Protein AF-0000000069179468 (afdb_homodimer)

Nearest PDB structures (foldseek):
  4wp0-assembly1_B  TM=8.927E-01  e=1.007E-39  Homo sapiens
  1u08-assembly1_A  TM=9.465E-01  e=1.864E-36  Escherichia coli
  2o0r-assembly1_B  TM=9.433E-01  e=1.971E-35  Mycobacterium tuberculosis H37Rv
  1dju-assembly1_B  TM=8.988E-01  e=1.253E-28  Pyrococcus horikoshii OT3
  4my5-assembly2_C  TM=8.990E-01  e=2.457E-27  Streptococcus mutans UA159

Foldseek 3Di:
DPPPPDDPLCVVPPDDDQLVVLVVLLVVLVFLEQADAFEPDDFDPLLVVLLVVLVVPPPQDFAALQAHPLLLVLVQVLLCLLQVQHFDSVQFKGKFQWLLVLLLLLLLLFDAAAAEEEEEPLADLSNQSSNVVRNYHYDYFYWAQQDQDALVNQVVQDDPLAGADDPNQATHGDVVVVLVPDDPRHQEYEAEACGPPAQHHDAPVNVVSVLVSCVVPVRYAYEYEDQWQLAFANPAHRSGGDDQCPDPSRVQRYKYKYGLCNQRSNVNLRMMMIGGHSVSVVSSSVSSCVPVNHDRNSSSVSSSVVSVVPSPHCVSVVVNVVQSSLLSLLSNLLSVFPARWTWGRRRTGFKTKIFRQPGDADPVLQADPPPRDGHQQQSSVQVRCCNPLRYGWGQSLSSGPNSNVSSRMIMGGSSYDPVSSVVSSVSRD/DPQPPDDPLCVVPPDDDQLVVLVVLLVVLVFLEQADAFEPDDFDPLLVVLLVVLVVPPPQDFAALQAHPLLLVLVQVLLCLQQVQHFDSVQFKGKFQWLLVLLLLLLLLFDAAAAEEEEEPLADLSNQSSNVVRNYHYDYFYWAQQDFDALVNFVVQDDPLAGADDPNQATHGDVVVVLVPDDPRHQEYEAEACGPPAQHHQAPVNVVSVLVSCVVPVRYAYEYEDQWQLAFANPAHRSGGDDQCPNPSRNQRYKYKYGLCNQRSNVNLRMMMIGGHSVSVVSSSVSSCVPVNHDRNSSSVSSSVVSVVPSPHCVSVVVNVVQSSLQSLLSNLVSPFPARWTWGRRRTGFKTKIFRQPGDADPVLQADPPPGDGHQQQSSVQVRCCNPLRYGWGQSLSSGPNSNVSSRMIMGGSSYDPVSSVVSSVSRD

Structure (mmCIF, N/CA/C/O backbone):
data_AF-0000000069179468-model_v1
#
loop_
_entity.id
_entity.type
_entity.pdbx_description
1 polymer 'Chromosome undetermined scaffold_79, whole genome shotgun sequence'
#
loop_
_atom_site.group_PDB
_atom_site.id
_atom_site.type_symbol
_atom_site.label_atom_id
_atom_site.label_alt_id
_atom_site.label_comp_id
_atom_site.label_asym_id
_atom_site.label_entity_id
_atom_site.label_seq_id
_atom_site.pdbx_PDB_ins_code
_atom_site.Cartn_x
_atom_site.Cartn_y
_atom_site.Cartn_z
_atom_site.occupancy
_atom_site.B_iso_or_equiv
_atom_site.auth_seq_id
_atom_site.auth_comp_id
_atom_site.auth_asym_id
_atom_site.auth_atom_id
_atom_site.pdbx_PDB_model_num
ATOM 1 N N . MET A 1 1 ? -26.359 7.754 -17.516 1 27.83 1 MET A N 1
ATOM 2 C CA . MET A 1 1 ? -25.453 8.859 -17.25 1 27.83 1 MET A CA 1
ATOM 3 C C . MET A 1 1 ? -24.625 8.594 -16 1 27.83 1 MET A C 1
ATOM 5 O O . MET A 1 1 ? -24.109 9.523 -15.383 1 27.83 1 MET A O 1
ATOM 9 N N . GLN A 1 2 ? -24.859 7.492 -15.164 1 42.19 2 GLN A N 1
ATOM 10 C CA . GLN A 1 2 ? -24.547 6.73 -13.961 1 42.19 2 GLN A CA 1
ATOM 11 C C . GLN A 1 2 ? -23.047 6.625 -13.758 1 42.19 2 GLN A C 1
ATOM 13 O O . GLN A 1 2 ? -22.547 6.754 -12.633 1 42.19 2 GLN A O 1
ATOM 18 N N . ASP A 1 3 ? -22.188 5.98 -14.711 1 53.34 3 ASP A N 1
ATOM 19 C CA . ASP A 1 3 ? -21.016 5.129 -14.906 1 53.34 3 ASP A CA 1
ATOM 20 C C . ASP A 1 3 ? -19.734 5.953 -14.922 1 53.34 3 ASP A C 1
ATOM 22 O O . ASP A 1 3 ? -18.641 5.41 -15.102 1 53.34 3 ASP A O 1
ATOM 26 N N . ASN A 1 4 ? -19.938 7.379 -14.781 1 74.44 4 ASN A N 1
ATOM 27 C CA . ASN A 1 4 ? -18.844 8.328 -14.953 1 74.44 4 ASN A CA 1
ATOM 28 C C . ASN A 1 4 ? -18.188 8.68 -13.625 1 74.44 4 ASN A C 1
ATOM 30 O O . ASN A 1 4 ? -17.422 9.641 -13.539 1 74.44 4 ASN A O 1
ATOM 34 N N . ILE A 1 5 ? -18.578 7.965 -12.75 1 91.44 5 ILE A N 1
ATOM 35 C CA . ILE A 1 5 ? -18.094 8.297 -11.414 1 91.44 5 ILE A CA 1
ATOM 36 C C . ILE A 1 5 ? -16.766 7.598 -11.164 1 91.44 5 ILE A C 1
ATOM 38 O O . ILE A 1 5 ? -15.828 8.203 -10.625 1 91.44 5 ILE A O 1
ATOM 42 N N . ILE A 1 6 ? -16.641 6.398 -11.664 1 95.88 6 ILE A N 1
ATOM 43 C CA . ILE A 1 6 ? -15.453 5.586 -11.477 1 95.88 6 ILE A CA 1
ATOM 44 C C . ILE A 1 6 ? -14.469 5.848 -12.617 1 95.88 6 ILE A C 1
ATOM 46 O O . ILE A 1 6 ? -14.875 6.023 -13.766 1 95.88 6 ILE A O 1
ATOM 50 N N . ALA A 1 7 ? -13.242 5.934 -12.273 1 97.62 7 ALA A N 1
ATOM 51 C CA . ALA A 1 7 ? -12.219 6.121 -13.297 1 97.62 7 ALA A CA 1
ATOM 52 C C . ALA A 1 7 ? -12.289 5.023 -14.352 1 97.62 7 ALA A C 1
ATOM 54 O O . ALA A 1 7 ? -12.508 3.854 -14.023 1 97.62 7 ALA A O 1
ATOM 55 N N . ASP A 1 8 ? -12.023 5.332 -15.609 1 96.81 8 ASP A N 1
ATOM 56 C CA . ASP A 1 8 ? -12.125 4.418 -16.734 1 96.81 8 ASP A CA 1
ATOM 57 C C . ASP A 1 8 ? -11.203 3.217 -16.562 1 96.81 8 ASP A C 1
ATOM 59 O O . ASP A 1 8 ? -11.562 2.094 -16.922 1 96.81 8 ASP A O 1
ATOM 63 N N . ARG A 1 9 ? -10.062 3.424 -15.992 1 95.75 9 ARG A N 1
ATOM 64 C CA . ARG A 1 9 ? -9.047 2.383 -15.859 1 95.75 9 ARG A CA 1
ATOM 65 C C . ARG A 1 9 ? -9.523 1.269 -14.938 1 95.75 9 ARG A C 1
ATOM 67 O O . ARG A 1 9 ? -9.023 0.145 -15 1 95.75 9 ARG A O 1
ATOM 74 N N . MET A 1 10 ? -10.523 1.578 -14.062 1 95.88 10 MET A N 1
ATOM 75 C CA . MET A 1 10 ? -10.992 0.613 -13.07 1 95.88 10 MET A CA 1
ATOM 76 C C . MET A 1 10 ? -12.094 -0.268 -13.648 1 95.88 10 MET A C 1
ATOM 78 O O . MET A 1 10 ? -12.367 -1.351 -13.125 1 95.88 10 MET A O 1
ATOM 82 N N . ALA A 1 11 ? -12.766 0.173 -14.68 1 93.81 11 ALA A N 1
ATOM 83 C CA . ALA A 1 11 ? -14 -0.406 -15.203 1 93.81 11 ALA A CA 1
ATOM 84 C C . ALA A 1 11 ? -13.836 -1.903 -15.453 1 93.81 11 ALA A C 1
ATOM 86 O O . ALA A 1 11 ? -14.719 -2.693 -15.086 1 93.81 11 ALA A O 1
ATOM 87 N N . PRO A 1 12 ? -12.703 -2.367 -15.992 1 92.62 12 PRO A N 1
ATOM 88 C CA . PRO A 1 12 ? -12.578 -3.799 -16.281 1 92.62 12 PRO A CA 1
ATOM 89 C C . PRO A 1 12 ? -12.336 -4.629 -15.016 1 92.62 12 PRO A C 1
ATOM 91 O O . PRO A 1 12 ? -12.391 -5.863 -15.062 1 92.62 12 PRO A O 1
ATOM 94 N N . TYR A 1 13 ? -12.125 -3.975 -13.891 1 93.81 13 TYR A N 1
ATOM 95 C CA . TYR A 1 13 ? -11.594 -4.711 -12.75 1 93.81 13 TYR A CA 1
ATOM 96 C C . TYR A 1 13 ? -12.492 -4.539 -11.531 1 93.81 13 TYR A C 1
ATOM 98 O O . TYR A 1 13 ? -12.023 -4.621 -10.391 1 93.81 13 TYR A O 1
ATOM 106 N N . LEU A 1 14 ? -13.758 -4.254 -11.703 1 91.38 14 LEU A N 1
ATOM 107 C CA . LEU A 1 14 ? -14.688 -3.982 -10.609 1 91.38 14 LEU A CA 1
ATOM 108 C C . LEU A 1 14 ? -15.336 -5.27 -10.117 1 91.38 14 LEU A C 1
ATOM 110 O O . LEU A 1 14 ? -15.914 -5.297 -9.023 1 91.38 14 LEU A O 1
ATOM 114 N N . GLN A 1 15 ? -15.203 -6.297 -10.898 1 81.88 15 GLN A N 1
ATOM 115 C CA . GLN A 1 15 ? -15.828 -7.555 -10.508 1 81.88 15 GLN A CA 1
ATOM 116 C C . GLN A 1 15 ? -15.008 -8.273 -9.445 1 81.88 15 GLN A C 1
ATOM 118 O O . GLN A 1 15 ? -13.805 -8.039 -9.312 1 81.88 15 GLN A O 1
ATOM 123 N N . LEU A 1 16 ? -15.773 -9.086 -8.734 1 74.69 16 LEU A N 1
ATOM 124 C CA . LEU A 1 16 ? -15.125 -9.906 -7.715 1 74.69 16 LEU A CA 1
ATOM 125 C C . LEU A 1 16 ? -14.039 -10.781 -8.328 1 74.69 16 LEU A C 1
ATOM 127 O O . LEU A 1 16 ? -14.25 -11.406 -9.367 1 74.69 16 LEU A O 1
ATOM 131 N N . GLN A 1 17 ? -12.953 -10.852 -7.609 1 76.38 17 GLN A N 1
ATOM 132 C CA . GLN A 1 17 ? -11.836 -11.664 -8.094 1 76.38 17 GLN A CA 1
ATOM 133 C C . GLN A 1 17 ? -12.18 -13.148 -8.031 1 76.38 17 GLN A C 1
ATOM 135 O O . GLN A 1 17 ? -12.906 -13.586 -7.137 1 76.38 17 GLN A O 1
ATOM 140 N N . MET A 1 18 ? -11.625 -13.875 -8.953 1 79.69 18 MET A N 1
ATOM 141 C CA . MET A 1 18 ? -11.898 -15.305 -9.086 1 79.69 18 MET A CA 1
ATOM 142 C C . MET A 1 18 ? -11.539 -16.047 -7.809 1 79.69 18 MET A C 1
ATOM 144 O O . MET A 1 18 ? -12.242 -16.969 -7.402 1 79.69 18 MET A O 1
ATOM 148 N N . TYR A 1 19 ? -10.484 -15.648 -7.09 1 84.19 19 TYR A N 1
ATOM 149 C CA . TYR A 1 19 ? -10.062 -16.328 -5.871 1 84.19 19 TYR A CA 1
ATOM 150 C C . TYR A 1 19 ? -11.125 -16.219 -4.785 1 84.19 19 TYR A C 1
ATOM 152 O O . TYR A 1 19 ? -11.422 -17.188 -4.098 1 84.19 19 TYR A O 1
ATOM 160 N N . ALA A 1 20 ? -11.641 -15 -4.676 1 79.88 20 ALA A N 1
ATOM 161 C CA . ALA A 1 20 ? -12.688 -14.766 -3.688 1 79.88 20 ALA A CA 1
ATOM 162 C C . ALA A 1 20 ? -13.953 -15.555 -4.031 1 79.88 20 ALA A C 1
ATOM 164 O O . ALA A 1 20 ? -14.586 -16.141 -3.148 1 79.88 20 ALA A O 1
ATOM 165 N N . LYS A 1 21 ? -14.273 -15.586 -5.293 1 84.25 21 LYS A N 1
ATOM 166 C CA . LYS A 1 21 ? -15.453 -16.312 -5.762 1 84.25 21 LYS A CA 1
ATOM 167 C C . LYS A 1 21 ? -15.359 -17.797 -5.426 1 84.25 21 LYS A C 1
ATOM 169 O O . LYS A 1 21 ? -16.297 -18.359 -4.867 1 84.25 21 LYS A O 1
ATOM 174 N N . PHE A 1 22 ? -14.281 -18.375 -5.637 1 88.88 22 PHE A N 1
ATOM 175 C CA . PHE A 1 22 ? -14.148 -19.812 -5.473 1 88.88 22 PHE A CA 1
ATOM 176 C C . PHE A 1 22 ? -13.875 -20.172 -4.016 1 88.88 22 PHE A C 1
ATOM 178 O O . PHE A 1 22 ? -14.195 -21.281 -3.574 1 88.88 22 PHE A O 1
ATOM 185 N N . THR A 1 23 ? -13.258 -19.25 -3.283 1 86.25 23 THR A N 1
ATOM 186 C CA . THR A 1 23 ? -13.148 -19.453 -1.844 1 86.25 23 THR A CA 1
ATOM 187 C C . THR A 1 23 ? -14.531 -19.484 -1.199 1 86.25 23 THR A C 1
ATOM 189 O O . THR A 1 23 ? -14.805 -20.328 -0.338 1 86.25 23 THR A O 1
ATOM 192 N N . GLN A 1 24 ? -15.359 -18.594 -1.63 1 84.69 24 GLN A N 1
ATOM 193 C CA . GLN A 1 24 ? -16.734 -18.578 -1.127 1 84.69 24 GLN A CA 1
ATOM 194 C C . GLN A 1 24 ? -17.469 -19.859 -1.482 1 84.69 24 GLN A C 1
ATOM 196 O O . GLN A 1 24 ? -18.219 -20.406 -0.669 1 84.69 24 GLN A O 1
ATOM 201 N N . LEU A 1 25 ? -17.25 -20.344 -2.648 1 88.88 25 LEU A N 1
ATOM 202 C CA . LEU A 1 25 ? -17.859 -21.578 -3.104 1 88.88 25 LEU A CA 1
ATOM 203 C C . LEU A 1 25 ? -17.375 -22.766 -2.266 1 88.88 25 LEU A C 1
ATOM 205 O O . LEU A 1 25 ? -18.156 -23.656 -1.931 1 88.88 25 LEU A O 1
ATOM 209 N N . ALA A 1 26 ? -16.094 -22.734 -1.983 1 90.38 26 ALA A N 1
ATOM 210 C CA . ALA A 1 26 ? -15.516 -23.812 -1.175 1 90.38 26 ALA A CA 1
ATOM 211 C C . ALA A 1 26 ? -16.156 -23.859 0.208 1 90.38 26 ALA A C 1
ATOM 213 O O . ALA A 1 26 ? -16.469 -24.938 0.718 1 90.38 26 ALA A O 1
ATOM 214 N N . VAL A 1 27 ? -16.344 -22.75 0.779 1 88.06 27 VAL A N 1
ATOM 215 C CA . VAL A 1 27 ? -16.953 -22.672 2.104 1 88.06 27 VAL A CA 1
ATOM 216 C C . VAL A 1 27 ? -18.406 -23.109 2.031 1 88.06 27 VAL A C 1
ATOM 218 O O . VAL A 1 27 ? -18.859 -23.922 2.836 1 88.06 27 VAL A O 1
ATOM 221 N N . LYS A 1 28 ? -19.125 -22.625 1.095 1 89.81 28 LYS A N 1
ATOM 222 C CA . LYS A 1 28 ? -20.547 -22.906 0.93 1 89.81 28 LYS A CA 1
ATOM 223 C C . LYS A 1 28 ? -20.781 -24.406 0.75 1 89.81 28 LYS A C 1
ATOM 225 O O . LYS A 1 28 ? -21.734 -24.953 1.299 1 89.81 28 LYS A O 1
ATOM 230 N N . ASN A 1 29 ? -19.891 -25.047 0.031 1 93.62 29 ASN A N 1
ATOM 231 C CA . ASN A 1 29 ? -20.109 -26.438 -0.351 1 93.62 29 ASN A CA 1
ATOM 232 C C . ASN A 1 29 ? -19.266 -27.391 0.479 1 93.62 29 ASN A C 1
ATOM 234 O O . ASN A 1 29 ? -19.203 -28.578 0.186 1 93.62 29 ASN A O 1
ATOM 238 N N . SER A 1 30 ? -18.5 -26.844 1.445 1 93.69 30 SER A N 1
ATOM 239 C CA . SER A 1 30 ? -17.625 -27.656 2.285 1 93.69 30 SER A CA 1
ATOM 240 C C . SER A 1 30 ? -16.609 -28.438 1.444 1 93.69 30 SER A C 1
ATOM 242 O O . SER A 1 30 ? -16.438 -29.641 1.634 1 93.69 30 SER A O 1
ATOM 244 N N . CYS A 1 31 ? -16.109 -27.766 0.489 1 96.19 31 CYS A N 1
ATOM 245 C CA . CYS A 1 31 ? -15.094 -28.328 -0.392 1 96.19 31 CYS A CA 1
ATOM 246 C C . CYS A 1 31 ? -13.703 -28.234 0.231 1 96.19 31 CYS A C 1
ATOM 248 O O . CYS A 1 31 ? -13.477 -27.391 1.107 1 96.19 31 CYS A O 1
ATOM 250 N N . VAL A 1 32 ? -12.852 -29.156 -0.196 1 97.31 32 VAL A N 1
ATOM 251 C CA . VAL A 1 32 ? -11.422 -28.922 0.01 1 97.31 32 VAL A CA 1
ATOM 252 C C . VAL A 1 32 ? -10.93 -27.859 -0.964 1 97.31 32 VAL A C 1
ATOM 254 O O . VAL A 1 32 ? -11.133 -27.969 -2.176 1 97.31 32 VAL A O 1
ATOM 257 N N . ASN A 1 33 ? -10.367 -26.797 -0.454 1 96.31 33 ASN A N 1
ATOM 258 C CA . ASN A 1 33 ? -9.93 -25.672 -1.286 1 96.31 33 ASN A CA 1
ATOM 259 C C . ASN A 1 33 ? -8.5 -25.875 -1.777 1 96.31 33 ASN A C 1
ATOM 261 O O . ASN A 1 33 ? -7.547 -25.5 -1.086 1 96.31 33 ASN A O 1
ATOM 265 N N . MET A 1 34 ? -8.32 -26.328 -2.963 1 97.31 34 MET A N 1
ATOM 266 C CA . MET A 1 34 ? -7.008 -26.5 -3.586 1 97.31 34 MET A CA 1
ATOM 267 C C . MET A 1 34 ? -6.73 -25.359 -4.57 1 97.31 34 MET A C 1
ATOM 269 O O . MET A 1 34 ? -5.852 -25.484 -5.426 1 97.31 34 MET A O 1
ATOM 273 N N . GLY A 1 35 ? -7.574 -24.391 -4.512 1 94.88 35 GLY A N 1
ATOM 274 C CA . GLY A 1 35 ? -7.43 -23.266 -5.418 1 94.88 35 GLY A CA 1
ATOM 275 C C . GLY A 1 35 ? -6.668 -22.094 -4.809 1 94.88 35 GLY A C 1
ATOM 276 O O . GLY A 1 35 ? -5.887 -21.438 -5.496 1 94.88 35 GLY A O 1
ATOM 277 N N . GLN A 1 36 ? -6.863 -21.859 -3.598 1 87.69 36 GLN A N 1
ATOM 278 C CA . GLN A 1 36 ? -6.281 -20.703 -2.926 1 87.69 36 GLN A CA 1
ATOM 279 C C . GLN A 1 36 ? -4.766 -20.828 -2.818 1 87.69 36 GLN A C 1
ATOM 281 O O . GLN A 1 36 ? -4.254 -21.859 -2.363 1 87.69 36 GLN A O 1
ATOM 286 N N . GLY A 1 37 ? -4.059 -19.797 -3.145 1 91.5 37 GLY A N 1
ATOM 287 C CA . GLY A 1 37 ? -2.611 -19.859 -3.27 1 91.5 37 GLY A CA 1
ATOM 288 C C . GLY A 1 37 ? -1.887 -19.406 -2.018 1 91.5 37 GLY A C 1
ATOM 289 O O . GLY A 1 37 ? -0.992 -18.562 -2.086 1 91.5 37 GLY A O 1
ATOM 290 N N . PHE A 1 38 ? -2.338 -19.781 -0.846 1 93.25 38 PHE A N 1
ATOM 291 C CA . PHE A 1 38 ? -1.599 -19.547 0.387 1 93.25 38 PHE A CA 1
ATOM 292 C C . PHE A 1 38 ? -1.724 -20.734 1.336 1 93.25 38 PHE A C 1
ATOM 294 O O . PHE A 1 38 ? -2.693 -21.484 1.267 1 93.25 38 PHE A O 1
ATOM 301 N N . PRO A 1 39 ? -0.75 -20.969 2.189 1 96.62 39 PRO A N 1
ATOM 302 C CA . PRO A 1 39 ? -0.72 -22.125 3.088 1 96.62 39 PRO A CA 1
ATOM 303 C C . PRO A 1 39 ? -1.903 -22.156 4.051 1 96.62 39 PRO A C 1
ATOM 305 O O . PRO A 1 39 ? -2.361 -21.094 4.504 1 96.62 39 PRO A O 1
ATOM 308 N N . ASN A 1 40 ? -2.367 -23.344 4.309 1 95.12 40 ASN A N 1
ATOM 309 C CA . ASN A 1 40 ? -3.406 -23.484 5.324 1 95.12 40 ASN A CA 1
ATOM 310 C C . ASN A 1 40 ? -2.834 -23.984 6.645 1 95.12 40 ASN A C 1
ATOM 312 O O . ASN A 1 40 ? -3.545 -24.609 7.441 1 95.12 40 ASN A O 1
ATOM 316 N N . PHE A 1 41 ? -1.553 -23.891 6.828 1 95.12 41 PHE A N 1
ATOM 317 C CA . PHE A 1 41 ? -0.862 -24.172 8.086 1 95.12 41 PHE A CA 1
ATOM 318 C C . PHE A 1 41 ? -0.174 -22.922 8.609 1 95.12 41 PHE A C 1
ATOM 320 O O . PHE A 1 41 ? 0.061 -21.969 7.863 1 95.12 41 PHE A O 1
ATOM 327 N N . PRO A 1 42 ? 0.129 -22.859 9.883 1 93.44 42 PRO A N 1
ATOM 328 C CA . PRO A 1 42 ? 0.705 -21.641 10.461 1 93.44 42 PRO A CA 1
ATOM 329 C C . PRO A 1 42 ? 2.139 -21.391 10 1 93.44 42 PRO A C 1
ATOM 331 O O . PRO A 1 42 ? 2.865 -22.344 9.688 1 93.44 42 PRO A O 1
ATOM 334 N N . PRO A 1 43 ? 2.506 -20.109 9.969 1 96.25 43 PRO A N 1
ATOM 335 C CA . PRO A 1 43 ? 3.922 -19.812 9.734 1 96.25 43 PRO A CA 1
ATOM 336 C C . PRO A 1 43 ? 4.824 -20.312 10.859 1 96.25 43 PRO A C 1
ATOM 338 O O . PRO A 1 43 ? 4.328 -20.781 11.891 1 96.25 43 PRO A O 1
ATOM 341 N N . PRO A 1 44 ? 6.133 -20.281 10.641 1 97 44 PRO A N 1
ATOM 342 C CA . PRO A 1 44 ? 7.035 -20.75 11.695 1 97 44 PRO A CA 1
ATOM 343 C C . PRO A 1 44 ? 6.855 -20 13.016 1 97 44 PRO A C 1
ATOM 345 O O . PRO A 1 44 ? 6.641 -18.797 13.016 1 97 44 PRO A O 1
ATOM 348 N N . GLN A 1 45 ? 7.016 -20.734 14.078 1 97.25 45 GLN A N 1
ATOM 349 C CA . GLN A 1 45 ? 6.809 -20.203 15.422 1 97.25 45 GLN A CA 1
ATOM 350 C C . GLN A 1 45 ? 7.762 -19.047 15.703 1 97.25 45 GLN A C 1
ATOM 352 O O . GLN A 1 45 ? 7.398 -18.078 16.391 1 97.25 45 GLN A O 1
ATOM 357 N N . PHE A 1 46 ? 8.984 -19.125 15.172 1 98.06 46 PHE A N 1
ATOM 358 C CA . PHE A 1 46 ? 9.969 -18.094 15.461 1 98.06 46 PHE A CA 1
ATOM 359 C C . PHE A 1 46 ? 9.539 -16.766 14.852 1 98.06 46 PHE A C 1
ATOM 361 O O . PHE A 1 46 ? 9.867 -15.695 15.383 1 98.06 46 PHE A O 1
ATOM 368 N N . LEU A 1 47 ? 8.828 -16.719 13.734 1 98.56 47 LEU A N 1
ATOM 369 C CA . LEU A 1 47 ? 8.305 -15.484 13.164 1 98.56 47 LEU A CA 1
ATOM 370 C C . LEU A 1 47 ? 7.219 -14.898 14.055 1 98.56 47 LEU A C 1
ATOM 372 O O . LEU A 1 47 ? 7.219 -13.695 14.328 1 98.56 47 LEU A O 1
ATOM 376 N N . ARG A 1 48 ? 6.242 -15.727 14.523 1 98.38 48 ARG A N 1
ATOM 377 C CA . ARG A 1 48 ? 5.172 -15.273 15.406 1 98.38 48 ARG A CA 1
ATOM 378 C C . ARG A 1 48 ? 5.734 -14.672 16.688 1 98.38 48 ARG A C 1
ATOM 380 O O . ARG A 1 48 ? 5.289 -13.609 17.125 1 98.38 48 ARG A O 1
ATOM 387 N N . GLN A 1 49 ? 6.727 -15.367 17.234 1 98.56 49 GLN A N 1
ATOM 388 C CA . GLN A 1 49 ? 7.363 -14.898 18.453 1 98.56 49 GLN A CA 1
ATOM 389 C C . GLN A 1 49 ? 8.094 -13.578 18.219 1 98.56 49 GLN A C 1
ATOM 391 O O . GLN A 1 49 ? 8.078 -12.695 19.078 1 98.56 49 GLN A O 1
ATOM 396 N N . ALA A 1 50 ? 8.773 -13.461 17.078 1 98.81 50 ALA A N 1
ATOM 397 C CA . ALA A 1 50 ? 9.484 -12.227 16.75 1 98.81 50 ALA A CA 1
ATOM 398 C C . ALA A 1 50 ? 8.516 -11.047 16.656 1 98.81 50 ALA A C 1
ATOM 400 O O . ALA A 1 50 ? 8.82 -9.953 17.156 1 98.81 50 ALA A O 1
ATOM 401 N N . ILE A 1 51 ? 7.355 -11.219 16.031 1 98.81 51 ILE A N 1
ATOM 402 C CA . ILE A 1 51 ? 6.367 -10.148 15.938 1 98.81 51 ILE A CA 1
ATOM 403 C C . ILE A 1 51 ? 5.895 -9.75 17.344 1 98.81 51 ILE A C 1
ATOM 405 O O . ILE A 1 51 ? 5.809 -8.562 17.656 1 98.81 51 ILE A O 1
ATOM 409 N N . ALA A 1 52 ? 5.598 -10.797 18.156 1 98.75 52 ALA A N 1
ATOM 410 C CA . ALA A 1 52 ? 5.125 -10.539 19.516 1 98.75 52 ALA A CA 1
ATOM 411 C C . ALA A 1 52 ? 6.156 -9.742 20.312 1 98.75 52 ALA A C 1
ATOM 413 O O . ALA A 1 52 ? 5.805 -8.789 21.016 1 98.75 52 ALA A O 1
ATOM 414 N N . GLU A 1 53 ? 7.434 -10.109 20.203 1 98.62 53 GLU A N 1
ATOM 415 C CA . GLU A 1 53 ? 8.508 -9.453 20.922 1 98.62 53 GLU A CA 1
ATOM 416 C C . GLU A 1 53 ? 8.703 -8.016 20.438 1 98.62 53 GLU A C 1
ATOM 418 O O . GLU A 1 53 ? 8.82 -7.094 21.25 1 98.62 53 GLU A O 1
ATOM 423 N N . GLU A 1 54 ? 8.734 -7.812 19.125 1 98.5 54 GLU A N 1
ATOM 424 C CA . GLU A 1 54 ? 8.969 -6.488 18.562 1 98.5 54 GLU A CA 1
ATOM 425 C C . GLU A 1 54 ? 7.797 -5.551 18.844 1 98.5 54 GLU A C 1
ATOM 427 O O . GLU A 1 54 ? 7.984 -4.34 18.969 1 98.5 54 GLU A O 1
ATOM 432 N N . ALA A 1 55 ? 6.566 -6.125 18.953 1 98.38 55 ALA A N 1
ATOM 433 C CA . ALA A 1 55 ? 5.387 -5.324 19.281 1 98.38 55 ALA A CA 1
ATOM 434 C C . ALA A 1 55 ? 5.562 -4.598 20.609 1 98.38 55 ALA A C 1
ATOM 436 O O . ALA A 1 55 ? 5.047 -3.492 20.797 1 98.38 55 ALA A O 1
ATOM 437 N N . LEU A 1 56 ? 6.363 -5.152 21.484 1 97.44 56 LEU A N 1
ATOM 438 C CA . LEU A 1 56 ? 6.496 -4.621 22.828 1 97.44 56 LEU A CA 1
ATOM 439 C C . LEU A 1 56 ? 7.695 -3.684 22.938 1 97.44 56 LEU A C 1
ATOM 441 O O . LEU A 1 56 ? 7.828 -2.945 23.906 1 97.44 56 LEU A O 1
ATOM 445 N N . THR A 1 57 ? 8.578 -3.586 21.891 1 94.5 57 THR A N 1
ATOM 446 C CA . THR A 1 57 ? 9.812 -2.826 22.031 1 94.5 57 THR A CA 1
ATOM 447 C C . THR A 1 57 ? 9.93 -1.774 20.922 1 94.5 57 THR A C 1
ATOM 449 O O . THR A 1 57 ? 10.539 -0.724 21.125 1 94.5 57 THR A O 1
ATOM 452 N N . GLU A 1 58 ? 9.352 -2.027 19.781 1 91.62 58 GLU A N 1
ATOM 453 C CA . GLU A 1 58 ? 9.43 -1.087 18.672 1 91.62 58 GLU A CA 1
ATOM 454 C C . GLU A 1 58 ? 8.602 0.166 18.938 1 91.62 58 GLU A C 1
ATOM 456 O O . GLU A 1 58 ? 7.641 0.125 19.703 1 91.62 58 GLU A O 1
ATOM 461 N N . SER A 1 59 ? 8.93 1.293 18.391 1 91.25 59 SER A N 1
ATOM 462 C CA . SER A 1 59 ? 8.289 2.58 18.641 1 91.25 59 SER A CA 1
ATOM 463 C C . SER A 1 59 ? 6.867 2.609 18.094 1 91.25 59 SER A C 1
ATOM 465 O O . SER A 1 59 ? 6.008 3.316 18.625 1 91.25 59 SER A O 1
ATOM 467 N N . LEU A 1 60 ? 6.594 1.822 16.984 1 96.12 60 LEU A N 1
ATOM 468 C CA . LEU A 1 60 ? 5.324 1.791 16.266 1 96.12 60 LEU A CA 1
ATOM 469 C C . LEU A 1 60 ? 5.016 3.152 15.648 1 96.12 60 LEU A C 1
ATOM 471 O O . LEU A 1 60 ? 3.848 3.521 15.5 1 96.12 60 LEU A O 1
ATOM 475 N N . GLN A 1 61 ? 6.039 3.973 15.352 1 96.62 61 GLN A N 1
ATOM 476 C CA . GLN A 1 61 ? 5.949 5.227 14.609 1 96.62 61 GLN A CA 1
ATOM 477 C C . GLN A 1 61 ? 6.496 5.074 13.195 1 96.62 61 GLN A C 1
ATOM 479 O O . GLN A 1 61 ? 6.992 4.008 12.828 1 96.62 61 GLN A O 1
ATOM 484 N N . TYR A 1 62 ? 6.395 6.137 12.414 1 94.69 62 TYR A N 1
ATOM 485 C CA . TYR A 1 62 ? 6.918 6.145 11.055 1 94.69 62 TYR A CA 1
ATOM 486 C C . TYR A 1 62 ? 8.383 5.719 11.031 1 94.69 62 TYR A C 1
ATOM 488 O O . TYR A 1 62 ? 9.156 6.074 11.922 1 94.69 62 TYR A O 1
ATOM 496 N N . THR A 1 63 ? 8.734 4.961 10.102 1 93.31 63 THR A N 1
ATOM 497 C CA . THR A 1 63 ? 10.117 4.617 9.789 1 93.31 63 THR A CA 1
ATOM 498 C C . THR A 1 63 ? 10.508 5.137 8.406 1 93.31 63 THR A C 1
ATOM 500 O O . THR A 1 63 ? 9.742 5.875 7.777 1 93.31 63 THR A O 1
ATOM 503 N N . MET A 1 64 ? 11.672 4.828 8 1 93.62 64 MET A N 1
ATOM 504 C CA . MET A 1 64 ? 12.102 5.234 6.668 1 93.62 64 MET A CA 1
ATOM 505 C C . MET A 1 64 ? 11.172 4.656 5.602 1 93.62 64 MET A C 1
ATOM 507 O O . MET A 1 64 ? 10.75 3.504 5.695 1 93.62 64 MET A O 1
ATOM 511 N N . THR A 1 65 ? 10.852 5.477 4.652 1 95.38 65 THR A N 1
ATOM 512 C CA . THR A 1 65 ? 9.852 5.125 3.656 1 95.38 65 THR A CA 1
ATOM 513 C C . THR A 1 65 ? 10.336 3.965 2.789 1 95.38 65 THR A C 1
ATOM 515 O O . THR A 1 65 ? 9.523 3.184 2.283 1 95.38 65 THR A O 1
ATOM 518 N N . ALA A 1 66 ? 11.664 3.805 2.629 1 95.81 66 ALA A N 1
ATOM 519 C CA . ALA A 1 66 ? 12.227 2.754 1.782 1 95.81 66 ALA A CA 1
ATOM 520 C C . ALA A 1 66 ? 12.305 1.429 2.535 1 95.81 66 ALA A C 1
ATOM 522 O O . ALA A 1 66 ? 12.523 0.376 1.931 1 95.81 66 ALA A O 1
ATOM 523 N N . GLY A 1 67 ? 12.133 1.456 3.822 1 97.56 67 GLY A N 1
ATOM 524 C CA . GLY A 1 67 ? 12.258 0.294 4.688 1 97.56 67 GLY A CA 1
ATOM 525 C C . GLY A 1 67 ? 13.062 0.569 5.941 1 97.56 67 GLY A C 1
ATOM 526 O O . GLY A 1 67 ? 13.992 1.385 5.926 1 97.56 67 GLY A O 1
ATOM 527 N N . HIS A 1 68 ? 12.711 -0.076 6.992 1 97.69 68 HIS A N 1
ATOM 528 C CA . HIS A 1 68 ? 13.461 0.001 8.242 1 97.69 68 HIS A CA 1
ATOM 529 C C . HIS A 1 68 ? 14.922 -0.374 8.039 1 97.69 68 HIS A C 1
ATOM 531 O O . HIS A 1 68 ? 15.227 -1.368 7.375 1 97.69 68 HIS A O 1
ATOM 537 N N . PRO A 1 69 ? 15.859 0.409 8.555 1 96.12 69 PRO A N 1
ATOM 538 C CA . PRO A 1 69 ? 17.281 0.154 8.312 1 96.12 69 PRO A CA 1
ATOM 539 C C . PRO A 1 69 ? 17.703 -1.267 8.68 1 96.12 69 PRO A C 1
ATOM 541 O O . PRO A 1 69 ? 18.469 -1.896 7.961 1 96.12 69 PRO A O 1
ATOM 544 N N . ARG A 1 70 ? 17.203 -1.765 9.797 1 97.94 70 ARG A N 1
ATOM 545 C CA . ARG A 1 70 ? 17.547 -3.123 10.203 1 97.94 70 ARG A CA 1
ATOM 546 C C . ARG A 1 70 ? 17.047 -4.145 9.188 1 97.94 70 ARG A C 1
ATOM 548 O O . ARG A 1 70 ? 17.734 -5.117 8.883 1 97.94 70 ARG A O 1
ATOM 555 N N . LEU A 1 71 ? 15.82 -3.965 8.695 1 98.75 71 LEU A N 1
ATOM 556 C CA . LEU A 1 71 ? 15.266 -4.863 7.691 1 98.75 71 LEU A CA 1
ATOM 557 C C . LEU A 1 71 ? 16.109 -4.832 6.414 1 98.75 71 LEU A C 1
ATOM 559 O O . LEU A 1 71 ? 16.438 -5.883 5.863 1 98.75 71 LEU A O 1
ATOM 563 N N . MET A 1 72 ? 16.391 -3.609 5.969 1 98.56 72 MET A N 1
ATOM 564 C CA . MET A 1 72 ? 17.109 -3.447 4.715 1 98.56 72 MET A CA 1
ATOM 565 C C . MET A 1 72 ? 18.5 -4.094 4.797 1 98.56 72 MET A C 1
ATOM 567 O O . MET A 1 72 ? 18.938 -4.75 3.852 1 98.56 72 MET A O 1
ATOM 571 N N . LYS A 1 73 ? 19.141 -3.928 5.914 1 98.38 73 LYS A N 1
ATOM 572 C CA . LYS A 1 73 ? 20.453 -4.531 6.113 1 98.38 73 LYS A CA 1
ATOM 573 C C . LYS A 1 73 ? 20.359 -6.055 6.164 1 98.38 73 LYS A C 1
ATOM 575 O O . LYS A 1 73 ? 21.125 -6.75 5.5 1 98.38 73 LYS A O 1
ATOM 580 N N . ALA A 1 74 ? 19.422 -6.562 6.965 1 98.69 74 ALA A N 1
ATOM 581 C CA . ALA A 1 74 ? 19.234 -8.008 7.082 1 98.69 74 ALA A CA 1
ATOM 582 C C . ALA A 1 74 ? 18.922 -8.633 5.727 1 98.69 74 ALA A C 1
ATOM 584 O O . ALA A 1 74 ? 19.453 -9.695 5.387 1 98.69 74 ALA A O 1
ATOM 585 N N . ALA A 1 75 ? 18.109 -7.984 4.953 1 98.62 75 ALA A N 1
ATOM 586 C CA . ALA A 1 75 ? 17.719 -8.492 3.637 1 98.62 75 ALA A CA 1
ATOM 587 C C . ALA A 1 75 ? 18.906 -8.461 2.672 1 98.62 75 ALA A C 1
ATOM 589 O O . ALA A 1 75 ? 19.141 -9.43 1.943 1 98.62 75 ALA A O 1
ATOM 590 N N . SER A 1 76 ? 19.594 -7.312 2.641 1 98.44 76 SER A N 1
ATOM 591 C CA . SER A 1 76 ? 20.766 -7.203 1.767 1 98.44 76 SER A CA 1
ATOM 592 C C . SER A 1 76 ? 21.781 -8.297 2.062 1 98.44 76 SER A C 1
ATOM 594 O O . SER A 1 76 ? 22.297 -8.945 1.144 1 98.44 76 SER A O 1
ATOM 596 N N . ASP A 1 77 ? 22.062 -8.539 3.375 1 98.5 77 ASP A N 1
ATOM 597 C CA . ASP A 1 77 ? 22.984 -9.594 3.777 1 98.5 77 ASP A CA 1
ATOM 598 C C . ASP A 1 77 ? 22.484 -10.969 3.354 1 98.5 77 ASP A C 1
ATOM 600 O O . ASP A 1 77 ? 23.25 -11.781 2.838 1 98.5 77 ASP A O 1
ATOM 604 N N . PHE A 1 78 ? 21.234 -11.211 3.58 1 98.38 78 PHE A N 1
ATOM 605 C CA . PHE A 1 78 ? 20.641 -12.5 3.264 1 98.38 78 PHE A CA 1
ATOM 606 C C . PHE A 1 78 ? 20.719 -12.781 1.768 1 98.38 78 PHE A C 1
ATOM 608 O O . PHE A 1 78 ? 21.125 -13.875 1.358 1 98.38 78 PHE A O 1
ATOM 615 N N . PHE A 1 79 ? 20.375 -11.828 0.902 1 97.69 79 PHE A N 1
ATOM 616 C CA . PHE A 1 79 ? 20.312 -12.031 -0.541 1 97.69 79 PHE A CA 1
ATOM 617 C C . PHE A 1 79 ? 21.719 -12.102 -1.132 1 97.69 79 PHE A C 1
ATOM 619 O O . PHE A 1 79 ? 21.938 -12.797 -2.119 1 97.69 79 PHE A O 1
ATOM 626 N N . GLU A 1 80 ? 22.641 -11.352 -0.542 1 97.69 80 GLU A N 1
ATOM 627 C CA . GLU A 1 80 ? 24.016 -11.516 -0.966 1 97.69 80 GLU A CA 1
ATOM 628 C C . GLU A 1 80 ? 24.516 -12.938 -0.727 1 97.69 80 GLU A C 1
ATOM 630 O O . GLU A 1 80 ? 25.125 -13.547 -1.61 1 97.69 80 GLU A O 1
ATOM 635 N N . LYS A 1 81 ? 24.234 -13.469 0.39 1 97.12 81 LYS A N 1
ATOM 636 C CA . LYS A 1 81 ? 24.719 -14.797 0.762 1 97.12 81 LYS A CA 1
ATOM 637 C C . LYS A 1 81 ? 24.047 -15.883 -0.077 1 97.12 81 LYS A C 1
ATOM 639 O O . LYS A 1 81 ? 24.703 -16.812 -0.542 1 97.12 81 LYS A O 1
ATOM 644 N N . HIS A 1 82 ? 22.766 -15.797 -0.308 1 96.31 82 HIS A N 1
ATOM 645 C CA . HIS A 1 82 ? 21.984 -16.906 -0.853 1 96.31 82 HIS A CA 1
ATOM 646 C C . HIS A 1 82 ? 21.812 -16.781 -2.363 1 96.31 82 HIS A C 1
ATOM 648 O O . HIS A 1 82 ? 21.672 -17.781 -3.066 1 96.31 82 HIS A O 1
ATOM 654 N N . MET A 1 83 ? 21.875 -15.516 -2.824 1 94.31 83 MET A N 1
ATOM 655 C CA . MET A 1 83 ? 21.609 -15.297 -4.242 1 94.31 83 MET A CA 1
ATOM 656 C C . MET A 1 83 ? 22.844 -14.742 -4.949 1 94.31 83 MET A C 1
ATOM 658 O O . MET A 1 83 ? 22.891 -14.68 -6.18 1 94.31 83 MET A O 1
ATOM 662 N N . GLY A 1 84 ? 23.812 -14.336 -4.16 1 94.12 84 GLY A N 1
ATOM 663 C CA . GLY A 1 84 ? 24.984 -13.688 -4.738 1 94.12 84 GLY A CA 1
ATOM 664 C C . GLY A 1 84 ? 24.703 -12.281 -5.238 1 94.12 84 GLY A C 1
ATOM 665 O O . GLY A 1 84 ? 25.438 -11.758 -6.074 1 94.12 84 GLY A O 1
ATOM 666 N N . VAL A 1 85 ? 23.594 -11.742 -4.824 1 93.12 85 VAL A N 1
ATOM 667 C CA . VAL A 1 85 ? 23.203 -10.398 -5.23 1 93.12 85 VAL A CA 1
ATOM 668 C C . VAL A 1 85 ? 23.75 -9.375 -4.238 1 93.12 85 VAL A C 1
ATOM 670 O O . VAL A 1 85 ? 23.219 -9.242 -3.125 1 93.12 85 VAL A O 1
ATOM 673 N N . LYS A 1 86 ? 24.75 -8.656 -4.57 1 92.94 86 LYS A N 1
ATOM 674 C CA . LYS A 1 86 ? 25.297 -7.59 -3.74 1 92.94 86 LYS A CA 1
ATOM 675 C C . LYS A 1 86 ? 24.656 -6.25 -4.059 1 92.94 86 LYS A C 1
ATOM 677 O O . LYS A 1 86 ? 24.812 -5.719 -5.16 1 92.94 86 LYS A O 1
ATOM 682 N N . VAL A 1 87 ? 23.844 -5.738 -3.15 1 93.56 87 VAL A N 1
ATOM 683 C CA . VAL A 1 87 ? 23.172 -4.469 -3.369 1 93.56 87 VAL A CA 1
ATOM 684 C C . VAL A 1 87 ? 23.438 -3.527 -2.199 1 93.56 87 VAL A C 1
ATOM 686 O O . VAL A 1 87 ? 23.609 -3.973 -1.062 1 93.56 87 VAL A O 1
ATOM 689 N N . ASP A 1 88 ? 23.594 -2.264 -2.531 1 96.5 88 ASP A N 1
ATOM 690 C CA . ASP A 1 88 ? 23.578 -1.227 -1.505 1 96.5 88 ASP A CA 1
ATOM 691 C C . ASP A 1 88 ? 22.188 -1.088 -0.889 1 96.5 88 ASP A C 1
ATOM 693 O O . ASP A 1 88 ? 21.25 -0.648 -1.556 1 96.5 88 ASP A O 1
ATOM 697 N N . SER A 1 89 ? 22.031 -1.412 0.4 1 96.25 89 SER A N 1
ATOM 698 C CA . SER A 1 89 ? 20.734 -1.474 1.065 1 96.25 89 SER A CA 1
ATOM 699 C C . SER A 1 89 ? 20.062 -0.11 1.074 1 96.25 89 SER A C 1
ATOM 701 O O . SER A 1 89 ? 18.828 -0.023 1.167 1 96.25 89 SER A O 1
ATOM 703 N N . ALA A 1 90 ? 20.781 0.992 0.932 1 93.62 90 ALA A N 1
ATOM 704 C CA . ALA A 1 90 ? 20.234 2.342 0.982 1 93.62 90 ALA A CA 1
ATOM 705 C C . ALA A 1 90 ? 19.844 2.832 -0.413 1 93.62 90 ALA A C 1
ATOM 707 O O . ALA A 1 90 ? 18.922 3.631 -0.567 1 93.62 90 ALA A O 1
ATOM 708 N N . LYS A 1 91 ? 20.547 2.318 -1.442 1 95.88 91 LYS A N 1
ATOM 709 C CA . LYS A 1 91 ? 20.406 2.939 -2.758 1 95.88 91 LYS A CA 1
ATOM 710 C C . LYS A 1 91 ? 19.797 1.971 -3.766 1 95.88 91 LYS A C 1
ATOM 712 O O . LYS A 1 91 ? 19.219 2.395 -4.766 1 95.88 91 LYS A O 1
ATOM 717 N N . GLU A 1 92 ? 19.922 0.678 -3.492 1 98.31 92 GLU A N 1
ATOM 718 C CA . GLU A 1 92 ? 19.625 -0.284 -4.547 1 98.31 92 GLU A CA 1
ATOM 719 C C . GLU A 1 92 ? 18.547 -1.271 -4.098 1 98.31 92 GLU A C 1
ATOM 721 O O . GLU A 1 92 ? 18.406 -2.346 -4.684 1 98.31 92 GLU A O 1
ATOM 726 N N . MET A 1 93 ? 17.859 -0.939 -3.008 1 98.44 93 MET A N 1
ATOM 727 C CA . MET A 1 93 ? 16.797 -1.787 -2.484 1 98.44 93 MET A CA 1
ATOM 728 C C . MET A 1 93 ? 15.672 -0.944 -1.892 1 98.44 93 MET A C 1
ATOM 730 O O . MET A 1 93 ? 15.906 0.169 -1.418 1 98.44 93 MET A O 1
ATOM 734 N N . VAL A 1 94 ? 14.477 -1.423 -1.927 1 98.69 94 VAL A N 1
ATOM 735 C CA . VAL A 1 94 ? 13.32 -0.806 -1.287 1 98.69 94 VAL A CA 1
ATOM 736 C C . VAL A 1 94 ? 12.328 -1.886 -0.859 1 98.69 94 VAL A C 1
ATOM 738 O O . VAL A 1 94 ? 12.227 -2.934 -1.502 1 98.69 94 VAL A O 1
ATOM 741 N N . ALA A 1 95 ? 11.711 -1.711 0.302 1 98.81 95 ALA A N 1
ATOM 742 C CA . ALA A 1 95 ? 10.664 -2.605 0.786 1 98.81 95 ALA A CA 1
ATOM 743 C C . ALA A 1 95 ? 9.281 -1.987 0.591 1 98.81 95 ALA A C 1
ATOM 745 O O . ALA A 1 95 ? 9.133 -0.763 0.608 1 98.81 95 ALA A O 1
ATOM 746 N N . SER A 1 96 ? 8.312 -2.764 0.37 1 98.62 96 SER A N 1
ATOM 747 C CA . SER A 1 96 ? 6.918 -2.346 0.275 1 98.62 96 SER A CA 1
ATOM 748 C C . SER A 1 96 ? 5.98 -3.42 0.819 1 98.62 96 SER A C 1
ATOM 750 O O . SER A 1 96 ? 6.434 -4.422 1.377 1 98.62 96 SER A O 1
ATOM 752 N N . SER A 1 97 ? 4.66 -3.174 0.767 1 98.12 97 SER A N 1
ATOM 753 C CA . SER A 1 97 ? 3.625 -3.975 1.411 1 98.12 97 SER A CA 1
ATOM 754 C C . SER A 1 97 ? 3.373 -5.27 0.646 1 98.12 97 SER A C 1
ATOM 756 O O . SER A 1 97 ? 2.264 -5.508 0.165 1 98.12 97 SER A O 1
ATOM 758 N N . GLY A 1 98 ? 4.379 -6.168 0.606 1 98.06 98 GLY A N 1
ATOM 759 C CA . GLY A 1 98 ? 4.32 -7.406 -0.158 1 98.06 98 GLY A CA 1
ATOM 760 C C . GLY A 1 98 ? 4.824 -7.25 -1.581 1 98.06 98 GLY A C 1
ATOM 761 O O . GLY A 1 98 ? 4.996 -6.129 -2.064 1 98.06 98 GLY A O 1
ATOM 762 N N . ALA A 1 99 ? 5.078 -8.383 -2.254 1 98.31 99 ALA A N 1
ATOM 763 C CA . ALA A 1 99 ? 5.621 -8.359 -3.611 1 98.31 99 ALA A CA 1
ATOM 764 C C . ALA A 1 99 ? 4.656 -7.672 -4.574 1 98.31 99 ALA A C 1
ATOM 766 O O . ALA A 1 99 ? 5.086 -7.012 -5.523 1 98.31 99 ALA A O 1
ATOM 767 N N . GLN A 1 100 ? 3.389 -7.848 -4.352 1 97.25 100 GLN A N 1
ATOM 768 C CA . GLN A 1 100 ? 2.406 -7.223 -5.234 1 97.25 100 GLN A CA 1
ATOM 769 C C . GLN A 1 100 ? 2.52 -5.703 -5.195 1 97.25 100 GLN A C 1
ATOM 771 O O . GLN A 1 100 ? 2.473 -5.043 -6.234 1 97.25 100 GLN A O 1
ATOM 776 N N . SER A 1 101 ? 2.613 -5.145 -3.965 1 98.62 101 SER A N 1
ATOM 777 C CA . SER A 1 101 ? 2.789 -3.701 -3.848 1 98.62 101 SER A CA 1
ATOM 778 C C . SER A 1 101 ? 4.109 -3.254 -4.469 1 98.62 101 SER A C 1
ATOM 780 O O . SER A 1 101 ? 4.195 -2.162 -5.031 1 98.62 101 SER A O 1
ATOM 782 N N . VAL A 1 102 ? 5.145 -4.059 -4.34 1 98.88 102 VAL A N 1
ATOM 783 C CA . VAL A 1 102 ? 6.418 -3.768 -4.992 1 98.88 102 VAL A CA 1
ATOM 784 C C . VAL A 1 102 ? 6.215 -3.676 -6.504 1 98.88 102 VAL A C 1
ATOM 786 O O . VAL A 1 102 ? 6.695 -2.74 -7.145 1 98.88 102 VAL A O 1
ATOM 789 N N . LEU A 1 103 ? 5.488 -4.648 -7.07 1 98.88 103 LEU A N 1
ATOM 790 C CA . LEU A 1 103 ? 5.203 -4.637 -8.5 1 98.88 103 LEU A CA 1
ATOM 791 C C . LEU A 1 103 ? 4.438 -3.377 -8.891 1 98.88 103 LEU A C 1
ATOM 793 O O . LEU A 1 103 ? 4.738 -2.758 -9.914 1 98.88 103 LEU A O 1
ATOM 797 N N . ALA A 1 104 ? 3.43 -3.027 -8.07 1 98.75 104 ALA A N 1
ATOM 798 C CA . ALA A 1 104 ? 2.682 -1.8 -8.328 1 98.75 104 ALA A CA 1
ATOM 799 C C . ALA A 1 104 ? 3.611 -0.591 -8.383 1 98.75 104 ALA A C 1
ATOM 801 O O . ALA A 1 104 ? 3.486 0.256 -9.266 1 98.75 104 ALA A O 1
ATOM 802 N N . CYS A 1 105 ? 4.539 -0.494 -7.426 1 98.75 105 CYS A N 1
ATOM 803 C CA . CYS A 1 105 ? 5.496 0.606 -7.371 1 98.75 105 CYS A CA 1
ATOM 804 C C . CYS A 1 105 ? 6.426 0.578 -8.578 1 98.75 105 CYS A C 1
ATOM 806 O O . CYS A 1 105 ? 6.734 1.622 -9.156 1 98.75 105 CYS A O 1
ATOM 808 N N . VAL A 1 106 ? 6.898 -0.607 -8.977 1 98.88 106 VAL A N 1
ATOM 809 C CA . VAL A 1 106 ? 7.789 -0.763 -10.125 1 98.88 106 VAL A CA 1
ATOM 810 C C . VAL A 1 106 ? 7.102 -0.25 -11.391 1 98.88 106 VAL A C 1
ATOM 812 O O . VAL A 1 106 ? 7.684 0.523 -12.148 1 98.88 106 VAL A O 1
ATOM 815 N N . PHE A 1 107 ? 5.859 -0.659 -11.617 1 98.81 107 PHE A N 1
ATOM 816 C CA . PHE A 1 107 ? 5.152 -0.291 -12.836 1 98.81 107 PHE A CA 1
ATOM 817 C C . PHE A 1 107 ? 4.832 1.199 -12.844 1 98.81 107 PHE A C 1
ATOM 819 O O . PHE A 1 107 ? 4.961 1.86 -13.883 1 98.81 107 PHE A O 1
ATOM 826 N N . GLN A 1 108 ? 4.402 1.722 -11.695 1 98.25 108 GLN A N 1
ATOM 827 C CA . GLN A 1 108 ? 4.141 3.154 -11.594 1 98.25 108 GLN A CA 1
ATOM 828 C C . GLN A 1 108 ? 5.402 3.963 -11.883 1 98.25 108 GLN A C 1
ATOM 830 O O . GLN A 1 108 ? 5.34 5.008 -12.531 1 98.25 108 GLN A O 1
ATOM 835 N N . ALA A 1 109 ? 6.516 3.506 -11.414 1 98.5 109 ALA A N 1
ATOM 836 C CA . ALA A 1 109 ? 7.781 4.238 -11.461 1 98.5 109 ALA A CA 1
ATOM 837 C C . ALA A 1 109 ? 8.406 4.172 -12.844 1 98.5 109 ALA A C 1
ATOM 839 O O . ALA A 1 109 ? 9.18 5.055 -13.227 1 98.5 109 ALA A O 1
ATOM 840 N N . LEU A 1 110 ? 8.07 3.121 -13.625 1 98.56 110 LEU A N 1
ATOM 841 C CA . LEU A 1 110 ? 8.938 2.873 -14.773 1 98.56 110 LEU A CA 1
ATOM 842 C C . LEU A 1 110 ? 8.133 2.857 -16.078 1 98.56 110 LEU A C 1
ATOM 844 O O . LEU A 1 110 ? 8.703 2.908 -17.156 1 98.56 110 LEU A O 1
ATOM 848 N N . LEU A 1 111 ? 6.793 2.791 -16.031 1 98.44 111 LEU A N 1
ATOM 849 C CA . LEU A 1 111 ? 5.988 2.697 -17.234 1 98.44 111 LEU A CA 1
ATOM 850 C C . LEU A 1 111 ? 5.312 4.027 -17.547 1 98.44 111 LEU A C 1
ATOM 852 O O . LEU A 1 111 ? 4.855 4.723 -16.641 1 98.44 111 LEU A O 1
ATOM 856 N N . ASN A 1 112 ? 5.27 4.406 -18.75 1 97.88 112 ASN A N 1
ATOM 857 C CA . ASN A 1 112 ? 4.477 5.508 -19.281 1 97.88 112 ASN A CA 1
ATOM 858 C C . ASN A 1 112 ? 3.246 5.008 -20.031 1 97.88 112 ASN A C 1
ATOM 860 O O . ASN A 1 112 ? 3.174 3.832 -20.406 1 97.88 112 ASN A O 1
ATOM 864 N N . PRO A 1 113 ? 2.17 5.902 -20.188 1 97.19 113 PRO A N 1
ATOM 865 C CA . PRO A 1 113 ? 1.062 5.52 -21.062 1 97.19 113 PRO A CA 1
ATOM 866 C C . PRO A 1 113 ? 1.533 5.066 -22.438 1 97.19 113 PRO A C 1
ATOM 868 O O . PRO A 1 113 ? 2.451 5.664 -23.016 1 97.19 113 PRO A O 1
ATOM 871 N N . ASN A 1 114 ? 1.039 3.926 -22.922 1 97.69 114 ASN A N 1
ATOM 872 C CA . ASN A 1 114 ? 1.267 3.359 -24.25 1 97.69 114 ASN A CA 1
ATOM 873 C C . ASN A 1 114 ? 2.535 2.512 -24.281 1 97.69 114 ASN A C 1
ATOM 875 O O . ASN A 1 114 ? 2.832 1.877 -25.297 1 97.69 114 ASN A O 1
ATOM 879 N N . ASP A 1 115 ? 3.342 2.504 -23.188 1 98.44 115 ASP A N 1
ATOM 880 C CA . ASP A 1 115 ? 4.391 1.491 -23.094 1 98.44 115 ASP A CA 1
ATOM 881 C C . ASP A 1 115 ? 3.805 0.084 -23.203 1 98.44 115 ASP A C 1
ATOM 883 O O . ASP A 1 115 ? 2.645 -0.138 -22.844 1 98.44 115 ASP A O 1
ATOM 887 N N . GLU A 1 116 ? 4.582 -0.821 -23.719 1 98.81 116 GLU A N 1
ATOM 888 C CA . GLU A 1 116 ? 4.18 -2.223 -23.781 1 98.81 116 GLU A CA 1
ATOM 889 C C . GLU A 1 116 ? 5 -3.08 -22.828 1 98.81 116 GLU A C 1
ATOM 891 O O . GLU A 1 116 ? 6.215 -2.902 -22.719 1 98.81 116 GLU A O 1
ATOM 896 N N . VAL A 1 117 ? 4.332 -3.906 -22.078 1 98.94 117 VAL A N 1
ATOM 897 C CA . VAL A 1 117 ? 4.973 -4.844 -21.172 1 98.94 117 VAL A CA 1
ATOM 898 C C . VAL A 1 117 ? 4.715 -6.277 -21.625 1 98.94 117 VAL A C 1
ATOM 900 O O . VAL A 1 117 ? 3.566 -6.711 -21.719 1 98.94 117 VAL A O 1
ATOM 903 N N . ILE A 1 118 ? 5.809 -6.988 -21.891 1 98.94 118 ILE A N 1
ATOM 904 C CA . ILE A 1 118 ? 5.715 -8.383 -22.312 1 98.94 118 ILE A CA 1
ATOM 905 C C . ILE A 1 118 ? 5.527 -9.273 -21.078 1 98.94 118 ILE A C 1
ATOM 907 O O . ILE A 1 118 ? 6.297 -9.188 -20.125 1 98.94 118 ILE A O 1
ATOM 911 N N . CYS A 1 119 ? 4.512 -10.047 -21.078 1 98.69 119 CYS A N 1
ATOM 912 C CA . CYS A 1 119 ? 4.258 -11.07 -20.078 1 98.69 119 CYS A CA 1
ATOM 913 C C . CYS A 1 119 ? 4.227 -12.461 -20.703 1 98.69 119 CYS A C 1
ATOM 915 O O . CYS A 1 119 ? 3.67 -12.641 -21.781 1 98.69 119 CYS A O 1
ATOM 917 N N . PHE A 1 120 ? 4.871 -13.383 -20.109 1 98.44 120 PHE A N 1
ATOM 918 C CA . PHE A 1 120 ? 4.84 -14.758 -20.578 1 98.44 120 PHE A CA 1
ATOM 919 C C . PHE A 1 120 ? 3.623 -15.492 -20.031 1 98.44 120 PHE A C 1
ATOM 921 O O . PHE A 1 120 ? 3.541 -15.75 -18.828 1 98.44 120 PHE A O 1
ATOM 928 N N . ASP A 1 121 ? 2.67 -15.898 -20.891 1 97.31 121 ASP A N 1
ATOM 929 C CA . ASP A 1 121 ? 1.429 -16.562 -20.5 1 97.31 121 ASP A CA 1
ATOM 930 C C . ASP A 1 121 ? 1.647 -18.062 -20.297 1 97.31 121 ASP A C 1
ATOM 932 O O . ASP A 1 121 ? 2.35 -18.703 -21.062 1 97.31 121 ASP A O 1
ATOM 936 N N . PRO A 1 122 ? 1.008 -18.719 -19.312 1 96.81 122 PRO A N 1
ATOM 937 C CA . PRO A 1 122 ? 0.129 -18.031 -18.344 1 96.81 122 PRO A CA 1
ATOM 938 C C . PRO A 1 122 ? 0.893 -17.141 -17.375 1 96.81 122 PRO A C 1
ATOM 940 O O . PRO A 1 122 ? 1.951 -17.531 -16.875 1 96.81 122 PRO A O 1
ATOM 943 N N . ALA A 1 123 ? 0.365 -15.914 -17.188 1 97.69 123 ALA A N 1
ATOM 944 C CA . ALA A 1 123 ? 1.012 -14.922 -16.328 1 97.69 123 ALA A CA 1
ATOM 945 C C . ALA A 1 123 ? 0.167 -14.641 -15.086 1 97.69 123 ALA A C 1
ATOM 947 O O . ALA A 1 123 ? -1.064 -14.648 -15.156 1 97.69 123 ALA A O 1
ATOM 948 N N . PHE A 1 124 ? 0.835 -14.43 -14 1 97.25 124 PHE A N 1
ATOM 949 C CA . PHE A 1 124 ? 0.142 -14.008 -12.789 1 97.25 124 PHE A CA 1
ATOM 950 C C . PHE A 1 124 ? -0.896 -12.938 -13.109 1 97.25 124 PHE A C 1
ATOM 952 O O . PHE A 1 124 ? -0.577 -11.914 -13.719 1 97.25 124 PHE A O 1
ATOM 959 N N . ASP A 1 125 ? -2.1 -13.055 -12.695 1 94.88 125 ASP A N 1
ATOM 960 C CA . ASP A 1 125 ? -3.248 -12.312 -13.211 1 94.88 125 ASP A CA 1
ATOM 961 C C . ASP A 1 125 ? -3.271 -10.883 -12.664 1 94.88 125 ASP A C 1
ATOM 963 O O . ASP A 1 125 ? -4.078 -10.062 -13.102 1 94.88 125 ASP A O 1
ATOM 967 N N . PHE A 1 126 ? -2.389 -10.508 -11.773 1 96.19 126 PHE A N 1
ATOM 968 C CA . PHE A 1 126 ? -2.357 -9.141 -11.258 1 96.19 126 PHE A CA 1
ATOM 969 C C . PHE A 1 126 ? -1.444 -8.266 -12.109 1 96.19 126 PHE A C 1
ATOM 971 O O . PHE A 1 126 ? -1.477 -7.039 -12 1 96.19 126 PHE A O 1
ATOM 978 N N . TYR A 1 127 ? -0.62 -8.875 -13 1 98.31 127 TYR A N 1
ATOM 979 C CA . TYR A 1 127 ? 0.24 -8.062 -13.859 1 98.31 127 TYR A CA 1
ATOM 980 C C . TYR A 1 127 ? -0.583 -7.113 -14.711 1 98.31 127 TYR A C 1
ATOM 982 O O . TYR A 1 127 ? -0.336 -5.902 -14.719 1 98.31 127 TYR A O 1
ATOM 990 N N . ARG A 1 128 ? -1.598 -7.664 -15.359 1 97.44 128 ARG A N 1
ATOM 991 C CA . ARG A 1 128 ? -2.33 -6.914 -16.375 1 97.44 128 ARG A CA 1
ATOM 992 C C . ARG A 1 128 ? -3.014 -5.691 -15.766 1 97.44 128 ARG A C 1
ATOM 994 O O . ARG A 1 128 ? -2.836 -4.57 -16.25 1 97.44 128 ARG A O 1
ATOM 1001 N N . PRO A 1 129 ? -3.816 -5.867 -14.695 1 97.25 129 PRO A N 1
ATOM 1002 C CA . PRO A 1 129 ? -4.43 -4.668 -14.117 1 97.25 129 PRO A CA 1
ATOM 1003 C C . PRO A 1 129 ? -3.402 -3.627 -13.68 1 97.25 129 PRO A C 1
ATOM 1005 O O . PRO A 1 129 ? -3.586 -2.432 -13.93 1 97.25 129 PRO A O 1
ATOM 1008 N N . LEU A 1 130 ? -2.303 -4.031 -13.055 1 98.25 130 LEU A N 1
ATOM 1009 C CA . LEU A 1 130 ? -1.286 -3.098 -12.578 1 98.25 130 LEU A CA 1
ATOM 1010 C C . LEU A 1 130 ? -0.635 -2.363 -13.75 1 98.25 130 LEU A C 1
ATOM 1012 O O . LEU A 1 130 ? -0.307 -1.181 -13.633 1 98.25 130 LEU A O 1
ATOM 1016 N N . ILE A 1 131 ? -0.391 -3.072 -14.883 1 98.56 131 ILE A N 1
ATOM 1017 C CA . ILE A 1 131 ? 0.158 -2.48 -16.094 1 98.56 131 ILE A CA 1
ATOM 1018 C C . ILE A 1 131 ? -0.832 -1.469 -16.672 1 98.56 131 ILE A C 1
ATOM 1020 O O . ILE A 1 131 ? -0.466 -0.327 -16.953 1 98.56 131 ILE A O 1
ATOM 1024 N N . GLU A 1 132 ? -2.078 -1.879 -16.75 1 97.88 132 GLU A N 1
ATOM 1025 C CA . GLU A 1 132 ? -3.1 -1.065 -17.406 1 97.88 132 GLU A CA 1
ATOM 1026 C C . GLU A 1 132 ? -3.465 0.147 -16.562 1 97.88 132 GLU A C 1
ATOM 1028 O O . GLU A 1 132 ? -3.857 1.188 -17.078 1 97.88 132 GLU A O 1
ATOM 1033 N N . PHE A 1 133 ? -3.367 0.054 -15.242 1 97.75 133 PHE A N 1
ATOM 1034 C CA . PHE A 1 133 ? -3.592 1.192 -14.359 1 97.75 133 PHE A CA 1
ATOM 1035 C C . PHE A 1 133 ? -2.65 2.34 -14.703 1 97.75 133 PHE A C 1
ATOM 1037 O O . PHE A 1 133 ? -2.943 3.5 -14.414 1 97.75 133 PHE A O 1
ATOM 1044 N N . GLN A 1 134 ? -1.471 2.025 -15.32 1 97.69 134 GLN A N 1
ATOM 1045 C CA . GLN A 1 134 ? -0.502 3.057 -15.68 1 97.69 134 GLN A CA 1
ATOM 1046 C C . GLN A 1 134 ? -0.75 3.574 -17.094 1 97.69 134 GLN A C 1
ATOM 1048 O O . GLN A 1 134 ? 0.012 4.402 -17.609 1 97.69 134 GLN A O 1
ATOM 1053 N N . GLY A 1 135 ? -1.798 3.088 -17.797 1 97.38 135 GLY A N 1
ATOM 1054 C CA . GLY A 1 135 ? -2.047 3.422 -19.188 1 97.38 135 GLY A CA 1
ATOM 1055 C C . GLY A 1 135 ? -1.173 2.641 -20.156 1 97.38 135 GLY A C 1
ATOM 1056 O O . GLY A 1 135 ? -1.152 2.928 -21.359 1 97.38 135 GLY A O 1
ATOM 1057 N N . ALA A 1 136 ? -0.355 1.696 -19.641 1 98.38 136 ALA A N 1
ATOM 1058 C CA . ALA A 1 136 ? 0.49 0.836 -20.453 1 98.38 136 ALA A CA 1
ATOM 1059 C C . ALA A 1 136 ? -0.29 -0.369 -20.984 1 98.38 136 ALA A C 1
ATOM 1061 O O . ALA A 1 136 ? -1.464 -0.546 -20.641 1 98.38 136 ALA A O 1
ATOM 1062 N N . LYS A 1 137 ? 0.338 -1.119 -21.875 1 98.5 137 LYS A N 1
ATOM 1063 C CA . LYS A 1 137 ? -0.354 -2.221 -22.531 1 98.5 137 LYS A CA 1
ATOM 1064 C C . LYS A 1 137 ? 0.272 -3.562 -22.156 1 98.5 137 LYS A C 1
ATOM 1066 O O . LYS A 1 137 ? 1.49 -3.73 -22.25 1 98.5 137 LYS A O 1
ATOM 1071 N N . HIS A 1 138 ? -0.51 -4.445 -21.719 1 98.38 138 HIS A N 1
ATOM 1072 C CA . HIS A 1 138 ? -0.128 -5.84 -21.516 1 98.38 138 HIS A CA 1
ATOM 1073 C C . HIS A 1 138 ? -0.018 -6.582 -22.844 1 98.38 138 HIS A C 1
ATOM 1075 O O . HIS A 1 138 ? -0.951 -6.562 -23.641 1 98.38 138 HIS A O 1
ATOM 1081 N N . VAL A 1 139 ? 1.115 -7.199 -23.141 1 98.69 139 VAL A N 1
ATOM 1082 C CA . VAL A 1 139 ? 1.332 -8 -24.328 1 98.69 139 VAL A CA 1
ATOM 1083 C C . VAL A 1 139 ? 1.715 -9.43 -23.938 1 98.69 139 VAL A C 1
ATOM 1085 O O . VAL A 1 139 ? 2.828 -9.664 -23.469 1 98.69 139 VAL A O 1
ATOM 1088 N N . GLY A 1 140 ? 0.836 -10.367 -24.219 1 98 140 GLY A N 1
ATOM 1089 C CA . GLY A 1 140 ? 1.061 -11.758 -23.859 1 98 140 GLY A CA 1
ATOM 1090 C C . GLY A 1 140 ? 1.864 -12.516 -24.891 1 98 140 GLY A C 1
ATOM 1091 O O . GLY A 1 140 ? 1.599 -12.422 -26.094 1 98 140 GLY A O 1
ATOM 1092 N N . VAL A 1 141 ? 2.893 -13.219 -24.453 1 98.12 141 VAL A N 1
ATOM 1093 C CA . VAL A 1 141 ? 3.65 -14.195 -25.234 1 98.12 141 VAL A CA 1
ATOM 1094 C C . VAL A 1 141 ? 3.516 -15.578 -24.609 1 98.12 141 VAL A C 1
ATOM 1096 O O . VAL A 1 141 ? 4.078 -15.844 -23.547 1 98.12 141 VAL A O 1
ATOM 1099 N N . PRO A 1 142 ? 2.854 -16.469 -25.219 1 95.94 142 PRO A N 1
ATOM 1100 C CA . PRO A 1 142 ? 2.537 -17.766 -24.594 1 95.94 142 PRO A CA 1
ATOM 1101 C C . PRO A 1 142 ? 3.754 -18.672 -24.453 1 95.94 142 PRO A C 1
ATOM 1103 O O . PRO A 1 142 ? 4.59 -18.719 -25.359 1 95.94 142 PRO A O 1
ATOM 1106 N N . LEU A 1 143 ? 3.875 -19.312 -23.281 1 95.75 143 LEU A N 1
ATOM 1107 C CA . LEU A 1 143 ? 4.727 -20.484 -23.125 1 95.75 143 LEU A CA 1
ATOM 1108 C C . LEU A 1 143 ? 4.008 -21.734 -23.594 1 95.75 143 LEU A C 1
ATOM 1110 O O . LEU A 1 143 ? 2.793 -21.859 -23.422 1 95.75 143 LEU A O 1
ATOM 1114 N N . LYS A 1 144 ? 4.742 -22.594 -24.219 1 88 144 LYS A N 1
ATOM 1115 C CA . LYS A 1 144 ? 4.152 -23.844 -24.719 1 88 144 LYS A CA 1
ATOM 1116 C C . LYS A 1 144 ? 4.746 -25.047 -24.016 1 88 144 LYS A C 1
ATOM 1118 O O . LYS A 1 144 ? 5.953 -25.109 -23.797 1 88 144 LYS A O 1
ATOM 1123 N N . PRO A 1 145 ? 3.742 -25.891 -23.656 1 83.81 145 PRO A N 1
ATOM 1124 C CA . PRO A 1 145 ? 4.297 -27.125 -23.094 1 83.81 145 PRO A CA 1
ATOM 1125 C C . PRO A 1 145 ? 5.078 -27.953 -24.125 1 83.81 145 PRO A C 1
ATOM 1127 O O . PRO A 1 145 ? 4.699 -28 -25.297 1 83.81 145 PRO A O 1
ATOM 1130 N N . GLY A 1 146 ? 6.191 -28.453 -23.766 1 76.19 146 GLY A N 1
ATOM 1131 C CA . GLY A 1 146 ? 6.98 -29.281 -24.656 1 76.19 146 GLY A CA 1
ATOM 1132 C C . GLY A 1 146 ? 6.23 -30.484 -25.172 1 76.19 146 GLY A C 1
ATOM 1133 O O . GLY A 1 146 ? 6.312 -30.828 -26.359 1 76.19 146 GLY A O 1
ATOM 1134 N N . GLN A 1 147 ? 5.566 -31.156 -24.297 1 73.5 147 GLN A N 1
ATOM 1135 C CA . GLN A 1 147 ? 4.746 -32.312 -24.672 1 73.5 147 GLN A CA 1
ATOM 1136 C C . GLN A 1 147 ? 3.58 -32.5 -23.703 1 73.5 147 GLN A C 1
ATOM 1138 O O . GLN A 1 147 ? 3.607 -31.984 -22.594 1 73.5 147 GLN A O 1
ATOM 1143 N N . LEU A 1 148 ? 2.588 -33.062 -24.344 1 71.38 148 LEU A N 1
ATOM 1144 C CA . LEU A 1 148 ? 1.536 -33.531 -23.453 1 71.38 148 LEU A CA 1
ATOM 1145 C C . LEU A 1 148 ? 1.914 -34.906 -22.859 1 71.38 148 LEU A C 1
ATOM 1147 O O . LEU A 1 148 ? 2.119 -35.875 -23.594 1 71.38 148 LEU A O 1
ATOM 1151 N N . ASN A 1 149 ? 2.254 -34.812 -21.656 1 70.69 149 ASN A N 1
ATOM 1152 C CA . ASN A 1 149 ? 2.625 -36.094 -21.016 1 70.69 149 ASN A CA 1
ATOM 1153 C C . ASN A 1 149 ? 1.406 -36.969 -20.766 1 70.69 149 ASN A C 1
ATOM 1155 O O . ASN A 1 149 ? 0.342 -36.469 -20.391 1 70.69 149 ASN A O 1
ATOM 1159 N N . SER A 1 150 ? 1.565 -38.219 -21.188 1 69.5 150 SER A N 1
ATOM 1160 C CA . SER A 1 150 ? 0.528 -39.188 -20.812 1 69.5 150 SER A CA 1
ATOM 1161 C C . SER A 1 150 ? 0.565 -39.469 -19.312 1 69.5 150 SER A C 1
ATOM 1163 O O . SER A 1 150 ? 1.598 -39.281 -18.656 1 69.5 150 SER A O 1
ATOM 1165 N N . LYS A 1 151 ? -0.609 -39.844 -18.781 1 82.5 151 LYS A N 1
ATOM 1166 C CA . LYS A 1 151 ? -0.681 -40.25 -17.391 1 82.5 151 LYS A CA 1
ATOM 1167 C C . LYS A 1 151 ? 0.38 -41.312 -17.078 1 82.5 151 LYS A C 1
ATOM 1169 O O . LYS A 1 151 ? 1.105 -41.188 -16.078 1 82.5 151 LYS A O 1
ATOM 1174 N N . ALA A 1 152 ? 0.492 -42.25 -17.953 1 79.19 152 ALA A N 1
ATOM 1175 C CA . ALA A 1 152 ? 1.404 -43.375 -17.734 1 79.19 152 ALA A CA 1
ATOM 1176 C C . ALA A 1 152 ? 2.857 -42.906 -17.734 1 79.19 152 ALA A C 1
ATOM 1178 O O . ALA A 1 152 ? 3.676 -43.406 -16.953 1 79.19 152 ALA A O 1
ATOM 1179 N N . SER A 1 153 ? 3.156 -42 -18.578 1 81.25 153 SER A N 1
ATOM 1180 C CA . SER A 1 153 ? 4.531 -41.531 -18.703 1 81.25 153 SER A CA 1
ATOM 1181 C C . SER A 1 153 ? 5.004 -40.844 -17.422 1 81.25 153 SER A C 1
ATOM 1183 O O . SER A 1 153 ? 6.184 -40.906 -17.078 1 81.25 153 SER A O 1
ATOM 1185 N N . ILE A 1 154 ? 4.113 -40.156 -16.719 1 85.31 154 ILE A N 1
ATOM 1186 C CA . ILE A 1 154 ? 4.488 -39.469 -15.5 1 85.31 154 ILE A CA 1
ATOM 1187 C C . ILE A 1 154 ? 4.48 -40.438 -14.328 1 85.31 154 ILE A C 1
ATOM 1189 O O . ILE A 1 154 ? 5.383 -40.438 -13.484 1 85.31 154 ILE A O 1
ATOM 1193 N N . LEU A 1 155 ? 3.543 -41.344 -14.297 1 86.12 155 LEU A N 1
ATOM 1194 C CA . LEU A 1 155 ? 3.398 -42.25 -13.18 1 86.12 155 LEU A CA 1
ATOM 1195 C C . LEU A 1 155 ? 4.629 -43.156 -13.055 1 86.12 155 LEU A C 1
ATOM 1197 O O . LEU A 1 155 ? 5.008 -43.531 -11.945 1 86.12 155 LEU A O 1
ATOM 1201 N N . ASN A 1 156 ? 5.254 -43.438 -14.148 1 85.5 156 ASN A N 1
ATOM 1202 C CA . ASN A 1 156 ? 6.414 -44.312 -14.156 1 85.5 156 ASN A CA 1
ATOM 1203 C C . ASN A 1 156 ? 7.66 -43.625 -13.641 1 85.5 156 ASN A C 1
ATOM 1205 O O . ASN A 1 156 ? 8.711 -44.25 -13.477 1 85.5 156 ASN A O 1
ATOM 1209 N N . ARG A 1 157 ? 7.551 -42.375 -13.336 1 88.38 157 ARG A N 1
ATOM 1210 C CA . ARG A 1 157 ? 8.711 -41.594 -12.93 1 88.38 157 ARG A CA 1
ATOM 1211 C C . ARG A 1 157 ? 8.766 -41.438 -11.414 1 88.38 157 ARG A C 1
ATOM 1213 O O . ARG A 1 157 ? 9.688 -40.812 -10.883 1 88.38 157 ARG A O 1
ATOM 1220 N N . PHE A 1 158 ? 7.758 -41.938 -10.773 1 88.38 158 PHE A N 1
ATOM 1221 C CA . PHE A 1 158 ? 7.738 -41.875 -9.312 1 88.38 158 PHE A CA 1
ATOM 1222 C C . PHE A 1 158 ? 8.648 -42.938 -8.711 1 88.38 158 PHE A C 1
ATOM 1224 O O . PHE A 1 158 ? 8.5 -44.125 -9 1 88.38 158 PHE A O 1
ATOM 1231 N N . GLU A 1 159 ? 9.641 -42.562 -7.98 1 83.94 159 GLU A N 1
ATOM 1232 C CA . GLU A 1 159 ? 10.57 -43.438 -7.309 1 83.94 159 GLU A CA 1
ATOM 1233 C C . GLU A 1 159 ? 10.867 -42.969 -5.887 1 83.94 159 GLU A C 1
ATOM 1235 O O . GLU A 1 159 ? 11.391 -41.875 -5.691 1 83.94 159 GLU A O 1
ATOM 1240 N N . ASN A 1 160 ? 10.656 -43.719 -4.836 1 82.31 160 ASN A N 1
ATOM 1241 C CA . ASN A 1 160 ? 10.938 -43.438 -3.432 1 82.31 160 ASN A CA 1
ATOM 1242 C C . ASN A 1 160 ? 10.281 -42.156 -2.977 1 82.31 160 ASN A C 1
ATOM 1244 O O . ASN A 1 160 ? 10.93 -41.281 -2.361 1 82.31 160 ASN A O 1
ATOM 1248 N N . GLY A 1 161 ? 9.109 -41.906 -3.441 1 77.94 161 GLY A N 1
ATOM 1249 C CA . GLY A 1 161 ? 8.336 -40.781 -2.992 1 77.94 161 GLY A CA 1
ATOM 1250 C C . GLY A 1 161 ? 8.711 -39.469 -3.699 1 77.94 161 GLY A C 1
ATOM 1251 O O . GLY A 1 161 ? 8.234 -38.406 -3.34 1 77.94 161 GLY A O 1
ATOM 1252 N N . LYS A 1 162 ? 9.609 -39.562 -4.648 1 86.06 162 LYS A N 1
ATOM 1253 C CA . LYS A 1 162 ? 10.023 -38.406 -5.434 1 86.06 162 LYS A CA 1
ATOM 1254 C C . LYS A 1 162 ? 9.758 -38.625 -6.922 1 86.06 162 LYS A C 1
ATOM 1256 O O . LYS A 1 162 ? 9.539 -39.75 -7.355 1 86.06 162 LYS A O 1
ATOM 1261 N N . ILE A 1 163 ? 9.625 -37.594 -7.559 1 89.31 163 ILE A N 1
ATOM 1262 C CA . ILE A 1 163 ? 9.414 -37.656 -9 1 89.31 163 ILE A CA 1
ATOM 1263 C C . ILE A 1 163 ? 10.695 -37.25 -9.727 1 89.31 163 ILE A C 1
ATOM 1265 O O . ILE A 1 163 ? 11.367 -36.281 -9.32 1 89.31 163 ILE A O 1
ATOM 1269 N N . LYS A 1 164 ? 11.062 -38 -10.742 1 87.56 164 LYS A N 1
ATOM 1270 C CA . LYS A 1 164 ? 12.195 -37.625 -11.594 1 87.56 164 LYS A CA 1
ATOM 1271 C C . LYS A 1 164 ? 11.805 -36.594 -12.617 1 87.56 164 LYS A C 1
ATOM 1273 O O . LYS A 1 164 ? 10.859 -36.781 -13.391 1 87.56 164 LYS A O 1
ATOM 1278 N N . PHE A 1 165 ? 12.586 -35.5 -12.594 1 85.88 165 PHE A N 1
ATOM 1279 C CA . PHE A 1 165 ? 12.328 -34.406 -13.523 1 85.88 165 PHE A CA 1
ATOM 1280 C C . PHE A 1 165 ? 12.852 -34.719 -14.914 1 85.88 165 PHE A C 1
ATOM 1282 O O . PHE A 1 165 ? 13.844 -35.438 -15.055 1 85.88 165 PHE A O 1
ATOM 1289 N N . SER A 1 166 ? 12.062 -34.312 -15.93 1 81.19 166 SER A N 1
ATOM 1290 C CA . SER A 1 166 ? 12.43 -34.5 -17.328 1 81.19 166 SER A CA 1
ATOM 1291 C C . SER A 1 166 ? 12.266 -33.25 -18.141 1 81.19 166 SER A C 1
ATOM 1293 O O . SER A 1 166 ? 11.422 -32.406 -17.812 1 81.19 166 SER A O 1
ATOM 1295 N N . LYS A 1 167 ? 13.016 -33.094 -19.172 1 76.88 167 LYS A N 1
ATOM 1296 C CA . LYS A 1 167 ? 12.891 -31.969 -20.094 1 76.88 167 LYS A CA 1
ATOM 1297 C C . LYS A 1 167 ? 11.508 -31.938 -20.734 1 76.88 167 LYS A C 1
ATOM 1299 O O . LYS A 1 167 ? 11.055 -30.875 -21.188 1 76.88 167 LYS A O 1
ATOM 1304 N N . GLU A 1 168 ? 10.875 -33.062 -20.734 1 74.94 168 GLU A N 1
ATOM 1305 C CA . GLU A 1 168 ? 9.555 -33.156 -21.344 1 74.94 168 GLU A CA 1
ATOM 1306 C C . GLU A 1 168 ? 8.508 -32.375 -20.547 1 74.94 168 GLU A C 1
ATOM 1308 O O . GLU A 1 168 ? 7.438 -32.062 -21.078 1 74.94 168 GLU A O 1
ATOM 1313 N N . ASP A 1 169 ? 8.828 -32.062 -19.359 1 76.25 169 ASP A N 1
ATOM 1314 C CA . ASP A 1 169 ? 7.887 -31.359 -18.484 1 76.25 169 ASP A CA 1
ATOM 1315 C C . ASP A 1 169 ? 8.008 -29.844 -18.625 1 76.25 169 ASP A C 1
ATOM 1317 O O . ASP A 1 169 ? 7.191 -29.094 -18.094 1 76.25 169 ASP A O 1
ATOM 1321 N N . GLU A 1 170 ? 8.867 -29.438 -19.422 1 82.56 170 GLU A N 1
ATOM 1322 C CA . GLU A 1 170 ? 9.195 -28.016 -19.422 1 82.56 170 GLU A CA 1
ATOM 1323 C C . GLU A 1 170 ? 8.289 -27.234 -20.359 1 82.56 170 GLU A C 1
ATOM 1325 O O . GLU A 1 170 ? 7.867 -27.75 -21.391 1 82.56 170 GLU A O 1
ATOM 1330 N N . TRP A 1 171 ? 7.879 -26.094 -19.938 1 91.5 171 TRP A N 1
ATOM 1331 C CA . TRP A 1 171 ? 7.219 -25.109 -20.797 1 91.5 171 TRP A CA 1
ATOM 1332 C C . TRP A 1 171 ? 8.242 -24.25 -21.531 1 91.5 171 TRP A C 1
ATOM 1334 O O . TRP A 1 171 ? 9.211 -23.781 -20.922 1 91.5 171 TRP A O 1
ATOM 1344 N N . HIS A 1 172 ? 8.055 -24.047 -22.812 1 92.75 172 HIS A N 1
ATOM 1345 C CA . HIS A 1 172 ? 9.086 -23.406 -23.625 1 92.75 172 HIS A CA 1
ATOM 1346 C C . HIS A 1 172 ? 8.609 -22.062 -24.156 1 92.75 172 HIS A C 1
ATOM 1348 O O . HIS A 1 172 ? 7.438 -21.906 -24.516 1 92.75 172 HIS A O 1
ATOM 1354 N N . LEU A 1 173 ? 9.555 -21.156 -24.203 1 95.88 173 LEU A N 1
ATOM 1355 C CA . LEU A 1 173 ? 9.336 -19.859 -24.828 1 95.88 173 LEU A CA 1
ATOM 1356 C C . LEU A 1 173 ? 9.695 -19.891 -26.312 1 95.88 173 LEU A C 1
ATOM 1358 O O . LEU A 1 173 ? 10.766 -20.391 -26.672 1 95.88 173 LEU A O 1
ATOM 1362 N N . ASP A 1 174 ? 8.805 -19.469 -27.188 1 96.12 174 ASP A N 1
ATOM 1363 C CA . ASP A 1 174 ? 9.133 -19.234 -28.578 1 96.12 174 ASP A CA 1
ATOM 1364 C C . ASP A 1 174 ? 9.867 -17.906 -28.766 1 96.12 174 ASP A C 1
ATOM 1366 O O . ASP A 1 174 ? 9.242 -16.859 -28.938 1 96.12 174 ASP A O 1
ATOM 1370 N N . TYR A 1 175 ? 11.164 -18.031 -28.906 1 97.44 175 TYR A N 1
ATOM 1371 C CA . TYR A 1 175 ? 12 -16.828 -28.938 1 97.44 175 TYR A CA 1
ATOM 1372 C C . TYR A 1 175 ? 11.781 -16.047 -30.234 1 97.44 175 TYR A C 1
ATOM 1374 O O . TYR A 1 175 ? 11.906 -14.82 -30.25 1 97.44 175 TYR A O 1
ATOM 1382 N N . GLU A 1 176 ? 11.516 -16.734 -31.312 1 97.06 176 GLU A N 1
ATOM 1383 C CA . GLU A 1 176 ? 11.211 -16.031 -32.562 1 97.06 176 GLU A CA 1
ATOM 1384 C C . GLU A 1 176 ? 9.938 -15.211 -32.406 1 97.06 176 GLU A C 1
ATOM 1386 O O . GLU A 1 176 ? 9.883 -14.062 -32.844 1 97.06 176 GLU A O 1
ATOM 1391 N N . TYR A 1 177 ? 8.961 -15.812 -31.828 1 97.44 177 TYR A N 1
ATOM 1392 C CA . TYR A 1 177 ? 7.707 -15.094 -31.594 1 97.44 177 TYR A CA 1
ATOM 1393 C C . TYR A 1 177 ? 7.918 -13.914 -30.656 1 97.44 177 TYR A C 1
ATOM 1395 O O . TYR A 1 177 ? 7.371 -12.828 -30.875 1 97.44 177 TYR A O 1
ATOM 1403 N N . LEU A 1 178 ? 8.695 -14.133 -29.609 1 98.44 178 LEU A N 1
ATOM 1404 C CA . LEU A 1 178 ? 9.039 -13.047 -28.703 1 98.44 178 LEU A CA 1
ATOM 1405 C C . LEU A 1 178 ? 9.656 -11.883 -29.469 1 98.44 178 LEU A C 1
ATOM 1407 O O . LEU A 1 178 ? 9.25 -10.727 -29.297 1 98.44 178 LEU A O 1
ATOM 1411 N N . GLU A 1 179 ? 10.602 -12.133 -30.297 1 98.25 179 GLU A N 1
ATOM 1412 C CA . GLU A 1 179 ? 11.281 -11.094 -31.047 1 98.25 179 GLU A CA 1
ATOM 1413 C C . GLU A 1 179 ? 10.297 -10.32 -31.922 1 98.25 179 GLU A C 1
ATOM 1415 O O . GLU A 1 179 ? 10.43 -9.102 -32.094 1 98.25 179 GLU A O 1
ATOM 1420 N N . GLN A 1 180 ? 9.352 -11.047 -32.469 1 98 180 GLN A N 1
ATOM 1421 C CA . GLN A 1 180 ? 8.352 -10.422 -33.344 1 98 180 GLN A CA 1
ATOM 1422 C C . GLN A 1 180 ? 7.473 -9.453 -32.531 1 98 180 GLN A C 1
ATOM 1424 O O . GLN A 1 180 ? 6.938 -8.5 -33.094 1 98 180 GLN A O 1
ATOM 1429 N N . LYS A 1 181 ? 7.32 -9.68 -31.25 1 98.12 181 LYS A N 1
ATOM 1430 C CA . LYS A 1 181 ? 6.441 -8.867 -30.422 1 98.12 181 LYS A CA 1
ATOM 1431 C C . LYS A 1 181 ? 7.176 -7.637 -29.891 1 98.12 181 LYS A C 1
ATOM 1433 O O . LYS A 1 181 ? 6.547 -6.676 -29.438 1 98.12 181 LYS A O 1
ATOM 1438 N N . LEU A 1 182 ? 8.523 -7.672 -29.891 1 98.44 182 LEU A N 1
ATOM 1439 C CA . LEU A 1 182 ? 9.312 -6.551 -29.406 1 98.44 182 LEU A CA 1
ATOM 1440 C C . LEU A 1 182 ? 9.328 -5.41 -30.422 1 98.44 182 LEU A C 1
ATOM 1442 O O . LEU A 1 182 ? 9.414 -5.645 -31.625 1 98.44 182 LEU A O 1
ATOM 1446 N N . ASN A 1 183 ? 9.141 -4.219 -30.016 1 97.94 183 ASN A N 1
ATOM 1447 C CA . ASN A 1 183 ? 9.156 -3.012 -30.828 1 97.94 183 ASN A CA 1
ATOM 1448 C C . ASN A 1 183 ? 9.57 -1.791 -30.016 1 97.94 183 ASN A C 1
ATOM 1450 O O . ASN A 1 183 ? 10.055 -1.925 -28.891 1 97.94 183 ASN A O 1
ATOM 1454 N N . ALA A 1 184 ? 9.438 -0.624 -30.578 1 97 184 ALA A N 1
ATOM 1455 C CA . ALA A 1 184 ? 9.922 0.602 -29.953 1 97 184 ALA A CA 1
ATOM 1456 C C . ALA A 1 184 ? 9.109 0.951 -28.703 1 97 184 ALA A C 1
ATOM 1458 O O . ALA A 1 184 ? 9.578 1.686 -27.828 1 97 184 ALA A O 1
ATOM 1459 N N . LYS A 1 185 ? 7.863 0.421 -28.609 1 97.81 185 LYS A N 1
ATOM 1460 C CA . LYS A 1 185 ? 6.988 0.704 -27.469 1 97.81 185 LYS A CA 1
ATOM 1461 C C . LYS A 1 185 ? 7.238 -0.271 -26.328 1 97.81 185 LYS A C 1
ATOM 1463 O O . LYS A 1 185 ? 6.797 -0.04 -25.203 1 97.81 185 LYS A O 1
ATOM 1468 N N . THR A 1 186 ? 7.969 -1.363 -26.609 1 98.62 186 THR A N 1
ATOM 1469 C CA . THR A 1 186 ? 8.242 -2.332 -25.547 1 98.62 186 THR A CA 1
ATOM 1470 C C . THR A 1 186 ? 9.188 -1.742 -24.5 1 98.62 186 THR A C 1
ATOM 1472 O O . THR A 1 186 ? 10.312 -1.35 -24.828 1 98.62 186 THR A O 1
ATOM 1475 N N . LYS A 1 187 ? 8.719 -1.697 -23.297 1 98.62 187 LYS A N 1
ATOM 1476 C CA . LYS A 1 187 ? 9.484 -1.056 -22.234 1 98.62 187 LYS A CA 1
ATOM 1477 C C . LYS A 1 187 ? 9.969 -2.08 -21.219 1 98.62 187 LYS A C 1
ATOM 1479 O O . LYS A 1 187 ? 11 -1.875 -20.562 1 98.62 187 LYS A O 1
ATOM 1484 N N . MET A 1 188 ? 9.297 -3.162 -21.078 1 98.81 188 MET A N 1
ATOM 1485 C CA . MET A 1 188 ? 9.578 -4.09 -19.984 1 98.81 188 MET A CA 1
ATOM 1486 C C . MET A 1 188 ? 9.188 -5.516 -20.375 1 98.81 188 MET A C 1
ATOM 1488 O O . MET A 1 188 ? 8.242 -5.719 -21.125 1 98.81 188 MET A O 1
ATOM 1492 N N . ILE A 1 189 ? 9.953 -6.438 -19.906 1 98.88 189 ILE A N 1
ATOM 1493 C CA . ILE A 1 189 ? 9.617 -7.855 -19.922 1 98.88 189 ILE A CA 1
ATOM 1494 C C . ILE A 1 189 ? 9.562 -8.375 -18.484 1 98.88 189 ILE A C 1
ATOM 1496 O O . ILE A 1 189 ? 10.477 -8.141 -17.688 1 98.88 189 ILE A O 1
ATOM 1500 N N . ILE A 1 190 ? 8.453 -9.055 -18.109 1 98.88 190 ILE A N 1
ATOM 1501 C CA . ILE A 1 190 ? 8.359 -9.68 -16.797 1 98.88 190 ILE A CA 1
ATOM 1502 C C . ILE A 1 190 ? 8.797 -11.141 -16.875 1 98.88 190 ILE A C 1
ATOM 1504 O O . ILE A 1 190 ? 8.227 -11.922 -17.641 1 98.88 190 ILE A O 1
ATOM 1508 N N . LEU A 1 191 ? 9.82 -11.461 -16.219 1 98.69 191 LEU A N 1
ATOM 1509 C CA . LEU A 1 191 ? 10.258 -12.844 -16.062 1 98.69 191 LEU A CA 1
ATOM 1510 C C . LEU A 1 191 ? 9.906 -13.383 -14.68 1 98.69 191 LEU A C 1
ATOM 1512 O O . LEU A 1 191 ? 10.484 -12.953 -13.68 1 98.69 191 LEU A O 1
ATOM 1516 N N . ASN A 1 192 ? 8.953 -14.211 -14.625 1 98.62 192 ASN A N 1
ATOM 1517 C CA . ASN A 1 192 ? 8.508 -14.859 -13.391 1 98.62 192 ASN A CA 1
ATOM 1518 C C . ASN A 1 192 ? 9.047 -16.281 -13.273 1 98.62 192 ASN A C 1
ATOM 1520 O O . ASN A 1 192 ? 8.688 -17.156 -14.07 1 98.62 192 ASN A O 1
ATOM 1524 N N . SER A 1 193 ? 9.953 -16.516 -12.352 1 97.5 193 SER A N 1
ATOM 1525 C CA . SER A 1 193 ? 10.648 -17.781 -12.156 1 97.5 193 SER A CA 1
ATOM 1526 C C . SER A 1 193 ? 10.922 -18.047 -10.68 1 97.5 193 SER A C 1
ATOM 1528 O O . SER A 1 193 ? 11.688 -17.312 -10.047 1 97.5 193 SER A O 1
ATOM 1530 N N . PRO A 1 194 ? 10.367 -19.125 -10.07 1 97.12 194 PRO A N 1
ATOM 1531 C CA . PRO A 1 194 ? 9.391 -20.062 -10.633 1 97.12 194 PRO A CA 1
ATOM 1532 C C . PRO A 1 194 ? 8.102 -19.375 -11.07 1 97.12 194 PRO A C 1
ATOM 1534 O O . PRO A 1 194 ? 7.641 -18.422 -10.414 1 97.12 194 PRO A O 1
ATOM 1537 N N . GLN A 1 195 ? 7.574 -19.859 -12.117 1 96.88 195 GLN A N 1
ATOM 1538 C CA . GLN A 1 195 ? 6.48 -19.156 -12.781 1 96.88 195 GLN A CA 1
ATOM 1539 C C . GLN A 1 195 ? 5.133 -19.531 -12.172 1 96.88 195 GLN A C 1
ATOM 1541 O O . GLN A 1 195 ? 4.867 -20.703 -11.914 1 96.88 195 GLN A O 1
ATOM 1546 N N . ASN A 1 196 ? 4.367 -18.641 -11.742 1 96.69 196 ASN A N 1
ATOM 1547 C CA . ASN A 1 196 ? 2.953 -18.781 -11.406 1 96.69 196 ASN A CA 1
ATOM 1548 C C . ASN A 1 196 ? 2.07 -18.688 -12.648 1 96.69 196 ASN A C 1
ATOM 1550 O O . ASN A 1 196 ? 2.008 -17.625 -13.281 1 96.69 196 ASN A O 1
ATOM 1554 N N . PRO A 1 197 ? 1.505 -19.672 -13.102 1 95.69 197 PRO A N 1
ATOM 1555 C CA . PRO A 1 197 ? 1.088 -20.781 -12.25 1 95.69 197 PRO A CA 1
ATOM 1556 C C . PRO A 1 197 ? 1.775 -22.094 -12.617 1 95.69 197 PRO A C 1
ATOM 1558 O O . PRO A 1 197 ? 1.565 -23.109 -11.945 1 95.69 197 PRO A O 1
ATOM 1561 N N . ILE A 1 198 ? 2.658 -22.156 -13.586 1 94.69 198 ILE A N 1
ATOM 1562 C CA . ILE A 1 198 ? 2.998 -23.438 -14.172 1 94.69 198 ILE A CA 1
ATOM 1563 C C . ILE A 1 198 ? 4.23 -24.016 -13.484 1 94.69 198 ILE A C 1
ATOM 1565 O O . ILE A 1 198 ? 4.609 -25.172 -13.727 1 94.69 198 ILE A O 1
ATOM 1569 N N . GLY A 1 199 ? 4.918 -23.234 -12.648 1 95.19 199 GLY A N 1
ATOM 1570 C CA . GLY A 1 199 ? 6.031 -23.734 -11.859 1 95.19 199 GLY A CA 1
ATOM 1571 C C . GLY A 1 199 ? 7.324 -23.828 -12.641 1 95.19 199 GLY A C 1
ATOM 1572 O O . GLY A 1 199 ? 8.281 -24.469 -12.188 1 95.19 199 GLY A O 1
ATOM 1573 N N . LYS A 1 200 ? 7.391 -23.25 -13.781 1 94.81 200 LYS A N 1
ATOM 1574 C CA . LYS A 1 200 ? 8.594 -23.297 -14.617 1 94.81 200 LYS A CA 1
ATOM 1575 C C . LYS A 1 200 ? 9.727 -22.5 -13.977 1 94.81 200 LYS A C 1
ATOM 1577 O O . LYS A 1 200 ? 9.508 -21.391 -13.469 1 94.81 200 LYS A O 1
ATOM 1582 N N . VAL A 1 201 ? 10.922 -23.031 -14.047 1 95.88 201 VAL A N 1
ATOM 1583 C CA . VAL A 1 201 ? 12.156 -22.312 -13.742 1 95.88 201 VAL A CA 1
ATOM 1584 C C . VAL A 1 201 ? 12.984 -22.141 -15.016 1 95.88 201 VAL A C 1
ATOM 1586 O O . VAL A 1 201 ? 13.312 -23.125 -15.688 1 95.88 201 VAL A O 1
ATOM 1589 N N . PHE A 1 202 ? 13.242 -20.938 -15.406 1 96.44 202 PHE A N 1
ATOM 1590 C CA . PHE A 1 202 ? 14.023 -20.672 -16.609 1 96.44 202 PHE A CA 1
ATOM 1591 C C . PHE A 1 202 ? 15.469 -21.125 -16.422 1 96.44 202 PHE A C 1
ATOM 1593 O O . PHE A 1 202 ? 16.078 -20.844 -15.398 1 96.44 202 PHE A O 1
ATOM 1600 N N . SER A 1 203 ? 16.031 -21.812 -17.391 1 94.88 203 SER A N 1
ATOM 1601 C CA . SER A 1 203 ? 17.406 -22.281 -17.344 1 94.88 203 SER A CA 1
ATOM 1602 C C . SER A 1 203 ? 18.391 -21.188 -17.719 1 94.88 203 SER A C 1
ATOM 1604 O O . SER A 1 203 ? 17.984 -20.109 -18.188 1 94.88 203 SER A O 1
ATOM 1606 N N . ILE A 1 204 ? 19.641 -21.438 -17.469 1 96.69 204 ILE A N 1
ATOM 1607 C CA . ILE A 1 204 ? 20.688 -20.484 -17.828 1 96.69 204 ILE A CA 1
ATOM 1608 C C . ILE A 1 204 ? 20.719 -20.281 -19.328 1 96.69 204 ILE A C 1
ATOM 1610 O O . ILE A 1 204 ? 20.953 -19.172 -19.812 1 96.69 204 ILE A O 1
ATOM 1614 N N . GLU A 1 205 ? 20.5 -21.391 -20.109 1 96.5 205 GLU A N 1
ATOM 1615 C CA . GLU A 1 205 ? 20.484 -21.312 -21.578 1 96.5 205 GLU A CA 1
ATOM 1616 C C . GLU A 1 205 ? 19.344 -20.422 -22.062 1 96.5 205 GLU A C 1
ATOM 1618 O O . GLU A 1 205 ? 19.516 -19.641 -23 1 96.5 205 GLU A O 1
ATOM 1623 N N . GLU A 1 206 ? 18.219 -20.578 -21.438 1 96.62 206 GLU A N 1
ATOM 1624 C CA . GLU A 1 206 ? 17.062 -19.734 -21.797 1 96.62 206 GLU A CA 1
ATOM 1625 C C . GLU A 1 206 ? 17.344 -18.266 -21.484 1 96.62 206 GLU A C 1
ATOM 1627 O O . GLU A 1 206 ? 17 -17.391 -22.281 1 96.62 206 GLU A O 1
ATOM 1632 N N . LEU A 1 207 ? 17.969 -17.953 -20.344 1 98.31 207 LEU A N 1
ATOM 1633 C CA . LEU A 1 207 ? 18.297 -16.578 -19.969 1 98.31 207 LEU A CA 1
ATOM 1634 C C . LEU A 1 207 ? 19.359 -16.016 -20.906 1 98.31 207 LEU A C 1
ATOM 1636 O O . LEU A 1 207 ? 19.328 -14.82 -21.219 1 98.31 207 LEU A O 1
ATOM 1640 N N . ASP A 1 208 ? 20.312 -16.891 -21.312 1 98.5 208 ASP A N 1
ATOM 1641 C CA . ASP A 1 208 ? 21.312 -16.469 -22.281 1 98.5 208 ASP A CA 1
ATOM 1642 C C . ASP A 1 208 ? 20.656 -16.016 -23.594 1 98.5 208 ASP A C 1
ATOM 1644 O O . ASP A 1 208 ? 21.031 -15 -24.172 1 98.5 208 ASP A O 1
ATOM 1648 N N . ARG A 1 209 ? 19.766 -16.828 -24 1 98.25 209 ARG A N 1
ATOM 1649 C CA . ARG A 1 209 ? 19.047 -16.516 -25.234 1 98.25 209 ARG A CA 1
ATOM 1650 C C . ARG A 1 209 ? 18.266 -15.211 -25.094 1 98.25 209 ARG A C 1
ATOM 1652 O O . ARG A 1 209 ? 18.25 -14.391 -26.016 1 98.25 209 ARG A O 1
ATOM 1659 N N . LEU A 1 210 ? 17.578 -15.031 -23.969 1 98.5 210 LEU A N 1
ATOM 1660 C CA . LEU A 1 210 ? 16.859 -13.781 -23.703 1 98.5 210 LEU A CA 1
ATOM 1661 C C . LEU A 1 210 ? 17.812 -12.594 -23.719 1 98.5 210 LEU A C 1
ATOM 1663 O O . LEU A 1 210 ? 17.5 -11.555 -24.297 1 98.5 210 LEU A O 1
ATOM 1667 N N . ALA A 1 211 ? 18.938 -12.727 -23.094 1 98.62 211 ALA A N 1
ATOM 1668 C CA . ALA A 1 211 ? 19.953 -11.672 -23.031 1 98.62 211 ALA A CA 1
ATOM 1669 C C . ALA A 1 211 ? 20.406 -11.273 -24.438 1 98.62 211 ALA A C 1
ATOM 1671 O O . ALA A 1 211 ? 20.578 -10.094 -24.734 1 98.62 211 ALA A O 1
ATOM 1672 N N . GLU A 1 212 ? 20.594 -12.273 -25.281 1 98.38 212 GLU A N 1
ATOM 1673 C CA . GLU A 1 212 ? 21 -12.023 -26.656 1 98.38 212 GLU A CA 1
ATOM 1674 C C . GLU A 1 212 ? 19.953 -11.18 -27.391 1 98.38 212 GLU A C 1
ATOM 1676 O O . GLU A 1 212 ? 20.297 -10.234 -28.109 1 98.38 212 GLU A O 1
ATOM 1681 N N . ILE A 1 213 ? 18.75 -11.562 -27.234 1 98.44 213 ILE A N 1
ATOM 1682 C CA . ILE A 1 213 ? 17.656 -10.852 -27.891 1 98.44 213 ILE A CA 1
ATOM 1683 C C . ILE A 1 213 ? 17.594 -9.422 -27.375 1 98.44 213 ILE A C 1
ATOM 1685 O O . ILE A 1 213 ? 17.469 -8.477 -28.156 1 98.44 213 ILE A O 1
ATOM 1689 N N . LEU A 1 214 ? 17.766 -9.188 -26.047 1 98.06 214 LEU A N 1
ATOM 1690 C CA . LEU A 1 214 ? 17.547 -7.887 -25.422 1 98.06 214 LEU A CA 1
ATOM 1691 C C . LEU A 1 214 ? 18.75 -6.965 -25.656 1 98.06 214 LEU A C 1
ATOM 1693 O O . LEU A 1 214 ? 18.641 -5.754 -25.453 1 98.06 214 LEU A O 1
ATOM 1697 N N . GLU A 1 215 ? 19.859 -7.504 -26.109 1 97.06 215 GLU A N 1
ATOM 1698 C CA . GLU A 1 215 ? 21 -6.676 -26.5 1 97.06 215 GLU A CA 1
ATOM 1699 C C . GLU A 1 215 ? 20.625 -5.699 -27.609 1 97.06 215 GLU A C 1
ATOM 1701 O O . GLU A 1 215 ? 21.156 -4.59 -27.672 1 97.06 215 GLU A O 1
ATOM 1706 N N . LYS A 1 216 ? 19.703 -6.141 -28.438 1 96.75 216 LYS A N 1
ATOM 1707 C CA . LYS A 1 216 ? 19.234 -5.328 -29.547 1 96.75 216 LYS A CA 1
ATOM 1708 C C . LYS A 1 216 ? 18.219 -4.293 -29.094 1 96.75 216 LYS A C 1
ATOM 1710 O O . LYS A 1 216 ? 17.844 -3.396 -29.859 1 96.75 216 LYS A O 1
ATOM 1715 N N . HIS A 1 217 ? 17.766 -4.359 -27.891 1 96.94 217 HIS A N 1
ATOM 1716 C CA . HIS A 1 217 ? 16.734 -3.492 -27.328 1 96.94 217 HIS A CA 1
ATOM 1717 C C . HIS A 1 217 ? 17.156 -2.898 -26 1 96.94 217 HIS A C 1
ATOM 1719 O O . HIS A 1 217 ? 16.594 -3.225 -24.953 1 96.94 217 HIS A O 1
ATOM 1725 N N . PRO A 1 218 ? 18.031 -1.943 -26.031 1 94.88 218 PRO A N 1
ATOM 1726 C CA . PRO A 1 218 ? 18.609 -1.428 -24.797 1 94.88 218 PRO A CA 1
ATOM 1727 C C . PRO A 1 218 ? 17.594 -0.72 -23.906 1 94.88 218 PRO A C 1
ATOM 1729 O O . PRO A 1 218 ? 17.812 -0.569 -22.703 1 94.88 218 PRO A O 1
ATOM 1732 N N . GLN A 1 219 ? 16.469 -0.349 -24.406 1 94.94 219 GLN A N 1
ATOM 1733 C CA . GLN A 1 219 ? 15.453 0.385 -23.656 1 94.94 219 GLN A CA 1
ATOM 1734 C C . GLN A 1 219 ? 14.625 -0.557 -22.797 1 94.94 219 GLN A C 1
ATOM 1736 O O . GLN A 1 219 ? 13.906 -0.112 -21.891 1 94.94 219 GLN A O 1
ATOM 1741 N N . ILE A 1 220 ? 14.688 -1.859 -23.062 1 98.12 220 ILE A N 1
ATOM 1742 C CA . ILE A 1 220 ? 13.812 -2.811 -22.406 1 98.12 220 ILE A CA 1
ATOM 1743 C C . ILE A 1 220 ? 14.391 -3.182 -21.047 1 98.12 220 ILE A C 1
ATOM 1745 O O . ILE A 1 220 ? 15.555 -3.566 -20.938 1 98.12 220 ILE A O 1
ATOM 1749 N N . ILE A 1 221 ? 13.594 -3.047 -19.969 1 98.31 221 ILE A N 1
ATOM 1750 C CA . ILE A 1 221 ? 13.906 -3.418 -18.594 1 98.31 221 ILE A CA 1
ATOM 1751 C C . ILE A 1 221 ? 13.344 -4.805 -18.297 1 98.31 221 ILE A C 1
ATOM 1753 O O . ILE A 1 221 ? 12.297 -5.188 -18.828 1 98.31 221 ILE A O 1
ATOM 1757 N N . VAL A 1 222 ? 14.07 -5.586 -17.531 1 98.81 222 VAL A N 1
ATOM 1758 C CA . VAL A 1 222 ? 13.562 -6.879 -17.078 1 98.81 222 VAL A CA 1
ATOM 1759 C C . VAL A 1 222 ? 13.062 -6.766 -15.641 1 98.81 222 VAL A C 1
ATOM 1761 O O . VAL A 1 222 ? 13.797 -6.332 -14.75 1 98.81 222 VAL A O 1
ATOM 1764 N N . CYS A 1 223 ? 11.828 -6.992 -15.438 1 98.94 223 CYS A N 1
ATOM 1765 C CA . CYS A 1 223 ? 11.281 -7.184 -14.094 1 98.94 223 CYS A CA 1
ATOM 1766 C C . CYS A 1 223 ? 11.25 -8.664 -13.727 1 98.94 223 CYS A C 1
ATOM 1768 O O . CYS A 1 223 ? 10.422 -9.414 -14.25 1 98.94 223 CYS A O 1
ATOM 1770 N N . GLU A 1 224 ? 12.148 -9.086 -12.898 1 98.88 224 GLU A N 1
ATOM 1771 C CA . GLU A 1 224 ? 12.188 -10.469 -12.414 1 98.88 224 GLU A CA 1
ATOM 1772 C C . GLU A 1 224 ? 11.297 -10.648 -11.188 1 98.88 224 GLU A C 1
ATOM 1774 O O . GLU A 1 224 ? 11.609 -10.141 -10.109 1 98.88 224 GLU A O 1
ATOM 1779 N N . ASP A 1 225 ? 10.18 -11.281 -11.367 1 98.81 225 ASP A N 1
ATOM 1780 C CA . ASP A 1 225 ? 9.305 -11.641 -10.258 1 98.81 225 ASP A CA 1
ATOM 1781 C C . ASP A 1 225 ? 9.719 -12.977 -9.648 1 98.81 225 ASP A C 1
ATOM 1783 O O . ASP A 1 225 ? 9.398 -14.031 -10.188 1 98.81 225 ASP A O 1
ATOM 1787 N N . ALA A 1 226 ? 10.336 -12.883 -8.492 1 98.5 226 ALA A N 1
ATOM 1788 C CA . ALA A 1 226 ? 10.898 -14.055 -7.816 1 98.5 226 ALA A CA 1
ATOM 1789 C C . ALA A 1 226 ? 10.18 -14.328 -6.5 1 98.5 226 ALA A C 1
ATOM 1791 O O . ALA A 1 226 ? 10.812 -14.641 -5.492 1 98.5 226 ALA A O 1
ATOM 1792 N N . ALA A 1 227 ? 8.852 -14.227 -6.535 1 97.94 227 ALA A N 1
ATOM 1793 C CA . ALA A 1 227 ? 8.039 -14.398 -5.332 1 97.94 227 ALA A CA 1
ATOM 1794 C C . ALA A 1 227 ? 8.266 -15.773 -4.715 1 97.94 227 ALA A C 1
ATOM 1796 O O . ALA A 1 227 ? 8.148 -15.945 -3.5 1 97.94 227 ALA A O 1
ATOM 1797 N N . TYR A 1 228 ? 8.672 -16.781 -5.527 1 98.12 228 TYR A N 1
ATOM 1798 C CA . TYR A 1 228 ? 8.766 -18.156 -5.051 1 98.12 228 TYR A CA 1
ATOM 1799 C C . TYR A 1 228 ? 10.203 -18.656 -5.109 1 98.12 228 TYR A C 1
ATOM 1801 O O . TYR A 1 228 ? 10.445 -19.859 -5.246 1 98.12 228 TYR A O 1
ATOM 1809 N N . HIS A 1 229 ? 11.156 -17.797 -5.023 1 98.06 229 HIS A N 1
ATOM 1810 C CA . HIS A 1 229 ? 12.555 -18.125 -5.281 1 98.06 229 HIS A CA 1
ATOM 1811 C C . HIS A 1 229 ? 13.094 -19.094 -4.234 1 98.06 229 HIS A C 1
ATOM 1813 O O . HIS A 1 229 ? 14.148 -19.703 -4.43 1 98.06 229 HIS A O 1
ATOM 1819 N N . HIS A 1 230 ? 12.398 -19.297 -3.143 1 97.81 230 HIS A N 1
ATOM 1820 C CA . HIS A 1 230 ? 12.828 -20.234 -2.115 1 97.81 230 HIS A CA 1
ATOM 1821 C C . HIS A 1 230 ? 12.266 -21.625 -2.373 1 97.81 230 HIS A C 1
ATOM 1823 O O . HIS A 1 230 ? 12.656 -22.594 -1.719 1 97.81 230 HIS A O 1
ATOM 1829 N N . VAL A 1 231 ? 11.32 -21.734 -3.297 1 98.06 231 VAL A N 1
ATOM 1830 C CA . VAL A 1 231 ? 10.656 -23 -3.576 1 98.06 231 VAL A CA 1
ATOM 1831 C C . VAL A 1 231 ? 10.992 -23.453 -4.992 1 98.06 231 VAL A C 1
ATOM 1833 O O . VAL A 1 231 ? 10.203 -23.266 -5.922 1 98.06 231 VAL A O 1
ATOM 1836 N N . VAL A 1 232 ? 12.078 -24.109 -5.152 1 97.12 232 VAL A N 1
ATOM 1837 C CA . VAL A 1 232 ? 12.516 -24.688 -6.418 1 97.12 232 VAL A CA 1
ATOM 1838 C C . VAL A 1 232 ? 12.859 -26.172 -6.219 1 97.12 232 VAL A C 1
ATOM 1840 O O . VAL A 1 232 ? 13.367 -26.562 -5.164 1 97.12 232 VAL A O 1
ATOM 1843 N N . PHE A 1 233 ? 12.547 -26.906 -7.266 1 93.38 233 PHE A N 1
ATOM 1844 C CA . PHE A 1 233 ? 12.734 -28.344 -7.207 1 93.38 233 PHE A CA 1
ATOM 1845 C C . PHE A 1 233 ? 13.773 -28.797 -8.219 1 93.38 233 PHE A C 1
ATOM 1847 O O . PHE A 1 233 ? 14.43 -27.969 -8.859 1 93.38 233 PHE A O 1
ATOM 1854 N N . GLY A 1 234 ? 13.875 -30.125 -8.531 1 81.81 234 GLY A N 1
ATOM 1855 C CA . GLY A 1 234 ? 14.602 -30.734 -9.633 1 81.81 234 GLY A CA 1
ATOM 1856 C C . GLY A 1 234 ? 16.078 -30.359 -9.648 1 81.81 234 GLY A C 1
ATOM 1857 O O . GLY A 1 234 ? 16.609 -29.969 -10.688 1 81.81 234 GLY A O 1
ATOM 1858 N N . GLY A 1 235 ? 16.812 -30.25 -8.711 1 83.12 235 GLY A N 1
ATOM 1859 C CA . GLY A 1 235 ? 18.234 -30.016 -8.656 1 83.12 235 GLY A CA 1
ATOM 1860 C C . GLY A 1 235 ? 18.609 -28.609 -8.211 1 83.12 235 GLY A C 1
ATOM 1861 O O . GLY A 1 235 ? 19.781 -28.312 -7.984 1 83.12 235 GLY A O 1
ATOM 1862 N N . TYR A 1 236 ? 17.656 -27.781 -8.258 1 89.75 236 TYR A N 1
ATOM 1863 C CA . TYR A 1 236 ? 17.922 -26.422 -7.793 1 89.75 236 TYR A CA 1
ATOM 1864 C C . TYR A 1 236 ? 17.844 -26.344 -6.273 1 89.75 236 TYR A C 1
ATOM 1866 O O . TYR A 1 236 ? 17.234 -27.203 -5.633 1 89.75 236 TYR A O 1
ATOM 1874 N N . GLN A 1 237 ? 18.594 -25.406 -5.742 1 93.88 237 GLN A N 1
ATOM 1875 C CA . GLN A 1 237 ? 18.516 -25.094 -4.32 1 93.88 237 GLN A CA 1
ATOM 1876 C C . GLN A 1 237 ? 17.766 -23.797 -4.074 1 93.88 237 GLN A C 1
ATOM 1878 O O . GLN A 1 237 ? 17.734 -22.922 -4.941 1 93.88 237 GLN A O 1
ATOM 1883 N N . PRO A 1 238 ? 17.188 -23.734 -2.898 1 97.06 238 PRO A N 1
ATOM 1884 C CA . PRO A 1 238 ? 16.5 -22.469 -2.607 1 97.06 238 PRO A CA 1
ATOM 1885 C C . PRO A 1 238 ? 17.359 -21.25 -2.912 1 97.06 238 PRO A C 1
ATOM 1887 O O . PRO A 1 238 ? 18.531 -21.203 -2.52 1 97.06 238 PRO A O 1
ATOM 1890 N N . PHE A 1 239 ? 16.812 -20.297 -3.615 1 97.12 239 PHE A N 1
ATOM 1891 C CA . PHE A 1 239 ? 17.406 -19.016 -3.943 1 97.12 239 PHE A CA 1
ATOM 1892 C C . PHE A 1 239 ? 18.531 -19.188 -4.957 1 97.12 239 PHE A C 1
ATOM 1894 O O . PHE A 1 239 ? 19.016 -18.203 -5.516 1 97.12 239 PHE A O 1
ATOM 1901 N N . SER A 1 240 ? 18.953 -20.422 -5.227 1 95.06 240 SER A N 1
ATOM 1902 C CA . SER A 1 240 ? 20.094 -20.688 -6.094 1 95.06 240 SER A CA 1
ATOM 1903 C C . SER A 1 240 ? 19.656 -21.375 -7.383 1 95.06 240 SER A C 1
ATOM 1905 O O . SER A 1 240 ? 19.734 -22.594 -7.492 1 95.06 240 SER A O 1
ATOM 1907 N N . TYR A 1 241 ? 19.281 -20.75 -8.336 1 96.38 241 TYR A N 1
ATOM 1908 C CA . TYR A 1 241 ? 18.875 -21.094 -9.688 1 96.38 241 TYR A CA 1
ATOM 1909 C C . TYR A 1 241 ? 19.125 -19.953 -10.656 1 96.38 241 TYR A C 1
ATOM 1911 O O . TYR A 1 241 ? 19.547 -18.859 -10.242 1 96.38 241 TYR A O 1
ATOM 1919 N N . PRO A 1 242 ? 19.141 -20.188 -11.969 1 96.62 242 PRO A N 1
ATOM 1920 C CA . PRO A 1 242 ? 19.438 -19.094 -12.891 1 96.62 242 PRO A CA 1
ATOM 1921 C C . PRO A 1 242 ? 18.5 -17.906 -12.734 1 96.62 242 PRO A C 1
ATOM 1923 O O . PRO A 1 242 ? 17.281 -18.078 -12.727 1 96.62 242 PRO A O 1
ATOM 1926 N N . ARG A 1 243 ? 19.078 -16.75 -12.594 1 97 243 ARG A N 1
ATOM 1927 C CA . ARG A 1 243 ? 18.328 -15.523 -12.352 1 97 243 ARG A CA 1
ATOM 1928 C C . ARG A 1 243 ? 18.797 -14.406 -13.266 1 97 243 ARG A C 1
ATOM 1930 O O . ARG A 1 243 ? 19.984 -14.305 -13.578 1 97 243 ARG A O 1
ATOM 1937 N N . CYS A 1 244 ? 17.859 -13.484 -13.586 1 98.44 244 CYS A N 1
ATOM 1938 C CA . CYS A 1 244 ? 18.219 -12.305 -14.383 1 98.44 244 CYS A CA 1
ATOM 1939 C C . CYS A 1 244 ? 19.078 -11.344 -13.57 1 98.44 244 CYS A C 1
ATOM 1941 O O . CYS A 1 244 ? 20.016 -10.734 -14.102 1 98.44 244 CYS A O 1
ATOM 1943 N N . ILE A 1 245 ? 18.812 -11.172 -12.273 1 98.31 245 ILE A N 1
ATOM 1944 C CA . ILE A 1 245 ? 19.438 -10.172 -11.414 1 98.31 245 ILE A CA 1
ATOM 1945 C C . ILE A 1 245 ? 20.906 -10.523 -11.18 1 98.31 245 ILE A C 1
ATOM 1947 O O . ILE A 1 245 ? 21.703 -9.68 -10.773 1 98.31 245 ILE A O 1
ATOM 1951 N N . THR A 1 246 ? 21.312 -11.758 -11.484 1 97 246 THR A N 1
ATOM 1952 C CA . THR A 1 246 ? 22.703 -12.148 -11.336 1 97 246 THR A CA 1
ATOM 1953 C C . THR A 1 246 ? 23.328 -12.484 -12.688 1 97 246 THR A C 1
ATOM 1955 O O . THR A 1 246 ? 24.5 -12.836 -12.766 1 97 246 THR A O 1
ATOM 1958 N N . HIS A 1 247 ? 22.594 -12.477 -13.75 1 97.94 247 HIS A N 1
ATOM 1959 C CA . HIS A 1 247 ? 23.094 -12.773 -15.086 1 97.94 247 HIS A CA 1
ATOM 1960 C C . HIS A 1 247 ? 24 -11.664 -15.594 1 97.94 247 HIS A C 1
ATOM 1962 O O . HIS A 1 247 ? 23.609 -10.492 -15.602 1 97.94 247 HIS A O 1
ATOM 1968 N N . PRO A 1 248 ? 25.125 -11.945 -16.047 1 96.81 248 PRO A N 1
ATOM 1969 C CA . PRO A 1 248 ? 26.109 -10.914 -16.391 1 96.81 248 PRO A CA 1
ATOM 1970 C C . PRO A 1 248 ? 25.594 -9.93 -17.438 1 96.81 248 PRO A C 1
ATOM 1972 O O . PRO A 1 248 ? 25.953 -8.75 -17.406 1 96.81 248 PRO A O 1
ATOM 1975 N N . LYS A 1 249 ? 24.75 -10.359 -18.344 1 97.69 249 LYS A N 1
ATOM 1976 C CA . LYS A 1 249 ? 24.312 -9.508 -19.453 1 97.69 249 LYS A CA 1
ATOM 1977 C C . LYS A 1 249 ? 22.953 -8.875 -19.141 1 97.69 249 LYS A C 1
ATOM 1979 O O . LYS A 1 249 ? 22.5 -7.992 -19.875 1 97.69 249 LYS A O 1
ATOM 1984 N N . LEU A 1 250 ? 22.266 -9.312 -18.062 1 98.38 250 LEU A N 1
ATOM 1985 C CA . LEU A 1 250 ? 20.906 -8.828 -17.797 1 98.38 250 LEU A CA 1
ATOM 1986 C C . LEU A 1 250 ? 20.875 -8.008 -16.5 1 98.38 250 LEU A C 1
ATOM 1988 O O . LEU A 1 250 ? 19.953 -7.211 -16.297 1 98.38 250 LEU A O 1
ATOM 1992 N N . LYS A 1 251 ? 21.859 -8.156 -15.656 1 97.44 251 LYS A N 1
ATOM 1993 C CA . LYS A 1 251 ? 21.859 -7.633 -14.289 1 97.44 251 LYS A CA 1
ATOM 1994 C C . LYS A 1 251 ? 21.609 -6.129 -14.281 1 97.44 251 LYS A C 1
ATOM 1996 O O . LYS A 1 251 ? 20.797 -5.629 -13.5 1 97.44 251 LYS A O 1
ATOM 2001 N N . SER A 1 252 ? 22.188 -5.363 -15.164 1 96.31 252 SER A N 1
ATOM 2002 C CA . SER A 1 252 ? 22.172 -3.904 -15.133 1 96.31 252 SER A CA 1
ATOM 2003 C C . SER A 1 252 ? 20.797 -3.359 -15.508 1 96.31 252 SER A C 1
ATOM 2005 O O . SER A 1 252 ? 20.5 -2.193 -15.25 1 96.31 252 SER A O 1
ATOM 2007 N N . LYS A 1 253 ? 19.953 -4.211 -16.156 1 97.56 253 LYS A N 1
ATOM 2008 C CA . LYS A 1 253 ? 18.625 -3.734 -16.547 1 97.56 253 LYS A CA 1
ATOM 2009 C C . LYS A 1 253 ? 17.531 -4.516 -15.836 1 97.56 253 LYS A C 1
ATOM 2011 O O . LYS A 1 253 ? 16.375 -4.488 -16.25 1 97.56 253 LYS A O 1
ATOM 2016 N N . THR A 1 254 ? 17.922 -5.246 -14.758 1 98.62 254 THR A N 1
ATOM 2017 C CA . THR A 1 254 ? 16.953 -6.086 -14.055 1 98.62 254 THR A CA 1
ATOM 2018 C C . THR A 1 254 ? 16.547 -5.453 -12.727 1 98.62 254 THR A C 1
ATOM 2020 O O . THR A 1 254 ? 17.406 -4.988 -11.969 1 98.62 254 THR A O 1
ATOM 2023 N N . VAL A 1 255 ? 15.266 -5.309 -12.484 1 98.81 255 VAL A N 1
ATOM 2024 C CA . VAL A 1 255 ? 14.695 -5.105 -11.156 1 98.81 255 VAL A CA 1
ATOM 2025 C C . VAL A 1 255 ? 14.094 -6.414 -10.648 1 98.81 255 VAL A C 1
ATOM 2027 O O . VAL A 1 255 ? 13.203 -6.984 -11.281 1 98.81 255 VAL A O 1
ATOM 2030 N N . CYS A 1 256 ? 14.609 -6.918 -9.531 1 98.88 256 CYS A N 1
ATOM 2031 C CA . CYS A 1 256 ? 14.148 -8.18 -8.953 1 98.88 256 CYS A CA 1
ATOM 2032 C C . CYS A 1 256 ? 13.172 -7.938 -7.812 1 98.88 256 CYS A C 1
ATOM 2034 O O . CYS A 1 256 ? 13.438 -7.121 -6.926 1 98.88 256 CYS A O 1
ATOM 2036 N N . VAL A 1 257 ? 12.055 -8.594 -7.844 1 98.88 257 VAL A N 1
ATOM 2037 C CA . VAL A 1 257 ? 11.008 -8.484 -6.836 1 98.88 257 VAL A CA 1
ATOM 2038 C C . VAL A 1 257 ? 10.898 -9.789 -6.062 1 98.88 257 VAL A C 1
ATOM 2040 O O . VAL A 1 257 ? 10.82 -10.867 -6.656 1 98.88 257 VAL A O 1
ATOM 2043 N N . THR A 1 258 ? 10.938 -9.727 -4.742 1 98.5 258 THR A N 1
ATOM 2044 C CA . THR A 1 258 ? 10.812 -10.906 -3.9 1 98.5 258 THR A CA 1
ATOM 2045 C C . THR A 1 258 ? 9.742 -10.703 -2.826 1 98.5 258 THR A C 1
ATOM 2047 O O . THR A 1 258 ? 9.25 -9.586 -2.646 1 98.5 258 THR A O 1
ATOM 2050 N N . SER A 1 259 ? 9.367 -11.75 -2.117 1 98.25 259 SER A N 1
ATOM 2051 C CA . SER A 1 259 ? 8.305 -11.719 -1.112 1 98.25 259 SER A CA 1
ATOM 2052 C C . SER A 1 259 ? 8.742 -12.422 0.169 1 98.25 259 SER A C 1
ATOM 2054 O O . SER A 1 259 ? 8.875 -13.648 0.197 1 98.25 259 SER A O 1
ATOM 2056 N N . ALA A 1 260 ? 8.898 -11.641 1.22 1 98.69 260 ALA A N 1
ATOM 2057 C CA . ALA A 1 260 ? 9.172 -12.258 2.518 1 98.69 260 ALA A CA 1
ATOM 2058 C C . ALA A 1 260 ? 7.973 -13.07 3.002 1 98.69 260 ALA A C 1
ATOM 2060 O O . ALA A 1 260 ? 8.141 -14.07 3.705 1 98.69 260 ALA A O 1
ATOM 2061 N N . GLY A 1 261 ? 6.758 -12.633 2.639 1 98.19 261 GLY A N 1
ATOM 2062 C CA . GLY A 1 261 ? 5.566 -13.383 2.992 1 98.19 261 GLY A CA 1
ATOM 2063 C C . GLY A 1 261 ? 5.598 -14.82 2.504 1 98.19 261 GLY A C 1
ATOM 2064 O O . GLY A 1 261 ? 5.246 -15.742 3.246 1 98.19 261 GLY A O 1
ATOM 2065 N N . LYS A 1 262 ? 6.039 -15.016 1.257 1 98.19 262 LYS A N 1
ATOM 2066 C CA . LYS A 1 262 ? 6.156 -16.359 0.703 1 98.19 262 LYS A CA 1
ATOM 2067 C C . LYS A 1 262 ? 7.324 -17.125 1.333 1 98.19 262 LYS A C 1
ATOM 2069 O O . LYS A 1 262 ? 7.211 -18.312 1.636 1 98.19 262 LYS A O 1
ATOM 2074 N N . MET A 1 263 ? 8.445 -16.406 1.569 1 98.19 263 MET A N 1
ATOM 2075 C CA . MET A 1 263 ? 9.633 -17.031 2.129 1 98.19 263 MET A CA 1
ATOM 2076 C C . MET A 1 263 ? 9.32 -17.703 3.463 1 98.19 263 MET A C 1
ATOM 2078 O O . MET A 1 263 ? 9.812 -18.797 3.742 1 98.19 263 MET A O 1
ATOM 2082 N N . PHE A 1 264 ? 8.469 -17.109 4.227 1 98.44 264 PHE A N 1
ATOM 2083 C CA . PHE A 1 264 ? 8.219 -17.609 5.574 1 98.44 264 PHE A CA 1
ATOM 2084 C C . PHE A 1 264 ? 6.824 -18.203 5.676 1 98.44 264 PHE A C 1
ATOM 2086 O O . PHE A 1 264 ? 6.289 -18.359 6.777 1 98.44 264 PHE A O 1
ATOM 2093 N N . SER A 1 265 ? 6.211 -18.5 4.551 1 97.62 265 SER A N 1
ATOM 2094 C CA . SER A 1 265 ? 4.883 -19.094 4.516 1 97.62 265 SER A CA 1
ATOM 2095 C C . SER A 1 265 ? 3.898 -18.312 5.375 1 97.62 265 SER A C 1
ATOM 2097 O O . SER A 1 265 ? 3.133 -18.906 6.145 1 97.62 265 SER A O 1
ATOM 2099 N N . ALA A 1 266 ? 4.039 -17.047 5.352 1 98.19 266 ALA A N 1
ATOM 2100 C CA . ALA A 1 266 ? 3.207 -16.078 6.047 1 98.19 266 ALA A CA 1
ATOM 2101 C C . ALA A 1 266 ? 2.719 -14.992 5.09 1 98.19 266 ALA A C 1
ATOM 2103 O O . ALA A 1 266 ? 3.154 -13.844 5.172 1 98.19 266 ALA A O 1
ATOM 2104 N N . THR A 1 267 ? 1.743 -15.391 4.25 1 97.19 267 THR A N 1
ATOM 2105 C CA . THR A 1 267 ? 1.349 -14.523 3.145 1 97.19 267 THR A CA 1
ATOM 2106 C C . THR A 1 267 ? 0.737 -13.227 3.666 1 97.19 267 THR A C 1
ATOM 2108 O O . THR A 1 267 ? 0.734 -12.211 2.967 1 97.19 267 THR A O 1
ATOM 2111 N N . GLY A 1 268 ? 0.236 -13.164 4.875 1 97.56 268 GLY A N 1
ATOM 2112 C CA . GLY A 1 268 ? -0.301 -11.969 5.5 1 97.56 268 GLY A CA 1
ATOM 2113 C C . GLY A 1 268 ? 0.773 -11.055 6.059 1 97.56 268 GLY A C 1
ATOM 2114 O O . GLY A 1 268 ? 0.477 -9.953 6.523 1 97.56 268 GLY A O 1
ATOM 2115 N N . LEU A 1 269 ? 2.049 -11.445 6.035 1 98.5 269 LEU A N 1
ATOM 2116 C CA . LEU A 1 269 ? 3.154 -10.648 6.559 1 98.5 269 LEU A CA 1
ATOM 2117 C C . LEU A 1 269 ? 3.271 -9.32 5.816 1 98.5 269 LEU A C 1
ATOM 2119 O O . LEU A 1 269 ? 3.615 -8.297 6.414 1 98.5 269 LEU A O 1
ATOM 2123 N N . ARG A 1 270 ? 3.08 -9.344 4.516 1 98.19 270 ARG A N 1
ATOM 2124 C CA . ARG A 1 270 ? 3.014 -8.188 3.629 1 98.19 270 ARG A CA 1
ATOM 2125 C C . ARG A 1 270 ? 4.332 -7.426 3.629 1 98.19 270 ARG A C 1
ATOM 2127 O O . ARG A 1 270 ? 4.348 -6.199 3.773 1 98.19 270 ARG A O 1
ATOM 2134 N N . ILE A 1 271 ? 5.43 -8.086 3.436 1 98.75 271 ILE A N 1
ATOM 2135 C CA . ILE A 1 271 ? 6.746 -7.492 3.221 1 98.75 271 ILE A CA 1
ATOM 2136 C C . ILE A 1 271 ? 7.363 -8.055 1.942 1 98.75 271 ILE A C 1
ATOM 2138 O O . ILE A 1 271 ? 7.461 -9.273 1.775 1 98.75 271 ILE A O 1
ATOM 2142 N N . GLY A 1 272 ? 7.664 -7.25 1.028 1 98.75 272 GLY A N 1
ATOM 2143 C CA . GLY A 1 272 ? 8.367 -7.578 -0.203 1 98.75 272 GLY A CA 1
ATOM 2144 C C . GLY A 1 272 ? 9.5 -6.617 -0.515 1 98.75 272 GLY A C 1
ATOM 2145 O O . GLY A 1 272 ? 9.641 -5.578 0.133 1 98.75 272 GLY A O 1
ATOM 2146 N N . PHE A 1 273 ? 10.367 -7 -1.461 1 98.88 273 PHE A N 1
ATOM 2147 C CA . PHE A 1 273 ? 11.539 -6.188 -1.776 1 98.88 273 PHE A CA 1
ATOM 2148 C C . PHE A 1 273 ? 11.688 -6.008 -3.283 1 98.88 273 PHE A C 1
ATOM 2150 O O . PHE A 1 273 ? 11.336 -6.902 -4.055 1 98.88 273 PHE A O 1
ATOM 2157 N N . ALA A 1 274 ? 12.125 -4.863 -3.666 1 98.88 274 ALA A N 1
ATOM 2158 C CA . ALA A 1 274 ? 12.719 -4.664 -4.984 1 98.88 274 ALA A CA 1
ATOM 2159 C C . ALA A 1 274 ? 14.219 -4.418 -4.875 1 98.88 274 ALA A C 1
ATOM 2161 O O . ALA A 1 274 ? 14.68 -3.723 -3.963 1 98.88 274 ALA A O 1
ATOM 2162 N N . MET A 1 275 ? 14.969 -5 -5.707 1 98.62 275 MET A N 1
ATOM 2163 C CA . MET A 1 275 ? 16.422 -4.812 -5.805 1 98.62 275 MET A CA 1
ATOM 2164 C C . MET A 1 275 ? 16.828 -4.539 -7.246 1 98.62 275 MET A C 1
ATOM 2166 O O . MET A 1 275 ? 16.281 -5.133 -8.18 1 98.62 275 MET A O 1
ATOM 2170 N N . GLY A 1 276 ? 17.797 -3.77 -7.465 1 98.38 276 GLY A N 1
ATOM 2171 C CA . GLY A 1 276 ? 18.328 -3.422 -8.773 1 98.38 276 GLY A CA 1
ATOM 2172 C C . GLY A 1 276 ? 19.188 -2.168 -8.758 1 98.38 276 GLY A C 1
ATOM 2173 O O . GLY A 1 276 ? 19.516 -1.659 -7.688 1 98.38 276 GLY A O 1
ATOM 2174 N N . ASP A 1 277 ? 19.547 -1.676 -9.938 1 97.62 277 ASP A N 1
ATOM 2175 C CA . ASP A 1 277 ? 20.375 -0.479 -10.078 1 97.62 277 ASP A CA 1
ATOM 2176 C C . ASP A 1 277 ? 19.672 0.74 -9.484 1 97.62 277 ASP A C 1
ATOM 2178 O O . ASP A 1 277 ? 18.453 0.887 -9.609 1 97.62 277 ASP A O 1
ATOM 2182 N N . GLU A 1 278 ? 20.453 1.608 -8.867 1 97.25 278 GLU A N 1
ATOM 2183 C CA . GLU A 1 278 ? 19.938 2.826 -8.242 1 97.25 278 GLU A CA 1
ATOM 2184 C C . GLU A 1 278 ? 19.109 3.641 -9.227 1 97.25 278 GLU A C 1
ATOM 2186 O O . GLU A 1 278 ? 18.125 4.277 -8.844 1 97.25 278 GLU A O 1
ATOM 2191 N N . LYS A 1 279 ? 19.438 3.582 -10.5 1 96.5 279 LYS A N 1
ATOM 2192 C CA . LYS A 1 279 ? 18.75 4.375 -11.516 1 96.5 279 LYS A CA 1
ATOM 2193 C C . LYS A 1 279 ? 17.281 3.977 -11.609 1 96.5 279 LYS A C 1
ATOM 2195 O O . LYS A 1 279 ? 16.438 4.777 -12.039 1 96.5 279 LYS A O 1
ATOM 2200 N N . TYR A 1 280 ? 16.906 2.711 -11.258 1 97.94 280 TYR A N 1
ATOM 2201 C CA . TYR A 1 280 ? 15.523 2.264 -11.219 1 97.94 280 TYR A CA 1
ATOM 2202 C C . TYR A 1 280 ? 14.93 2.461 -9.828 1 97.94 280 TYR A C 1
ATOM 2204 O O . TYR A 1 280 ? 13.805 2.949 -9.688 1 97.94 280 TYR A O 1
ATOM 2212 N N . ILE A 1 281 ? 15.742 2.08 -8.773 1 98.25 281 ILE A N 1
ATOM 2213 C CA . ILE A 1 281 ? 15.25 1.95 -7.406 1 98.25 281 ILE A CA 1
ATOM 2214 C C . ILE A 1 281 ? 14.867 3.326 -6.863 1 98.25 281 ILE A C 1
ATOM 2216 O O . ILE A 1 281 ? 13.914 3.453 -6.094 1 98.25 281 ILE A O 1
ATOM 2220 N N . LYS A 1 282 ? 15.562 4.387 -7.305 1 96.81 282 LYS A N 1
ATOM 2221 C CA . LYS A 1 282 ? 15.266 5.734 -6.828 1 96.81 282 LYS A CA 1
ATOM 2222 C C . LYS A 1 282 ? 13.812 6.105 -7.113 1 96.81 282 LYS A C 1
ATOM 2224 O O . LYS A 1 282 ? 13.125 6.668 -6.254 1 96.81 282 LYS A O 1
ATOM 2229 N N . ALA A 1 283 ? 13.336 5.773 -8.312 1 98 283 ALA A N 1
ATOM 2230 C CA . ALA A 1 283 ? 11.953 6.078 -8.68 1 98 283 ALA A CA 1
ATOM 2231 C C . ALA A 1 283 ? 10.977 5.133 -7.98 1 98 283 ALA A C 1
ATOM 2233 O O . ALA A 1 283 ? 9.875 5.539 -7.613 1 98 283 ALA A O 1
ATOM 2234 N N . ILE A 1 284 ? 11.383 3.883 -7.82 1 98.62 284 ILE A N 1
ATOM 2235 C CA . ILE A 1 284 ? 10.531 2.906 -7.148 1 98.62 284 ILE A CA 1
ATOM 2236 C C . ILE A 1 284 ? 10.352 3.301 -5.684 1 98.62 284 ILE A C 1
ATOM 2238 O O . ILE A 1 284 ? 9.258 3.174 -5.129 1 98.62 284 ILE A O 1
ATOM 2242 N N . LYS A 1 285 ? 11.422 3.814 -5.066 1 97.81 285 LYS A N 1
ATOM 2243 C CA . LYS A 1 285 ? 11.352 4.34 -3.707 1 97.81 285 LYS A CA 1
ATOM 2244 C C . LYS A 1 285 ? 10.344 5.488 -3.613 1 97.81 285 LYS A C 1
ATOM 2246 O O . LYS A 1 285 ? 9.578 5.57 -2.652 1 97.81 285 LYS A O 1
ATOM 2251 N N . SER A 1 286 ? 10.414 6.332 -4.602 1 97.19 286 SER A N 1
ATOM 2252 C CA . SER A 1 286 ? 9.477 7.453 -4.637 1 97.19 286 SER A CA 1
ATOM 2253 C C . SER A 1 286 ? 8.039 6.969 -4.738 1 97.19 286 SER A C 1
ATOM 2255 O O . SER A 1 286 ? 7.16 7.453 -4.02 1 97.19 286 SER A O 1
ATOM 2257 N N . ALA A 1 287 ? 7.762 6.012 -5.602 1 98.06 287 ALA A N 1
ATOM 2258 C CA . ALA A 1 287 ? 6.426 5.441 -5.723 1 98.06 287 ALA A CA 1
ATOM 2259 C C . ALA A 1 287 ? 5.957 4.852 -4.395 1 98.06 287 ALA A C 1
ATOM 2261 O O . ALA A 1 287 ? 4.824 5.09 -3.967 1 98.06 287 ALA A O 1
ATOM 2262 N N . GLN A 1 288 ? 6.82 4.09 -3.758 1 98.19 288 GLN A N 1
ATOM 2263 C CA . GLN A 1 288 ? 6.531 3.502 -2.457 1 98.19 288 GLN A CA 1
ATOM 2264 C C . GLN A 1 288 ? 6.242 4.578 -1.416 1 98.19 288 GLN A C 1
ATOM 2266 O O . GLN A 1 288 ? 5.316 4.445 -0.613 1 98.19 288 GLN A O 1
ATOM 2271 N N . THR A 1 289 ? 6.961 5.641 -1.431 1 96.94 289 THR A N 1
ATOM 2272 C CA . THR A 1 289 ? 6.789 6.738 -0.485 1 96.94 289 THR A CA 1
ATOM 2273 C C . THR A 1 289 ? 5.387 7.332 -0.596 1 96.94 289 THR A C 1
ATOM 2275 O O . THR A 1 289 ? 4.715 7.547 0.417 1 96.94 289 THR A O 1
ATOM 2278 N N . TYR A 1 290 ? 4.949 7.488 -1.775 1 96.44 290 TYR A N 1
ATOM 2279 C CA . TYR A 1 290 ? 3.68 8.18 -1.962 1 96.44 290 TYR A CA 1
ATOM 2280 C C . TYR A 1 290 ? 2.508 7.215 -1.848 1 96.44 290 TYR A C 1
ATOM 2282 O O . TYR A 1 290 ? 1.399 7.613 -1.485 1 96.44 290 TYR A O 1
ATOM 2290 N N . HIS A 1 291 ? 2.719 5.949 -2.031 1 95.06 291 HIS A N 1
ATOM 2291 C CA . HIS A 1 291 ? 1.622 4.988 -1.968 1 95.06 291 HIS A CA 1
ATOM 2292 C C . HIS A 1 291 ? 1.404 4.496 -0.542 1 95.06 291 HIS A C 1
ATOM 2294 O O . HIS A 1 291 ? 0.287 4.555 -0.024 1 95.06 291 HIS A O 1
ATOM 2300 N N . ASN A 1 292 ? 2.496 4.012 0.01 1 96.44 292 ASN A N 1
ATOM 2301 C CA . ASN A 1 292 ? 2.375 3.391 1.324 1 96.44 292 ASN A CA 1
ATOM 2302 C C . ASN A 1 292 ? 3.051 4.23 2.406 1 96.44 292 ASN A C 1
ATOM 2304 O O . ASN A 1 292 ? 2.811 4.023 3.596 1 96.44 292 ASN A O 1
ATOM 2308 N N . PHE A 1 293 ? 3.855 5.199 2.039 1 95.5 293 PHE A N 1
ATOM 2309 C CA . PHE A 1 293 ? 4.719 5.984 2.912 1 95.5 293 PHE A CA 1
ATOM 2310 C C . PHE A 1 293 ? 5.77 5.098 3.572 1 95.5 293 PHE A C 1
ATOM 2312 O O . PHE A 1 293 ? 6.801 4.793 2.969 1 95.5 293 PHE A O 1
ATOM 2319 N N . CYS A 1 294 ? 5.523 4.434 4.621 1 96.62 294 CYS A N 1
ATOM 2320 C CA . CYS A 1 294 ? 6.426 3.447 5.203 1 96.62 294 CYS A CA 1
ATOM 2321 C C . CYS A 1 294 ? 5.664 2.193 5.621 1 96.62 294 CYS A C 1
ATOM 2323 O O . CYS A 1 294 ? 4.434 2.16 5.559 1 96.62 294 CYS A O 1
ATOM 2325 N N . LEU A 1 295 ? 6.402 1.142 5.918 1 98.19 295 LEU A N 1
ATOM 2326 C CA . LEU A 1 295 ? 5.812 -0.103 6.402 1 98.19 295 LEU A CA 1
ATOM 2327 C C . LEU A 1 295 ? 5.781 -0.134 7.926 1 98.19 295 LEU A C 1
ATOM 2329 O O . LEU A 1 295 ? 6.438 0.679 8.578 1 98.19 295 LEU A O 1
ATOM 2333 N N . ASN A 1 296 ? 4.945 -1.004 8.477 1 98.56 296 ASN A N 1
ATOM 2334 C CA . ASN A 1 296 ? 4.879 -1.171 9.922 1 98.56 296 ASN A CA 1
ATOM 2335 C C . ASN A 1 296 ? 6.23 -1.572 10.5 1 98.56 296 ASN A C 1
ATOM 2337 O O . ASN A 1 296 ? 6.824 -2.566 10.078 1 98.56 296 ASN A O 1
ATOM 2341 N N . PRO A 1 297 ? 6.754 -0.826 11.477 1 98.25 297 PRO A N 1
ATOM 2342 C CA . PRO A 1 297 ? 8.102 -1.1 11.984 1 98.25 297 PRO A CA 1
ATOM 2343 C C . PRO A 1 297 ? 8.203 -2.447 12.695 1 98.25 297 PRO A C 1
ATOM 2345 O O . PRO A 1 297 ? 9.242 -3.1 12.648 1 98.25 297 PRO A O 1
ATOM 2348 N N . VAL A 1 298 ? 7.137 -2.934 13.359 1 98.69 29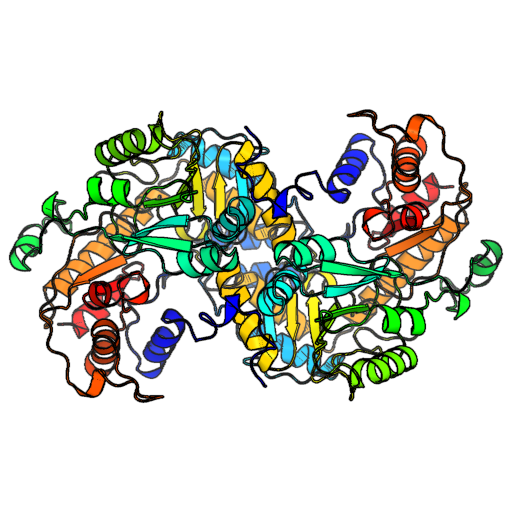8 VAL A N 1
ATOM 2349 C CA . VAL A 1 298 ? 7.129 -4.199 14.086 1 98.69 298 VAL A CA 1
ATOM 2350 C C . VAL A 1 298 ? 7.32 -5.355 13.102 1 98.69 298 VAL A C 1
ATOM 2352 O O . VAL A 1 298 ? 8.148 -6.238 13.328 1 98.69 298 VAL A O 1
ATOM 2355 N N . LEU A 1 299 ? 6.574 -5.352 12.031 1 98.81 299 LEU A N 1
ATOM 2356 C CA . LEU A 1 299 ? 6.676 -6.414 11.039 1 98.81 299 LEU A CA 1
ATOM 2357 C C . LEU A 1 299 ? 8.039 -6.391 10.352 1 98.81 299 LEU A C 1
ATOM 2359 O O . LEU A 1 299 ? 8.594 -7.441 10.023 1 98.81 299 LEU A O 1
ATOM 2363 N N . GLN A 1 300 ? 8.555 -5.188 10.109 1 98.81 300 GLN A N 1
ATOM 2364 C CA . GLN A 1 300 ? 9.859 -5.043 9.461 1 98.81 300 GLN A CA 1
ATOM 2365 C C . GLN A 1 300 ? 10.977 -5.609 10.328 1 98.81 300 GLN A C 1
ATOM 2367 O O . GLN A 1 300 ? 11.781 -6.418 9.867 1 98.81 300 GLN A O 1
ATOM 2372 N N . THR A 1 301 ? 11.023 -5.215 11.609 1 98.81 301 THR A N 1
ATOM 2373 C CA . THR A 1 301 ? 12.094 -5.672 12.484 1 98.81 301 THR A CA 1
ATOM 2374 C C . THR A 1 301 ? 11.93 -7.156 12.805 1 98.81 301 THR A C 1
ATOM 2376 O O . THR A 1 301 ? 12.922 -7.871 12.977 1 98.81 301 THR A O 1
ATOM 2379 N N . ALA A 1 302 ? 10.68 -7.641 12.938 1 98.88 302 ALA A N 1
ATOM 2380 C CA . ALA A 1 302 ? 10.445 -9.07 13.102 1 98.88 302 ALA A CA 1
ATOM 2381 C C . ALA A 1 302 ? 10.984 -9.859 11.906 1 98.88 302 ALA A C 1
ATOM 2383 O O . ALA A 1 302 ? 11.625 -10.891 12.07 1 98.88 302 ALA A O 1
ATOM 2384 N N . THR A 1 303 ? 10.711 -9.391 10.703 1 98.88 303 THR A N 1
ATOM 2385 C CA . THR A 1 303 ? 11.211 -10.031 9.492 1 98.88 303 THR A CA 1
ATOM 2386 C C . THR A 1 303 ? 12.742 -10.023 9.461 1 98.88 303 THR A C 1
ATOM 2388 O O . THR A 1 303 ? 13.367 -11.016 9.078 1 98.88 303 THR A O 1
ATOM 2391 N N . ALA A 1 304 ? 13.32 -8.875 9.859 1 98.88 304 ALA A N 1
ATOM 2392 C CA . ALA A 1 304 ? 14.773 -8.789 9.945 1 98.88 304 ALA A CA 1
ATOM 2393 C C . ALA A 1 304 ? 15.336 -9.891 10.844 1 98.88 304 ALA A C 1
ATOM 2395 O O . ALA A 1 304 ? 16.297 -10.57 10.469 1 98.88 304 ALA A O 1
ATOM 2396 N N . LYS A 1 305 ? 14.727 -10.062 12.016 1 98.69 305 LYS A N 1
ATOM 2397 C CA . LYS A 1 305 ? 15.156 -11.094 12.953 1 98.69 305 LYS A CA 1
ATOM 2398 C C . LYS A 1 305 ? 15.07 -12.484 12.328 1 98.69 305 LYS A C 1
ATOM 2400 O O . LYS A 1 305 ? 15.953 -13.32 12.523 1 98.69 305 LYS A O 1
ATOM 2405 N N . CYS A 1 306 ? 14.016 -12.742 11.617 1 98.75 306 CYS A N 1
ATOM 2406 C CA . CYS A 1 306 ? 13.82 -14.039 10.977 1 98.75 306 CYS A CA 1
ATOM 2407 C C . CYS A 1 306 ? 14.875 -14.289 9.906 1 98.75 306 CYS A C 1
ATOM 2409 O O . CYS A 1 306 ? 15.398 -15.398 9.789 1 98.75 306 CYS A O 1
ATOM 2411 N N . LEU A 1 307 ? 15.156 -13.266 9.086 1 98.75 307 LEU A N 1
ATOM 2412 C CA . LEU A 1 307 ? 16.203 -13.391 8.07 1 98.75 307 LEU A CA 1
ATOM 2413 C C . LEU A 1 307 ? 17.547 -13.672 8.711 1 98.75 307 LEU A C 1
ATOM 2415 O O . LEU A 1 307 ? 18.312 -14.516 8.227 1 98.75 307 LEU A O 1
ATOM 2419 N N . GLU A 1 308 ? 17.844 -12.953 9.781 1 98.44 308 GLU A N 1
ATOM 2420 C CA . GLU A 1 308 ? 19.094 -13.133 10.516 1 98.44 308 GLU A CA 1
ATOM 2421 C C . GLU A 1 308 ? 19.188 -14.539 11.102 1 98.44 308 GLU A C 1
ATOM 2423 O O . GLU A 1 308 ? 20.25 -15.164 11.062 1 98.44 308 GLU A O 1
ATOM 2428 N N . GLN A 1 309 ? 18.078 -15.055 11.586 1 97.62 309 GLN A N 1
ATOM 2429 C CA . GLN A 1 309 ? 18.047 -16.359 12.242 1 97.62 309 GLN A CA 1
ATOM 2430 C C . GLN A 1 309 ? 18.141 -17.484 11.227 1 97.62 309 GLN A C 1
ATOM 2432 O O . GLN A 1 309 ? 18.656 -18.562 11.531 1 97.62 309 GLN A O 1
ATOM 2437 N N . THR A 1 310 ? 17.688 -17.266 10.039 1 98.19 310 THR A N 1
ATOM 2438 C CA . THR A 1 310 ? 17.578 -18.359 9.078 1 98.19 310 THR A CA 1
ATOM 2439 C C . THR A 1 310 ? 18.703 -18.297 8.047 1 98.19 310 THR A C 1
ATOM 2441 O O . THR A 1 310 ? 18.844 -19.203 7.227 1 98.19 310 THR A O 1
ATOM 2444 N N . ILE A 1 311 ? 19.531 -17.266 8.102 1 97.5 311 ILE A N 1
ATOM 2445 C CA . ILE A 1 311 ? 20.531 -17.016 7.066 1 97.5 311 ILE A CA 1
ATOM 2446 C C . ILE A 1 311 ? 21.484 -18.219 6.984 1 97.5 311 ILE A C 1
ATOM 2448 O O . ILE A 1 311 ? 21.938 -18.594 5.895 1 97.5 311 ILE A O 1
ATOM 2452 N N . ASP A 1 312 ? 21.812 -18.938 8.07 1 95.94 312 ASP A N 1
ATOM 2453 C CA . ASP A 1 312 ? 22.703 -20.094 8.086 1 95.94 312 ASP A CA 1
ATOM 2454 C C . ASP A 1 312 ? 21.938 -21.359 8.461 1 95.94 312 ASP A C 1
ATOM 2456 O O . ASP A 1 312 ? 22.547 -22.406 8.727 1 95.94 312 ASP A O 1
ATOM 2460 N N . GLY A 1 313 ? 20.641 -21.297 8.477 1 93.44 313 GLY A N 1
ATOM 2461 C CA . GLY A 1 313 ? 19.859 -22.422 8.984 1 93.44 313 GLY A CA 1
ATOM 2462 C C . GLY A 1 313 ? 19.297 -23.297 7.887 1 93.44 313 GLY A C 1
ATOM 2463 O O . GLY A 1 313 ? 19.641 -23.141 6.715 1 93.44 313 GLY A O 1
ATOM 2464 N N . GLN A 1 314 ? 18.5 -24.234 8.336 1 96.44 314 GLN A N 1
ATOM 2465 C CA . GLN A 1 314 ? 17.969 -25.25 7.434 1 96.44 314 GLN A CA 1
ATOM 2466 C C . GLN A 1 314 ? 16.516 -24.969 7.07 1 96.44 314 GLN A C 1
ATOM 2468 O O . GLN A 1 314 ? 15.906 -25.719 6.312 1 96.44 314 GLN A O 1
ATOM 2473 N N . TYR A 1 315 ? 16.047 -23.875 7.543 1 97.75 315 TYR A N 1
ATOM 2474 C CA . TYR A 1 315 ? 14.617 -23.578 7.395 1 97.75 315 TYR A CA 1
ATOM 2475 C C . TYR A 1 315 ? 14.195 -23.656 5.934 1 97.75 315 TYR A C 1
ATOM 2477 O O . TYR A 1 315 ? 13.203 -24.297 5.602 1 97.75 315 TYR A O 1
ATOM 2485 N N . PHE A 1 316 ? 14.938 -23.016 5.074 1 98.19 316 PHE A N 1
ATOM 2486 C CA . PHE A 1 316 ? 14.516 -22.906 3.682 1 98.19 316 PHE A CA 1
ATOM 2487 C C . PHE A 1 316 ? 14.68 -24.25 2.963 1 98.19 316 PHE A C 1
ATOM 2489 O O . PHE A 1 316 ? 13.914 -24.562 2.053 1 98.19 316 PHE A O 1
ATOM 2496 N N . THR A 1 317 ? 15.633 -25.047 3.381 1 96.94 317 THR A N 1
ATOM 2497 C CA . THR A 1 317 ? 15.742 -26.406 2.852 1 96.94 317 THR A CA 1
ATOM 2498 C C . THR A 1 317 ? 14.562 -27.25 3.299 1 96.94 317 THR A C 1
ATOM 2500 O O . THR A 1 317 ? 13.984 -28 2.498 1 96.94 317 THR A O 1
ATOM 2503 N N . GLU A 1 318 ? 14.203 -27.109 4.527 1 97.25 318 GLU A N 1
ATOM 2504 C CA . GLU A 1 318 ? 13.117 -27.891 5.102 1 97.25 318 GLU A CA 1
ATOM 2505 C C . GLU A 1 318 ? 11.773 -27.531 4.469 1 97.25 318 GLU A C 1
ATOM 2507 O O . GLU A 1 318 ? 10.969 -28.406 4.152 1 97.25 318 GLU A O 1
ATOM 2512 N N . ILE A 1 319 ? 11.539 -26.281 4.301 1 97.06 319 ILE A N 1
ATOM 2513 C CA . ILE A 1 319 ? 10.258 -25.859 3.744 1 97.06 319 ILE A CA 1
ATOM 2514 C C . ILE A 1 319 ? 10.195 -26.234 2.268 1 97.06 319 ILE A C 1
ATOM 2516 O O . ILE A 1 319 ? 9.125 -26.594 1.761 1 97.06 319 ILE A O 1
ATOM 2520 N N . ARG A 1 320 ? 11.305 -26.094 1.554 1 97.12 320 ARG A N 1
ATOM 2521 C CA . ARG A 1 320 ? 11.367 -26.531 0.167 1 97.12 320 ARG A CA 1
ATOM 2522 C C . ARG A 1 320 ? 11.055 -28.031 0.06 1 97.12 320 ARG A C 1
ATOM 2524 O O . ARG A 1 320 ? 10.266 -28.438 -0.795 1 97.12 320 ARG A O 1
ATOM 2531 N N . ASP A 1 321 ? 11.641 -28.828 0.929 1 96.12 321 ASP A N 1
ATOM 2532 C CA . ASP A 1 321 ? 11.406 -30.266 0.929 1 96.12 321 ASP A CA 1
ATOM 2533 C C . ASP A 1 321 ? 9.938 -30.578 1.195 1 96.12 321 ASP A C 1
ATOM 2535 O O . ASP A 1 321 ? 9.359 -31.469 0.564 1 96.12 321 ASP A O 1
ATOM 2539 N N . LEU A 1 322 ? 9.375 -29.859 2.105 1 96.62 322 LEU A N 1
ATOM 2540 C CA . LEU A 1 322 ? 7.953 -30.031 2.402 1 96.62 322 LEU A CA 1
ATOM 2541 C C . LEU A 1 322 ? 7.102 -29.766 1.164 1 96.62 322 LEU A C 1
ATOM 2543 O O . LEU A 1 322 ? 6.227 -30.562 0.823 1 96.62 322 LEU A O 1
ATOM 2547 N N . TYR A 1 323 ? 7.355 -28.656 0.483 1 97.19 323 TYR A N 1
ATOM 2548 C CA . TYR A 1 323 ? 6.555 -28.297 -0.679 1 97.19 323 TYR A CA 1
ATOM 2549 C C . TYR A 1 323 ? 6.781 -29.266 -1.83 1 97.19 323 TYR A C 1
ATOM 2551 O O . TYR A 1 323 ? 5.863 -29.547 -2.605 1 97.19 323 TYR A O 1
ATOM 2559 N N . GLU A 1 324 ? 8 -29.766 -1.95 1 96.31 324 GLU A N 1
ATOM 2560 C CA . GLU A 1 324 ? 8.258 -30.781 -2.973 1 96.31 324 GLU A CA 1
ATOM 2561 C C . GLU A 1 324 ? 7.453 -32.062 -2.709 1 96.31 324 GLU A C 1
ATOM 2563 O O . GLU A 1 324 ? 6.898 -32.656 -3.637 1 96.31 324 GLU A O 1
ATOM 2568 N N . GLU A 1 325 ? 7.422 -32.469 -1.459 1 96.25 325 GLU A N 1
ATOM 2569 C CA . GLU A 1 325 ? 6.625 -33.625 -1.07 1 96.25 325 GLU A CA 1
ATOM 2570 C C . GLU A 1 325 ? 5.141 -33.406 -1.354 1 96.25 325 GLU A C 1
ATOM 2572 O O . GLU A 1 325 ? 4.457 -34.281 -1.861 1 96.25 325 GLU A O 1
ATOM 2577 N N . GLN A 1 326 ? 4.605 -32.281 -0.98 1 97.25 326 GLN A N 1
ATOM 2578 C CA . GLN A 1 326 ? 3.207 -31.922 -1.203 1 97.25 326 GLN A CA 1
ATOM 2579 C C . GLN A 1 326 ? 2.881 -31.875 -2.693 1 97.25 326 GLN A C 1
ATOM 2581 O O . GLN A 1 326 ? 1.831 -32.375 -3.117 1 97.25 326 GLN A O 1
ATOM 2586 N N . SER A 1 327 ? 3.814 -31.266 -3.473 1 96.69 327 SER A N 1
ATOM 2587 C CA . SER A 1 327 ? 3.654 -31.219 -4.922 1 96.69 327 SER A CA 1
ATOM 2588 C C . SER A 1 327 ? 3.564 -32.625 -5.516 1 96.69 327 SER A C 1
ATOM 2590 O O . SER A 1 327 ? 2.695 -32.906 -6.344 1 96.69 327 SER A O 1
ATOM 2592 N N . THR A 1 328 ? 4.438 -33.5 -5.059 1 95.81 328 THR A N 1
ATOM 2593 C CA . THR A 1 328 ? 4.484 -34.875 -5.543 1 95.81 328 THR A CA 1
ATOM 2594 C C . THR A 1 328 ? 3.205 -35.594 -5.172 1 95.81 328 THR A C 1
ATOM 2596 O O . THR A 1 328 ? 2.645 -36.344 -5.996 1 95.81 328 THR A O 1
ATOM 2599 N N . MET A 1 329 ? 2.752 -35.375 -3.982 1 96.25 329 MET A N 1
ATOM 2600 C CA . MET A 1 329 ? 1.533 -36.031 -3.506 1 96.25 329 MET A CA 1
ATOM 2601 C C . MET A 1 329 ? 0.325 -35.594 -4.324 1 96.25 329 MET A C 1
ATOM 2603 O O . MET A 1 329 ? -0.478 -36.406 -4.754 1 96.25 329 MET A O 1
ATOM 2607 N N . LEU A 1 330 ? 0.195 -34.344 -4.535 1 97.06 330 LEU A N 1
ATOM 2608 C CA . LEU A 1 330 ? -0.93 -33.812 -5.312 1 97.06 330 LEU A CA 1
ATOM 2609 C C . LEU A 1 330 ? -0.861 -34.312 -6.754 1 97.06 330 LEU A C 1
ATOM 2611 O O . LEU A 1 330 ? -1.881 -34.688 -7.336 1 97.06 330 LEU A O 1
ATOM 2615 N N . LEU A 1 331 ? 0.346 -34.219 -7.32 1 95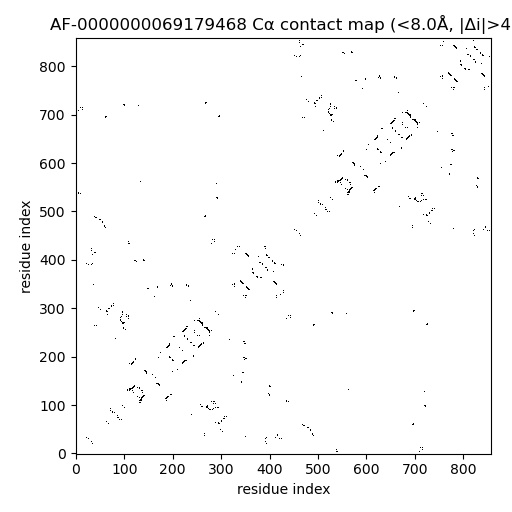.69 331 LEU A N 1
ATOM 2616 C CA . LEU A 1 331 ? 0.542 -34.688 -8.688 1 95.69 331 LEU A CA 1
ATOM 2617 C C . LEU A 1 331 ? 0.084 -36.125 -8.844 1 95.69 331 LEU A C 1
ATOM 2619 O O . LEU A 1 331 ? -0.652 -36.469 -9.773 1 95.69 331 LEU A O 1
ATOM 2623 N N . LYS A 1 332 ? 0.5 -36.969 -7.992 1 94.56 332 LYS A N 1
ATOM 2624 C CA . LYS A 1 332 ? 0.109 -38.375 -8.031 1 94.56 332 LYS A CA 1
ATOM 2625 C C . LYS A 1 332 ? -1.405 -38.531 -7.914 1 94.56 332 LYS A C 1
ATOM 2627 O O . LYS A 1 332 ? -2.016 -39.312 -8.656 1 94.56 332 LYS A O 1
ATOM 2632 N N . GLY A 1 333 ? -1.983 -37.75 -6.996 1 95.25 333 GLY A N 1
ATOM 2633 C CA . GLY A 1 333 ? -3.426 -37.812 -6.816 1 95.25 333 GLY A CA 1
ATOM 2634 C C . GLY A 1 333 ? -4.191 -37.375 -8.055 1 95.25 333 GLY A C 1
ATOM 2635 O O . GLY A 1 333 ? -5.234 -37.938 -8.383 1 95.25 333 GLY A O 1
ATOM 2636 N N . LEU A 1 334 ? -3.756 -36.344 -8.688 1 96.19 334 LEU A N 1
ATOM 2637 C CA . LEU A 1 334 ? -4.398 -35.844 -9.898 1 96.19 334 LEU A CA 1
ATOM 2638 C C . LEU A 1 334 ? -4.289 -36.875 -11.031 1 96.19 334 LEU A C 1
ATOM 2640 O O . LEU A 1 334 ? -5.242 -37.094 -11.781 1 96.19 334 LEU A O 1
ATOM 2644 N N . LEU A 1 335 ? -3.15 -37.531 -11.133 1 93.06 335 LEU A N 1
ATOM 2645 C CA . LEU A 1 335 ? -2.928 -38.531 -12.164 1 93.06 335 LEU A CA 1
ATOM 2646 C C . LEU A 1 335 ? -3.809 -39.75 -11.938 1 93.06 335 LEU A C 1
ATOM 2648 O O . LEU A 1 335 ? -4.289 -40.375 -12.891 1 93.06 335 LEU A O 1
ATOM 2652 N N . GLU A 1 336 ? -4.031 -40.031 -10.719 1 93.06 336 GLU A N 1
ATOM 2653 C CA . GLU A 1 336 ? -4.805 -41.219 -10.375 1 93.06 336 GLU A CA 1
ATOM 2654 C C . GLU A 1 336 ? -6.297 -40.906 -10.297 1 93.06 336 GLU A C 1
ATOM 2656 O O . GLU A 1 336 ? -7.113 -41.781 -10.07 1 93.06 336 GLU A O 1
ATOM 2661 N N . SER A 1 337 ? -6.664 -39.688 -10.43 1 94.62 337 SER A N 1
ATOM 2662 C CA . SER A 1 337 ? -8.055 -39.25 -10.312 1 94.62 337 SER A CA 1
ATOM 2663 C C . SER A 1 337 ? -8.922 -39.875 -11.398 1 94.62 337 SER A C 1
ATOM 2665 O O . SER A 1 337 ? -8.398 -40.438 -12.367 1 94.62 337 SER A O 1
ATOM 2667 N N . ARG A 1 338 ? -10.25 -39.781 -11.234 1 94.75 338 ARG A N 1
ATOM 2668 C CA . ARG A 1 338 ? -11.211 -40.281 -12.203 1 94.75 338 ARG A CA 1
ATOM 2669 C C . ARG A 1 338 ? -11.281 -39.375 -13.43 1 94.75 338 ARG A C 1
ATOM 2671 O O . ARG A 1 338 ? -11.922 -39.719 -14.422 1 94.75 338 ARG A O 1
ATOM 2678 N N . LEU A 1 339 ? -10.672 -38.281 -13.336 1 94.31 339 LEU A N 1
ATOM 2679 C CA . LEU A 1 339 ? -10.695 -37.281 -14.414 1 94.31 339 LEU A CA 1
ATOM 2680 C C . LEU A 1 339 ? -9.547 -37.531 -15.391 1 94.31 339 LEU A C 1
ATOM 2682 O O . LEU A 1 339 ? -8.445 -37.906 -14.984 1 94.31 339 LEU A O 1
ATOM 2686 N N . ASN A 1 340 ? -9.789 -37.406 -16.656 1 92.25 340 ASN A N 1
ATOM 2687 C CA . ASN A 1 340 ? -8.758 -37.531 -17.672 1 92.25 340 ASN A CA 1
ATOM 2688 C C . ASN A 1 340 ? -7.922 -36.25 -17.797 1 92.25 340 ASN A C 1
ATOM 2690 O O . ASN A 1 340 ? -8.031 -35.531 -18.781 1 92.25 340 ASN A O 1
ATOM 2694 N N . LEU A 1 341 ? -7 -36.094 -16.859 1 93.31 341 LEU A N 1
ATOM 2695 C CA . LEU A 1 341 ? -6.176 -34.875 -16.766 1 93.31 341 LEU A CA 1
ATOM 2696 C C . LEU A 1 341 ? -4.793 -35.125 -17.359 1 93.31 341 LEU A C 1
ATOM 2698 O O . LEU A 1 341 ? -4.246 -36.219 -17.234 1 93.31 341 LEU A O 1
ATOM 2702 N N . HIS A 1 342 ? -4.289 -34.125 -18.016 1 89.62 342 HIS A N 1
ATOM 2703 C CA . HIS A 1 342 ? -2.871 -34.062 -18.359 1 89.62 342 HIS A CA 1
ATOM 2704 C C . HIS A 1 342 ? -2.119 -33.125 -17.422 1 89.62 342 HIS A C 1
ATOM 2706 O O . HIS A 1 342 ? -2.6 -32.031 -17.109 1 89.62 342 HIS A O 1
ATOM 2712 N N . CYS A 1 343 ? -1.02 -33.562 -16.906 1 89.38 343 CYS A N 1
ATOM 2713 C CA . CYS A 1 343 ? -0.28 -32.781 -15.906 1 89.38 343 CYS A CA 1
ATOM 2714 C C . CYS A 1 343 ? 1.174 -32.625 -16.328 1 89.38 343 CYS A C 1
ATOM 2716 O O . CYS A 1 343 ? 1.666 -33.312 -17.203 1 89.38 343 CYS A O 1
ATOM 2718 N N . TRP A 1 344 ? 1.809 -31.625 -15.844 1 85.88 344 TRP A N 1
ATOM 2719 C CA . TRP A 1 344 ? 3.252 -31.422 -15.906 1 85.88 344 TRP A CA 1
ATOM 2720 C C . TRP A 1 344 ? 3.844 -31.312 -14.508 1 85.88 344 TRP A C 1
ATOM 2722 O O . TRP A 1 344 ? 3.162 -30.891 -13.57 1 85.88 344 TRP A O 1
ATOM 2732 N N . VAL A 1 345 ? 5.059 -31.766 -14.422 1 90.62 345 VAL A N 1
ATOM 2733 C CA . VAL A 1 345 ? 5.75 -31.688 -13.141 1 90.62 345 VAL A CA 1
ATOM 2734 C C . VAL A 1 345 ? 6.273 -30.266 -12.93 1 90.62 345 VAL A C 1
ATOM 2736 O O . VAL A 1 345 ? 7.09 -29.766 -13.711 1 90.62 345 VAL A O 1
ATOM 2739 N N . PRO A 1 346 ? 5.797 -29.578 -11.938 1 93.25 346 PRO A N 1
ATOM 2740 C CA . PRO A 1 346 ? 6.324 -28.234 -11.688 1 93.25 346 PRO A CA 1
ATOM 2741 C C . PRO A 1 346 ? 7.766 -28.25 -11.172 1 93.25 346 PRO A C 1
ATOM 2743 O O . PRO A 1 346 ? 8.141 -29.141 -10.406 1 93.25 346 PRO A O 1
ATOM 2746 N N . GLN A 1 347 ? 8.523 -27.234 -11.516 1 94.06 347 GLN A N 1
ATOM 2747 C CA . GLN A 1 347 ? 9.906 -27.125 -11.07 1 94.06 347 GLN A CA 1
ATOM 2748 C C . GLN A 1 347 ? 10.016 -26.234 -9.836 1 94.06 347 GLN A C 1
ATOM 2750 O O . GLN A 1 347 ? 11.102 -26.078 -9.273 1 94.06 347 GLN A O 1
ATOM 2755 N N . GLY A 1 348 ? 8.922 -25.672 -9.398 1 95.88 348 GLY A N 1
ATOM 2756 C CA . GLY A 1 348 ? 8.883 -24.828 -8.219 1 95.88 348 GLY A CA 1
ATOM 2757 C C . GLY A 1 348 ? 7.551 -24.125 -8.023 1 95.88 348 GLY A C 1
ATOM 2758 O O . GLY A 1 348 ? 6.574 -24.453 -8.695 1 95.88 348 GLY A O 1
ATOM 2759 N N . GLY A 1 349 ? 7.5 -23.219 -7.031 1 97 349 GLY A N 1
ATOM 2760 C CA . GLY A 1 349 ? 6.297 -22.453 -6.742 1 97 349 GLY A CA 1
ATOM 2761 C C . GLY A 1 349 ? 5.348 -23.172 -5.801 1 97 349 GLY A C 1
ATOM 2762 O O . GLY A 1 349 ? 5.777 -23.938 -4.941 1 97 349 GLY A O 1
ATOM 2763 N N . TYR A 1 350 ? 4.074 -22.781 -5.895 1 97.81 350 TYR A N 1
ATOM 2764 C CA . TYR A 1 350 ? 3.039 -23.312 -5.016 1 97.81 350 TYR A CA 1
ATOM 2765 C C . TYR A 1 350 ? 2.004 -24.094 -5.809 1 97.81 350 TYR A C 1
ATOM 2767 O O . TYR A 1 350 ? 1.036 -24.609 -5.242 1 97.81 350 TYR A O 1
ATOM 2775 N N . PHE A 1 351 ? 2.221 -24.234 -7.188 1 97.69 351 PHE A N 1
ATOM 2776 C CA . PHE A 1 351 ? 1.058 -24.609 -7.984 1 97.69 351 PHE A CA 1
ATOM 2777 C C . PHE A 1 351 ? 1.414 -25.703 -8.984 1 97.69 351 PHE A C 1
ATOM 2779 O O . PHE A 1 351 ? 2.588 -25.906 -9.305 1 97.69 351 PHE A O 1
ATOM 2786 N N . LEU A 1 352 ? 0.341 -26.391 -9.32 1 94.81 352 LEU A N 1
ATOM 2787 C CA . LEU A 1 352 ? 0.306 -27.344 -10.43 1 94.81 352 LEU A CA 1
ATOM 2788 C C . LEU A 1 352 ? -0.801 -26.969 -11.414 1 94.81 352 LEU A C 1
ATOM 2790 O O . LEU A 1 352 ? -1.878 -26.531 -11.008 1 94.81 352 LEU A O 1
ATOM 2794 N N . VAL A 1 353 ? -0.434 -27.094 -12.672 1 94.88 353 VAL A N 1
ATOM 2795 C CA . VAL A 1 353 ? -1.443 -26.844 -13.695 1 94.88 353 VAL A CA 1
ATOM 2796 C C . VAL A 1 353 ? -1.785 -28.141 -14.422 1 94.88 353 VAL A C 1
ATOM 2798 O O . VAL A 1 353 ? -0.902 -28.953 -14.695 1 94.88 353 VAL A O 1
ATOM 2801 N N . THR A 1 354 ? -3.062 -28.344 -14.695 1 94.88 354 THR A N 1
ATOM 2802 C CA . THR A 1 354 ? -3.516 -29.5 -15.461 1 94.88 354 THR A CA 1
ATOM 2803 C C . THR A 1 354 ? -4.242 -29.047 -16.719 1 94.88 354 THR A C 1
ATOM 2805 O O . THR A 1 354 ? -4.844 -27.969 -16.766 1 94.88 354 THR A O 1
ATOM 2808 N N . ASP A 1 355 ? -4.059 -29.75 -17.75 1 94.19 355 ASP A N 1
ATOM 2809 C CA . ASP A 1 355 ? -4.859 -29.625 -18.969 1 94.19 355 ASP A CA 1
ATOM 2810 C C . ASP A 1 355 ? -6.145 -30.453 -18.859 1 94.19 355 ASP A C 1
ATOM 2812 O O . ASP A 1 355 ? -6.098 -31.656 -18.594 1 94.19 355 ASP A O 1
ATOM 2816 N N . ILE A 1 356 ? -7.273 -29.844 -19.094 1 96 356 ILE A N 1
ATOM 2817 C CA . ILE A 1 356 ? -8.562 -30.5 -18.891 1 96 356 ILE A CA 1
ATOM 2818 C C . ILE A 1 356 ? -9.258 -30.688 -20.25 1 96 356 ILE A C 1
ATOM 2820 O O . ILE A 1 356 ? -10.469 -30.922 -20.297 1 96 356 ILE A O 1
ATOM 2824 N N . SER A 1 357 ? -8.539 -30.547 -21.344 1 93.75 357 SER A N 1
ATOM 2825 C CA . SER A 1 357 ? -9.117 -30.609 -22.688 1 93.75 357 SER A CA 1
ATOM 2826 C C . SER A 1 357 ? -9.922 -31.891 -22.875 1 93.75 357 SER A C 1
ATOM 2828 O O . SER A 1 357 ? -10.953 -31.891 -23.547 1 93.75 357 SER A O 1
ATOM 2830 N N . ASP A 1 358 ? -9.523 -32.938 -22.25 1 93.69 358 ASP A N 1
ATOM 2831 C CA . ASP A 1 358 ? -10.125 -34.25 -22.5 1 93.69 358 ASP A CA 1
ATOM 2832 C C . ASP A 1 358 ? -11.133 -34.594 -21.406 1 93.69 358 ASP A C 1
ATOM 2834 O O . ASP A 1 358 ? -11.625 -35.75 -21.344 1 93.69 358 ASP A O 1
ATOM 2838 N N . VAL A 1 359 ? -11.43 -33.75 -20.578 1 95.81 359 VAL A N 1
ATOM 2839 C CA . VAL A 1 359 ? -12.398 -34 -19.516 1 95.81 359 VAL A CA 1
ATOM 2840 C C . VAL A 1 359 ? -13.805 -33.625 -20 1 95.81 359 VAL A C 1
ATOM 2842 O O . VAL A 1 359 ? -14.016 -32.531 -20.531 1 95.81 359 VAL A O 1
ATOM 2845 N N . GLU A 1 360 ? -14.734 -34.531 -19.844 1 95.88 360 GLU A N 1
ATOM 2846 C CA . GLU A 1 360 ? -16.141 -34.219 -20.125 1 95.88 360 GLU A CA 1
ATOM 2847 C C . GLU A 1 360 ? -16.797 -33.562 -18.922 1 95.88 360 GLU A C 1
ATOM 2849 O O . GLU A 1 360 ? -16.719 -34.031 -17.797 1 95.88 360 GLU A O 1
ATOM 2854 N N . ILE A 1 361 ? -17.375 -32.438 -19.188 1 96.75 361 ILE A N 1
ATOM 2855 C CA . ILE A 1 361 ? -18.062 -31.656 -18.156 1 96.75 361 ILE A CA 1
ATOM 2856 C C . ILE A 1 361 ? -19.547 -31.578 -18.469 1 96.75 361 ILE A C 1
ATOM 2858 O O . ILE A 1 361 ? -19.938 -31.281 -19.609 1 96.75 361 ILE A O 1
ATOM 2862 N N . PRO A 1 362 ? -20.438 -31.844 -17.531 1 96.62 362 PRO A N 1
ATOM 2863 C CA . PRO A 1 362 ? -21.875 -31.688 -17.781 1 96.62 362 PRO A CA 1
ATOM 2864 C C . PRO A 1 362 ? -22.234 -30.297 -18.281 1 96.62 362 PRO A C 1
ATOM 2866 O O . PRO A 1 362 ? -21.703 -29.297 -17.781 1 96.62 362 PRO A O 1
ATOM 2869 N N . GLU A 1 363 ? -23.172 -30.172 -19.125 1 95.69 363 GLU A N 1
ATOM 2870 C CA . GLU A 1 363 ? -23.547 -28.953 -19.812 1 95.69 363 GLU A CA 1
ATOM 2871 C C . GLU A 1 363 ? -24.031 -27.875 -18.828 1 95.69 363 GLU A C 1
ATOM 2873 O O . GLU A 1 363 ? -23.812 -26.688 -19.047 1 95.69 363 GLU A O 1
ATOM 2878 N N . LYS A 1 364 ? -24.562 -28.25 -17.75 1 94.94 364 LYS A N 1
ATOM 2879 C CA . LYS A 1 364 ? -25.172 -27.328 -16.781 1 94.94 364 LYS A CA 1
ATOM 2880 C C . LYS A 1 364 ? -24.109 -26.406 -16.172 1 94.94 364 LYS A C 1
ATOM 2882 O O . LYS A 1 364 ? -24.438 -25.312 -15.703 1 94.94 364 LYS A O 1
ATOM 2887 N N . TYR A 1 365 ? -22.844 -26.844 -16.234 1 96.38 365 TYR A N 1
ATOM 2888 C CA . TYR A 1 365 ? -21.781 -26.078 -15.578 1 96.38 365 TYR A CA 1
ATOM 2889 C C . TYR A 1 365 ? -21.203 -25.016 -16.516 1 96.38 365 TYR A C 1
ATOM 2891 O O . TYR A 1 365 ? -20.422 -24.172 -16.094 1 96.38 365 TYR A O 1
ATOM 2899 N N . PHE A 1 366 ? -21.625 -24.984 -17.75 1 96.06 366 PHE A N 1
ATOM 2900 C CA . PHE A 1 366 ? -21.109 -24.016 -18.703 1 96.06 366 PHE A CA 1
ATOM 2901 C C . PHE A 1 366 ? -21.922 -22.719 -18.656 1 96.06 366 PHE A C 1
ATOM 2903 O O . PHE A 1 366 ? -21.578 -21.75 -19.328 1 96.06 366 PHE A O 1
ATOM 2910 N N . LYS A 1 367 ? -22.953 -22.609 -17.812 1 90.25 367 LYS A N 1
ATOM 2911 C CA . LYS A 1 367 ? -23.766 -21.422 -17.641 1 90.25 367 LYS A CA 1
ATOM 2912 C C . LYS A 1 367 ? -23.625 -20.844 -16.234 1 90.25 367 LYS A C 1
ATOM 2914 O O . LYS A 1 367 ? -23.703 -21.594 -15.25 1 90.25 367 LYS A O 1
ATOM 2919 N N . ASP A 1 368 ? -23.234 -19.609 -16.203 1 84.56 368 ASP A N 1
ATOM 2920 C CA . ASP A 1 368 ? -23.125 -18.953 -14.906 1 84.56 368 ASP A CA 1
ATOM 2921 C C . ASP A 1 368 ? -24.469 -18.953 -14.18 1 84.56 368 ASP A C 1
ATOM 2923 O O . ASP A 1 368 ? -25.516 -18.688 -14.781 1 84.56 368 ASP A O 1
ATOM 2927 N N . ASP A 1 369 ? -24.453 -19.125 -12.945 1 75.19 369 ASP A N 1
ATOM 2928 C CA . ASP A 1 369 ? -25.688 -19.25 -12.18 1 75.19 369 ASP A CA 1
ATOM 2929 C C . ASP A 1 369 ? -26.328 -17.891 -11.914 1 75.19 369 ASP A C 1
ATOM 2931 O O . ASP A 1 369 ? -27.531 -17.797 -11.641 1 75.19 369 ASP A O 1
ATOM 2935 N N . GLN A 1 370 ? -25.453 -16.938 -11.883 1 65.69 370 GLN A N 1
ATOM 2936 C CA . GLN A 1 370 ? -25.969 -15.625 -11.508 1 65.69 370 GLN A CA 1
ATOM 2937 C C . GLN A 1 370 ? -26.562 -14.898 -12.711 1 65.69 370 GLN A C 1
ATOM 2939 O O . GLN A 1 370 ? -27.672 -14.352 -12.633 1 65.69 370 GLN A O 1
ATOM 2944 N N . ASP A 1 371 ? -25.859 -14.906 -13.867 1 70.88 371 ASP A N 1
ATOM 2945 C CA . ASP A 1 371 ? -26.312 -14.062 -14.969 1 70.88 371 ASP A CA 1
ATOM 2946 C C . ASP A 1 371 ? -26.5 -14.883 -16.234 1 70.88 371 ASP A C 1
ATOM 2948 O O . ASP A 1 371 ? -26.922 -14.352 -17.281 1 70.88 371 ASP A O 1
ATOM 2952 N N . GLY A 1 372 ? -26.203 -16.078 -16.141 1 74.44 372 GLY A N 1
ATOM 2953 C CA . GLY A 1 372 ? -26.516 -17.016 -17.219 1 74.44 372 GLY A CA 1
ATOM 2954 C C . GLY A 1 372 ? -25.531 -16.938 -18.375 1 74.44 372 GLY A C 1
ATOM 2955 O O . GLY A 1 372 ? -25.688 -17.656 -19.375 1 74.44 372 GLY A O 1
ATOM 2956 N N . HIS A 1 373 ? -24.516 -16.156 -18.203 1 85.31 373 HIS A N 1
ATOM 2957 C CA . HIS A 1 373 ? -23.578 -16.047 -19.328 1 85.31 373 HIS A CA 1
ATOM 2958 C C . HIS A 1 373 ? -22.75 -17.312 -19.484 1 85.31 373 HIS A C 1
ATOM 2960 O O . HIS A 1 373 ? -22.609 -18.078 -18.531 1 85.31 373 HIS A O 1
ATOM 2966 N N . GLN A 1 374 ? -22.391 -17.609 -20.688 1 90.69 374 GLN A N 1
ATOM 2967 C CA . GLN A 1 374 ? -21.594 -18.797 -21 1 90.69 374 GLN A CA 1
ATOM 2968 C C . GLN A 1 374 ? -20.203 -18.703 -20.359 1 90.69 374 GLN A C 1
ATOM 2970 O O . GLN A 1 374 ? -19.547 -17.672 -20.438 1 90.69 374 GLN A O 1
ATOM 2975 N N . LEU A 1 375 ? -19.859 -19.812 -19.719 1 93.94 375 LEU A N 1
ATOM 2976 C CA . LEU A 1 375 ? -18.562 -19.891 -19.062 1 93.94 375 LEU A CA 1
ATOM 2977 C C . LEU A 1 375 ? -17.547 -20.641 -19.938 1 93.94 375 LEU A C 1
ATOM 2979 O O . LEU A 1 375 ? -17.938 -21.5 -20.734 1 93.94 375 LEU A O 1
ATOM 2983 N N . THR A 1 376 ? -16.344 -20.266 -19.797 1 95.44 376 THR A N 1
ATOM 2984 C CA . THR A 1 376 ? -15.258 -21.016 -20.438 1 95.44 376 THR A CA 1
ATOM 2985 C C . THR A 1 376 ? -15.102 -22.391 -19.781 1 95.44 376 THR A C 1
ATOM 2987 O O . THR A 1 376 ? -15.602 -22.609 -18.672 1 95.44 376 THR A O 1
ATOM 2990 N N . LYS A 1 377 ? -14.469 -23.344 -20.453 1 97.19 377 LYS A N 1
ATOM 2991 C CA . LYS A 1 377 ? -14.344 -24.703 -19.984 1 97.19 377 LYS A CA 1
ATOM 2992 C C . LYS A 1 377 ? -13.672 -24.75 -18.609 1 97.19 377 LYS A C 1
ATOM 2994 O O . LYS A 1 377 ? -14.055 -25.547 -17.75 1 97.19 377 LYS A O 1
ATOM 2999 N N . ASP A 1 378 ? -12.641 -23.891 -18.422 1 97.25 378 ASP A N 1
ATOM 3000 C CA . ASP A 1 378 ? -11.922 -23.906 -17.156 1 97.25 378 ASP A CA 1
ATOM 3001 C C . ASP A 1 378 ? -12.828 -23.484 -16 1 97.25 378 ASP A C 1
ATOM 3003 O O . ASP A 1 378 ? -12.773 -24.062 -14.922 1 97.25 378 ASP A O 1
ATOM 3007 N N . PHE A 1 379 ? -13.68 -22.469 -16.188 1 96.69 379 PHE A N 1
ATOM 3008 C CA . PHE A 1 379 ? -14.641 -22.078 -15.156 1 96.69 379 PHE A CA 1
ATOM 3009 C C . PHE A 1 379 ? -15.672 -23.172 -14.922 1 96.69 379 PHE A C 1
ATOM 3011 O O . PHE A 1 379 ? -15.984 -23.5 -13.781 1 96.69 379 PHE A O 1
ATOM 3018 N N . ALA A 1 380 ? -16.219 -23.719 -15.992 1 97 380 ALA A N 1
ATOM 3019 C CA . ALA A 1 380 ? -17.172 -24.828 -15.883 1 97 380 ALA A CA 1
ATOM 3020 C C . ALA A 1 380 ? -16.578 -25.984 -15.102 1 97 380 ALA A C 1
ATOM 3022 O O . ALA A 1 380 ? -17.25 -26.594 -14.266 1 97 380 ALA A O 1
ATOM 3023 N N . PHE A 1 381 ? -15.398 -26.328 -15.438 1 97.56 381 PHE A N 1
ATOM 3024 C CA . PHE A 1 381 ? -14.703 -27.422 -14.758 1 97.56 381 PHE A CA 1
ATOM 3025 C C . PHE A 1 381 ? -14.57 -27.125 -13.266 1 97.56 381 PHE A C 1
ATOM 3027 O O . PHE A 1 381 ? -14.82 -28 -12.43 1 97.56 381 PHE A O 1
ATOM 3034 N N . ALA A 1 382 ? -14.094 -25.906 -12.891 1 96.75 382 ALA A N 1
ATOM 3035 C CA . ALA A 1 382 ? -13.914 -25.531 -11.492 1 96.75 382 ALA A CA 1
ATOM 3036 C C . ALA A 1 382 ? -15.227 -25.625 -10.719 1 96.75 382 ALA A C 1
ATOM 3038 O O . ALA A 1 382 ? -15.242 -26.094 -9.578 1 96.75 382 ALA A O 1
ATOM 3039 N N . TYR A 1 383 ? -16.312 -25.203 -11.359 1 95.62 383 TYR A N 1
ATOM 3040 C CA . TYR A 1 383 ? -17.625 -25.344 -10.734 1 95.62 383 TYR A CA 1
ATOM 3041 C C . TYR A 1 383 ? -18.016 -26.812 -10.609 1 95.62 383 TYR A C 1
ATOM 3043 O O . TYR A 1 383 ? -18.547 -27.234 -9.586 1 95.62 383 TYR A O 1
ATOM 3051 N N . TYR A 1 384 ? -17.812 -27.578 -11.656 1 96.62 384 TYR A N 1
ATOM 3052 C CA . TYR A 1 384 ? -18.125 -29 -11.68 1 96.62 384 TYR A CA 1
ATOM 3053 C C . TYR A 1 384 ? -17.438 -29.734 -10.539 1 96.62 384 TYR A C 1
ATOM 3055 O O . TYR A 1 384 ? -18.078 -30.438 -9.766 1 96.62 384 TYR A O 1
ATOM 3063 N N . THR A 1 385 ? -16.109 -29.562 -10.391 1 97.44 385 THR A N 1
ATOM 3064 C CA . THR A 1 385 ? -15.359 -30.25 -9.359 1 97.44 385 THR A CA 1
ATOM 3065 C C . THR A 1 385 ? -15.773 -29.781 -7.969 1 97.44 385 THR A C 1
ATOM 3067 O O . THR A 1 385 ? -15.82 -30.578 -7.027 1 97.44 385 THR A O 1
ATOM 3070 N N . ALA A 1 386 ? -16.078 -28.5 -7.809 1 96.19 386 ALA A N 1
ATOM 3071 C CA . ALA A 1 386 ? -16.531 -27.984 -6.523 1 96.19 386 ALA A CA 1
ATOM 3072 C C . ALA A 1 386 ? -17.875 -28.594 -6.117 1 96.19 386 ALA A C 1
ATOM 3074 O O . ALA A 1 386 ? -18.031 -29.031 -4.977 1 96.19 386 ALA A O 1
ATOM 3075 N N . CYS A 1 387 ? -18.766 -28.703 -7.039 1 95.06 387 CYS A N 1
ATOM 3076 C CA . CYS A 1 387 ? -20.141 -29.062 -6.727 1 95.06 387 CYS A CA 1
ATOM 3077 C C . CYS A 1 387 ? -20.297 -30.578 -6.656 1 95.06 387 CYS A C 1
ATOM 3079 O O . CYS A 1 387 ? -21.047 -31.094 -5.816 1 95.06 387 CYS A O 1
ATOM 3081 N N . GLU A 1 388 ? -19.609 -31.312 -7.531 1 96 388 GLU A N 1
ATOM 3082 C CA . GLU A 1 388 ? -19.859 -32.75 -7.664 1 96 388 GLU A CA 1
ATOM 3083 C C . GLU A 1 388 ? -18.781 -33.562 -6.957 1 96 388 GLU A C 1
ATOM 3085 O O . GLU A 1 388 ? -19.047 -34.688 -6.492 1 96 388 GLU A O 1
ATOM 3090 N N . ILE A 1 389 ? -17.625 -33.031 -6.887 1 96.69 389 ILE A N 1
ATOM 3091 C CA . ILE A 1 389 ? -16.5 -33.812 -6.363 1 96.69 389 ILE A CA 1
ATOM 3092 C C . ILE A 1 389 ? -16.109 -33.281 -4.984 1 96.69 389 ILE A C 1
ATOM 3094 O O . ILE A 1 389 ? -15.633 -34.031 -4.133 1 96.69 389 ILE A O 1
ATOM 3098 N N . GLY A 1 390 ? -16.297 -31.969 -4.781 1 97.75 390 GLY A N 1
ATOM 3099 C CA . GLY A 1 390 ? -15.984 -31.359 -3.5 1 97.75 390 GLY A CA 1
ATOM 3100 C C . GLY A 1 390 ? -14.555 -30.844 -3.41 1 97.75 390 GLY A C 1
ATOM 3101 O O . GLY A 1 390 ? -13.969 -30.828 -2.33 1 97.75 390 GLY A O 1
ATOM 3102 N N . VAL A 1 391 ? -13.953 -30.578 -4.484 1 98.19 391 VAL A N 1
ATOM 3103 C CA . VAL A 1 391 ? -12.617 -30 -4.543 1 98.19 391 VAL A CA 1
ATOM 3104 C C . VAL A 1 391 ? -12.633 -28.734 -5.418 1 98.19 391 VAL A C 1
ATOM 3106 O O . VAL A 1 391 ? -13.133 -28.766 -6.543 1 98.19 391 VAL A O 1
ATOM 3109 N N . VAL A 1 392 ? -12.055 -27.672 -4.906 1 96.62 392 VAL A N 1
ATOM 3110 C CA . VAL A 1 392 ? -12.031 -26.406 -5.625 1 96.62 392 VAL A CA 1
ATOM 3111 C C . VAL A 1 392 ? -10.648 -26.203 -6.25 1 96.62 392 VAL A C 1
ATOM 3113 O O . VAL A 1 392 ? -9.625 -26.375 -5.586 1 96.62 392 VAL A O 1
ATOM 3116 N N . CYS A 1 393 ? -10.609 -25.922 -7.516 1 97.25 393 CYS A N 1
ATOM 3117 C CA . CYS A 1 393 ? -9.438 -25.453 -8.242 1 97.25 393 CYS A CA 1
ATOM 3118 C C . CYS A 1 393 ? -9.688 -24.094 -8.859 1 97.25 393 CYS A C 1
ATOM 3120 O O . CYS A 1 393 ? -10.734 -23.484 -8.633 1 97.25 393 CYS A O 1
ATOM 3122 N N . ILE A 1 394 ? -8.695 -23.516 -9.57 1 97.25 394 ILE A N 1
ATOM 3123 C CA . ILE A 1 394 ? -8.82 -22.172 -10.109 1 97.25 394 ILE A CA 1
ATOM 3124 C C . ILE A 1 394 ? -8.734 -22.203 -11.633 1 97.25 394 ILE A C 1
ATOM 3126 O O . ILE A 1 394 ? -7.836 -22.844 -12.195 1 97.25 394 ILE A O 1
ATOM 3130 N N . PRO A 1 395 ? -9.734 -21.578 -12.336 1 97 395 PRO A N 1
ATOM 3131 C CA . PRO A 1 395 ? -9.633 -21.469 -13.797 1 97 395 PRO A CA 1
ATOM 3132 C C . PRO A 1 395 ? -8.398 -20.703 -14.25 1 97 395 PRO A C 1
ATOM 3134 O O . PRO A 1 395 ? -8 -19.734 -13.602 1 97 395 PRO A O 1
ATOM 3137 N N . CYS A 1 396 ? -7.832 -20.984 -15.383 1 96.56 396 CYS A N 1
ATOM 3138 C CA . CYS A 1 396 ? -6.57 -20.391 -15.805 1 96.56 396 CYS A CA 1
ATOM 3139 C C . CYS A 1 396 ? -6.793 -19.391 -16.922 1 96.56 396 CYS A C 1
ATOM 3141 O O . CYS A 1 396 ? -5.883 -18.625 -17.281 1 96.56 396 CYS A O 1
ATOM 3143 N N . SER A 1 397 ? -8 -19.281 -17.516 1 96.06 397 SER A N 1
ATOM 3144 C CA . SER A 1 397 ? -8.242 -18.344 -18.609 1 96.06 397 SER A CA 1
ATOM 3145 C C . SER A 1 397 ? -7.836 -16.922 -18.219 1 96.06 397 SER A C 1
ATOM 3147 O O . SER A 1 397 ? -7.316 -16.172 -19.047 1 96.06 397 SER A O 1
ATOM 3149 N N . PRO A 1 398 ? -7.973 -16.531 -16.938 1 94.5 398 PRO A N 1
ATOM 3150 C CA . PRO A 1 398 ? -7.566 -15.18 -16.547 1 94.5 398 PRO A CA 1
ATOM 3151 C C . PRO A 1 398 ? -6.055 -14.984 -16.578 1 94.5 398 PRO A C 1
ATOM 3153 O O . PRO A 1 398 ? -5.574 -13.852 -16.562 1 94.5 398 PRO A O 1
ATOM 3156 N N . TYR A 1 399 ? -5.25 -16.031 -16.609 1 96.5 399 TYR A N 1
ATOM 3157 C CA . TYR A 1 399 ? -3.793 -15.953 -16.641 1 96.5 399 TYR A CA 1
ATOM 3158 C C . TYR A 1 399 ? -3.285 -15.773 -18.062 1 96.5 399 TYR A C 1
ATOM 3160 O O . TYR A 1 399 ? -2.088 -15.57 -18.281 1 96.5 399 TYR A O 1
ATOM 3168 N N . PHE A 1 400 ? -4.191 -15.852 -19.062 1 96.12 400 PHE A N 1
ATOM 3169 C CA . PHE A 1 400 ? -3.812 -15.797 -20.469 1 96.12 400 PHE A CA 1
ATOM 3170 C C . PHE A 1 400 ? -4.414 -14.562 -21.141 1 96.12 400 PHE A C 1
ATOM 3172 O O . PHE A 1 400 ? -5.547 -14.188 -20.844 1 96.12 400 PHE A O 1
ATOM 3179 N N . GLU A 1 401 ? -3.59 -13.938 -22.016 1 95.44 401 GLU A N 1
ATOM 3180 C CA . GLU A 1 401 ? -4.207 -12.961 -22.906 1 95.44 401 GLU A CA 1
ATOM 3181 C C . GLU A 1 401 ? -5.215 -13.625 -23.844 1 95.44 401 GLU A C 1
ATOM 3183 O O . GLU A 1 401 ? -6.316 -13.109 -24.031 1 95.44 401 GLU A O 1
ATOM 3188 N N . ASN A 1 402 ? -4.797 -14.742 -24.453 1 95 402 ASN A N 1
ATOM 3189 C CA . ASN A 1 402 ? -5.715 -15.57 -25.234 1 95 402 ASN A CA 1
ATOM 3190 C C . ASN A 1 402 ? -6.57 -16.453 -24.328 1 95 402 ASN A C 1
ATOM 3192 O O . ASN A 1 402 ? -6.176 -17.578 -24 1 95 402 ASN A O 1
ATOM 3196 N N . LYS A 1 403 ? -7.742 -16.078 -24.078 1 93.88 403 LYS A N 1
ATOM 3197 C CA . LYS A 1 403 ? -8.602 -16.75 -23.094 1 93.88 403 LYS A CA 1
ATOM 3198 C C . LYS A 1 403 ? -8.969 -18.156 -23.547 1 93.88 403 LYS A C 1
ATOM 3200 O O . LYS A 1 403 ? -9.141 -19.047 -22.719 1 93.88 403 LYS A O 1
ATOM 3205 N N . GLU A 1 404 ? -9.086 -18.328 -24.828 1 94.38 404 GLU A N 1
ATOM 3206 C CA . GLU A 1 404 ? -9.414 -19.656 -25.359 1 94.38 404 GLU A CA 1
ATOM 3207 C C . GLU A 1 404 ? -8.312 -20.656 -25.047 1 94.38 404 GLU A C 1
ATOM 3209 O O . GLU A 1 404 ? -8.594 -21.781 -24.625 1 94.38 404 GLU A O 1
ATOM 3214 N N . LEU A 1 405 ? -7.129 -20.203 -25.25 1 93.75 405 LEU A N 1
ATOM 3215 C CA . LEU A 1 405 ? -6 -21.062 -24.906 1 93.75 405 LEU A CA 1
ATOM 3216 C C . LEU A 1 405 ? -5.973 -21.359 -23.406 1 93.75 405 LEU A C 1
ATOM 3218 O O . LEU A 1 405 ? -5.727 -22.484 -23 1 93.75 405 LEU A O 1
ATOM 3222 N N . GLY A 1 406 ? -6.223 -20.406 -22.625 1 95.56 406 GLY A N 1
ATOM 3223 C CA . GLY A 1 406 ? -6.18 -20.531 -21.172 1 95.56 406 GLY A CA 1
ATOM 3224 C C . GLY A 1 406 ? -7.285 -21.422 -20.625 1 95.56 406 GLY A C 1
ATOM 3225 O O . GLY A 1 406 ? -7.117 -22.047 -19.578 1 95.56 406 GLY A O 1
ATOM 3226 N N . SER A 1 407 ? -8.406 -21.5 -21.359 1 96.81 407 SER A N 1
ATOM 3227 C CA . SER A 1 407 ? -9.578 -22.219 -20.875 1 96.81 407 SER A CA 1
ATOM 3228 C C . SER A 1 407 ? -9.336 -23.719 -20.828 1 96.81 407 SER A C 1
ATOM 3230 O O . SER A 1 407 ? -10.117 -24.469 -20.234 1 96.81 407 SER A O 1
ATOM 3232 N N . ARG A 1 408 ? -8.188 -24.141 -21.297 1 94.25 408 ARG A N 1
ATOM 3233 C CA . ARG A 1 408 ? -7.844 -25.547 -21.328 1 94.25 408 ARG A CA 1
ATOM 3234 C C . ARG A 1 408 ? -7.195 -25.984 -20.016 1 94.25 408 ARG A C 1
ATOM 3236 O O . ARG A 1 408 ? -7.016 -27.172 -19.766 1 94.25 408 ARG A O 1
ATOM 3243 N N . PHE A 1 409 ? -6.906 -25 -19.188 1 95.44 409 PHE A N 1
ATOM 3244 C CA . PHE A 1 409 ? -6.074 -25.312 -18.031 1 95.44 409 PHE A CA 1
ATOM 3245 C C . PHE A 1 409 ? -6.777 -24.922 -16.75 1 95.44 409 PHE A C 1
ATOM 3247 O O . PHE A 1 409 ? -7.621 -24.016 -16.734 1 95.44 409 PHE A O 1
ATOM 3254 N N . VAL A 1 410 ? -6.473 -25.609 -15.633 1 97.31 410 VAL A N 1
ATOM 3255 C CA . VAL A 1 410 ? -6.832 -25.203 -14.273 1 97.31 410 VAL A CA 1
ATOM 3256 C C . VAL A 1 410 ? -5.613 -25.328 -13.359 1 97.31 410 VAL A C 1
ATOM 3258 O O . VAL A 1 410 ? -4.688 -26.078 -13.648 1 97.31 410 VAL A O 1
ATOM 3261 N N . ARG A 1 411 ? -5.59 -24.562 -12.32 1 97.75 411 ARG A N 1
ATOM 3262 C CA . ARG A 1 411 ? -4.48 -24.484 -11.375 1 97.75 411 ARG A CA 1
ATOM 3263 C C . ARG A 1 411 ? -4.867 -25.094 -10.031 1 97.75 411 ARG A C 1
ATOM 3265 O O . ARG A 1 411 ? -5.977 -24.875 -9.539 1 97.75 411 ARG A O 1
ATOM 3272 N N . TRP A 1 412 ? -3.967 -25.859 -9.461 1 97.94 412 TRP A N 1
ATOM 3273 C CA . TRP A 1 412 ? -4.086 -26.453 -8.141 1 97.94 412 TRP A CA 1
ATOM 3274 C C . TRP A 1 412 ? -2.965 -25.984 -7.223 1 97.94 412 TRP A C 1
ATOM 3276 O O . TRP A 1 412 ? -1.802 -25.938 -7.629 1 97.94 412 TRP A O 1
ATOM 3286 N N . ALA A 1 413 ? -3.293 -25.656 -6.016 1 97.94 413 ALA A N 1
ATOM 3287 C CA . ALA A 1 413 ? -2.283 -25.219 -5.055 1 97.94 413 ALA A CA 1
ATOM 3288 C C . ALA A 1 413 ? -1.876 -26.359 -4.125 1 97.94 413 ALA A C 1
ATOM 3290 O O . ALA A 1 413 ? -2.727 -26.969 -3.477 1 97.94 413 ALA A O 1
ATOM 3291 N N . PHE A 1 414 ? -0.588 -26.641 -3.99 1 98 414 PHE A N 1
ATOM 3292 C CA . PHE A 1 414 ? -0.148 -27.734 -3.139 1 98 414 PHE A CA 1
ATOM 3293 C C . PHE A 1 414 ? 0.469 -27.203 -1.849 1 98 414 PHE A C 1
ATOM 3295 O O . PHE A 1 414 ? 0.978 -27.984 -1.034 1 98 414 PHE A O 1
ATOM 3302 N N . CYS A 1 415 ? 0.475 -25.891 -1.614 1 97.75 415 CYS A N 1
ATOM 3303 C CA . CYS A 1 415 ? 0.933 -25.297 -0.363 1 97.75 415 CYS A CA 1
ATOM 3304 C C . CYS A 1 415 ? -0.079 -25.531 0.753 1 97.75 415 CYS A C 1
ATOM 3306 O O . CYS A 1 415 ? -0.533 -24.578 1.394 1 97.75 415 CYS A O 1
ATOM 3308 N N . LYS A 1 416 ? -0.471 -26.766 0.949 1 98 416 LYS A N 1
ATOM 3309 C CA . LYS A 1 416 ? -1.457 -27.219 1.927 1 98 416 LYS A CA 1
ATOM 3310 C C . LYS A 1 416 ? -0.879 -28.297 2.83 1 98 416 LYS A C 1
ATOM 3312 O O . LYS A 1 416 ? 0.192 -28.844 2.549 1 98 416 LYS A O 1
ATOM 3317 N N . THR A 1 417 ? -1.56 -28.594 3.945 1 97.69 417 THR A N 1
ATOM 3318 C CA . THR A 1 417 ? -1.156 -29.703 4.805 1 97.69 417 THR A CA 1
ATOM 3319 C C . THR A 1 417 ? -1.307 -31.031 4.078 1 97.69 417 THR A C 1
ATOM 3321 O O . THR A 1 417 ? -2.072 -31.141 3.117 1 97.69 417 THR A O 1
ATOM 3324 N N . THR A 1 418 ? -0.54 -31.984 4.574 1 97.94 418 THR A N 1
ATOM 3325 C CA . THR A 1 418 ? -0.63 -33.344 4.043 1 97.94 418 THR A CA 1
ATOM 3326 C C . THR A 1 418 ? -2.068 -33.844 4.102 1 97.94 418 THR A C 1
ATOM 3328 O O . THR A 1 418 ? -2.564 -34.438 3.139 1 97.94 418 THR A O 1
ATOM 3331 N N . GLU A 1 419 ? -2.738 -33.594 5.148 1 98.31 419 GLU A N 1
ATOM 3332 C CA . GLU A 1 419 ? -4.113 -34.031 5.348 1 98.31 419 GLU A CA 1
ATOM 3333 C C . GLU A 1 419 ? -5.051 -33.406 4.312 1 98.31 419 GLU A C 1
ATOM 3335 O O . GLU A 1 419 ? -5.922 -34.094 3.773 1 98.31 419 GLU A O 1
ATOM 3340 N N . THR A 1 420 ? -4.879 -32.156 4.074 1 97.94 420 THR A N 1
ATOM 3341 C CA . THR A 1 420 ? -5.711 -31.438 3.105 1 97.94 420 THR A CA 1
ATOM 3342 C C . THR A 1 420 ? -5.516 -32.031 1.707 1 97.94 420 THR A C 1
ATOM 3344 O O . THR A 1 420 ? -6.488 -32.25 0.986 1 97.94 420 THR A O 1
ATOM 3347 N N . ILE A 1 421 ? -4.301 -32.281 1.298 1 98.31 421 ILE A N 1
ATOM 3348 C CA . ILE A 1 421 ? -3.998 -32.812 -0.028 1 98.31 421 ILE A CA 1
ATOM 3349 C C . ILE A 1 421 ? -4.535 -34.25 -0.155 1 98.31 421 ILE A C 1
ATOM 3351 O O . ILE A 1 421 ? -5.121 -34.594 -1.18 1 98.31 421 ILE A O 1
ATOM 3355 N N . GLN A 1 422 ? -4.379 -35 0.884 1 98.31 422 GLN A N 1
ATOM 3356 C CA . GLN A 1 422 ? -4.891 -36.344 0.869 1 98.31 422 GLN A CA 1
ATOM 3357 C C . GLN A 1 422 ? -6.41 -36.375 0.726 1 98.31 422 GLN A C 1
ATOM 3359 O O . GLN A 1 422 ? -6.961 -37.188 -0.011 1 98.31 422 GLN A O 1
ATOM 3364 N N . ASP A 1 423 ? -7.062 -35.469 1.422 1 98.5 423 ASP A N 1
ATOM 3365 C CA . ASP A 1 423 ? -8.516 -35.375 1.312 1 98.5 423 ASP A CA 1
ATOM 3366 C C . ASP A 1 423 ? -8.93 -35.031 -0.115 1 98.5 423 ASP A C 1
ATOM 3368 O O . ASP A 1 423 ? -9.859 -35.625 -0.66 1 98.5 423 ASP A O 1
ATOM 3372 N N . ALA A 1 424 ? -8.273 -34.125 -0.694 1 98.38 424 ALA A N 1
ATOM 3373 C CA . ALA A 1 424 ? -8.555 -33.719 -2.076 1 98.38 424 ALA A CA 1
ATOM 3374 C C . ALA A 1 424 ? -8.352 -34.906 -3.02 1 98.38 424 ALA A C 1
ATOM 3376 O O . ALA A 1 424 ? -9.195 -35.188 -3.881 1 98.38 424 ALA A O 1
ATOM 3377 N N . CYS A 1 425 ? -7.23 -35.594 -2.869 1 97.88 425 CYS A N 1
ATOM 3378 C CA . CYS A 1 425 ? -6.902 -36.75 -3.719 1 97.88 425 CYS A CA 1
ATOM 3379 C C . CYS A 1 425 ? -7.949 -37.844 -3.588 1 97.88 425 CYS A C 1
ATOM 3381 O O . CYS A 1 425 ? -8.352 -38.438 -4.582 1 97.88 425 CYS A O 1
ATOM 3383 N N . ASN A 1 426 ? -8.367 -38.062 -2.393 1 98.06 426 ASN A N 1
ATOM 3384 C CA . ASN A 1 426 ? -9.383 -39.094 -2.15 1 98.06 426 ASN A CA 1
ATOM 3385 C C . ASN A 1 426 ? -10.703 -38.719 -2.828 1 98.06 426 ASN A C 1
ATOM 3387 O O . ASN A 1 426 ? -11.359 -39.594 -3.404 1 98.06 426 ASN A O 1
ATOM 3391 N N . ARG A 1 427 ? -11.07 -37.531 -2.797 1 97.88 427 ARG A N 1
ATOM 3392 C CA . ARG A 1 427 ? -12.312 -37.062 -3.418 1 97.88 427 ARG A CA 1
ATOM 3393 C C . ARG A 1 427 ? -12.227 -37.156 -4.938 1 97.88 427 ARG A C 1
ATOM 3395 O O . ARG A 1 427 ? -13.211 -37.438 -5.609 1 97.88 427 ARG A O 1
ATOM 3402 N N . LEU A 1 428 ? -11.117 -36.875 -5.441 1 97.12 428 LEU A N 1
ATOM 3403 C CA . LEU A 1 428 ? -10.914 -36.875 -6.887 1 97.12 428 LEU A CA 1
ATOM 3404 C C . LEU A 1 428 ? -10.898 -38.281 -7.445 1 97.12 428 LEU A C 1
ATOM 3406 O O . LEU A 1 428 ? -11.164 -38.5 -8.633 1 97.12 428 LEU A O 1
ATOM 3410 N N . LYS A 1 429 ? -10.5 -39.188 -6.605 1 95.25 429 LYS A N 1
ATOM 3411 C CA . LYS A 1 429 ? -10.438 -40.594 -7.031 1 95.25 429 LYS A CA 1
ATOM 3412 C C . LYS A 1 429 ? -11.836 -41.156 -7.25 1 95.25 429 LYS A C 1
ATOM 3414 O O . LYS A 1 429 ? -12.062 -41.938 -8.195 1 95.25 429 LYS A O 1
ATOM 3419 N N . MET B 1 1 ? 20.5 10.789 -23.156 1 28.2 1 MET B N 1
ATOM 3420 C CA . MET B 1 1 ? 19.547 9.773 -23.594 1 28.2 1 MET B CA 1
ATOM 3421 C C . MET B 1 1 ? 19.094 8.914 -22.422 1 28.2 1 MET B C 1
ATOM 3423 O O . MET B 1 1 ? 18.609 7.789 -22.625 1 28.2 1 MET B O 1
ATOM 3427 N N . GLN B 1 2 ? 19.719 8.969 -21.203 1 42.25 2 GLN B N 1
ATOM 3428 C CA . GLN B 1 2 ? 19.797 8.523 -19.812 1 42.25 2 GLN B CA 1
ATOM 3429 C C . GLN B 1 2 ? 18.422 8.445 -19.188 1 42.25 2 GLN B C 1
ATOM 3431 O O . GLN B 1 2 ? 18.125 7.512 -18.422 1 42.25 2 GLN B O 1
ATOM 3436 N N . ASP B 1 3 ? 17.531 9.539 -19.172 1 53.69 3 ASP B N 1
ATOM 3437 C CA . ASP B 1 3 ? 16.469 10.18 -18.406 1 53.69 3 ASP B CA 1
ATOM 3438 C C . ASP B 1 3 ? 15.117 9.531 -18.703 1 53.69 3 ASP B C 1
ATOM 3440 O O . ASP B 1 3 ? 14.109 9.875 -18.078 1 53.69 3 ASP B O 1
ATOM 3444 N N . ASN B 1 4 ? 15.156 8.477 -19.734 1 74.38 4 ASN B N 1
ATOM 3445 C CA . ASN B 1 4 ? 13.93 7.895 -20.266 1 74.38 4 ASN B CA 1
ATOM 3446 C C . ASN B 1 4 ? 13.586 6.578 -19.578 1 74.38 4 ASN B C 1
ATOM 3448 O O . ASN B 1 4 ? 12.75 5.816 -20.078 1 74.38 4 ASN B O 1
ATOM 3452 N N . ILE B 1 5 ? 14.258 6.41 -18.594 1 91.5 5 ILE B N 1
ATOM 3453 C CA . ILE B 1 5 ? 14.078 5.117 -17.938 1 91.5 5 ILE B CA 1
ATOM 3454 C C . ILE B 1 5 ? 12.938 5.207 -16.922 1 91.5 5 ILE B C 1
ATOM 3456 O O . ILE B 1 5 ? 12.102 4.305 -16.844 1 91.5 5 ILE B O 1
ATOM 3460 N N . ILE B 1 6 ? 12.836 6.332 -16.266 1 95.94 6 ILE B N 1
ATOM 3461 C CA . ILE B 1 6 ? 11.828 6.562 -15.242 1 95.94 6 ILE B CA 1
ATOM 3462 C C . ILE B 1 6 ? 10.57 7.145 -15.883 1 95.94 6 ILE B C 1
ATOM 3464 O O . ILE B 1 6 ? 10.656 7.953 -16.812 1 95.94 6 ILE B O 1
ATOM 3468 N N . ALA B 1 7 ? 9.477 6.68 -15.438 1 97.62 7 ALA B N 1
ATOM 3469 C CA . ALA B 1 7 ? 8.211 7.219 -15.938 1 97.62 7 ALA B CA 1
ATOM 3470 C C . ALA B 1 7 ? 8.156 8.734 -15.75 1 97.62 7 ALA B C 1
ATOM 3472 O O . ALA B 1 7 ? 8.586 9.258 -14.719 1 97.62 7 ALA B O 1
ATOM 3473 N N . ASP B 1 8 ? 7.555 9.461 -16.656 1 96.81 8 ASP B N 1
ATOM 3474 C CA . ASP B 1 8 ? 7.484 10.914 -16.672 1 96.81 8 ASP B CA 1
ATOM 3475 C C . ASP B 1 8 ? 6.785 11.445 -15.422 1 96.81 8 ASP B C 1
ATOM 3477 O O . ASP B 1 8 ? 7.172 12.477 -14.875 1 96.81 8 ASP B O 1
ATOM 3481 N N . ARG B 1 9 ? 5.789 10.75 -14.953 1 95.81 9 ARG B N 1
ATOM 3482 C CA . ARG B 1 9 ? 4.973 11.195 -13.828 1 95.81 9 ARG B CA 1
ATOM 3483 C C . ARG B 1 9 ? 5.793 11.266 -12.547 1 95.81 9 ARG B C 1
ATOM 3485 O O . ARG B 1 9 ? 5.426 11.969 -11.609 1 95.81 9 ARG B O 1
ATOM 3492 N N . MET B 1 10 ? 6.934 10.516 -12.508 1 95.88 10 MET B N 1
ATOM 3493 C CA . MET B 1 10 ? 7.738 10.43 -11.297 1 95.88 10 MET B CA 1
ATOM 3494 C C . MET B 1 10 ? 8.766 11.562 -11.25 1 95.88 10 MET B C 1
ATOM 3496 O O . MET B 1 10 ? 9.281 11.891 -10.18 1 95.88 10 MET B O 1
ATOM 3500 N N . ALA B 1 11 ? 9.102 12.141 -12.375 1 93.88 11 ALA B N 1
ATOM 3501 C CA . ALA B 1 11 ? 10.234 13.047 -12.555 1 93.88 11 ALA B CA 1
ATOM 3502 C C . ALA B 1 11 ? 10.195 14.172 -11.523 1 93.88 11 ALA B C 1
ATOM 3504 O O . ALA B 1 11 ? 11.219 14.508 -10.922 1 93.88 11 ALA B O 1
ATOM 3505 N N . PRO B 1 12 ? 9.016 14.75 -11.219 1 92.75 12 PRO B N 1
ATOM 3506 C CA . PRO B 1 12 ? 8.992 15.867 -10.266 1 92.75 12 PRO B CA 1
ATOM 3507 C C . PRO B 1 12 ? 9.18 15.414 -8.82 1 92.75 12 PRO B C 1
ATOM 3509 O O . PRO B 1 12 ? 9.375 16.25 -7.934 1 92.75 12 PRO B O 1
ATOM 3512 N N . TYR B 1 13 ? 9.172 14.117 -8.602 1 93.81 13 TYR B N 1
ATOM 3513 C CA . TYR B 1 13 ? 9.039 13.664 -7.219 1 93.81 13 TYR B CA 1
ATOM 3514 C C . TYR B 1 13 ? 10.18 12.727 -6.84 1 93.81 13 TYR B C 1
ATOM 3516 O O . TYR B 1 13 ? 10.023 11.867 -5.969 1 93.81 13 TYR B O 1
ATOM 3524 N N . LEU B 1 14 ? 11.312 12.82 -7.477 1 91.44 14 LEU B N 1
ATOM 3525 C CA . LEU B 1 14 ? 12.445 11.922 -7.258 1 91.44 14 LEU B CA 1
ATOM 3526 C C . LEU B 1 14 ? 13.344 12.445 -6.145 1 91.44 14 LEU B C 1
ATOM 3528 O O . LEU B 1 14 ? 14.164 11.695 -5.605 1 91.44 14 LEU B O 1
ATOM 3532 N N . GLN B 1 15 ? 13.156 13.672 -5.816 1 82 15 GLN B N 1
ATOM 3533 C CA . GLN B 1 15 ? 14 14.258 -4.785 1 82 15 GLN B CA 1
ATOM 3534 C C . GLN B 1 15 ? 13.57 13.812 -3.395 1 82 15 GLN B C 1
ATOM 3536 O O . GLN B 1 15 ? 12.406 13.445 -3.189 1 82 15 GLN B O 1
ATOM 3541 N N . LEU B 1 16 ? 14.57 13.875 -2.551 1 74.81 16 LEU B N 1
ATOM 3542 C CA . LEU B 1 16 ? 14.297 13.555 -1.154 1 74.81 16 LEU B CA 1
ATOM 3543 C C . LEU B 1 16 ? 13.219 14.461 -0.582 1 74.81 16 LEU B C 1
ATOM 3545 O O . LEU B 1 16 ? 13.25 15.68 -0.784 1 74.81 16 LEU B O 1
ATOM 3549 N N . GLN B 1 17 ? 12.352 13.836 0.161 1 76.94 17 GLN B N 1
ATOM 3550 C CA . GLN B 1 17 ? 11.266 14.602 0.771 1 76.94 17 GLN B CA 1
ATOM 3551 C C . GLN B 1 17 ? 11.797 15.539 1.855 1 76.94 17 GLN B C 1
ATOM 3553 O O . GLN B 1 17 ? 12.773 15.219 2.533 1 76.94 17 GLN B O 1
ATOM 3558 N N . MET B 1 18 ? 11.125 16.641 1.99 1 80.31 18 MET B N 1
ATOM 3559 C CA . MET B 1 18 ? 11.547 17.688 2.928 1 80.31 18 MET B CA 1
ATOM 3560 C C . MET B 1 18 ? 11.594 17.141 4.352 1 80.31 18 MET B C 1
ATOM 3562 O O . MET B 1 18 ? 12.484 17.5 5.125 1 80.31 18 MET B O 1
ATOM 3566 N N . TYR B 1 19 ? 10.711 16.203 4.723 1 85.12 19 TYR B N 1
ATOM 3567 C CA . TYR B 1 19 ? 10.688 15.648 6.074 1 85.12 19 TYR B CA 1
ATOM 3568 C C . TYR B 1 19 ? 11.961 14.875 6.371 1 85.12 19 TYR B C 1
ATOM 3570 O O . TYR B 1 19 ? 12.539 15.008 7.457 1 85.12 19 TYR B O 1
ATOM 3578 N N . ALA B 1 20 ? 12.328 14.094 5.395 1 80.31 20 ALA B N 1
ATOM 3579 C CA . ALA B 1 20 ? 13.555 13.312 5.543 1 80.31 20 ALA B C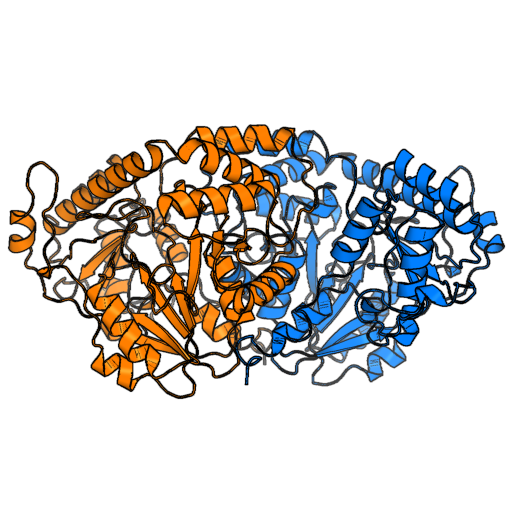A 1
ATOM 3580 C C . ALA B 1 20 ? 14.781 14.219 5.625 1 80.31 20 ALA B C 1
ATOM 3582 O O . ALA B 1 20 ? 15.68 13.984 6.438 1 80.31 20 ALA B O 1
ATOM 3583 N N . LYS B 1 21 ? 14.781 15.227 4.809 1 84.62 21 LYS B N 1
ATOM 3584 C CA . LYS B 1 21 ? 15.891 16.172 4.785 1 84.62 21 LYS B CA 1
ATOM 3585 C C . LYS B 1 21 ? 16.062 16.859 6.141 1 84.62 21 LYS B C 1
ATOM 3587 O O . LYS B 1 21 ? 17.172 16.906 6.68 1 84.62 21 LYS B O 1
ATOM 3592 N N . PHE B 1 22 ? 15.047 17.266 6.707 1 89.06 22 PHE B N 1
ATOM 3593 C CA . PHE B 1 22 ? 15.141 18.047 7.934 1 89.06 22 PHE B CA 1
ATOM 3594 C C . PHE B 1 22 ? 15.273 17.141 9.148 1 89.06 22 PHE B C 1
ATOM 3596 O O . PHE B 1 22 ? 15.82 17.531 10.18 1 89.06 22 PHE B O 1
ATOM 3603 N N . THR B 1 23 ? 14.742 15.914 9.031 1 86.56 23 THR B N 1
ATOM 3604 C CA . THR B 1 23 ? 15.016 14.938 10.078 1 86.56 23 THR B CA 1
ATOM 3605 C C . THR B 1 23 ? 16.516 14.617 10.141 1 86.56 23 THR B C 1
ATOM 3607 O O . THR B 1 23 ? 17.078 14.523 11.227 1 86.56 23 THR B O 1
ATOM 3610 N N . GLN B 1 24 ? 17.094 14.484 9.008 1 84.81 24 GLN B N 1
ATOM 3611 C CA . GLN B 1 24 ? 18.531 14.242 8.953 1 84.81 24 GLN B CA 1
ATOM 3612 C C . GLN B 1 24 ? 19.312 15.414 9.539 1 84.81 24 GLN B C 1
ATOM 3614 O O . GLN B 1 24 ? 20.297 15.219 10.25 1 84.81 24 GLN B O 1
ATOM 3619 N N . LEU B 1 25 ? 18.875 16.562 9.242 1 88.75 25 LEU B N 1
ATOM 3620 C CA . LEU B 1 25 ? 19.5 17.781 9.766 1 88.75 25 LEU B CA 1
ATOM 3621 C C . LEU B 1 25 ? 19.375 17.844 11.289 1 88.75 25 LEU B C 1
ATOM 3623 O O . LEU B 1 25 ? 20.328 18.234 11.969 1 88.75 25 LEU B O 1
ATOM 3627 N N . ALA B 1 26 ? 18.219 17.453 11.742 1 90.62 26 ALA B N 1
ATOM 3628 C CA . ALA B 1 26 ? 18 17.469 13.188 1 90.62 26 ALA B CA 1
ATOM 3629 C C . ALA B 1 26 ? 18.953 16.516 13.891 1 90.62 26 ALA B C 1
ATOM 3631 O O . ALA B 1 26 ? 19.5 16.844 14.945 1 90.62 26 ALA B O 1
ATOM 3632 N N . VAL B 1 27 ? 19.125 15.406 13.344 1 88.25 27 VAL B N 1
ATOM 3633 C CA . VAL B 1 27 ? 20.031 14.414 13.922 1 88.25 27 VAL B CA 1
ATOM 3634 C C . VAL B 1 27 ? 21.469 14.914 13.844 1 88.25 27 VAL B C 1
ATOM 3636 O O . VAL B 1 27 ? 22.203 14.867 14.836 1 88.25 27 VAL B O 1
ATOM 3639 N N . LYS B 1 28 ? 21.875 15.391 12.734 1 90 28 LYS B N 1
ATOM 3640 C CA . LYS B 1 28 ? 23.234 15.859 12.5 1 90 28 LYS B CA 1
ATOM 3641 C C . LYS B 1 28 ? 23.609 16.969 13.469 1 90 28 LYS B C 1
ATOM 3643 O O . LYS B 1 28 ? 24.734 17.016 13.977 1 90 28 LYS B O 1
ATOM 3648 N N . ASN B 1 29 ? 22.656 17.828 13.75 1 93.75 29 ASN B N 1
ATOM 3649 C CA . ASN B 1 29 ? 22.953 19.031 14.523 1 93.75 29 ASN B CA 1
ATOM 3650 C C . ASN B 1 29 ? 22.453 18.906 15.961 1 93.75 29 ASN B C 1
ATOM 3652 O O . ASN B 1 29 ? 22.469 19.875 16.703 1 93.75 29 ASN B O 1
ATOM 3656 N N . SER B 1 30 ? 21.891 17.734 16.312 1 93.75 30 SER B N 1
ATOM 3657 C CA . SER B 1 30 ? 21.359 17.516 17.656 1 93.75 30 SER B CA 1
ATOM 3658 C C . SER B 1 30 ? 20.281 18.547 18 1 93.75 30 SER B C 1
ATOM 3660 O O . SER B 1 30 ? 20.297 19.141 19.062 1 93.75 30 SER B O 1
ATOM 3662 N N . CYS B 1 31 ? 19.453 18.766 17.047 1 96.19 31 CYS B N 1
ATOM 3663 C CA . CYS B 1 31 ? 18.344 19.703 17.203 1 96.19 31 CYS B CA 1
ATOM 3664 C C . CYS B 1 31 ? 17.141 19 17.844 1 96.19 31 CYS B C 1
ATOM 3666 O O . CYS B 1 31 ? 17.047 17.781 17.812 1 96.19 31 CYS B O 1
ATOM 3668 N N . VAL B 1 32 ? 16.328 19.828 18.5 1 97.38 32 VAL B N 1
ATOM 3669 C CA . VAL B 1 32 ? 14.984 19.375 18.812 1 97.38 32 VAL B CA 1
ATOM 3670 C C . VAL B 1 32 ? 14.141 19.375 17.531 1 97.38 32 VAL B C 1
ATOM 3672 O O . VAL B 1 32 ? 14.047 20.391 16.844 1 97.38 32 VAL B O 1
ATOM 3675 N N . ASN B 1 33 ? 13.578 18.266 17.188 1 96.38 33 ASN B N 1
ATOM 3676 C CA . ASN B 1 33 ? 12.812 18.125 15.953 1 96.38 33 ASN B CA 1
ATOM 3677 C C . ASN B 1 33 ? 11.344 18.469 16.156 1 96.38 33 ASN B C 1
ATOM 3679 O O . ASN B 1 33 ? 10.547 17.609 16.547 1 96.38 33 ASN B O 1
ATOM 3683 N N . MET B 1 34 ? 10.945 19.641 15.828 1 97.31 34 MET B N 1
ATOM 3684 C CA . MET B 1 34 ? 9.555 20.062 15.898 1 97.31 34 MET B CA 1
ATOM 3685 C C . MET B 1 34 ? 8.914 20.062 14.516 1 97.31 34 MET B C 1
ATOM 3687 O O . MET B 1 34 ? 7.879 20.703 14.305 1 97.31 34 MET B O 1
ATOM 3691 N N . GLY B 1 35 ? 9.617 19.484 13.617 1 94.88 35 GLY B N 1
ATOM 3692 C CA . GLY B 1 35 ? 9.117 19.438 12.25 1 94.88 35 GLY B CA 1
ATOM 3693 C C . GLY B 1 35 ? 8.383 18.156 11.922 1 94.88 35 GLY B C 1
ATOM 3694 O O . GLY B 1 35 ? 7.375 18.172 11.219 1 94.88 35 GLY B O 1
ATOM 3695 N N . GLN B 1 36 ? 8.844 17.094 12.406 1 88.12 36 GLN B N 1
ATOM 3696 C CA . GLN B 1 36 ? 8.297 15.781 12.062 1 88.12 36 GLN B CA 1
ATOM 3697 C C . GLN B 1 36 ? 6.891 15.609 12.633 1 88.12 36 GLN B C 1
ATOM 3699 O O . GLN B 1 36 ? 6.656 15.867 13.812 1 88.12 36 GLN B O 1
ATOM 3704 N N . GLY B 1 37 ? 6 15.102 11.828 1 91.56 37 GLY B N 1
ATOM 3705 C CA . GLY B 1 37 ? 4.586 15.07 12.172 1 91.56 37 GLY B CA 1
ATOM 3706 C C . GLY B 1 37 ? 4.145 13.742 12.758 1 91.56 37 GLY B C 1
ATOM 3707 O O . GLY B 1 37 ? 3.166 13.148 12.305 1 91.56 37 GLY B O 1
ATOM 3708 N N . PHE B 1 38 ? 4.91 13.156 13.648 1 93.12 38 PHE B N 1
ATOM 3709 C CA . PHE B 1 38 ? 4.477 11.977 14.391 1 93.12 38 PHE B CA 1
ATOM 3710 C C . PHE B 1 38 ? 4.977 12.031 15.828 1 93.12 38 PHE B C 1
ATOM 3712 O O . PHE B 1 38 ? 5.984 12.68 16.125 1 93.12 38 PHE B O 1
ATOM 3719 N N . PRO B 1 39 ? 4.281 11.422 16.75 1 96.56 39 PRO B N 1
ATOM 3720 C CA . PRO B 1 39 ? 4.617 11.469 18.172 1 96.56 39 PRO B CA 1
ATOM 3721 C C . PRO B 1 39 ? 5.996 10.891 18.484 1 96.56 39 PRO B C 1
ATOM 3723 O O . PRO B 1 39 ? 6.422 9.93 17.828 1 96.56 39 PRO B O 1
ATOM 3726 N N . ASN B 1 40 ? 6.633 11.5 19.438 1 95.12 40 ASN B N 1
ATOM 3727 C CA . ASN B 1 40 ? 7.898 10.938 19.891 1 95.12 40 ASN B CA 1
ATOM 3728 C C . ASN B 1 40 ? 7.734 10.188 21.203 1 95.12 40 ASN B C 1
ATOM 3730 O O . ASN B 1 40 ? 8.688 10.062 21.984 1 95.12 40 ASN B O 1
ATOM 3734 N N . PHE B 1 41 ? 6.551 9.852 21.578 1 95.12 41 PHE B N 1
ATOM 3735 C CA . PHE B 1 41 ? 6.234 9 22.719 1 95.12 41 PHE B CA 1
ATOM 3736 C C . PHE B 1 41 ? 5.555 7.711 22.25 1 95.12 41 PHE B C 1
ATOM 3738 O O . PHE B 1 41 ? 5.031 7.641 21.141 1 95.12 41 PHE B O 1
ATOM 3745 N N . PRO B 1 42 ? 5.551 6.672 23.062 1 93.44 42 PRO B N 1
ATOM 3746 C CA . PRO B 1 42 ? 5 5.383 22.625 1 93.44 42 PRO B CA 1
ATOM 3747 C C . PRO B 1 42 ? 3.477 5.406 22.516 1 93.44 42 PRO B C 1
ATOM 3749 O O . PRO B 1 42 ? 2.809 6.164 23.219 1 93.44 42 PRO B O 1
ATOM 3752 N N . PRO B 1 43 ? 2.969 4.555 21.609 1 96.19 43 PRO B N 1
ATOM 3753 C CA . PRO B 1 43 ? 1.515 4.375 21.594 1 96.19 43 PRO B CA 1
ATOM 3754 C C . PRO B 1 43 ? 0.985 3.742 22.875 1 96.19 43 PRO B C 1
ATOM 3756 O O . PRO B 1 43 ? 1.77 3.303 23.719 1 96.19 43 PRO B O 1
ATOM 3759 N N . PRO B 1 44 ? -0.329 3.721 23.031 1 97 44 PRO B N 1
ATOM 3760 C CA . PRO B 1 44 ? -0.882 3.119 24.25 1 97 44 PRO B CA 1
ATOM 3761 C C . PRO B 1 44 ? -0.468 1.661 24.438 1 97 44 PRO B C 1
ATOM 3763 O O . PRO B 1 44 ? -0.4 0.911 23.453 1 97 44 PRO B O 1
ATOM 3766 N N . GLN B 1 45 ? -0.282 1.29 25.656 1 97.19 45 GLN B N 1
ATOM 3767 C CA . GLN B 1 45 ? 0.183 -0.049 26.016 1 97.19 45 GLN B CA 1
ATOM 3768 C C . GLN B 1 45 ? -0.803 -1.113 25.531 1 97.19 45 GLN B C 1
ATOM 3770 O O . GLN B 1 45 ? -0.399 -2.205 25.125 1 97.19 45 GLN B O 1
ATOM 3775 N N . PHE B 1 46 ? -2.1 -0.797 25.594 1 98.06 46 PHE B N 1
ATOM 3776 C CA . PHE B 1 46 ? -3.094 -1.796 25.219 1 98.06 46 PHE B CA 1
ATOM 3777 C C . PHE B 1 46 ? -2.99 -2.135 23.734 1 98.06 46 PHE B C 1
ATOM 3779 O O . PHE B 1 46 ? -3.301 -3.256 23.328 1 98.06 46 PHE B O 1
ATOM 3786 N N . LEU B 1 47 ? -2.588 -1.228 22.875 1 98.56 47 LEU B N 1
ATOM 3787 C CA . LEU B 1 47 ? -2.375 -1.522 21.469 1 98.56 47 LEU B CA 1
ATOM 3788 C C . LEU B 1 47 ? -1.18 -2.449 21.281 1 98.56 47 LEU B C 1
ATOM 3790 O O . LEU B 1 47 ? -1.257 -3.426 20.531 1 98.56 47 LEU B O 1
ATOM 3794 N N . ARG B 1 48 ? -0.024 -2.162 21.938 1 98.31 48 ARG B N 1
ATOM 3795 C CA . ARG B 1 48 ? 1.171 -2.996 21.859 1 98.31 48 ARG B CA 1
ATOM 3796 C C . ARG B 1 48 ? 0.875 -4.426 22.312 1 98.31 48 ARG B C 1
ATOM 3798 O O . ARG B 1 48 ? 1.287 -5.383 21.656 1 98.31 48 ARG B O 1
ATOM 3805 N N . GLN B 1 49 ? 0.14 -4.516 23.406 1 98.56 49 GLN B N 1
ATOM 3806 C CA . GLN B 1 49 ? -0.224 -5.82 23.938 1 98.56 49 GLN B CA 1
ATOM 3807 C C . GLN B 1 49 ? -1.143 -6.574 22.984 1 98.56 49 GLN B C 1
ATOM 3809 O O . GLN B 1 49 ? -1.008 -7.785 22.812 1 98.56 49 GLN B O 1
ATOM 3814 N N . ALA B 1 50 ? -2.1 -5.855 22.375 1 98.81 50 ALA B N 1
ATOM 3815 C CA . ALA B 1 50 ? -3.008 -6.477 21.422 1 98.81 50 ALA B CA 1
ATOM 3816 C C . ALA B 1 50 ? -2.24 -7.055 20.234 1 98.81 50 ALA B C 1
ATOM 3818 O O . ALA B 1 50 ? -2.535 -8.164 19.781 1 98.81 50 ALA B O 1
ATOM 3819 N N . ILE B 1 51 ? -1.258 -6.332 19.703 1 98.81 51 ILE B N 1
ATOM 3820 C CA . ILE B 1 51 ? -0.459 -6.824 18.594 1 98.81 51 ILE B CA 1
ATOM 3821 C C . ILE B 1 51 ? 0.295 -8.086 19 1 98.81 51 ILE B C 1
ATOM 3823 O O . ILE B 1 51 ? 0.315 -9.078 18.281 1 98.81 51 ILE B O 1
ATOM 3827 N N . ALA B 1 52 ? 0.919 -8 20.219 1 98.75 52 ALA B N 1
ATOM 3828 C CA . ALA B 1 52 ? 1.681 -9.141 20.719 1 98.75 52 ALA B CA 1
ATOM 3829 C C . ALA B 1 52 ? 0.793 -10.383 20.844 1 98.75 52 ALA B C 1
ATOM 3831 O O . ALA B 1 52 ? 1.191 -11.477 20.453 1 98.75 52 ALA B O 1
ATOM 3832 N N . GLU B 1 53 ? -0.426 -10.211 21.375 1 98.62 53 GLU B N 1
ATOM 3833 C CA . GLU B 1 53 ? -1.358 -11.312 21.578 1 98.62 53 GLU B CA 1
ATOM 3834 C C . GLU B 1 53 ? -1.836 -11.883 20.25 1 98.62 53 GLU B C 1
ATOM 3836 O O . GLU B 1 53 ? -1.855 -13.102 20.047 1 98.62 53 GLU B O 1
ATOM 3841 N N . GLU B 1 54 ? -2.221 -11.023 19.312 1 98.5 54 GLU B N 1
ATOM 3842 C CA . GLU B 1 54 ? -2.742 -11.461 18.016 1 98.5 54 GLU B CA 1
ATOM 3843 C C . GLU B 1 54 ? -1.659 -12.148 17.188 1 98.5 54 GLU B C 1
ATOM 3845 O O . GLU B 1 54 ? -1.952 -13.039 16.391 1 98.5 54 GLU B O 1
ATOM 3850 N N . ALA B 1 55 ? -0.378 -11.711 17.391 1 98.38 55 ALA B N 1
ATOM 3851 C CA . ALA B 1 55 ? 0.74 -12.328 16.688 1 98.38 55 ALA B CA 1
ATOM 3852 C C . ALA B 1 55 ? 0.812 -13.82 16.969 1 98.38 55 ALA B C 1
ATOM 3854 O O . ALA B 1 55 ? 1.219 -14.609 16.109 1 98.38 55 ALA B O 1
ATOM 3855 N N . LEU B 1 56 ? 0.338 -14.227 18.125 1 97.5 56 LEU B N 1
ATOM 3856 C CA . LEU B 1 56 ? 0.482 -15.609 18.562 1 97.5 56 LEU B CA 1
ATOM 3857 C C . LEU B 1 56 ? -0.759 -16.422 18.203 1 97.5 56 LEU B C 1
ATOM 3859 O O . LEU B 1 56 ? -0.734 -17.656 18.266 1 97.5 56 LEU B O 1
ATOM 3863 N N . THR B 1 57 ? -1.891 -15.797 17.719 1 94.56 57 THR B N 1
ATOM 3864 C CA . THR B 1 57 ? -3.139 -16.531 17.531 1 94.56 57 THR B CA 1
ATOM 3865 C C . THR B 1 57 ? -3.648 -16.375 16.109 1 94.56 57 THR B C 1
ATOM 3867 O O . THR B 1 57 ? -4.312 -17.266 15.578 1 94.56 57 THR B O 1
ATOM 3870 N N . GLU B 1 58 ? -3.357 -15.273 15.477 1 92.06 58 GLU B N 1
ATOM 3871 C CA . GLU B 1 58 ? -3.82 -15.031 14.109 1 92.06 58 GLU B CA 1
ATOM 3872 C C . GLU B 1 58 ? -3.105 -15.945 13.117 1 92.06 58 GLU B C 1
ATOM 3874 O O . GLU B 1 58 ? -1.987 -16.391 13.375 1 92.06 58 GLU B O 1
ATOM 3879 N N . SER B 1 59 ? -3.678 -16.281 12.016 1 91.69 59 SER B N 1
ATOM 3880 C CA . SER B 1 59 ? -3.152 -17.219 11.031 1 91.69 59 SER B CA 1
ATOM 3881 C C . SER B 1 59 ? -1.922 -16.656 10.328 1 91.69 59 SER B C 1
ATOM 3883 O O . SER B 1 59 ? -1.047 -17.406 9.898 1 91.69 59 SER B O 1
ATOM 3885 N N . LEU B 1 60 ? -1.84 -15.266 10.18 1 96.19 60 LEU B N 1
ATOM 3886 C CA . LEU B 1 60 ? -0.793 -14.555 9.461 1 96.19 60 LEU B CA 1
ATOM 3887 C C . LEU B 1 60 ? -0.809 -14.914 7.977 1 96.19 60 LEU B C 1
ATOM 3889 O O . LEU B 1 60 ? 0.233 -14.891 7.316 1 96.19 60 LEU B O 1
ATOM 3893 N N . GLN B 1 61 ? -1.957 -15.352 7.438 1 96.62 61 GLN B N 1
ATOM 3894 C CA . GLN B 1 61 ? -2.201 -15.578 6.016 1 96.62 61 GLN B CA 1
ATOM 3895 C C . GLN B 1 61 ? -3.062 -14.469 5.422 1 96.62 61 GLN B C 1
ATOM 3897 O O . GLN B 1 61 ? -3.51 -13.57 6.141 1 96.62 61 GLN B O 1
ATOM 3902 N N . TYR B 1 62 ? -3.281 -14.523 4.117 1 94.81 62 TYR B N 1
ATOM 3903 C CA . TYR B 1 62 ? -4.121 -13.555 3.426 1 94.81 62 TYR B CA 1
ATOM 3904 C C . TYR B 1 62 ? -5.488 -13.445 4.094 1 94.81 62 TYR B C 1
ATOM 3906 O O . TYR B 1 62 ? -6.047 -14.445 4.539 1 94.81 62 TYR B O 1
ATOM 3914 N N . THR B 1 63 ? -5.98 -12.297 4.203 1 93.44 63 THR B N 1
ATOM 3915 C CA . THR B 1 63 ? -7.352 -12.008 4.617 1 93.44 63 THR B CA 1
ATOM 3916 C C . THR B 1 63 ? -8.133 -11.336 3.492 1 93.44 63 THR B C 1
ATOM 3918 O O . THR B 1 63 ? -7.637 -11.227 2.367 1 93.44 63 THR B O 1
ATOM 3921 N N . MET B 1 64 ? -9.312 -10.977 3.771 1 93.75 64 MET B N 1
ATOM 3922 C CA . MET B 1 64 ? -10.102 -10.266 2.77 1 93.75 64 MET B CA 1
ATOM 3923 C C . MET B 1 64 ? -9.406 -8.977 2.34 1 93.75 64 MET B C 1
ATOM 3925 O O . MET B 1 64 ? -8.844 -8.266 3.17 1 93.75 64 MET B O 1
ATOM 3929 N N . THR B 1 65 ? -9.438 -8.734 1.061 1 95.44 65 THR B N 1
ATOM 3930 C CA . THR B 1 65 ? -8.672 -7.637 0.482 1 95.44 65 THR B CA 1
ATOM 3931 C C . THR B 1 65 ? -9.211 -6.293 0.962 1 95.44 65 THR B C 1
ATOM 3933 O O . THR B 1 65 ? -8.469 -5.312 1.048 1 95.44 65 THR B O 1
ATOM 3936 N N . ALA B 1 66 ? -10.516 -6.215 1.32 1 95.88 66 ALA B N 1
ATOM 3937 C CA . ALA B 1 66 ? -11.133 -4.965 1.751 1 95.88 66 ALA B CA 1
ATOM 3938 C C . ALA B 1 66 ? -10.875 -4.703 3.23 1 95.88 66 ALA B C 1
ATOM 3940 O O . ALA B 1 66 ? -11.109 -3.598 3.723 1 95.88 66 ALA B O 1
ATOM 3941 N N . GLY B 1 67 ? -10.391 -5.68 3.938 1 97.56 67 GLY B N 1
ATOM 3942 C CA . GLY B 1 67 ? -10.156 -5.613 5.371 1 97.56 67 GLY B CA 1
ATOM 3943 C C . GLY B 1 67 ? -10.656 -6.836 6.113 1 97.56 67 GLY B C 1
ATOM 3944 O O . GLY B 1 67 ? -11.648 -7.453 5.715 1 97.56 67 GLY B O 1
ATOM 3945 N N . HIS B 1 68 ? -9.977 -7.203 7.152 1 97.69 68 HIS B N 1
ATOM 3946 C CA . HIS B 1 68 ? -10.391 -8.289 8.031 1 97.69 68 HIS B CA 1
ATOM 3947 C C . HIS B 1 68 ? -11.805 -8.062 8.555 1 97.69 68 HIS B C 1
ATOM 3949 O O . HIS B 1 68 ? -12.141 -6.957 8.984 1 97.69 68 HIS B O 1
ATOM 3955 N N . PRO B 1 69 ? -12.672 -9.07 8.516 1 96.19 69 PRO B N 1
ATOM 3956 C CA . PRO B 1 69 ? -14.07 -8.883 8.914 1 96.19 69 PRO B CA 1
ATOM 3957 C C . PRO B 1 69 ? -14.211 -8.305 10.32 1 96.19 69 PRO B C 1
ATOM 3959 O O . PRO B 1 69 ? -15.062 -7.449 10.555 1 96.19 69 PRO B O 1
ATOM 3962 N N . ARG B 1 70 ? -13.406 -8.773 11.242 1 97.94 70 ARG B N 1
ATOM 3963 C CA . ARG B 1 70 ? -13.469 -8.258 12.602 1 97.94 70 ARG B CA 1
ATOM 3964 C C . ARG B 1 70 ? -13.117 -6.773 12.641 1 97.94 70 ARG B C 1
ATOM 3966 O O . ARG B 1 70 ? -13.734 -6 13.375 1 97.94 70 ARG B O 1
ATOM 3973 N N . LEU B 1 71 ? -12.086 -6.367 11.906 1 98.75 71 LEU B N 1
ATOM 3974 C CA . LEU B 1 71 ? -11.695 -4.961 11.844 1 98.75 71 LEU B CA 1
ATOM 3975 C C . LEU B 1 71 ? -12.82 -4.109 11.258 1 98.75 71 LEU B C 1
ATOM 3977 O O . LEU B 1 71 ? -13.156 -3.061 11.812 1 98.75 71 LEU B O 1
ATOM 3981 N N . MET B 1 72 ? -13.352 -4.578 10.141 1 98.56 72 MET B N 1
ATOM 3982 C CA . MET B 1 72 ? -14.383 -3.814 9.438 1 98.56 72 MET B CA 1
ATOM 3983 C C . MET B 1 72 ? -15.609 -3.627 10.32 1 98.56 72 MET B C 1
ATOM 3985 O O . MET B 1 72 ? -16.188 -2.541 10.359 1 98.56 72 MET B O 1
ATOM 3989 N N . LYS B 1 73 ? -15.969 -4.652 11.031 1 98.38 73 LYS B N 1
ATOM 3990 C CA . LYS B 1 73 ? -17.109 -4.57 11.93 1 98.38 73 LYS B CA 1
ATOM 3991 C C . LYS B 1 73 ? -16.828 -3.625 13.094 1 98.38 73 LYS B C 1
ATOM 3993 O O . LYS B 1 73 ? -17.656 -2.766 13.422 1 98.38 73 LYS B O 1
ATOM 3998 N N . ALA B 1 74 ? -15.672 -3.797 13.734 1 98.69 74 ALA B N 1
ATOM 3999 C CA . ALA B 1 74 ? -15.297 -2.939 14.852 1 98.69 74 ALA B CA 1
ATOM 4000 C C . ALA B 1 74 ? -15.25 -1.474 14.438 1 98.69 74 ALA B C 1
ATOM 4002 O O . ALA B 1 74 ? -15.719 -0.598 15.164 1 98.69 74 ALA B O 1
ATOM 4003 N N . ALA B 1 75 ? -14.734 -1.204 13.273 1 98.62 75 ALA B N 1
ATOM 4004 C CA . ALA B 1 75 ? -14.633 0.162 12.766 1 98.62 75 ALA B CA 1
ATOM 4005 C C . ALA B 1 75 ? -16 0.742 12.461 1 98.62 75 ALA B C 1
ATOM 4007 O O . ALA B 1 75 ? -16.297 1.888 12.812 1 98.62 75 ALA B O 1
ATOM 4008 N N . SER B 1 76 ? -16.828 -0.047 1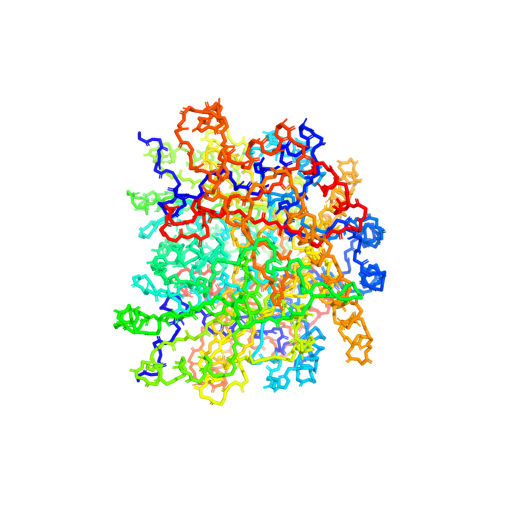1.75 1 98.44 76 SER B N 1
ATOM 4009 C CA . SER B 1 76 ? -18.172 0.413 11.43 1 98.44 76 SER B CA 1
ATOM 4010 C C . SER B 1 76 ? -18.953 0.77 12.695 1 98.44 76 SER B C 1
ATOM 4012 O O . SER B 1 76 ? -19.594 1.82 12.758 1 98.44 76 SER B O 1
ATOM 4014 N N . ASP B 1 77 ? -18.859 -0.105 13.727 1 98.44 77 ASP B N 1
ATOM 4015 C CA . ASP B 1 77 ? -19.531 0.151 15 1 98.44 77 ASP B CA 1
ATOM 4016 C C . ASP B 1 77 ? -18.984 1.414 15.664 1 98.44 77 ASP B C 1
ATOM 4018 O O . ASP B 1 77 ? -19.75 2.238 16.156 1 98.44 77 ASP B O 1
ATOM 4022 N N . PHE B 1 78 ? -17.719 1.548 15.664 1 98.38 78 PHE B N 1
ATOM 4023 C CA . PHE B 1 78 ? -17.062 2.684 16.297 1 98.38 78 PHE B CA 1
ATOM 4024 C C . PHE B 1 78 ? -17.469 3.99 15.633 1 98.38 78 PHE B C 1
ATOM 4026 O O . PHE B 1 78 ? -17.828 4.953 16.312 1 98.38 78 PHE B O 1
ATOM 4033 N N . PHE B 1 79 ? -17.453 4.078 14.305 1 97.62 79 PHE B N 1
ATOM 4034 C CA . PHE B 1 79 ? -17.734 5.309 13.578 1 97.62 79 PHE B CA 1
ATOM 4035 C C . PHE B 1 79 ? -19.219 5.645 13.625 1 97.62 79 PHE B C 1
ATOM 4037 O O . PHE B 1 79 ? -19.609 6.816 13.625 1 97.62 79 PHE B O 1
ATOM 4044 N N . GLU B 1 80 ? -20.047 4.617 13.656 1 97.69 80 GLU B N 1
ATOM 4045 C CA . GLU B 1 80 ? -21.469 4.879 13.867 1 97.69 80 GLU B CA 1
ATOM 4046 C C . GLU B 1 80 ? -21.703 5.555 15.219 1 97.69 80 GLU B C 1
ATOM 4048 O O . GLU B 1 80 ? -22.438 6.547 15.297 1 97.69 80 GLU B O 1
ATOM 4053 N N . LYS B 1 81 ? -21.109 5.078 16.219 1 97.12 81 LYS B N 1
ATOM 4054 C CA . LYS B 1 81 ? -21.312 5.59 17.578 1 97.12 81 LYS B CA 1
ATOM 4055 C C . LYS B 1 81 ? -20.75 7 17.719 1 97.12 81 LYS B C 1
ATOM 4057 O O . LYS B 1 81 ? -21.375 7.871 18.312 1 97.12 81 LYS B O 1
ATOM 4062 N N . HIS B 1 82 ? -19.578 7.27 17.203 1 96.31 82 HIS B N 1
ATOM 4063 C CA . HIS B 1 82 ? -18.844 8.484 17.531 1 96.31 82 HIS B CA 1
ATOM 4064 C C . HIS B 1 82 ? -19.062 9.562 16.469 1 96.31 82 HIS B C 1
ATOM 4066 O O . HIS B 1 82 ? -18.969 10.758 16.766 1 96.31 82 HIS B O 1
ATOM 4072 N N . MET B 1 83 ? -19.391 9.102 15.25 1 94.31 83 MET B N 1
ATOM 4073 C CA . MET B 1 83 ? -19.5 10.07 14.164 1 94.31 83 MET B CA 1
ATOM 4074 C C . MET B 1 83 ? -20.922 10.109 13.625 1 94.31 83 MET B C 1
ATOM 4076 O O . MET B 1 83 ? -21.281 11 12.844 1 94.31 83 MET B O 1
ATOM 4080 N N . GLY B 1 84 ? -21.719 9.141 14.031 1 94.12 84 GLY B N 1
ATOM 4081 C CA . GLY B 1 84 ? -23.062 9.039 13.477 1 94.12 84 GLY B CA 1
ATOM 4082 C C . GLY B 1 84 ? -23.078 8.547 12.039 1 94.12 84 GLY B C 1
ATOM 4083 O O . GLY B 1 84 ? -24.047 8.766 11.32 1 94.12 84 GLY B O 1
ATOM 4084 N N . VAL B 1 85 ? -21.969 8.008 11.609 1 93.12 85 VAL B N 1
ATOM 4085 C CA . VAL B 1 85 ? -21.859 7.504 10.242 1 93.12 85 VAL B CA 1
ATOM 4086 C C . VAL B 1 85 ? -22.25 6.031 10.195 1 93.12 85 VAL B C 1
ATOM 4088 O O . VAL B 1 85 ? -21.5 5.16 10.633 1 93.12 85 VAL B O 1
ATOM 4091 N N . LYS B 1 86 ? -23.391 5.711 9.703 1 93 86 LYS B N 1
ATOM 4092 C CA . LYS B 1 86 ? -23.844 4.336 9.531 1 93 86 LYS B CA 1
ATOM 4093 C C . LYS B 1 86 ? -23.469 3.795 8.156 1 93 86 LYS B C 1
ATOM 4095 O O . LYS B 1 86 ? -23.953 4.277 7.129 1 93 86 LYS B O 1
ATOM 4100 N N . VAL B 1 87 ? -22.547 2.863 8.117 1 93.62 87 VAL B N 1
ATOM 4101 C CA . VAL B 1 87 ? -22.094 2.297 6.848 1 93.62 87 VAL B CA 1
ATOM 4102 C C . VAL B 1 87 ? -22.188 0.773 6.906 1 93.62 87 VAL B C 1
ATOM 4104 O O . VAL B 1 87 ? -22.031 0.174 7.969 1 93.62 87 VAL B O 1
ATOM 4107 N N . ASP B 1 88 ? -22.562 0.198 5.777 1 96.5 88 ASP B N 1
ATOM 4108 C CA . ASP B 1 88 ? -22.422 -1.243 5.605 1 96.5 88 ASP B CA 1
ATOM 4109 C C . ASP B 1 88 ? -20.938 -1.636 5.52 1 96.5 88 ASP B C 1
ATOM 4111 O O . ASP B 1 88 ? -20.266 -1.297 4.551 1 96.5 88 ASP B O 1
ATOM 4115 N N . SER B 1 89 ? -20.438 -2.387 6.52 1 96.19 89 SER B N 1
ATOM 4116 C CA . SER B 1 89 ? -19.016 -2.699 6.637 1 96.19 89 SER B CA 1
ATOM 4117 C C . SER B 1 89 ? -18.531 -3.498 5.438 1 96.19 89 SER B C 1
ATOM 4119 O O . SER B 1 89 ? -17.328 -3.477 5.117 1 96.19 89 SER B O 1
ATOM 4121 N N . ALA B 1 90 ? -19.391 -4.176 4.688 1 93.75 90 ALA B N 1
ATOM 4122 C CA . ALA B 1 90 ? -19 -5.012 3.555 1 93.75 90 ALA B CA 1
ATOM 4123 C C . ALA B 1 90 ? -19.047 -4.223 2.25 1 93.75 90 ALA B C 1
ATOM 4125 O O . ALA B 1 90 ? -18.297 -4.508 1.319 1 93.75 90 ALA B O 1
ATOM 4126 N N . LYS B 1 91 ? -19.906 -3.184 2.205 1 95.94 91 LYS B N 1
ATOM 4127 C CA . LYS B 1 91 ? -20.188 -2.568 0.91 1 95.94 91 LYS B CA 1
ATOM 4128 C C . LYS B 1 91 ? -19.719 -1.111 0.885 1 95.94 91 LYS B C 1
ATOM 4130 O O . LYS B 1 91 ? -19.469 -0.555 -0.183 1 95.94 91 LYS B O 1
ATOM 4135 N N . GLU B 1 92 ? -19.609 -0.509 2.068 1 98.38 92 GLU B N 1
ATOM 4136 C CA . GLU B 1 92 ? -19.469 0.943 2.088 1 98.38 92 GLU B CA 1
ATOM 4137 C C . GLU B 1 92 ? -18.203 1.359 2.838 1 98.38 92 GLU B C 1
ATOM 4139 O O . GLU B 1 92 ? -18.078 2.51 3.262 1 98.38 92 GLU B O 1
ATOM 4144 N N . MET B 1 93 ? -17.312 0.391 3.066 1 98.44 93 MET B N 1
ATOM 4145 C CA . MET B 1 93 ? -16.062 0.661 3.756 1 98.44 93 MET B CA 1
ATOM 4146 C C . MET B 1 93 ? -14.93 -0.194 3.188 1 98.44 93 MET B C 1
ATOM 4148 O O . MET B 1 93 ? -15.172 -1.291 2.68 1 98.44 93 MET B O 1
ATOM 4152 N N . VAL B 1 94 ? -13.734 0.273 3.244 1 98.69 94 VAL B N 1
ATOM 4153 C CA . VAL B 1 94 ? -12.531 -0.469 2.871 1 98.69 94 VAL B CA 1
ATOM 4154 C C . VAL B 1 94 ? -11.344 0.011 3.705 1 98.69 94 VAL B C 1
ATOM 4156 O O . VAL B 1 94 ? -11.281 1.18 4.094 1 98.69 94 VAL B O 1
ATOM 4159 N N . ALA B 1 95 ? -10.484 -0.912 4.113 1 98.81 95 ALA B N 1
ATOM 4160 C CA . ALA B 1 95 ? -9.25 -0.584 4.824 1 98.81 95 ALA B CA 1
ATOM 4161 C C . ALA B 1 95 ? -8.047 -0.672 3.896 1 98.81 95 ALA B C 1
ATOM 4163 O O . ALA B 1 95 ? -8.039 -1.452 2.941 1 98.81 95 ALA B O 1
ATOM 4164 N N . SER B 1 96 ? -7.07 0.109 4.117 1 98.62 96 SER B N 1
ATOM 4165 C CA . SER B 1 96 ? -5.801 0.073 3.4 1 98.62 96 SER B CA 1
ATOM 4166 C C . SER B 1 96 ? -4.641 0.458 4.312 1 98.62 96 SER B C 1
ATOM 4168 O O . SER B 1 96 ? -4.82 0.626 5.52 1 98.62 96 SER B O 1
ATOM 4170 N N . SER B 1 97 ? -3.412 0.507 3.762 1 98.12 97 SER B N 1
ATOM 4171 C CA . SER B 1 97 ? -2.164 0.654 4.504 1 98.12 97 SER B CA 1
ATOM 4172 C C . SER B 1 97 ? -1.962 2.094 4.965 1 98.12 97 SER B C 1
ATOM 4174 O O . SER B 1 97 ? -0.988 2.744 4.582 1 98.12 97 SER B O 1
ATOM 4176 N N . GLY B 1 98 ? -2.832 2.578 5.859 1 98.12 98 GLY B N 1
ATOM 4177 C CA . GLY B 1 98 ? -2.826 3.955 6.328 1 98.12 98 GLY B CA 1
ATOM 4178 C C . GLY B 1 98 ? -3.684 4.875 5.48 1 98.12 98 GLY B C 1
ATOM 4179 O O . GLY B 1 98 ? -4.102 4.508 4.383 1 98.12 98 GLY B O 1
ATOM 4180 N N . ALA B 1 99 ? -3.965 6.082 6.008 1 98.38 99 ALA B N 1
ATOM 4181 C CA . ALA B 1 99 ? -4.824 7.035 5.312 1 98.38 99 ALA B CA 1
ATOM 4182 C C . ALA B 1 99 ? -4.219 7.445 3.973 1 98.38 99 ALA B C 1
ATOM 4184 O O . ALA B 1 99 ? -4.941 7.691 3.004 1 98.38 99 ALA B O 1
ATOM 4185 N N . GLN B 1 100 ? -2.916 7.543 3.928 1 97.31 100 GLN B N 1
ATOM 4186 C CA . GLN B 1 100 ? -2.264 7.93 2.682 1 97.31 100 GLN B CA 1
ATOM 4187 C C . GLN B 1 100 ? -2.543 6.914 1.576 1 97.31 100 GLN B C 1
ATOM 4189 O O . GLN B 1 100 ? -2.834 7.289 0.439 1 97.31 100 GLN B O 1
ATOM 4194 N N . SER B 1 101 ? -2.402 5.613 1.92 1 98.62 101 SER B N 1
ATOM 4195 C CA . SER B 1 101 ? -2.711 4.582 0.935 1 98.62 101 SER B CA 1
ATOM 4196 C C . SER B 1 101 ? -4.188 4.613 0.549 1 98.62 101 SER B C 1
ATOM 4198 O O . SER B 1 101 ? -4.539 4.336 -0.6 1 98.62 101 SER B O 1
ATOM 4200 N N . VAL B 1 102 ? -5.059 4.91 1.493 1 98.88 102 VAL B N 1
ATOM 4201 C CA . VAL B 1 102 ? -6.48 5.074 1.195 1 98.88 102 VAL B CA 1
ATOM 4202 C C . VAL B 1 102 ? -6.668 6.188 0.166 1 98.88 102 VAL B C 1
ATOM 4204 O O . VAL B 1 102 ? -7.398 6.016 -0.813 1 98.88 102 VAL B O 1
ATOM 4207 N N . LEU B 1 103 ? -5.992 7.316 0.386 1 98.88 103 LEU B N 1
ATOM 4208 C CA . LEU B 1 103 ? -6.074 8.43 -0.553 1 98.88 103 LEU B CA 1
ATOM 4209 C C . LEU B 1 103 ? -5.582 8.008 -1.935 1 98.88 103 LEU B C 1
ATOM 4211 O O . LEU B 1 103 ? -6.195 8.359 -2.947 1 98.88 103 LEU B O 1
ATOM 4215 N N . ALA B 1 104 ? -4.453 7.285 -1.956 1 98.75 104 ALA B N 1
ATOM 4216 C CA . ALA B 1 104 ? -3.941 6.785 -3.23 1 98.75 104 ALA B CA 1
ATOM 4217 C C . ALA B 1 104 ? -4.992 5.945 -3.951 1 98.75 104 ALA B C 1
ATOM 4219 O O . ALA B 1 104 ? -5.191 6.094 -5.16 1 98.75 104 ALA B O 1
ATOM 4220 N N . CYS B 1 105 ? -5.656 5.043 -3.221 1 98.75 105 CYS B N 1
ATOM 4221 C CA . CYS B 1 105 ? -6.691 4.191 -3.789 1 98.75 105 CYS B CA 1
ATOM 4222 C C . CYS B 1 105 ? -7.879 5.016 -4.262 1 98.75 105 CYS B C 1
ATOM 4224 O O . CYS B 1 105 ? -8.445 4.75 -5.324 1 98.75 105 CYS B O 1
ATOM 4226 N N . VAL B 1 106 ? -8.297 6.023 -3.486 1 98.88 106 VAL B N 1
ATOM 4227 C CA . VAL B 1 106 ? -9.414 6.887 -3.836 1 98.88 106 VAL B CA 1
ATOM 4228 C C . VAL B 1 106 ? -9.125 7.602 -5.156 1 98.88 106 VAL B C 1
ATOM 4230 O O . VAL B 1 106 ? -9.969 7.613 -6.059 1 98.88 106 VAL B O 1
ATOM 4233 N N . PHE B 1 107 ? -7.949 8.18 -5.285 1 98.81 107 PHE B N 1
ATOM 4234 C CA . PHE B 1 107 ? -7.613 8.961 -6.473 1 98.81 107 PHE B CA 1
ATOM 4235 C C . PHE B 1 107 ? -7.484 8.055 -7.691 1 98.81 107 PHE B C 1
ATOM 4237 O O . PHE B 1 107 ? -7.945 8.398 -8.781 1 98.81 107 PHE B O 1
ATOM 4244 N N . GLN B 1 108 ? -6.848 6.891 -7.504 1 98.25 108 GLN B N 1
ATOM 4245 C CA . GLN B 1 108 ? -6.742 5.934 -8.602 1 98.25 108 GLN B CA 1
ATOM 4246 C C . GLN B 1 108 ? -8.125 5.488 -9.07 1 98.25 108 GLN B C 1
ATOM 4248 O O . GLN B 1 108 ? -8.344 5.324 -10.273 1 98.25 108 GLN B O 1
ATOM 4253 N N . ALA B 1 109 ? -9.023 5.285 -8.172 1 98.5 109 ALA B N 1
ATOM 4254 C CA . ALA B 1 109 ? -10.336 4.699 -8.438 1 98.5 109 ALA B CA 1
ATOM 4255 C C . ALA B 1 109 ? -11.273 5.723 -9.07 1 98.5 109 ALA B C 1
ATOM 4257 O O . ALA B 1 109 ? -12.219 5.359 -9.773 1 98.5 109 ALA B O 1
ATOM 4258 N N . LEU B 1 110 ? -11.023 7.039 -8.82 1 98.62 110 LEU B N 1
ATOM 4259 C CA . LEU B 1 110 ? -12.109 7.969 -9.102 1 98.62 110 LEU B CA 1
ATOM 4260 C C . LEU B 1 110 ? -11.656 9.055 -10.07 1 98.62 110 LEU B C 1
ATOM 4262 O O . LEU B 1 110 ? -12.484 9.789 -10.617 1 98.62 110 LEU B O 1
ATOM 4266 N N . LEU B 1 111 ? -10.344 9.211 -10.336 1 98.44 111 LEU B N 1
ATOM 4267 C CA . LEU B 1 111 ? -9.859 10.281 -11.195 1 98.44 111 LEU B CA 1
ATOM 4268 C C . LEU B 1 111 ? -9.445 9.75 -12.562 1 98.44 111 LEU B C 1
ATOM 4270 O O . LEU B 1 111 ? -8.859 8.664 -12.656 1 98.44 111 LEU B O 1
ATOM 4274 N N . ASN B 1 112 ? -9.75 10.438 -13.578 1 97.94 112 ASN B N 1
ATOM 4275 C CA . ASN B 1 112 ? -9.25 10.227 -14.93 1 97.94 112 ASN B CA 1
ATOM 4276 C C . ASN B 1 112 ? -8.188 11.266 -15.305 1 97.94 112 ASN B C 1
ATOM 4278 O O . ASN B 1 112 ? -8.07 12.297 -14.648 1 97.94 112 ASN B O 1
ATOM 4282 N N . PRO B 1 113 ? -7.301 10.93 -16.344 1 97.12 113 PRO B N 1
ATOM 4283 C CA . PRO B 1 113 ? -6.406 11.969 -16.844 1 97.12 113 PRO B CA 1
ATOM 4284 C C . PRO B 1 113 ? -7.145 13.258 -17.219 1 97.12 113 PRO B C 1
ATOM 4286 O O . PRO B 1 113 ? -8.242 13.203 -17.781 1 97.12 113 PRO B O 1
ATOM 4289 N N . ASN B 1 114 ? -6.648 14.398 -16.75 1 97.69 114 ASN B N 1
ATOM 4290 C CA . ASN B 1 114 ? -7.125 15.742 -17.062 1 97.69 114 ASN B CA 1
ATOM 4291 C C . ASN B 1 114 ? -8.258 16.172 -16.125 1 97.69 114 ASN B C 1
ATOM 4293 O O . ASN B 1 114 ? -8.719 17.312 -16.172 1 97.69 114 ASN B O 1
ATOM 4297 N N . ASP B 1 115 ? -8.758 15.242 -15.25 1 98.44 115 ASP B N 1
ATOM 4298 C CA . ASP B 1 115 ? -9.625 15.703 -14.172 1 98.44 115 ASP B CA 1
ATOM 4299 C C . ASP B 1 115 ? -8.922 16.75 -13.305 1 98.44 115 ASP B C 1
ATOM 4301 O O . ASP B 1 115 ? -7.695 16.766 -13.219 1 98.44 115 ASP B O 1
ATOM 4305 N N . GLU B 1 116 ? -9.695 17.641 -12.734 1 98.81 116 GLU B N 1
ATOM 4306 C CA . GLU B 1 116 ? -9.156 18.641 -11.812 1 98.81 116 GLU B CA 1
ATOM 4307 C C . GLU B 1 116 ? -9.602 18.359 -10.375 1 98.81 116 GLU B C 1
ATOM 4309 O O . GLU B 1 116 ? -10.766 18.031 -10.141 1 98.81 116 GLU B O 1
ATOM 4314 N N . VAL B 1 117 ? -8.672 18.406 -9.469 1 98.94 117 VAL B N 1
ATOM 4315 C CA . VAL B 1 117 ? -8.953 18.234 -8.047 1 98.94 117 VAL B CA 1
ATOM 4316 C C . VAL B 1 117 ? -8.648 19.531 -7.301 1 98.94 117 VAL B C 1
ATOM 4318 O O . VAL B 1 117 ? -7.508 20 -7.309 1 98.94 117 VAL B O 1
ATOM 4321 N N . ILE B 1 118 ? -9.672 20.062 -6.648 1 98.94 118 ILE B N 1
ATOM 4322 C CA . ILE B 1 118 ? -9.523 21.266 -5.855 1 98.94 118 ILE B CA 1
ATOM 4323 C C . ILE B 1 118 ? -8.93 20.922 -4.492 1 98.94 118 ILE B C 1
ATOM 4325 O O . ILE B 1 118 ? -9.438 20.047 -3.789 1 98.94 118 ILE B O 1
ATOM 4329 N N . CYS B 1 119 ? -7.855 21.547 -4.172 1 98.69 119 CYS B N 1
ATOM 4330 C CA . CYS B 1 119 ? -7.238 21.453 -2.854 1 98.69 119 CYS B CA 1
ATOM 4331 C C . CYS B 1 119 ? -7.195 22.828 -2.182 1 98.69 119 CYS B C 1
ATOM 4333 O O . CYS B 1 119 ? -6.91 23.828 -2.832 1 98.69 119 CYS B O 1
ATOM 4335 N N . PHE B 1 120 ? -7.531 22.891 -0.959 1 98.44 120 PHE B N 1
ATOM 4336 C CA . PHE B 1 120 ? -7.453 24.141 -0.209 1 98.44 120 PHE B CA 1
ATOM 4337 C C . PHE B 1 120 ? -6.062 24.328 0.376 1 98.44 120 PHE B C 1
ATOM 4339 O O . PHE B 1 120 ? -5.652 23.594 1.277 1 98.44 120 PHE B O 1
ATOM 4346 N N . ASP B 1 121 ? -5.309 25.344 -0.073 1 97.38 121 ASP B N 1
ATOM 4347 C CA . ASP B 1 121 ? -3.941 25.625 0.354 1 97.38 121 ASP B CA 1
ATOM 4348 C C . ASP B 1 121 ? -3.922 26.391 1.672 1 97.38 121 ASP B C 1
ATOM 4350 O O . ASP B 1 121 ? -4.711 27.312 1.868 1 97.38 121 ASP B O 1
ATOM 4354 N N . PRO B 1 122 ? -2.986 26.141 2.598 1 96.88 122 PRO B N 1
ATOM 4355 C CA . PRO B 1 122 ? -1.983 25.078 2.443 1 96.88 122 PRO B CA 1
ATOM 4356 C C . PRO B 1 122 ? -2.586 23.688 2.535 1 96.88 122 PRO B C 1
ATOM 4358 O O . PRO B 1 122 ? -3.428 23.422 3.398 1 96.88 122 PRO B O 1
ATOM 4361 N N . ALA B 1 123 ? -2.18 22.812 1.581 1 97.75 123 ALA B N 1
ATOM 4362 C CA . ALA B 1 123 ? -2.707 21.453 1.51 1 97.75 123 ALA B CA 1
ATOM 4363 C C . ALA B 1 123 ? -1.624 20.438 1.827 1 97.75 123 ALA B C 1
ATOM 4365 O O . ALA B 1 123 ? -0.455 20.625 1.486 1 97.75 123 ALA B O 1
ATOM 4366 N N . PHE B 1 124 ? -2.037 19.391 2.49 1 97.25 124 PHE B N 1
ATOM 4367 C CA . PHE B 1 124 ? -1.126 18.281 2.719 1 97.25 124 PHE B CA 1
ATOM 4368 C C . PHE B 1 124 ? -0.334 17.953 1.456 1 97.25 124 PHE B C 1
ATOM 4370 O O . PHE B 1 124 ? -0.917 17.734 0.391 1 97.25 124 PHE B O 1
ATOM 4377 N N . ASP B 1 125 ? 0.94 17.859 1.495 1 94.94 125 ASP B N 1
ATOM 4378 C CA . ASP B 1 125 ? 1.829 17.906 0.338 1 94.94 125 ASP B CA 1
ATOM 4379 C C . ASP B 1 125 ? 1.808 16.578 -0.427 1 94.94 125 ASP B C 1
ATOM 4381 O O . ASP B 1 125 ? 2.363 16.484 -1.522 1 94.94 125 ASP B O 1
ATOM 4385 N N . PHE B 1 126 ? 1.131 15.562 0.036 1 96.19 126 PHE B N 1
ATOM 4386 C CA . PHE B 1 126 ? 1.063 14.297 -0.685 1 96.19 126 PHE B CA 1
ATOM 4387 C C . PHE B 1 126 ? -0.131 14.273 -1.631 1 96.19 126 PHE B C 1
ATOM 4389 O O . PHE B 1 126 ? -0.221 13.414 -2.506 1 96.19 126 PHE B O 1
ATOM 4396 N N . TYR B 1 127 ? -1.072 15.25 -1.483 1 98.31 127 TYR B N 1
ATOM 4397 C CA . TYR B 1 127 ? -2.209 15.289 -2.396 1 98.31 127 TYR B CA 1
ATOM 4398 C C . TYR B 1 127 ? -1.744 15.422 -3.842 1 98.31 127 TYR B C 1
ATOM 4400 O O . TYR B 1 127 ? -2.131 14.625 -4.703 1 98.31 127 TYR B O 1
ATOM 4408 N N . ARG B 1 128 ? -0.858 16.375 -4.059 1 97.5 128 ARG B N 1
ATOM 4409 C CA . ARG B 1 128 ? -0.497 16.75 -5.422 1 97.5 128 ARG B CA 1
ATOM 4410 C C . ARG B 1 128 ? 0.163 15.594 -6.156 1 97.5 128 ARG B C 1
ATOM 4412 O O . ARG B 1 128 ? -0.259 15.227 -7.254 1 97.5 128 ARG B O 1
ATOM 4419 N N . PRO B 1 129 ? 1.216 14.984 -5.586 1 97.25 129 PRO B N 1
ATOM 4420 C CA . PRO B 1 129 ? 1.805 13.852 -6.305 1 97.25 129 PRO B CA 1
ATOM 4421 C C . PRO B 1 129 ? 0.798 12.734 -6.574 1 97.25 129 PRO B C 1
ATOM 4423 O O . PRO B 1 129 ? 0.77 12.18 -7.676 1 97.25 129 PRO B O 1
ATOM 4426 N N . LEU B 1 130 ? -0.054 12.391 -5.621 1 98.25 130 LEU B N 1
ATOM 4427 C CA . LEU B 1 130 ? -1.025 11.312 -5.789 1 98.25 130 LEU B CA 1
ATOM 4428 C C . LEU B 1 130 ? -2.029 11.656 -6.887 1 98.25 130 LEU B C 1
ATOM 4430 O O . LEU B 1 130 ? -2.459 10.773 -7.637 1 98.25 130 LEU B O 1
ATOM 4434 N N . ILE B 1 131 ? -2.457 12.938 -6.965 1 98.56 131 ILE B N 1
ATOM 4435 C CA . ILE B 1 131 ? -3.355 13.422 -8.008 1 98.56 131 ILE B CA 1
ATOM 4436 C C . ILE B 1 131 ? -2.666 13.328 -9.367 1 98.56 131 ILE B C 1
ATOM 4438 O O . ILE B 1 131 ? -3.227 12.773 -10.312 1 98.56 131 ILE B O 1
ATOM 4442 N N . GLU B 1 132 ? -1.439 13.797 -9.414 1 97.88 132 GLU B N 1
ATOM 4443 C CA . GLU B 1 132 ? -0.714 13.891 -10.68 1 97.88 132 GLU B CA 1
ATOM 4444 C C . GLU B 1 132 ? -0.299 12.516 -11.18 1 97.88 132 GLU B C 1
ATOM 4446 O O . GLU B 1 132 ? -0.182 12.297 -12.383 1 97.88 132 GLU B O 1
ATOM 4451 N N . PHE B 1 133 ? -0.055 11.562 -10.297 1 97.75 133 PHE B N 1
ATOM 4452 C CA . PHE B 1 133 ? 0.246 10.195 -10.688 1 97.75 133 PHE B CA 1
ATOM 4453 C C . PHE B 1 133 ? -0.882 9.609 -11.531 1 97.75 133 PHE B C 1
ATOM 4455 O O . PHE B 1 133 ? -0.665 8.68 -12.312 1 97.75 133 PHE B O 1
ATOM 4462 N N . GLN B 1 134 ? -2.137 10.141 -11.367 1 97.69 134 GLN B N 1
ATOM 4463 C CA . GLN B 1 134 ? -3.279 9.648 -12.117 1 97.69 134 GLN B CA 1
ATOM 4464 C C . GLN B 1 134 ? -3.455 10.414 -13.43 1 97.69 134 GLN B C 1
ATOM 4466 O O . GLN B 1 134 ? -4.414 10.188 -14.164 1 97.69 134 GLN B O 1
ATOM 4471 N N . GLY B 1 135 ? -2.564 11.375 -13.734 1 97.44 135 GLY B N 1
ATOM 4472 C CA . GLY B 1 135 ? -2.711 12.25 -14.883 1 97.44 135 GLY B CA 1
ATOM 4473 C C . GLY B 1 135 ? -3.695 13.383 -14.656 1 97.44 135 GLY B C 1
ATOM 4474 O O . GLY B 1 135 ? -4.043 14.109 -15.586 1 97.44 135 GLY B O 1
ATOM 4475 N N . ALA B 1 136 ? -4.238 13.492 -13.422 1 98.38 136 ALA B N 1
ATOM 4476 C CA . ALA B 1 136 ? -5.152 14.57 -13.055 1 98.38 136 ALA B CA 1
ATOM 4477 C C . ALA B 1 136 ? -4.387 15.828 -12.641 1 98.38 136 ALA B C 1
ATOM 4479 O O . ALA B 1 136 ? -3.154 15.82 -12.594 1 98.38 136 ALA B O 1
ATOM 4480 N N . LYS B 1 137 ? -5.125 16.922 -12.445 1 98.5 137 LYS B N 1
ATOM 4481 C CA . LYS B 1 137 ? -4.492 18.203 -12.18 1 98.5 137 LYS B CA 1
ATOM 4482 C C . LYS B 1 137 ? -4.84 18.719 -10.781 1 98.5 137 LYS B C 1
ATOM 4484 O O . LYS B 1 137 ? -6.012 18.75 -10.406 1 98.5 137 LYS B O 1
ATOM 4489 N N . HIS B 1 138 ? -3.873 19.016 -10.039 1 98.38 138 HIS B N 1
ATOM 4490 C CA . HIS B 1 138 ? -4.02 19.719 -8.766 1 98.38 138 HIS B CA 1
ATOM 4491 C C . HIS B 1 138 ? -4.363 21.188 -8.977 1 98.38 138 HIS B C 1
ATOM 4493 O O . HIS B 1 138 ? -3.67 21.891 -9.703 1 98.38 138 HIS B O 1
ATOM 4499 N N . VAL B 1 139 ? -5.441 21.672 -8.398 1 98.69 139 VAL B N 1
ATOM 4500 C CA . VAL B 1 139 ? -5.848 23.078 -8.453 1 98.69 139 VAL B CA 1
ATOM 4501 C C . VAL B 1 139 ? -5.945 23.641 -7.039 1 98.69 139 VAL B C 1
ATOM 4503 O O . VAL B 1 139 ? -6.871 23.312 -6.293 1 98.69 139 VAL B O 1
ATOM 4506 N N . GLY B 1 140 ? -5.059 24.547 -6.727 1 98.06 140 GLY B N 1
ATOM 4507 C CA . GLY B 1 140 ? -5.016 25.141 -5.395 1 98.06 140 GLY B CA 1
ATOM 4508 C C . GLY B 1 140 ? -5.949 26.328 -5.238 1 98.06 140 GLY B C 1
ATOM 4509 O O . GLY B 1 140 ? -6.004 27.203 -6.102 1 98.06 140 GLY B O 1
ATOM 4510 N N . VAL B 1 141 ? -6.73 26.328 -4.18 1 98.19 141 VAL B N 1
ATOM 4511 C CA . VAL B 1 141 ? -7.535 27.453 -3.723 1 98.19 141 VAL B CA 1
ATOM 4512 C C . VAL B 1 141 ? -7.078 27.875 -2.328 1 98.19 141 VAL B C 1
ATOM 4514 O O . VAL B 1 141 ? -7.32 27.172 -1.347 1 98.19 141 VAL B O 1
ATOM 4517 N N . PRO B 1 142 ? -6.488 28.984 -2.193 1 96.06 142 PRO B N 1
ATOM 4518 C CA . PRO B 1 142 ? -5.875 29.359 -0.919 1 96.06 142 PRO B CA 1
ATOM 4519 C C . PRO B 1 142 ? -6.902 29.703 0.154 1 96.06 142 PRO B C 1
ATOM 4521 O O . PRO B 1 142 ? -7.93 30.328 -0.144 1 96.06 142 PRO B O 1
ATOM 4524 N N . LEU B 1 143 ? -6.641 29.219 1.357 1 95.88 143 LEU B N 1
ATOM 4525 C CA . LEU B 1 143 ? -7.285 29.75 2.555 1 95.88 143 LEU B CA 1
ATOM 4526 C C . LEU B 1 143 ? -6.559 31 3.051 1 95.88 143 LEU B C 1
ATOM 4528 O O . LEU B 1 143 ? -5.332 31.094 2.945 1 95.88 143 LEU B O 1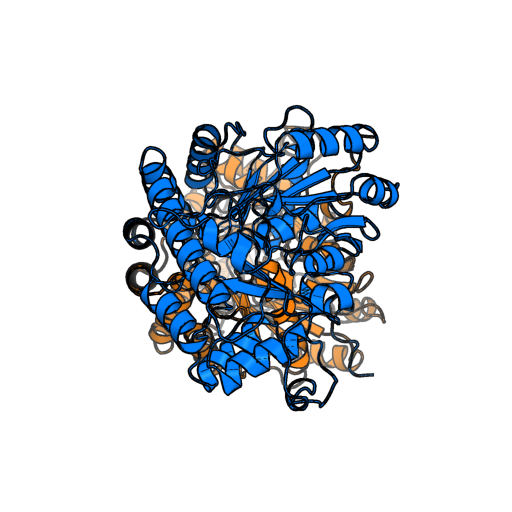
ATOM 4532 N N . LYS B 1 144 ? -7.32 31.938 3.494 1 88.31 144 LYS B N 1
ATOM 4533 C CA . LYS B 1 144 ? -6.738 33.188 3.98 1 88.31 144 LYS B CA 1
ATOM 4534 C C . LYS B 1 144 ? -6.973 33.344 5.477 1 88.31 144 LYS B C 1
ATOM 4536 O O . LYS B 1 144 ? -8.07 33.094 5.973 1 88.31 144 LYS B O 1
ATOM 4541 N N . PRO B 1 145 ? -5.812 33.719 6.074 1 84.5 145 PRO B N 1
ATOM 4542 C CA . PRO B 1 145 ? -6.043 34 7.492 1 84.5 145 PRO B CA 1
ATOM 4543 C C . PRO B 1 145 ? -6.945 35.219 7.715 1 84.5 145 PRO B C 1
ATOM 4545 O O . PRO B 1 145 ? -6.867 36.188 6.965 1 84.5 145 PRO B O 1
ATOM 4548 N N . GLY B 1 146 ? -7.832 35.125 8.617 1 77.12 146 GLY B N 1
ATOM 4549 C CA . GLY B 1 146 ? -8.711 36.25 8.93 1 77.12 146 GLY B CA 1
ATOM 4550 C C . GLY B 1 146 ? -7.969 37.5 9.352 1 77.12 146 GLY B C 1
ATOM 4551 O O . GLY B 1 146 ? -8.336 38.625 8.969 1 77.12 146 GLY B O 1
ATOM 4552 N N . GLN B 1 147 ? -7.012 37.344 10.148 1 74.31 147 GLN B N 1
ATOM 4553 C CA . GLN B 1 147 ? -6.176 38.469 10.57 1 74.31 147 GLN B CA 1
ATOM 4554 C C . GLN B 1 147 ? -4.785 38 10.977 1 74.31 147 GLN B C 1
ATOM 4556 O O . GLN B 1 147 ? -4.578 36.812 11.234 1 74.31 147 GLN B O 1
ATOM 4561 N N . LEU B 1 148 ? -3.949 38.969 10.828 1 71.62 148 LEU B N 1
ATOM 4562 C CA . LEU B 1 148 ? -2.652 38.75 11.453 1 71.62 148 LEU B CA 1
ATOM 4563 C C . LEU B 1 148 ? -2.701 39.062 12.945 1 71.62 148 LEU B C 1
ATOM 4565 O O . LEU B 1 148 ? -2.949 40.219 13.312 1 71.62 148 LEU B O 1
ATOM 4569 N N . ASN B 1 149 ? -2.746 38.062 13.672 1 71.81 149 ASN B N 1
ATOM 4570 C CA . ASN B 1 149 ? -2.791 38.312 15.109 1 71.81 149 ASN B CA 1
ATOM 4571 C C . ASN B 1 149 ? -1.454 38.844 15.625 1 71.81 149 ASN B C 1
ATOM 4573 O O . ASN B 1 149 ? -0.395 38.375 15.203 1 71.81 149 ASN B O 1
ATOM 4577 N N . SER B 1 150 ? -1.595 39.938 16.375 1 69.69 150 SER B N 1
ATOM 4578 C CA . SER B 1 150 ? -0.388 40.375 17.078 1 69.69 150 SER B CA 1
ATOM 4579 C C . SER B 1 150 ? -0.018 39.406 18.188 1 69.69 150 SER B C 1
ATOM 4581 O O . SER B 1 150 ? -0.875 38.688 18.703 1 69.69 150 SER B O 1
ATOM 4583 N N . LYS B 1 151 ? 1.292 39.375 18.484 1 82.81 151 LYS B N 1
ATOM 4584 C CA . LYS B 1 151 ? 1.757 38.594 19.625 1 82.81 151 LYS B CA 1
ATOM 4585 C C . LYS B 1 151 ? 0.95 38.906 20.875 1 82.81 151 LYS B C 1
ATOM 4587 O O . LYS B 1 151 ? 0.481 38 21.562 1 82.81 151 LYS B O 1
ATOM 4592 N N . ALA B 1 152 ? 0.744 40.156 21.094 1 79.56 152 ALA B N 1
ATOM 4593 C CA . ALA B 1 152 ? 0.066 40.625 22.312 1 79.56 152 ALA B CA 1
ATOM 4594 C C . ALA B 1 152 ? -1.389 40.156 22.328 1 79.56 152 ALA B C 1
ATOM 4596 O O . ALA B 1 152 ? -1.912 39.781 23.391 1 79.56 152 ALA B O 1
ATOM 4597 N N . SER B 1 153 ? -1.999 40.156 21.219 1 81.81 153 SER B N 1
ATOM 4598 C CA . SER B 1 153 ? -3.412 39.812 21.156 1 81.81 153 SER B CA 1
ATOM 4599 C C . SER B 1 153 ? -3.633 38.344 21.516 1 81.81 153 SER B C 1
ATOM 4601 O O . SER B 1 153 ? -4.664 38 22.078 1 81.81 153 SER B O 1
ATOM 4603 N N . ILE B 1 154 ? -2.684 37.5 21.188 1 86.25 154 ILE B N 1
ATOM 4604 C CA . ILE B 1 154 ? -2.82 36.094 21.484 1 86.25 154 ILE B CA 1
ATOM 4605 C C . ILE B 1 154 ? -2.402 35.812 22.938 1 86.25 154 ILE B C 1
ATOM 4607 O O . ILE B 1 154 ? -3.064 35.062 23.656 1 86.25 154 ILE B O 1
ATOM 4611 N N . LEU B 1 155 ? -1.39 36.469 23.375 1 86.81 155 LEU B N 1
ATOM 4612 C CA . LEU B 1 155 ? -0.861 36.219 24.703 1 86.81 155 LEU B CA 1
ATOM 4613 C C . LEU B 1 155 ? -1.901 36.562 25.766 1 86.81 155 LEU B C 1
ATOM 4615 O O . LEU B 1 155 ? -1.95 35.906 26.828 1 86.81 155 LEU B O 1
ATOM 4619 N N . ASN B 1 156 ? -2.721 37.5 25.484 1 86.06 156 ASN B N 1
ATOM 4620 C CA . ASN B 1 156 ? -3.725 37.969 26.453 1 86.06 156 ASN B CA 1
ATOM 4621 C C . ASN B 1 156 ? -4.891 36.969 26.531 1 86.06 156 ASN B C 1
ATOM 4623 O O . ASN B 1 156 ? -5.773 37.125 27.391 1 86.06 156 ASN B O 1
ATOM 4627 N N . ARG B 1 157 ? -4.871 35.969 25.75 1 88.69 157 ARG B N 1
ATOM 4628 C CA . ARG B 1 157 ? -5.98 35.031 25.688 1 88.69 157 ARG B CA 1
ATOM 4629 C C . ARG B 1 157 ? -5.676 33.781 26.5 1 88.69 157 ARG B C 1
ATOM 4631 O O . ARG B 1 157 ? -6.504 32.875 26.594 1 88.69 157 ARG B O 1
ATOM 4638 N N . PHE B 1 158 ? -4.492 33.719 27.016 1 89 158 PHE B N 1
ATOM 4639 C CA . PHE B 1 158 ? -4.117 32.594 27.828 1 89 158 PHE B CA 1
ATOM 4640 C C . PHE B 1 158 ? -4.703 32.719 29.234 1 89 158 PHE B C 1
ATOM 4642 O O . PHE B 1 158 ? -4.496 33.719 29.906 1 89 158 PHE B O 1
ATOM 4649 N N . GLU B 1 159 ? -5.516 31.781 29.625 1 84.31 159 GLU B N 1
ATOM 4650 C CA . GLU B 1 159 ? -6.129 31.75 30.953 1 84.31 159 GLU B CA 1
ATOM 4651 C C . GLU B 1 159 ? -6.121 30.328 31.531 1 84.31 159 GLU B C 1
ATOM 4653 O O . GLU B 1 159 ? -6.711 29.422 30.938 1 84.31 159 GLU B O 1
ATOM 4658 N N . ASN B 1 160 ? -5.555 30.031 32.656 1 82.56 160 ASN B N 1
ATOM 4659 C CA . ASN B 1 160 ? -5.516 28.75 33.375 1 82.56 160 ASN B CA 1
ATOM 4660 C C . ASN B 1 160 ? -4.945 27.641 32.5 1 82.56 160 ASN B C 1
ATOM 4662 O O . ASN B 1 160 ? -5.531 26.562 32.406 1 82.56 160 ASN B O 1
ATOM 4666 N N . GLY B 1 161 ? -3.98 27.969 31.734 1 78.25 161 GLY B N 1
ATOM 4667 C CA . GLY B 1 161 ? -3.277 26.984 30.938 1 78.25 161 GLY B CA 1
ATOM 4668 C C . GLY B 1 161 ? -3.984 26.656 29.625 1 78.25 161 GLY B C 1
ATOM 4669 O O . GLY B 1 161 ? -3.57 25.75 28.906 1 78.25 161 GLY B O 1
ATOM 4670 N N . LYS B 1 162 ? -5.074 27.312 29.359 1 86.38 162 LYS B N 1
ATOM 4671 C CA . LYS B 1 162 ? -5.82 27.141 28.125 1 86.38 162 LYS B CA 1
ATOM 4672 C C . LYS B 1 162 ? -5.895 28.438 27.328 1 86.38 162 LYS B C 1
ATOM 4674 O O . LYS B 1 162 ? -5.629 29.516 27.875 1 86.38 162 LYS B O 1
ATOM 4679 N N . ILE B 1 163 ? -6.094 28.266 26.125 1 89.5 163 ILE B N 1
ATOM 4680 C CA . ILE B 1 163 ? -6.234 29.438 25.281 1 89.5 163 ILE B CA 1
ATOM 4681 C C . ILE B 1 163 ? -7.688 29.594 24.828 1 89.5 163 ILE B C 1
ATOM 4683 O O . ILE B 1 163 ? -8.352 28.594 24.516 1 89.5 163 ILE B O 1
ATOM 4687 N N . LYS B 1 164 ? -8.172 30.797 24.875 1 88 164 LYS B N 1
ATOM 4688 C CA . LYS B 1 164 ? -9.516 31.094 24.375 1 88 164 LYS B CA 1
ATOM 4689 C C . LYS B 1 164 ? -9.508 31.234 22.844 1 88 164 LYS B C 1
ATOM 4691 O O . LYS B 1 164 ? -8.758 32.031 22.297 1 88 164 LYS B O 1
ATOM 4696 N N . PHE B 1 165 ? -10.398 30.422 22.234 1 86.31 165 PHE B N 1
ATOM 4697 C CA . PHE B 1 165 ? -10.508 30.453 20.781 1 86.31 165 PHE B CA 1
ATOM 4698 C C . PHE B 1 165 ? -11.312 31.656 20.312 1 86.31 165 PHE B C 1
ATOM 4700 O O . PHE B 1 165 ? -12.211 32.125 21.031 1 86.31 165 PHE B O 1
ATOM 4707 N N . SER B 1 166 ? -10.852 32.219 19.188 1 81.81 166 SER B N 1
ATOM 4708 C CA . SER B 1 166 ? -11.516 33.375 18.609 1 81.81 166 SER B CA 1
ATOM 4709 C C . SER B 1 166 ? -11.719 33.219 17.109 1 81.81 166 SER B C 1
ATOM 4711 O O . SER B 1 166 ? -10.93 32.531 16.453 1 81.81 166 SER B O 1
ATOM 4713 N N . LYS B 1 167 ? -12.719 33.812 16.547 1 77.19 167 LYS B N 1
ATOM 4714 C CA . LYS B 1 167 ? -12.969 33.812 15.117 1 77.19 167 LYS B CA 1
ATOM 4715 C C . LYS B 1 167 ? -11.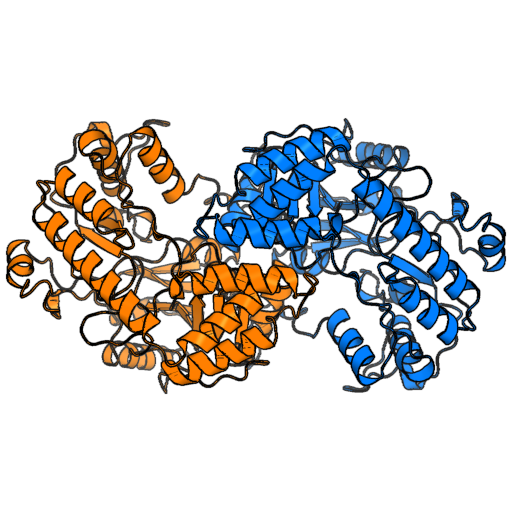805 34.438 14.352 1 77.19 167 LYS B C 1
ATOM 4717 O O . LYS B 1 167 ? -11.602 34.156 13.172 1 77.19 167 LYS B O 1
ATOM 4722 N N . GLU B 1 168 ? -11.055 35.25 15.062 1 75.56 168 GLU B N 1
ATOM 4723 C CA . GLU B 1 168 ? -9.922 35.938 14.461 1 75.56 168 GLU B CA 1
ATOM 4724 C C . GLU B 1 168 ? -8.812 34.938 14.078 1 75.56 168 GLU B C 1
ATOM 4726 O O . GLU B 1 168 ? -7.945 35.281 13.273 1 75.56 168 GLU B O 1
ATOM 4731 N N . ASP B 1 169 ? -8.867 33.781 14.609 1 77.25 169 ASP B N 1
ATOM 4732 C CA . ASP B 1 169 ? -7.828 32.781 14.375 1 77.25 169 ASP B CA 1
ATOM 4733 C C . ASP B 1 169 ? -8.164 31.922 13.172 1 77.25 169 ASP B C 1
ATOM 4735 O O . ASP B 1 169 ? -7.332 31.125 12.727 1 77.25 169 ASP B O 1
ATOM 4739 N N . GLU B 1 170 ? -9.227 32.156 12.594 1 83.06 170 GLU B N 1
ATOM 4740 C CA . GLU B 1 170 ? -9.719 31.219 11.594 1 83.06 170 GLU B CA 1
ATOM 4741 C C . GLU B 1 170 ? -9.18 31.547 10.211 1 83.06 170 GLU B C 1
ATOM 4743 O O . GLU B 1 170 ? -8.969 32.719 9.883 1 83.06 170 GLU B O 1
ATOM 4748 N N . TRP B 1 171 ? -8.836 30.531 9.492 1 91.88 171 TRP B N 1
ATOM 4749 C CA . TRP B 1 171 ? -8.531 30.625 8.07 1 91.88 171 TRP B CA 1
ATOM 4750 C C . TRP B 1 171 ? -9.805 30.516 7.23 1 91.88 171 TRP B C 1
ATOM 4752 O O . TRP B 1 171 ? -10.633 29.625 7.469 1 91.88 171 TRP B O 1
ATOM 4762 N N . HIS B 1 172 ? -9.977 31.406 6.277 1 93.06 172 HIS B N 1
ATOM 4763 C CA . HIS B 1 172 ? -11.25 31.469 5.566 1 93.06 172 HIS B CA 1
ATOM 4764 C C . HIS B 1 172 ? -11.086 31.078 4.105 1 93.06 172 HIS B C 1
ATOM 4766 O O . HIS B 1 172 ? -10.07 31.391 3.48 1 93.06 172 HIS B O 1
ATOM 4772 N N . LEU B 1 173 ? -12.125 30.422 3.629 1 96.12 173 LEU B N 1
ATOM 4773 C CA . LEU B 1 173 ? -12.227 30.094 2.213 1 96.12 173 LEU B CA 1
ATOM 4774 C C . LEU B 1 173 ? -12.938 31.203 1.446 1 96.12 173 LEU B C 1
ATOM 4776 O O . LEU B 1 173 ? -13.992 31.688 1.867 1 96.12 173 LEU B O 1
ATOM 4780 N N . ASP B 1 174 ? -12.352 31.688 0.363 1 96.38 174 ASP B N 1
ATOM 4781 C CA . ASP B 1 174 ? -13.039 32.594 -0.569 1 96.38 174 ASP B CA 1
ATOM 4782 C C . ASP B 1 174 ? -13.953 31.797 -1.5 1 96.38 174 ASP B C 1
ATOM 4784 O O . ASP B 1 174 ? -13.523 31.328 -2.555 1 96.38 174 ASP B O 1
ATOM 4788 N N . TYR B 1 175 ? -15.219 31.812 -1.174 1 97.56 175 TYR B N 1
ATOM 4789 C CA . TYR B 1 175 ? -16.172 30.984 -1.891 1 97.56 175 TYR B CA 1
ATOM 4790 C C . TYR B 1 175 ? -16.375 31.484 -3.314 1 97.56 175 TYR B C 1
ATOM 4792 O O . TYR B 1 175 ? -16.656 30.703 -4.227 1 97.56 175 TYR B O 1
ATOM 4800 N N . GLU B 1 176 ? -16.312 32.781 -3.498 1 97.19 176 GLU B N 1
ATOM 4801 C CA . GLU B 1 176 ? -16.406 33.312 -4.855 1 97.19 176 GLU B CA 1
ATOM 4802 C C . GLU B 1 176 ? -15.25 32.812 -5.723 1 97.19 176 GLU B C 1
ATOM 4804 O O . GLU B 1 176 ? -15.453 32.438 -6.871 1 97.19 176 GLU B O 1
ATOM 4809 N N . TYR B 1 177 ? -14.094 32.875 -5.152 1 97.56 177 TYR B N 1
ATOM 4810 C CA . TYR B 1 177 ? -12.922 32.406 -5.871 1 97.56 177 TYR B CA 1
ATOM 4811 C C . TYR B 1 177 ? -13.031 30.906 -6.156 1 97.56 177 TYR B C 1
ATOM 4813 O O . TYR B 1 177 ? -12.695 30.438 -7.246 1 97.56 177 TYR B O 1
ATOM 4821 N N . LEU B 1 178 ? -13.492 30.156 -5.156 1 98.5 178 LEU B N 1
ATOM 4822 C CA . LEU B 1 178 ? -13.727 28.734 -5.355 1 98.5 178 LEU B CA 1
ATOM 4823 C C . LEU B 1 178 ? -14.656 28.5 -6.543 1 98.5 178 LEU B C 1
ATOM 4825 O O . LEU B 1 178 ? -14.359 27.672 -7.414 1 98.5 178 LEU B O 1
ATOM 4829 N N . GLU B 1 179 ? -15.734 29.172 -6.602 1 98.25 179 GLU B N 1
ATOM 4830 C CA . GLU B 1 179 ? -16.703 29 -7.68 1 98.25 179 GLU B CA 1
ATOM 4831 C C . GLU B 1 179 ? -16.062 29.281 -9.039 1 98.25 179 GLU B C 1
ATOM 4833 O O . GLU B 1 179 ? -16.375 28.609 -10.031 1 98.25 179 GLU B O 1
ATOM 4838 N N . GLN B 1 180 ? -15.203 30.266 -9.047 1 98 180 GLN B N 1
ATOM 4839 C CA . GLN B 1 180 ? -14.531 30.641 -10.289 1 98 180 GLN B CA 1
ATOM 4840 C C . GLN B 1 180 ? -13.609 29.531 -10.773 1 98 180 GLN B C 1
ATOM 4842 O O . GLN B 1 180 ? -13.352 29.406 -11.969 1 98 180 GLN B O 1
ATOM 4847 N N . LYS B 1 181 ? -13.117 28.719 -9.867 1 98.12 181 LYS B N 1
ATOM 4848 C CA . LYS B 1 181 ? -12.172 27.656 -10.203 1 98.12 181 LYS B CA 1
ATOM 4849 C C . LYS B 1 181 ? -12.891 26.391 -10.641 1 98.12 181 LYS B C 1
ATOM 4851 O O . LYS B 1 181 ? -12.297 25.5 -11.258 1 98.12 181 LYS B O 1
ATOM 4856 N N . LEU B 1 182 ? -14.18 26.266 -10.297 1 98.44 182 LEU B N 1
ATOM 4857 C CA . LEU B 1 182 ? -14.953 25.078 -10.648 1 98.44 182 LEU B CA 1
ATOM 4858 C C . LEU B 1 182 ? -15.359 25.109 -12.117 1 98.44 182 LEU B C 1
ATOM 4860 O O . LEU B 1 182 ? -15.711 26.172 -12.648 1 98.44 182 LEU B O 1
ATOM 4864 N N . ASN B 1 183 ? -15.242 24.062 -12.828 1 97.94 183 ASN B N 1
ATOM 4865 C CA . ASN B 1 183 ? -15.609 23.906 -14.227 1 97.94 183 ASN B CA 1
ATOM 4866 C C . ASN B 1 183 ? -15.953 22.453 -14.562 1 97.94 183 ASN B C 1
ATOM 4868 O O . ASN B 1 183 ? -16.125 21.625 -13.656 1 97.94 183 ASN B O 1
ATOM 4872 N N . ALA B 1 184 ? -16.094 22.141 -15.812 1 96.94 184 ALA B N 1
ATOM 4873 C CA . ALA B 1 184 ? -16.562 20.828 -16.234 1 96.94 184 ALA B CA 1
ATOM 4874 C C . ALA B 1 184 ? -15.516 19.75 -15.961 1 96.94 184 ALA B C 1
ATOM 4876 O O . ALA B 1 184 ? -15.836 18.562 -15.867 1 96.94 184 ALA B O 1
ATOM 4877 N N . LYS B 1 185 ? -14.227 20.172 -15.797 1 97.81 185 LYS B N 1
ATOM 4878 C CA . LYS B 1 185 ? -13.141 19.234 -15.555 1 97.81 185 LYS B CA 1
ATOM 4879 C C . LYS B 1 185 ? -12.977 18.953 -14.062 1 97.81 185 LYS B C 1
ATOM 4881 O O . LYS B 1 185 ? -12.297 18.016 -13.672 1 97.81 185 LYS B O 1
ATOM 4886 N N . THR B 1 186 ? -13.609 19.781 -13.219 1 98.62 186 THR B N 1
ATOM 4887 C CA . THR B 1 186 ? -13.5 19.578 -11.773 1 98.62 186 THR B CA 1
ATOM 4888 C C . THR B 1 186 ? -14.219 18.297 -11.359 1 98.62 186 THR B C 1
ATOM 4890 O O . THR B 1 186 ? -15.422 18.156 -11.57 1 98.62 186 THR B O 1
ATOM 4893 N N . LYS B 1 187 ? -13.469 17.406 -10.789 1 98.62 187 LYS B N 1
ATOM 4894 C CA . LYS B 1 187 ? -14.023 16.094 -10.445 1 98.62 187 LYS B CA 1
ATOM 4895 C C . LYS B 1 187 ? -14.109 15.914 -8.93 1 98.62 187 LYS B C 1
ATOM 4897 O O . LYS B 1 187 ? -14.961 15.164 -8.438 1 98.62 187 LYS B O 1
ATOM 4902 N N . MET B 1 188 ? -13.305 16.578 -8.195 1 98.81 188 MET B N 1
ATOM 4903 C CA . MET B 1 188 ? -13.188 16.312 -6.77 1 98.81 188 MET B CA 1
ATOM 4904 C C . MET B 1 188 ? -12.734 17.562 -6.016 1 98.81 188 MET B C 1
ATOM 4906 O O . MET B 1 188 ? -11.992 18.375 -6.551 1 98.81 188 MET B O 1
ATOM 4910 N N . ILE B 1 189 ? -13.234 17.703 -4.848 1 98.88 189 ILE B N 1
ATOM 4911 C CA . ILE B 1 189 ? -12.75 18.656 -3.855 1 98.88 189 ILE B CA 1
ATOM 4912 C C . ILE B 1 189 ? -12.273 17.922 -2.611 1 98.88 189 ILE B C 1
ATOM 4914 O O . ILE B 1 189 ? -12.984 17.062 -2.084 1 98.88 189 ILE B O 1
ATOM 4918 N N . ILE B 1 190 ? -11.031 18.188 -2.154 1 98.88 190 ILE B N 1
ATOM 4919 C CA . ILE B 1 190 ? -10.547 17.594 -0.916 1 98.88 190 ILE B CA 1
ATOM 4920 C C . ILE B 1 190 ? -10.805 18.547 0.252 1 98.88 190 ILE B C 1
ATOM 4922 O O . ILE B 1 190 ? -10.352 19.688 0.241 1 98.88 190 ILE B O 1
ATOM 4926 N N . LEU B 1 191 ? -11.578 18.125 1.153 1 98.69 191 LEU B N 1
ATOM 4927 C CA . LEU B 1 191 ? -11.805 18.844 2.404 1 98.69 191 LEU B CA 1
ATOM 4928 C C . LEU B 1 191 ? -11.062 18.172 3.555 1 98.69 191 LEU B C 1
ATOM 4930 O O . LEU B 1 191 ? -11.406 17.062 3.965 1 98.69 191 LEU B O 1
ATOM 4934 N N . ASN B 1 192 ? -10.039 18.781 3.988 1 98.62 192 ASN B N 1
ATOM 4935 C CA . ASN B 1 192 ? -9.227 18.297 5.105 1 98.62 192 ASN B CA 1
ATOM 4936 C C . ASN B 1 192 ? -9.547 19.062 6.391 1 98.62 192 ASN B C 1
ATOM 4938 O O . ASN B 1 192 ? -9.289 20.266 6.48 1 98.62 192 ASN B O 1
ATOM 4942 N N . SER B 1 193 ? -10.148 18.422 7.336 1 97.5 193 SER B N 1
ATOM 4943 C CA . SER B 1 193 ? -10.609 19 8.586 1 97.5 193 SER B CA 1
ATOM 4944 C C . SER B 1 193 ? -10.477 18.016 9.742 1 97.5 193 SER B C 1
ATOM 4946 O O . SER B 1 193 ? -11.141 16.969 9.758 1 97.5 193 SER B O 1
ATOM 4948 N N . PRO B 1 194 ? -9.664 18.297 10.797 1 97.12 194 PRO B N 1
ATOM 4949 C CA . PRO B 1 194 ? -8.75 19.438 10.922 1 97.12 194 PRO B CA 1
ATOM 4950 C C . PRO B 1 194 ? -7.703 19.469 9.805 1 97.12 194 PRO B C 1
ATOM 4952 O O . PRO B 1 194 ? -7.215 18.422 9.375 1 97.12 194 PRO B O 1
ATOM 4955 N N . GLN B 1 195 ? -7.379 20.641 9.422 1 96.88 195 GLN B N 1
ATOM 4956 C CA . GLN B 1 195 ? -6.582 20.828 8.219 1 96.88 195 GLN B CA 1
ATOM 4957 C C . GLN B 1 195 ? -5.09 20.75 8.523 1 96.88 195 GLN B C 1
ATOM 4959 O O . GLN B 1 195 ? -4.625 21.344 9.5 1 96.88 195 GLN B O 1
ATOM 4964 N N . ASN B 1 196 ? -4.363 19.938 7.922 1 96.69 196 ASN B N 1
ATOM 4965 C CA . ASN B 1 196 ? -2.906 19.953 7.875 1 96.69 196 ASN B CA 1
ATOM 4966 C C . ASN B 1 196 ? -2.381 20.922 6.828 1 96.69 196 ASN B C 1
ATOM 4968 O O . ASN B 1 196 ? -2.609 20.75 5.633 1 96.69 196 ASN B O 1
ATOM 4972 N N . PRO B 1 197 ? -1.83 21.969 7.152 1 95.75 197 PRO B N 1
ATOM 4973 C CA . PRO B 1 197 ? -1.079 22.078 8.406 1 95.75 197 PRO B CA 1
ATOM 4974 C C . PRO B 1 197 ? -1.667 23.125 9.352 1 95.75 197 PRO B C 1
ATOM 4976 O O . PRO B 1 197 ? -1.173 23.281 10.469 1 95.75 197 PRO B O 1
ATOM 4979 N N . ILE B 1 198 ? -2.746 23.797 9.039 1 94.75 198 ILE B N 1
ATOM 4980 C CA . ILE B 1 198 ? -3.059 25.031 9.75 1 94.75 198 ILE B CA 1
ATOM 4981 C C . ILE B 1 198 ? -4.004 24.719 10.914 1 94.75 198 ILE B C 1
ATOM 4983 O O . ILE B 1 198 ? -4.281 25.594 11.742 1 94.75 198 ILE B O 1
ATOM 4987 N N . GLY B 1 199 ? -4.547 23.516 10.984 1 95.31 199 GLY B N 1
ATOM 4988 C CA . GLY B 1 199 ? -5.359 23.094 12.117 1 95.31 199 GLY B CA 1
ATOM 4989 C C . GLY B 1 199 ? -6.781 23.625 12.055 1 95.3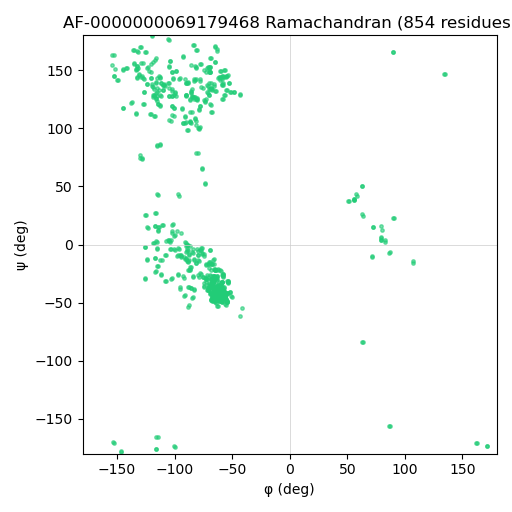1 199 GLY B C 1
ATOM 4990 O O . GLY B 1 199 ? -7.508 23.578 13.047 1 95.31 199 GLY B O 1
ATOM 4991 N N . LYS B 1 200 ? -7.207 24.094 10.938 1 94.94 200 LYS B N 1
ATOM 4992 C CA . LYS B 1 200 ? -8.562 24.609 10.773 1 94.94 200 LYS B CA 1
ATOM 4993 C C . LYS B 1 200 ? -9.594 23.484 10.828 1 94.94 200 LYS B C 1
ATOM 4995 O O . LYS B 1 200 ? -9.391 22.422 10.25 1 94.94 200 LYS B O 1
ATOM 5000 N N . VAL B 1 201 ? -10.688 23.75 11.492 1 95.94 201 VAL B N 1
ATOM 5001 C CA . VAL B 1 201 ? -11.883 22.922 11.453 1 95.94 201 VAL B CA 1
ATOM 5002 C C . VAL B 1 201 ? -13.016 23.688 10.766 1 95.94 201 VAL B C 1
ATOM 5004 O O . VAL B 1 201 ? -13.375 24.781 11.188 1 95.94 201 VAL B O 1
ATOM 5007 N N . PHE B 1 202 ? -13.523 23.172 9.695 1 96.5 202 PHE B N 1
ATOM 5008 C CA . PHE B 1 202 ? -14.602 23.828 8.961 1 96.5 202 PHE B CA 1
ATOM 5009 C C . PHE B 1 202 ? -15.891 23.812 9.766 1 96.5 202 PHE B C 1
ATOM 5011 O O . PHE B 1 202 ? -16.266 22.781 10.336 1 96.5 202 PHE B O 1
ATOM 5018 N N . SER B 1 203 ? -16.594 24.906 9.844 1 95 203 SER B N 1
ATOM 5019 C CA . SER B 1 203 ? -17.859 25.031 10.57 1 95 203 SER B CA 1
ATOM 5020 C C . SER B 1 203 ? -19.031 24.5 9.75 1 95 203 SER B C 1
ATOM 5022 O O . SER B 1 203 ? -18.875 24.219 8.555 1 95 203 SER B O 1
ATOM 5024 N N . ILE B 1 204 ? -20.141 24.328 10.406 1 96.75 204 ILE B N 1
ATOM 5025 C CA . ILE B 1 204 ? -21.344 23.859 9.719 1 96.75 204 ILE B CA 1
ATOM 5026 C C . ILE B 1 204 ? -21.781 24.875 8.68 1 96.75 204 ILE B C 1
ATOM 5028 O O . ILE B 1 204 ? -22.25 24.516 7.602 1 96.75 204 ILE B O 1
ATOM 5032 N N . GLU B 1 205 ? -21.641 26.203 8.992 1 96.56 205 GLU B N 1
ATOM 5033 C CA . GLU B 1 205 ? -21.984 27.25 8.055 1 96.56 205 GLU B CA 1
ATOM 5034 C C . GLU B 1 205 ? -21.109 27.188 6.801 1 96.56 205 GLU B C 1
ATOM 5036 O O . GLU B 1 205 ? -21.609 27.375 5.688 1 96.56 205 GLU B O 1
ATOM 5041 N N . GLU B 1 206 ? -19.844 26.953 7.012 1 96.75 206 GLU B N 1
ATOM 5042 C CA . GLU B 1 206 ? -18.938 26.812 5.883 1 96.75 206 GLU B CA 1
ATOM 5043 C C . GLU B 1 206 ? -19.297 25.609 5.02 1 96.75 206 GLU B C 1
ATOM 5045 O O . GLU B 1 206 ? -19.266 25.688 3.791 1 96.75 206 GLU B O 1
ATOM 5050 N N . LEU B 1 207 ? -19.656 24.469 5.621 1 98.38 207 LEU B N 1
ATOM 5051 C CA . LEU B 1 207 ? -20.047 23.281 4.879 1 98.38 207 LEU B CA 1
ATOM 5052 C C . LEU B 1 207 ? -21.375 23.5 4.148 1 98.38 207 LEU B C 1
ATOM 5054 O O . LEU B 1 207 ? -21.562 22.984 3.047 1 98.38 207 LEU B O 1
ATOM 5058 N N . ASP B 1 208 ? -22.281 24.266 4.812 1 98.5 208 ASP B N 1
ATOM 5059 C CA . ASP B 1 208 ? -23.531 24.625 4.148 1 98.5 208 ASP B CA 1
ATOM 5060 C C . ASP B 1 208 ? -23.281 25.406 2.869 1 98.5 208 ASP B C 1
ATOM 5062 O O . ASP B 1 208 ? -23.891 25.141 1.836 1 98.5 208 ASP B O 1
ATOM 5066 N N . ARG B 1 209 ? -22.422 26.344 3.012 1 98.25 209 ARG B N 1
ATOM 5067 C CA . ARG B 1 209 ? -22.078 27.156 1.85 1 98.25 209 ARG B CA 1
ATOM 5068 C C . ARG B 1 209 ? -21.453 26.312 0.754 1 98.25 209 ARG B C 1
ATOM 5070 O O . ARG B 1 209 ? -21.75 26.484 -0.428 1 98.25 209 ARG B O 1
ATOM 5077 N N . LEU B 1 210 ? -20.547 25.391 1.119 1 98.5 210 LEU B N 1
ATOM 5078 C CA . LEU B 1 210 ? -19.938 24.469 0.161 1 98.5 210 LEU B CA 1
ATOM 5079 C C . LEU B 1 210 ? -21 23.625 -0.519 1 98.5 210 LEU B C 1
ATOM 5081 O O . LEU B 1 210 ? -20.969 23.438 -1.737 1 98.5 210 LEU B O 1
ATOM 5085 N N . ALA B 1 211 ? -21.906 23.109 0.234 1 98.62 211 ALA B N 1
ATOM 5086 C CA . ALA B 1 211 ? -23 22.281 -0.282 1 98.62 211 ALA B CA 1
ATOM 5087 C C . ALA B 1 211 ? -23.828 23.047 -1.314 1 98.62 211 ALA B C 1
ATOM 5089 O O . ALA B 1 211 ? -24.203 22.484 -2.348 1 98.62 211 ALA B O 1
ATOM 5090 N N . GLU B 1 212 ? -24.094 24.281 -1.013 1 98.38 212 GLU B N 1
ATOM 5091 C CA . GLU B 1 212 ? -24.844 25.125 -1.934 1 98.38 212 GLU B CA 1
ATOM 5092 C C . GLU B 1 212 ? -24.125 25.266 -3.271 1 98.38 212 GLU B C 1
ATOM 5094 O O . GLU B 1 212 ? -24.75 25.156 -4.332 1 98.38 212 GLU B O 1
ATOM 5099 N N . ILE B 1 213 ? -22.891 25.531 -3.188 1 98.5 213 ILE B N 1
ATOM 5100 C CA . ILE B 1 213 ? -22.094 25.688 -4.395 1 98.5 213 ILE B CA 1
ATOM 5101 C C . ILE B 1 213 ? -22.078 24.391 -5.184 1 98.5 213 ILE B C 1
ATOM 5103 O O . ILE B 1 213 ? -22.25 24.391 -6.406 1 98.5 213 ILE B O 1
ATOM 5107 N N . LEU B 1 214 ? -21.938 23.219 -4.516 1 98.06 214 LEU B N 1
ATOM 5108 C CA . LEU B 1 214 ? -21.734 21.938 -5.172 1 98.06 214 LEU B CA 1
ATOM 5109 C C . LEU B 1 214 ? -23.047 21.391 -5.719 1 98.06 214 LEU B C 1
ATOM 5111 O O . LEU B 1 214 ? -23.047 20.469 -6.535 1 98.06 214 LEU B O 1
ATOM 5115 N N . GLU B 1 215 ? -24.172 21.953 -5.297 1 97.06 215 GLU B N 1
ATOM 5116 C CA . GLU B 1 215 ? -25.453 21.594 -5.883 1 97.06 215 GLU B CA 1
ATOM 5117 C C . GLU B 1 215 ? -25.469 21.859 -7.383 1 97.06 215 GLU B C 1
ATOM 5119 O O . GLU B 1 215 ? -26.141 21.156 -8.141 1 97.06 215 GLU B O 1
ATOM 5124 N N . LYS B 1 216 ? -24.75 22.875 -7.758 1 96.75 216 LYS B N 1
ATOM 5125 C CA . LYS B 1 216 ? -24.672 23.266 -9.164 1 96.75 216 LYS B CA 1
ATOM 5126 C C . LYS B 1 216 ? -23.703 22.375 -9.938 1 96.75 216 LYS B C 1
ATOM 5128 O O . LYS B 1 216 ? -23.656 22.438 -11.164 1 96.75 216 LYS B O 1
ATOM 5133 N N . HIS B 1 217 ? -22.969 21.562 -9.273 1 96.94 217 HIS B N 1
ATOM 5134 C CA . HIS B 1 217 ? -21.953 20.703 -9.859 1 96.94 217 HIS B CA 1
ATOM 5135 C C . HIS B 1 217 ? -22.109 19.266 -9.398 1 96.94 217 HIS B C 1
ATOM 5137 O O . HIS B 1 217 ? -21.25 18.734 -8.664 1 96.94 217 HIS B O 1
ATOM 5143 N N . PRO B 1 218 ? -23.047 18.562 -9.938 1 94.88 218 PRO B N 1
ATOM 5144 C CA . PRO B 1 218 ? -23.375 17.219 -9.438 1 94.88 218 PRO B CA 1
ATOM 5145 C C . PRO B 1 218 ? -22.266 16.219 -9.695 1 94.88 218 PRO B C 1
ATOM 5147 O O . PRO B 1 218 ? -22.188 15.172 -9.031 1 94.88 218 PRO B O 1
ATOM 5150 N N . GLN B 1 219 ? -21.344 16.484 -10.547 1 94.88 219 GLN B N 1
ATOM 5151 C CA . GLN B 1 219 ? -20.281 15.555 -10.906 1 94.88 219 GLN B CA 1
ATOM 5152 C C . GLN B 1 219 ? -19.156 15.594 -9.875 1 94.88 219 GLN B C 1
ATOM 5154 O O . GLN B 1 219 ? -18.297 14.711 -9.852 1 94.88 219 GLN B O 1
ATOM 5159 N N . ILE B 1 220 ? -19.125 16.641 -9.039 1 98.12 220 ILE B N 1
ATOM 5160 C CA . ILE B 1 220 ? -17.984 16.844 -8.133 1 98.12 220 ILE B CA 1
ATOM 5161 C C . ILE B 1 220 ? -18.172 15.977 -6.891 1 98.12 220 ILE B C 1
ATOM 5163 O O . ILE B 1 220 ? -19.219 16.016 -6.246 1 98.12 220 ILE B O 1
ATOM 5167 N N . ILE B 1 221 ? -17.156 15.156 -6.555 1 98.31 221 ILE B N 1
ATOM 5168 C CA . ILE B 1 221 ? -17.078 14.312 -5.367 1 98.31 221 ILE B CA 1
ATOM 5169 C C . ILE B 1 221 ? -16.297 15.039 -4.273 1 98.31 221 ILE B C 1
ATOM 5171 O O . ILE B 1 221 ? -15.375 15.805 -4.562 1 98.31 221 ILE B O 1
ATOM 5175 N N . VAL B 1 222 ? -16.703 14.875 -3.037 1 98.81 222 VAL B N 1
ATOM 5176 C CA . VAL B 1 222 ? -15.953 15.422 -1.91 1 98.81 222 VAL B CA 1
ATOM 5177 C C . VAL B 1 222 ? -15.125 14.312 -1.258 1 98.81 222 VAL B C 1
ATOM 5179 O O . VAL B 1 222 ? -15.664 13.273 -0.868 1 98.81 222 VAL B O 1
ATOM 5182 N N . CYS B 1 223 ? -13.867 14.445 -1.271 1 98.94 223 CYS B N 1
ATOM 5183 C CA . CYS B 1 223 ? -12.984 13.609 -0.457 1 98.94 223 CYS B CA 1
ATOM 5184 C C . CYS B 1 223 ? -12.688 14.273 0.881 1 98.94 223 CYS B C 1
ATOM 5186 O O . CYS B 1 223 ? -11.938 15.25 0.94 1 98.94 223 CYS B O 1
ATOM 5188 N N . GLU B 1 224 ? -13.289 13.812 1.908 1 98.88 224 GLU B N 1
ATOM 5189 C CA . GLU B 1 224 ? -13.055 14.32 3.254 1 98.88 224 GLU B CA 1
ATOM 5190 C C . GLU B 1 224 ? -11.875 13.617 3.91 1 98.88 224 GLU B C 1
ATOM 5192 O O . GLU B 1 224 ? -11.961 12.43 4.254 1 98.88 224 GLU B O 1
ATOM 5197 N N . ASP B 1 225 ? -10.773 14.281 4.004 1 98.81 225 ASP B N 1
ATOM 5198 C CA . ASP B 1 225 ? -9.609 13.766 4.723 1 98.81 225 ASP B CA 1
ATOM 5199 C C . ASP B 1 225 ? -9.695 14.102 6.211 1 98.81 225 ASP B C 1
ATOM 5201 O O . ASP B 1 225 ? -9.383 15.227 6.609 1 98.81 225 ASP B O 1
ATOM 5205 N N . ALA B 1 226 ? -10.016 13.094 6.984 1 98.5 226 ALA B N 1
ATOM 5206 C CA . ALA B 1 226 ? -10.234 13.266 8.422 1 98.5 226 ALA B CA 1
ATOM 5207 C C . ALA B 1 226 ? -9.18 12.531 9.234 1 98.5 226 ALA B C 1
ATOM 5209 O O . ALA B 1 226 ? -9.5 11.883 10.234 1 98.5 226 ALA B O 1
ATOM 5210 N N . ALA B 1 227 ? -7.941 12.641 8.797 1 97.94 227 ALA B N 1
ATOM 5211 C CA . ALA B 1 227 ? -6.84 11.93 9.445 1 97.94 227 ALA B CA 1
ATOM 5212 C C . ALA B 1 227 ? -6.734 12.312 10.922 1 97.94 227 ALA B C 1
ATOM 5214 O O . ALA B 1 227 ? -6.297 11.508 11.75 1 97.94 227 ALA B O 1
ATOM 5215 N N . TYR B 1 228 ? -7.195 13.531 11.305 1 98.12 228 TYR B N 1
ATOM 5216 C CA . TYR B 1 228 ? -7.004 14.039 12.656 1 98.12 228 TYR B CA 1
ATOM 5217 C C . TYR B 1 228 ? -8.344 14.234 13.359 1 98.12 228 TYR B C 1
ATOM 5219 O O . TYR B 1 228 ? -8.469 15.078 14.242 1 98.12 228 TYR B O 1
ATOM 5227 N N . HIS B 1 229 ? -9.336 13.484 12.984 1 98.12 229 HIS B N 1
ATOM 5228 C CA . HIS B 1 229 ? -10.703 13.719 13.43 1 98.12 229 HIS B CA 1
ATOM 5229 C C . HIS B 1 229 ? -10.844 13.484 14.93 1 98.12 229 HIS B C 1
ATOM 5231 O O . HIS B 1 229 ? -11.836 13.898 15.539 1 98.12 229 HIS B O 1
ATOM 5237 N N . HIS B 1 230 ? -9.875 12.883 15.578 1 97.75 230 HIS B N 1
ATOM 5238 C CA . HIS B 1 230 ? -9.922 12.648 17.016 1 97.75 230 HIS B CA 1
ATOM 5239 C C . HIS B 1 230 ? -9.273 13.805 17.781 1 97.75 230 HIS B C 1
ATOM 5241 O O . HIS B 1 230 ? -9.375 13.875 19 1 97.75 230 HIS B O 1
ATOM 5247 N N . VAL B 1 231 ? -8.594 14.68 17.062 1 98.06 231 VAL B N 1
ATOM 5248 C CA . VAL B 1 231 ? -7.871 15.781 17.688 1 98.06 231 VAL B CA 1
ATOM 5249 C C . VAL B 1 231 ? -8.492 17.109 17.266 1 98.06 231 VAL B C 1
ATOM 5251 O O . VAL B 1 231 ? -7.988 17.781 16.375 1 98.06 231 VAL B O 1
ATOM 5254 N N . VAL B 1 232 ? -9.492 17.531 17.953 1 97.19 232 VAL B N 1
ATOM 5255 C CA . VAL B 1 232 ? -10.156 18.812 17.734 1 97.19 232 VAL B CA 1
ATOM 5256 C C . VAL B 1 232 ? -10.258 19.562 19.062 1 97.19 232 VAL B C 1
ATOM 5258 O O . VAL B 1 232 ? -10.438 18.938 20.125 1 97.19 232 VAL B O 1
ATOM 5261 N N . PHE B 1 233 ? -10.109 20.859 18.922 1 93.5 233 PHE B N 1
ATOM 5262 C CA . PHE B 1 233 ? -10.094 21.719 20.094 1 93.5 233 PHE B CA 1
ATOM 5263 C C . PHE B 1 233 ? -11.297 22.656 20.094 1 93.5 233 PHE B C 1
ATOM 5265 O O . PHE B 1 233 ? -12.188 22.531 19.25 1 93.5 233 PHE B O 1
ATOM 5272 N N . GLY B 1 234 ? -11.312 23.719 20.938 1 82.06 234 GLY B N 1
ATOM 5273 C CA . GLY B 1 234 ? -12.211 24.859 20.938 1 82.06 234 GLY B CA 1
ATOM 5274 C C . GLY B 1 234 ? -13.672 24.469 21.016 1 82.06 234 GLY B C 1
ATOM 5275 O O . GLY B 1 234 ? -14.5 24.938 20.234 1 82.06 234 GLY B O 1
ATOM 5276 N N . GLY B 1 235 ? -14.148 23.578 21.688 1 83.19 235 GLY B N 1
ATOM 5277 C CA . GLY B 1 235 ? -15.539 23.219 21.922 1 83.19 235 GLY B CA 1
ATOM 5278 C C . GLY B 1 235 ? -15.961 21.953 21.203 1 83.19 235 GLY B C 1
ATOM 5279 O O . GLY B 1 235 ? -17.062 21.438 21.422 1 83.19 235 GLY B O 1
ATOM 5280 N N . TYR B 1 236 ? -15.164 21.562 20.297 1 89.69 236 TYR B N 1
ATOM 5281 C CA . TYR B 1 236 ? -15.484 20.312 19.609 1 89.69 236 TYR B CA 1
ATOM 5282 C C . TYR B 1 236 ? -15.039 19.109 20.438 1 89.69 236 TYR B C 1
ATOM 5284 O O . TYR B 1 236 ? -14.188 19.25 21.328 1 89.69 236 TYR B O 1
ATOM 5292 N N . GLN B 1 237 ? -15.75 18.031 20.219 1 93.81 237 GLN B N 1
ATOM 5293 C CA . GLN B 1 237 ? -15.367 16.766 20.812 1 93.81 237 GLN B CA 1
ATOM 5294 C C . GLN B 1 237 ? -14.734 15.836 19.781 1 93.81 237 GLN B C 1
ATOM 5296 O O . GLN B 1 237 ? -15.023 15.945 18.594 1 93.81 237 GLN B O 1
ATOM 5301 N N . PRO B 1 238 ? -13.883 14.969 20.297 1 97.06 238 PRO B N 1
ATOM 5302 C CA . PRO B 1 238 ? -13.305 14.023 19.328 1 97.06 238 PRO B CA 1
ATOM 5303 C C . PRO B 1 238 ? -14.359 13.375 18.438 1 97.06 238 PRO B C 1
ATOM 5305 O O . PRO B 1 238 ? -15.391 12.906 18.938 1 97.06 238 PRO B O 1
ATOM 5308 N N . PHE B 1 239 ? -14.117 13.375 17.156 1 97.19 239 PHE B N 1
ATOM 5309 C CA . PHE B 1 239 ? -14.938 12.734 16.125 1 97.19 239 PHE B CA 1
ATOM 5310 C C . PHE B 1 239 ? -16.25 13.484 15.93 1 97.19 239 PHE B C 1
ATOM 5312 O O . PHE B 1 239 ? -16.984 13.227 14.977 1 97.19 239 PHE B O 1
ATOM 5319 N N . SER B 1 240 ? -16.562 14.43 16.812 1 95.12 240 SER B N 1
ATOM 5320 C CA . SER B 1 240 ? -17.844 15.133 16.781 1 95.12 240 SER B CA 1
ATOM 5321 C C . SER B 1 240 ? -17.656 16.594 16.422 1 95.12 240 SER B C 1
ATOM 5323 O O . SER B 1 240 ? -17.594 17.453 17.297 1 95.12 240 SER B O 1
ATOM 5325 N N . TYR B 1 241 ? -17.625 16.969 15.273 1 96.44 241 TYR B N 1
ATOM 5326 C CA . TYR B 1 241 ? -17.516 18.266 14.633 1 96.44 241 TYR B CA 1
ATOM 5327 C C . TYR B 1 241 ? -18.141 18.25 13.242 1 96.44 241 TYR B C 1
ATOM 5329 O O . TYR B 1 241 ? -18.562 17.188 12.758 1 96.44 241 TYR B O 1
ATOM 5337 N N . PRO B 1 242 ? -18.438 19.391 12.641 1 96.62 242 PRO B N 1
ATOM 5338 C CA . PRO B 1 242 ? -19.094 19.359 11.328 1 96.62 242 PRO B CA 1
ATOM 5339 C C . PRO B 1 242 ? -18.297 18.578 10.281 1 96.62 242 PRO B C 1
ATOM 5341 O O . PRO B 1 242 ? -17.094 18.812 10.117 1 96.62 242 PRO B O 1
ATOM 5344 N N . ARG B 1 243 ? -18.969 17.672 9.633 1 97.06 243 ARG B N 1
ATOM 5345 C CA . ARG B 1 243 ? -18.328 16.781 8.664 1 97.06 243 ARG B CA 1
ATOM 5346 C C . ARG B 1 243 ? -19.141 16.703 7.371 1 97.06 243 ARG B C 1
ATOM 5348 O O . ARG B 1 243 ? -20.375 16.734 7.402 1 97.06 243 ARG B O 1
ATOM 5355 N N . CYS B 1 244 ? -18.438 16.469 6.25 1 98.44 244 CYS B N 1
ATOM 5356 C CA . CYS B 1 244 ? -19.109 16.281 4.969 1 98.44 244 CYS B CA 1
ATOM 5357 C C . CYS B 1 244 ? -19.844 14.953 4.934 1 98.44 244 CYS B C 1
ATOM 5359 O O . CYS B 1 244 ? -20.953 14.867 4.387 1 98.44 244 CYS B O 1
ATOM 5361 N N . ILE B 1 245 ? -19.297 13.891 5.527 1 98.31 245 ILE B N 1
ATOM 5362 C CA . ILE B 1 245 ? -19.812 12.523 5.434 1 98.31 245 ILE B CA 1
ATOM 5363 C C . ILE B 1 245 ? -21.125 12.406 6.203 1 98.31 245 ILE B C 1
ATOM 5365 O O . ILE B 1 245 ? -21.891 11.461 6.004 1 98.31 245 ILE B O 1
ATOM 5369 N N . THR B 1 246 ? -21.438 13.375 7.059 1 97.06 246 THR B N 1
ATOM 5370 C CA . THR B 1 246 ? -22.703 13.344 7.789 1 97.06 246 THR B CA 1
ATOM 5371 C C . THR B 1 246 ? -23.578 14.516 7.387 1 97.06 246 THR B C 1
ATOM 5373 O O . THR B 1 246 ? -24.688 14.672 7.902 1 97.06 246 THR B O 1
ATOM 5376 N N . HIS B 1 247 ? -23.141 15.406 6.555 1 97.94 247 HIS B N 1
ATOM 5377 C CA . HIS B 1 247 ? -23.906 16.562 6.102 1 97.94 247 HIS B CA 1
ATOM 5378 C C . HIS B 1 247 ? -25.047 16.141 5.176 1 97.94 247 HIS B C 1
ATOM 5380 O O . HIS B 1 247 ? -24.812 15.445 4.184 1 97.94 247 HIS B O 1
ATOM 5386 N N . PRO B 1 248 ? -26.188 16.531 5.406 1 96.81 248 PRO B N 1
ATOM 5387 C CA . PRO B 1 248 ? -27.344 16.016 4.664 1 96.81 248 PRO B CA 1
ATOM 5388 C C . PRO B 1 248 ? -27.234 16.25 3.16 1 96.81 248 PRO B C 1
ATOM 5390 O O . PRO B 1 248 ? -27.719 15.438 2.365 1 96.81 248 PRO B O 1
ATOM 5393 N N . LYS B 1 249 ? -26.609 17.312 2.736 1 97.69 249 LYS B N 1
ATOM 5394 C CA . LYS B 1 249 ? -26.547 17.656 1.319 1 97.69 249 LYS B CA 1
ATOM 5395 C C . LYS B 1 249 ? -25.25 17.188 0.684 1 97.69 249 LYS B C 1
ATOM 5397 O O . LYS B 1 249 ? -25.094 17.219 -0.538 1 97.69 249 LYS B O 1
ATOM 5402 N N . LEU B 1 250 ? -24.266 16.703 1.507 1 98.38 250 LEU B N 1
ATOM 5403 C CA . LEU B 1 250 ? -22.953 16.344 0.958 1 98.38 250 LEU B CA 1
ATOM 5404 C C . LEU B 1 250 ? -22.703 14.852 1.098 1 98.38 250 LEU B C 1
ATOM 5406 O O . LEU B 1 250 ? -21.859 14.289 0.385 1 98.38 250 LEU B O 1
ATOM 5410 N N . LYS B 1 251 ? -23.422 14.18 1.954 1 97.44 251 LYS B N 1
ATOM 5411 C CA . LYS B 1 251 ? -23.156 12.812 2.373 1 97.44 251 LYS B CA 1
ATOM 5412 C C . LYS B 1 251 ? -23.094 11.867 1.174 1 97.44 251 LYS B C 1
ATOM 5414 O O . LYS B 1 251 ? -22.172 11.047 1.064 1 97.44 251 LYS B O 1
ATOM 5419 N N . SER B 1 252 ? -23.953 11.977 0.208 1 96.38 252 SER B N 1
ATOM 5420 C CA . SER B 1 252 ? -24.109 11.023 -0.886 1 96.38 252 SER B CA 1
ATOM 5421 C C . SER B 1 252 ? -22.953 11.125 -1.873 1 96.38 252 SER B C 1
ATOM 5423 O O . SER B 1 252 ? -22.734 10.227 -2.684 1 96.38 252 SER B O 1
ATOM 5425 N N . LYS B 1 253 ? -22.188 12.266 -1.809 1 97.56 253 LYS B N 1
ATOM 5426 C CA . LYS B 1 253 ? -21.078 12.414 -2.734 1 97.56 253 LYS B CA 1
ATOM 5427 C C . LYS B 1 253 ? -19.75 12.492 -1.983 1 97.56 253 LYS B C 1
ATOM 5429 O O . LYS B 1 253 ? -18.734 12.938 -2.539 1 97.56 253 LYS B O 1
ATOM 5434 N N . THR B 1 254 ? -19.766 12.094 -0.691 1 98.62 254 THR B N 1
ATOM 5435 C CA . THR B 1 254 ? -18.578 12.203 0.132 1 98.62 254 THR B CA 1
ATOM 5436 C C . THR B 1 254 ? -17.938 10.836 0.346 1 98.62 254 THR B C 1
ATOM 5438 O O . THR B 1 254 ? -18.625 9.867 0.66 1 98.62 254 THR B O 1
ATOM 5441 N N . VAL B 1 255 ? -16.656 10.711 0.071 1 98.81 255 VAL B N 1
ATOM 5442 C CA . VAL B 1 255 ? -15.797 9.641 0.569 1 98.81 255 VAL B CA 1
ATOM 5443 C C . VAL B 1 255 ? -14.938 10.156 1.719 1 98.81 255 VAL B C 1
ATOM 5445 O O . VAL B 1 255 ? -14.172 11.109 1.55 1 98.81 255 VAL B O 1
ATOM 5448 N N . CYS B 1 256 ? -15.094 9.57 2.895 1 98.88 256 CYS B N 1
ATOM 5449 C CA . CYS B 1 256 ? -14.359 9.992 4.082 1 98.88 256 CYS B CA 1
ATOM 5450 C C . CYS B 1 256 ? -13.164 9.086 4.34 1 98.88 256 CYS B C 1
ATOM 5452 O O . CYS B 1 256 ? -13.297 7.859 4.312 1 98.88 256 CYS B O 1
ATOM 5454 N N . VAL B 1 257 ? -12.023 9.656 4.559 1 98.88 257 VAL B N 1
ATOM 5455 C CA . VAL B 1 257 ? -10.773 8.945 4.816 1 98.88 257 VAL B CA 1
ATOM 5456 C C . VAL B 1 257 ? -10.32 9.203 6.25 1 98.88 257 VAL B C 1
ATOM 5458 O O . VAL B 1 257 ? -10.266 10.352 6.695 1 98.88 257 VAL B O 1
ATOM 5461 N N . THR B 1 258 ? -10.031 8.148 6.992 1 98.5 258 THR B N 1
ATOM 5462 C CA . THR B 1 258 ? -9.562 8.281 8.367 1 98.5 258 THR B CA 1
ATOM 5463 C C . THR B 1 258 ? -8.305 7.445 8.586 1 98.5 258 THR B C 1
ATOM 5465 O O . THR B 1 258 ? -7.914 6.652 7.73 1 98.5 258 THR B O 1
ATOM 5468 N N . SER B 1 259 ? -7.645 7.621 9.719 1 98.25 259 SER B N 1
ATOM 5469 C CA . SER B 1 259 ? -6.383 6.961 10.031 1 98.25 259 SER B CA 1
ATOM 5470 C C . SER B 1 259 ? -6.398 6.387 11.445 1 98.25 259 SER B C 1
ATOM 5472 O O . SER B 1 259 ? -6.371 7.133 12.43 1 98.25 259 SER B O 1
ATOM 5474 N N . ALA B 1 260 ? -6.371 5.066 11.523 1 98.69 260 ALA B N 1
ATOM 5475 C CA . ALA B 1 260 ? -6.238 4.441 12.836 1 98.69 260 ALA B CA 1
ATOM 5476 C C . ALA B 1 260 ? -4.867 4.73 13.445 1 98.69 260 ALA B C 1
ATOM 5478 O O . ALA B 1 260 ? -4.73 4.816 14.672 1 98.69 260 ALA B O 1
ATOM 5479 N N . GLY B 1 261 ? -3.844 4.875 12.594 1 98.19 261 GLY B N 1
ATOM 5480 C CA . GLY B 1 261 ? -2.518 5.223 13.078 1 98.19 261 GLY B CA 1
ATOM 5481 C C . GLY B 1 261 ? -2.494 6.508 13.883 1 98.19 261 GLY B C 1
ATOM 5482 O O . GLY B 1 261 ? -1.858 6.574 14.938 1 98.19 261 GLY B O 1
ATOM 5483 N N . LYS B 1 262 ? -3.205 7.539 13.375 1 98.19 262 LYS B N 1
ATOM 5484 C CA . LYS B 1 262 ? -3.295 8.805 14.094 1 98.19 262 LYS B CA 1
ATOM 5485 C C . LYS B 1 262 ? -4.168 8.672 15.336 1 98.19 262 LYS B C 1
ATOM 5487 O O . LYS B 1 262 ? -3.842 9.219 16.391 1 98.19 262 LYS B O 1
ATOM 5492 N N . MET B 1 263 ? -5.262 7.906 15.227 1 98.12 263 MET B N 1
ATOM 5493 C CA . MET B 1 263 ? -6.195 7.742 16.328 1 98.12 263 MET B CA 1
ATOM 5494 C C . MET B 1 263 ? -5.484 7.195 17.562 1 98.12 263 MET B C 1
ATOM 5496 O O . MET B 1 263 ? -5.758 7.625 18.688 1 98.12 263 MET B O 1
ATOM 5500 N N . PHE B 1 264 ? -4.562 6.324 17.359 1 98.44 264 PHE B N 1
ATOM 5501 C CA . PHE B 1 264 ? -3.93 5.648 18.484 1 98.44 264 PHE B CA 1
ATOM 5502 C C . PHE B 1 264 ? -2.486 6.113 18.656 1 98.44 264 PHE B C 1
ATOM 5504 O O . PHE B 1 264 ? -1.685 5.441 19.297 1 98.44 264 PHE B O 1
ATOM 5511 N N . SER B 1 265 ? -2.135 7.227 18.047 1 97.62 265 SER B N 1
ATOM 5512 C CA . SER B 1 265 ? -0.792 7.789 18.156 1 97.62 265 SER B CA 1
ATOM 5513 C C . SER B 1 265 ? 0.27 6.742 17.828 1 97.62 265 SER B C 1
ATOM 5515 O O . SER B 1 265 ? 1.263 6.617 18.562 1 97.62 265 SER B O 1
ATOM 5517 N N . ALA B 1 266 ? -0.02 5.93 16.891 1 98.19 266 ALA B N 1
ATOM 5518 C CA . ALA B 1 266 ? 0.835 4.875 16.359 1 98.19 266 ALA B CA 1
ATOM 5519 C C . ALA B 1 266 ? 0.935 4.965 14.844 1 98.19 266 ALA B C 1
ATOM 5521 O O . ALA B 1 266 ? 0.402 4.109 14.125 1 98.19 266 ALA B O 1
ATOM 5522 N N . THR B 1 267 ? 1.703 5.98 14.398 1 97.25 267 THR B N 1
ATOM 5523 C CA . THR B 1 267 ? 1.696 6.316 12.984 1 97.25 267 THR B CA 1
ATOM 5524 C C . THR B 1 267 ? 2.26 5.168 12.148 1 97.25 267 THR B C 1
ATOM 5526 O O . THR B 1 267 ? 1.963 5.051 10.961 1 97.25 267 THR B O 1
ATOM 5529 N N . GLY B 1 268 ? 3.039 4.27 12.703 1 97.56 268 GLY B N 1
ATOM 5530 C CA . GLY B 1 268 ? 3.568 3.092 12.023 1 97.56 268 GLY B CA 1
ATOM 5531 C C . GLY B 1 268 ? 2.566 1.957 11.938 1 97.56 268 GLY B C 1
ATOM 5532 O O . GLY B 1 268 ? 2.832 0.936 11.297 1 97.56 268 GLY B O 1
ATOM 5533 N N . LEU B 1 269 ? 1.378 2.072 12.531 1 98.5 269 LEU B N 1
ATOM 5534 C CA . LEU B 1 269 ? 0.351 1.037 12.523 1 98.5 269 LEU B CA 1
ATOM 5535 C C . LEU B 1 269 ? -0.103 0.741 11.094 1 98.5 269 LEU B C 1
ATOM 5537 O O . LEU B 1 269 ? -0.406 -0.407 10.758 1 98.5 269 LEU B O 1
ATOM 5541 N N . ARG B 1 270 ? -0.242 1.77 10.289 1 98.19 270 ARG B N 1
ATOM 5542 C CA . ARG B 1 270 ? -0.54 1.714 8.859 1 98.19 270 ARG B CA 1
ATOM 5543 C C . ARG B 1 270 ? -1.899 1.07 8.609 1 98.19 270 ARG B C 1
ATOM 5545 O O . ARG B 1 270 ? -2.023 0.175 7.773 1 98.19 270 ARG B O 1
ATOM 5552 N N . ILE B 1 271 ? -2.924 1.518 9.273 1 98.75 271 ILE B N 1
ATOM 5553 C CA . ILE B 1 271 ? -4.312 1.147 9.016 1 98.75 271 ILE B CA 1
ATOM 5554 C C . ILE B 1 271 ? -5.156 2.406 8.836 1 98.75 271 ILE B C 1
ATOM 5556 O O . ILE B 1 271 ? -5.148 3.297 9.688 1 98.75 271 ILE B O 1
ATOM 5560 N N . GLY B 1 272 ? -5.766 2.561 7.742 1 98.75 272 GLY B N 1
ATOM 5561 C CA . GLY B 1 272 ? -6.707 3.621 7.426 1 98.75 272 GLY B CA 1
ATOM 5562 C C . GLY B 1 272 ? -7.988 3.111 6.793 1 98.75 272 GLY B C 1
ATOM 5563 O O . GLY B 1 272 ? -8.086 1.939 6.426 1 98.75 272 GLY B O 1
ATOM 5564 N N . PHE B 1 273 ? -9.016 3.979 6.738 1 98.88 273 PHE B N 1
ATOM 5565 C CA . PHE B 1 273 ? -10.312 3.566 6.227 1 98.88 273 PHE B CA 1
ATOM 5566 C C . PHE B 1 273 ? -10.852 4.578 5.219 1 98.88 273 PHE B C 1
ATOM 5568 O O . PHE B 1 273 ? -10.594 5.777 5.344 1 98.88 273 PHE B O 1
ATOM 5575 N N . ALA B 1 274 ? -11.492 4.086 4.23 1 98.88 274 ALA B N 1
ATOM 5576 C CA . ALA B 1 274 ? -12.414 4.887 3.434 1 98.88 274 ALA B CA 1
ATOM 5577 C C . ALA B 1 274 ? -13.859 4.473 3.686 1 98.88 274 ALA B C 1
ATOM 5579 O O . ALA B 1 274 ? -14.156 3.283 3.816 1 98.88 274 ALA B O 1
ATOM 5580 N N . MET B 1 275 ? -14.719 5.387 3.812 1 98.62 275 MET B N 1
ATOM 5581 C CA . MET B 1 275 ? -16.156 5.172 3.975 1 98.62 275 MET B CA 1
ATOM 5582 C C . MET B 1 275 ? -16.953 6.043 3.004 1 98.62 275 MET B C 1
ATOM 5584 O O . MET B 1 275 ? -16.578 7.195 2.756 1 98.62 275 MET B O 1
ATOM 5588 N N . GLY B 1 276 ? -18.031 5.605 2.52 1 98.38 276 GLY B N 1
ATOM 5589 C CA . GLY B 1 276 ? -18.906 6.312 1.602 1 98.38 276 GLY B CA 1
ATOM 5590 C C . GLY B 1 276 ? -19.875 5.395 0.876 1 98.38 276 GLY B C 1
ATOM 5591 O O . GLY B 1 276 ? -20 4.219 1.217 1 98.38 276 GLY B O 1
ATOM 5592 N N . ASP B 1 277 ? -20.578 5.938 -0.11 1 97.69 277 ASP B N 1
ATOM 5593 C CA . ASP B 1 277 ? -21.547 5.176 -0.891 1 97.69 277 ASP B CA 1
ATOM 5594 C C . ASP B 1 277 ? -20.875 4.027 -1.637 1 97.69 277 ASP B C 1
ATOM 5596 O O . ASP B 1 277 ? -19.75 4.176 -2.131 1 97.69 277 ASP B O 1
ATOM 5600 N N . GLU B 1 278 ? -21.578 2.914 -1.743 1 97.25 278 GLU B N 1
ATOM 5601 C CA . GLU B 1 278 ? -21.078 1.725 -2.424 1 97.25 278 GLU B CA 1
ATOM 5602 C C . GLU B 1 278 ? -20.609 2.053 -3.842 1 97.25 278 GLU B C 1
ATOM 5604 O O . GLU B 1 278 ? -19.641 1.466 -4.34 1 97.25 278 GLU B O 1
ATOM 5609 N N . LYS B 1 279 ? -21.234 3.018 -4.477 1 96.56 279 LYS B N 1
ATOM 5610 C CA . LYS B 1 279 ? -20.922 3.363 -5.859 1 96.56 279 LYS B CA 1
ATOM 5611 C C . LYS B 1 279 ? -19.484 3.871 -5.984 1 96.56 279 LYS B C 1
ATOM 5613 O O . LYS B 1 279 ? -18.875 3.775 -7.051 1 96.56 279 LYS B O 1
ATOM 5618 N N . TYR B 1 280 ? -18.906 4.465 -4.895 1 97.94 280 TYR B N 1
ATOM 5619 C CA . TYR B 1 280 ? -17.5 4.883 -4.875 1 97.94 280 TYR B CA 1
ATOM 5620 C C . TYR B 1 280 ? -16.609 3.771 -4.34 1 97.94 280 TYR B C 1
ATOM 5622 O O . TYR B 1 280 ? -15.555 3.484 -4.91 1 97.94 280 TYR B O 1
ATOM 5630 N N . ILE B 1 281 ? -17.078 3.1 -3.227 1 98.31 281 ILE B N 1
ATOM 5631 C CA . ILE B 1 281 ? -16.25 2.199 -2.432 1 98.31 281 ILE B CA 1
ATOM 5632 C C . ILE B 1 281 ? -15.906 0.953 -3.246 1 98.31 281 ILE B C 1
ATOM 5634 O O . ILE B 1 281 ? -14.812 0.399 -3.119 1 98.31 281 ILE B O 1
ATOM 5638 N N . LYS B 1 282 ? -16.812 0.526 -4.137 1 96.88 282 LYS B N 1
ATOM 5639 C CA . LYS B 1 282 ? -16.562 -0.661 -4.949 1 96.88 282 LYS B CA 1
ATOM 5640 C C . LYS B 1 282 ? -15.289 -0.511 -5.766 1 96.88 282 LYS B C 1
ATOM 5642 O O . LYS B 1 282 ? -14.484 -1.442 -5.848 1 96.88 282 LYS B O 1
ATOM 5647 N N . ALA B 1 283 ? -15.086 0.673 -6.344 1 98 283 ALA B N 1
ATOM 5648 C CA . ALA B 1 283 ? -13.883 0.923 -7.137 1 98 283 ALA B CA 1
ATOM 5649 C C . ALA B 1 283 ? -12.664 1.105 -6.242 1 98 283 ALA B C 1
ATOM 5651 O O . ALA B 1 283 ? -11.555 0.694 -6.602 1 98 283 ALA B O 1
ATOM 5652 N N . ILE B 1 284 ? -12.859 1.746 -5.098 1 98.62 284 ILE B N 1
ATOM 5653 C CA . ILE B 1 284 ? -11.758 1.958 -4.16 1 98.62 284 ILE B CA 1
ATOM 5654 C C . ILE B 1 284 ? -11.273 0.613 -3.627 1 98.62 284 ILE B C 1
ATOM 5656 O O . ILE B 1 284 ? -10.062 0.402 -3.469 1 98.62 284 ILE B O 1
ATOM 5660 N N . LYS B 1 285 ? -12.203 -0.324 -3.383 1 97.81 285 LYS B N 1
ATOM 5661 C CA . LYS B 1 285 ? -11.859 -1.686 -2.982 1 97.81 285 LYS B CA 1
ATOM 5662 C C . LYS B 1 285 ? -11.008 -2.373 -4.043 1 97.81 285 LYS B C 1
ATOM 5664 O O . LYS B 1 285 ? -10.039 -3.066 -3.719 1 97.81 285 LYS B O 1
ATOM 5669 N N . SER B 1 286 ? -11.414 -2.166 -5.262 1 97.25 286 SER B N 1
ATOM 5670 C CA . SER B 1 286 ? -10.656 -2.752 -6.363 1 97.25 286 SER B CA 1
ATOM 5671 C C . SER B 1 286 ? -9.234 -2.195 -6.414 1 97.25 286 SER B C 1
ATOM 5673 O O . SER B 1 286 ? -8.273 -2.951 -6.566 1 97.25 286 SER B O 1
ATOM 5675 N N . ALA B 1 287 ? -9.07 -0.889 -6.281 1 98.06 287 ALA B N 1
ATOM 5676 C CA . ALA B 1 287 ? -7.75 -0.272 -6.254 1 98.06 287 ALA B CA 1
ATOM 5677 C C . ALA B 1 287 ? -6.902 -0.847 -5.121 1 98.06 287 ALA B C 1
ATOM 5679 O O . ALA B 1 287 ? -5.734 -1.193 -5.324 1 98.06 287 ALA B O 1
ATOM 5680 N N . GLN B 1 288 ? -7.484 -0.951 -3.947 1 98.19 288 GLN B N 1
ATOM 5681 C CA . GLN B 1 288 ? -6.812 -1.525 -2.787 1 98.19 288 GLN B CA 1
ATOM 5682 C C . GLN B 1 288 ? -6.402 -2.971 -3.049 1 98.19 288 GLN B C 1
ATOM 5684 O O . GLN B 1 288 ? -5.297 -3.385 -2.689 1 98.19 288 GLN B O 1
ATOM 5689 N N . THR B 1 289 ? -7.219 -3.732 -3.684 1 96.94 289 THR B N 1
ATOM 5690 C CA . THR B 1 289 ? -6.941 -5.129 -3.99 1 96.94 289 THR B CA 1
ATOM 5691 C C . THR B 1 289 ? -5.691 -5.258 -4.855 1 96.94 289 THR B C 1
ATOM 5693 O O . THR B 1 289 ? -4.816 -6.082 -4.574 1 96.94 289 THR B O 1
ATOM 5696 N N . TYR B 1 290 ? -5.582 -4.414 -5.789 1 96.44 290 TYR B N 1
ATOM 5697 C CA . TYR B 1 290 ? -4.484 -4.566 -6.742 1 96.44 290 TYR B CA 1
ATOM 5698 C C . TYR B 1 290 ? -3.219 -3.893 -6.227 1 96.44 290 TYR B C 1
ATOM 5700 O O . TYR B 1 290 ? -2.107 -4.293 -6.586 1 96.44 290 TYR B O 1
ATOM 5708 N N . HIS B 1 291 ? -3.324 -2.965 -5.328 1 95.12 291 HIS B N 1
ATOM 5709 C CA . HIS B 1 291 ? -2.143 -2.268 -4.832 1 95.12 291 HIS B CA 1
ATOM 5710 C C . HIS B 1 291 ? -1.52 -3.006 -3.654 1 95.12 291 HIS B C 1
ATOM 5712 O O . HIS B 1 291 ? -0.318 -3.285 -3.656 1 95.12 291 HIS B O 1
ATOM 5718 N N . ASN B 1 292 ? -2.387 -3.271 -2.697 1 96.44 292 ASN B N 1
ATOM 5719 C CA . ASN B 1 292 ? -1.869 -3.859 -1.465 1 96.44 292 ASN B CA 1
ATOM 5720 C C . ASN B 1 292 ? -2.354 -5.293 -1.282 1 96.44 292 ASN B C 1
ATOM 5722 O O . ASN B 1 292 ? -1.805 -6.039 -0.471 1 96.44 292 ASN B O 1
ATOM 5726 N N . PHE B 1 293 ? -3.334 -5.73 -2.041 1 95.5 293 PHE B N 1
ATOM 5727 C CA . PHE B 1 293 ? -4.043 -6.996 -1.897 1 95.5 293 PHE B CA 1
ATOM 5728 C C . PHE B 1 293 ? -4.781 -7.051 -0.565 1 95.5 293 PHE B C 1
ATOM 5730 O O . PHE B 1 293 ? -5.879 -6.508 -0.434 1 95.5 293 PHE B O 1
ATOM 5737 N N . CYS B 1 294 ? -4.199 -7.402 0.505 1 96.62 294 CYS B N 1
ATOM 5738 C CA . CYS B 1 294 ? -4.801 -7.316 1.831 1 96.62 294 CYS B CA 1
ATOM 5739 C C . CYS B 1 294 ? -3.814 -6.746 2.844 1 96.62 294 CYS B C 1
ATOM 5741 O O . CYS B 1 294 ? -2.641 -6.539 2.525 1 96.62 294 CYS B O 1
ATOM 5743 N N . LEU B 1 295 ? -4.316 -6.383 4.004 1 98.19 295 LEU B N 1
ATOM 5744 C CA . LEU B 1 295 ? -3.48 -5.887 5.09 1 98.19 295 LEU B CA 1
ATOM 5745 C C . LEU B 1 295 ? -3.068 -7.023 6.02 1 98.19 295 LEU B C 1
ATOM 5747 O O . LEU B 1 295 ? -3.629 -8.125 5.953 1 98.19 295 LEU B O 1
ATOM 5751 N N . ASN B 1 296 ? -2.025 -6.793 6.816 1 98.56 296 ASN B N 1
ATOM 5752 C CA . ASN B 1 296 ? -1.582 -7.777 7.793 1 98.56 296 ASN B CA 1
ATOM 5753 C C . ASN B 1 296 ? -2.691 -8.125 8.781 1 98.56 296 ASN B C 1
ATOM 5755 O O . ASN B 1 296 ? -3.248 -7.242 9.43 1 98.56 296 ASN B O 1
ATOM 5759 N N . PRO B 1 297 ? -3.039 -9.414 8.93 1 98.25 297 PRO B N 1
ATOM 5760 C CA . PRO B 1 297 ? -4.176 -9.781 9.773 1 98.25 297 PRO B CA 1
ATOM 5761 C C . PRO B 1 297 ? -3.939 -9.477 11.25 1 98.25 297 PRO B C 1
ATOM 5763 O O . PRO B 1 297 ? -4.883 -9.148 11.977 1 98.25 297 PRO B O 1
ATOM 5766 N N . VAL B 1 298 ? -2.697 -9.555 11.75 1 98.69 298 VAL B N 1
ATOM 5767 C CA . VAL B 1 298 ? -2.357 -9.289 13.148 1 98.69 298 VAL B CA 1
ATOM 5768 C C . VAL B 1 298 ? -2.65 -7.832 13.484 1 98.69 298 VAL B C 1
ATOM 5770 O O . VAL B 1 298 ? -3.285 -7.539 14.5 1 98.69 298 VAL B O 1
ATOM 5773 N N . LEU B 1 299 ? -2.207 -6.93 12.648 1 98.81 299 LEU B N 1
ATOM 5774 C CA . LEU B 1 299 ? -2.424 -5.504 12.883 1 98.81 299 LEU B CA 1
ATOM 5775 C C . LEU B 1 299 ? -3.906 -5.16 12.789 1 98.81 299 LEU B C 1
ATOM 5777 O O . LEU B 1 299 ? -4.395 -4.297 13.523 1 98.81 299 LEU B O 1
ATOM 5781 N N . GLN B 1 300 ? -4.605 -5.801 11.859 1 98.81 300 GLN B N 1
ATOM 5782 C CA . GLN B 1 300 ? -6.031 -5.547 11.688 1 98.81 300 GLN B CA 1
ATOM 5783 C C . GLN B 1 300 ? -6.824 -5.98 12.914 1 98.81 300 GLN B C 1
ATOM 5785 O O . GLN B 1 300 ? -7.621 -5.211 13.445 1 98.81 300 GLN B O 1
ATOM 5790 N N . THR B 1 301 ? -6.598 -7.215 13.398 1 98.81 301 THR B N 1
ATOM 5791 C CA . THR B 1 301 ? -7.352 -7.715 14.539 1 98.81 301 THR B CA 1
ATOM 5792 C C . THR B 1 301 ? -6.945 -6.992 15.82 1 98.81 301 THR B C 1
ATOM 5794 O O . THR B 1 301 ? -7.77 -6.781 16.719 1 98.81 301 THR B O 1
ATOM 5797 N N . ALA B 1 302 ? -5.652 -6.637 15.953 1 98.88 302 ALA B N 1
ATOM 5798 C CA . ALA B 1 302 ? -5.219 -5.816 17.078 1 98.88 302 ALA B CA 1
ATOM 5799 C C . ALA B 1 302 ? -5.941 -4.473 17.094 1 98.88 302 ALA B C 1
ATOM 5801 O O . ALA B 1 302 ? -6.395 -4.012 18.141 1 98.88 302 ALA B O 1
ATOM 5802 N N . THR B 1 303 ? -6.039 -3.812 15.938 1 98.88 303 THR B N 1
ATOM 5803 C CA . THR B 1 303 ? -6.746 -2.541 15.828 1 98.88 303 THR B CA 1
ATOM 5804 C C . THR B 1 303 ? -8.219 -2.707 16.188 1 98.88 303 THR B C 1
ATOM 5806 O O . THR B 1 303 ? -8.797 -1.854 16.859 1 98.88 303 THR B O 1
ATOM 5809 N N . ALA B 1 304 ? -8.805 -3.814 15.711 1 98.88 304 ALA B N 1
ATOM 5810 C CA . ALA B 1 304 ? -10.195 -4.105 16.062 1 98.88 304 ALA B CA 1
ATOM 5811 C C . ALA B 1 304 ? -10.383 -4.152 17.562 1 98.88 304 ALA B C 1
ATOM 5813 O O . ALA B 1 304 ? -11.312 -3.545 18.109 1 98.88 304 ALA B O 1
ATOM 5814 N N . LYS B 1 305 ? -9.484 -4.855 18.25 1 98.69 305 LYS B N 1
ATOM 5815 C CA . LYS B 1 305 ? -9.539 -4.961 19.719 1 98.69 305 LYS B CA 1
ATOM 5816 C C . LYS B 1 305 ? -9.445 -3.586 20.359 1 98.69 305 LYS B C 1
ATOM 5818 O O . LYS B 1 305 ? -10.148 -3.307 21.344 1 98.69 305 LYS B O 1
ATOM 5823 N N . CYS B 1 306 ? -8.594 -2.756 19.859 1 98.75 306 CYS B N 1
ATOM 5824 C CA . CYS B 1 306 ? -8.398 -1.422 20.422 1 98.75 306 CYS B CA 1
ATOM 5825 C C . CYS B 1 306 ? -9.648 -0.569 20.219 1 98.75 306 CYS B C 1
ATOM 5827 O O . CYS B 1 306 ? -10.047 0.168 21.125 1 98.75 306 CYS B O 1
ATOM 5829 N N . LEU B 1 307 ? -10.242 -0.626 19.031 1 98.75 307 LEU B N 1
ATOM 5830 C CA . LEU B 1 307 ? -11.477 0.106 18.766 1 98.75 307 LEU B CA 1
ATOM 5831 C C . LEU B 1 307 ? -12.586 -0.357 19.703 1 98.75 307 LEU B C 1
ATOM 5833 O O . LEU B 1 307 ? -13.328 0.465 20.25 1 98.75 307 LEU B O 1
ATOM 5837 N N . GLU B 1 308 ? -12.688 -1.665 19.875 1 98.44 308 GLU B N 1
ATOM 5838 C CA . GLU B 1 308 ? -13.688 -2.248 20.766 1 98.44 308 GLU B CA 1
ATOM 5839 C C . GLU B 1 308 ? -13.469 -1.809 22.219 1 98.44 308 GLU B C 1
ATOM 5841 O O . GLU B 1 308 ? -14.422 -1.505 22.922 1 98.44 308 GLU B O 1
ATOM 5846 N N . GLN B 1 309 ? -12.219 -1.725 22.609 1 97.62 309 GLN B N 1
ATOM 5847 C CA . GLN B 1 309 ? -11.867 -1.39 23.984 1 97.62 309 GLN B CA 1
ATOM 5848 C C . GLN B 1 309 ? -12.078 0.097 24.266 1 97.62 309 GLN B C 1
ATOM 5850 O O . GLN B 1 309 ? -12.367 0.488 25.391 1 97.62 309 GLN B O 1
ATOM 5855 N N . THR B 1 310 ? -11.969 0.918 23.281 1 98.19 310 THR B N 1
ATOM 5856 C CA . THR B 1 310 ? -11.961 2.359 23.5 1 98.19 310 THR B CA 1
ATOM 5857 C C . THR B 1 310 ? -13.297 2.975 23.109 1 98.19 310 THR B C 1
ATOM 5859 O O . THR B 1 310 ? -13.539 4.16 23.344 1 98.19 310 THR B O 1
ATOM 5862 N N . ILE B 1 311 ? -14.211 2.17 22.578 1 97.44 311 ILE B N 1
ATOM 5863 C CA . ILE B 1 311 ? -15.453 2.693 22.016 1 97.44 311 ILE B CA 1
ATOM 5864 C C . ILE B 1 311 ? -16.25 3.404 23.109 1 97.44 311 ILE B C 1
ATOM 5866 O O . ILE B 1 311 ? -16.906 4.422 22.859 1 97.44 311 ILE B O 1
ATOM 5870 N N . ASP B 1 312 ? -16.203 2.998 24.391 1 95.88 312 ASP B N 1
ATOM 5871 C CA . ASP B 1 312 ? -16.906 3.625 25.5 1 95.88 312 ASP B CA 1
ATOM 5872 C C . ASP B 1 312 ? -15.938 4.242 26.5 1 95.88 312 ASP B C 1
ATOM 5874 O O . ASP B 1 312 ? -16.328 4.637 27.594 1 95.88 312 ASP B O 1
ATOM 5878 N N . GLY B 1 313 ? -14.695 4.352 26.141 1 93.44 313 GLY B N 1
ATOM 5879 C CA . GLY B 1 313 ? -13.688 4.766 27.094 1 93.44 313 GLY B CA 1
ATOM 5880 C C . GLY B 1 313 ? -13.312 6.23 26.969 1 93.44 313 GLY B C 1
ATOM 5881 O O . GLY B 1 313 ? -13.969 6.984 26.25 1 93.44 313 GLY B O 1
ATOM 5882 N N . GLN B 1 314 ? -12.305 6.578 27.734 1 96.44 314 GLN B N 1
ATOM 5883 C CA . GLN B 1 314 ? -11.906 7.977 27.844 1 96.44 314 GLN B CA 1
ATOM 5884 C C . GLN B 1 314 ? -10.633 8.242 27.047 1 96.44 314 GLN B C 1
ATOM 5886 O O . GLN B 1 314 ? -10.133 9.367 27 1 96.44 314 GLN B O 1
ATOM 5891 N N . TYR B 1 315 ? -10.195 7.234 26.375 1 97.75 315 TYR B N 1
ATOM 5892 C CA . TYR B 1 315 ? -8.906 7.324 25.703 1 97.75 315 TYR B CA 1
ATOM 5893 C C . TYR B 1 315 ? -8.852 8.539 24.781 1 97.75 315 TYR B C 1
ATOM 5895 O O . TYR B 1 315 ? -7.898 9.32 24.828 1 97.75 315 TYR B O 1
ATOM 5903 N N . PHE B 1 316 ? -9.844 8.703 23.969 1 98.19 316 PHE B N 1
ATOM 5904 C CA . PHE B 1 316 ? -9.797 9.742 22.953 1 98.19 316 PHE B CA 1
ATOM 5905 C C . PHE B 1 316 ? -9.977 11.125 23.578 1 98.19 316 PHE B C 1
ATOM 5907 O O . PHE B 1 316 ? -9.422 12.109 23.078 1 98.19 316 PHE B O 1
ATOM 5914 N N . THR B 1 317 ? -10.688 11.211 24.672 1 96.94 317 THR B N 1
ATOM 5915 C CA . THR B 1 317 ? -10.758 12.469 25.406 1 96.94 317 THR B CA 1
ATOM 5916 C C . THR B 1 317 ? -9.406 12.805 26.031 1 96.94 317 THR B C 1
ATOM 5918 O O . THR B 1 317 ? -8.961 13.953 25.969 1 96.94 317 THR B O 1
ATOM 5921 N N . GLU B 1 318 ? -8.781 11.812 26.562 1 97.25 318 GLU B N 1
ATOM 5922 C CA . GLU B 1 318 ? -7.5 12.008 27.234 1 97.25 318 GLU B CA 1
ATOM 5923 C C . GLU B 1 318 ? -6.41 12.414 26.25 1 97.25 318 GLU B C 1
ATOM 5925 O O . GLU B 1 318 ? -5.613 13.305 26.531 1 97.25 318 GLU B O 1
ATOM 5930 N N . ILE B 1 319 ? -6.379 11.766 25.141 1 97.06 319 ILE B N 1
ATOM 5931 C CA . ILE B 1 319 ? -5.336 12.07 24.156 1 97.06 319 ILE B CA 1
ATOM 5932 C C . ILE B 1 319 ? -5.59 13.445 23.547 1 97.06 319 ILE B C 1
ATOM 5934 O O . ILE B 1 319 ? -4.645 14.18 23.25 1 97.06 319 ILE B O 1
ATOM 5938 N N . ARG B 1 320 ? -6.836 13.766 23.297 1 97.12 320 ARG B N 1
ATOM 5939 C CA . ARG B 1 320 ? -7.188 15.102 22.812 1 97.12 320 ARG B CA 1
ATOM 5940 C C . ARG B 1 320 ? -6.734 16.172 23.797 1 97.12 320 ARG B C 1
ATOM 5942 O O . ARG B 1 320 ? -6.137 17.172 23.406 1 97.12 320 ARG B O 1
ATOM 5949 N N . ASP B 1 321 ? -6.992 15.953 25.078 1 96.12 321 ASP B N 1
ATOM 5950 C CA . ASP B 1 321 ? -6.59 16.906 26.109 1 96.12 321 ASP B CA 1
ATOM 5951 C C . ASP B 1 321 ? -5.07 17.078 26.141 1 96.12 321 ASP B C 1
ATOM 5953 O O . ASP B 1 321 ? -4.566 18.188 26.297 1 96.12 321 ASP B O 1
ATOM 5957 N N . LEU B 1 322 ? -4.395 15.992 26 1 96.62 322 LEU B N 1
ATOM 5958 C CA . LEU B 1 322 ? -2.938 16.031 25.953 1 96.62 322 LEU B CA 1
ATOM 5959 C C . LEU B 1 322 ? -2.459 16.906 24.781 1 96.62 322 LEU B C 1
ATOM 5961 O O . LEU B 1 322 ? -1.604 17.781 24.969 1 96.62 322 LEU B O 1
ATOM 5965 N N . TYR B 1 323 ? -2.998 16.688 23.609 1 97.19 323 TYR B N 1
ATOM 5966 C CA . TYR B 1 323 ? -2.561 17.422 22.422 1 97.19 323 TYR B CA 1
ATOM 5967 C C . TYR B 1 323 ? -2.943 18.906 22.531 1 97.19 323 TYR B C 1
ATOM 5969 O O . TYR B 1 323 ? -2.219 19.766 22.047 1 97.19 323 TYR B O 1
ATOM 5977 N N . GLU B 1 324 ? -4.074 19.172 23.156 1 96.38 324 GLU B N 1
ATOM 5978 C CA . GLU B 1 324 ? -4.449 20.578 23.375 1 96.38 324 GLU B CA 1
ATOM 5979 C C . GLU B 1 324 ? -3.455 21.281 24.297 1 96.38 324 GLU B C 1
ATOM 5981 O O . GLU B 1 324 ? -3.078 22.422 24.047 1 96.38 324 GLU B O 1
ATOM 5986 N N . GLU B 1 325 ? -3.061 20.609 25.344 1 96.31 325 GLU B N 1
ATOM 5987 C CA . GLU B 1 325 ? -2.057 21.141 26.25 1 96.31 325 GLU B CA 1
ATOM 5988 C C . GLU B 1 325 ? -0.731 21.375 25.531 1 96.31 325 GLU B C 1
ATOM 5990 O O . GLU B 1 325 ? -0.09 22.406 25.734 1 96.31 325 GLU B O 1
ATOM 5995 N N . GLN B 1 326 ? -0.271 20.438 24.781 1 97.25 326 GLN B N 1
ATOM 5996 C CA . GLN B 1 326 ? 0.977 20.547 24.031 1 97.25 326 GLN B CA 1
ATOM 5997 C C . GLN B 1 326 ? 0.919 21.688 23.016 1 97.25 326 GLN B C 1
ATOM 5999 O O . GLN B 1 326 ? 1.885 22.438 22.875 1 97.25 326 GLN B O 1
ATOM 6004 N N . SER B 1 327 ? -0.241 21.781 22.312 1 96.75 327 SER B N 1
ATOM 6005 C CA . SER B 1 327 ? -0.45 22.875 21.375 1 96.75 327 SER B CA 1
ATOM 6006 C C . SER B 1 327 ? -0.337 24.234 22.047 1 96.75 327 SER B C 1
ATOM 6008 O O . SER B 1 327 ? 0.327 25.141 21.547 1 96.75 327 SER B O 1
ATOM 6010 N N . THR B 1 328 ? -0.938 24.344 23.203 1 95.94 328 THR B N 1
ATOM 6011 C CA . THR B 1 328 ? -0.932 25.578 23.969 1 95.94 328 THR B CA 1
ATOM 6012 C C . THR B 1 328 ? 0.481 25.922 24.438 1 95.94 328 THR B C 1
ATOM 6014 O O . THR B 1 328 ? 0.906 27.078 24.344 1 95.94 328 THR B O 1
ATOM 6017 N N . MET B 1 329 ? 1.175 24.922 24.875 1 96.31 329 MET B N 1
ATOM 6018 C CA . MET B 1 329 ? 2.543 25.109 25.344 1 96.31 329 MET B CA 1
ATOM 6019 C C . MET B 1 329 ? 3.449 25.594 24.203 1 96.31 329 MET B C 1
ATOM 6021 O O . MET B 1 329 ? 4.219 26.531 24.375 1 96.31 329 MET B O 1
ATOM 6025 N N . LEU B 1 330 ? 3.359 24.969 23.094 1 97.06 330 LEU B N 1
ATOM 6026 C CA . LEU B 1 330 ? 4.188 25.344 21.969 1 97.06 330 LEU B CA 1
ATOM 6027 C C . LEU B 1 330 ? 3.828 26.75 21.484 1 97.06 330 LEU B C 1
ATOM 6029 O O . LEU B 1 330 ? 4.715 27.547 21.172 1 97.06 330 LEU B O 1
ATOM 6033 N N . LEU B 1 331 ? 2.529 27 21.375 1 95.81 331 LEU B N 1
ATOM 6034 C CA . LEU B 1 331 ? 2.064 28.312 20.953 1 95.81 331 LEU B CA 1
ATOM 6035 C C . LEU B 1 331 ? 2.641 29.406 21.859 1 95.81 331 LEU B C 1
ATOM 6037 O O . LEU B 1 331 ? 3.16 30.406 21.359 1 95.81 331 LEU B O 1
ATOM 6041 N N . LYS B 1 332 ? 2.562 29.25 23.094 1 94.75 332 LYS B N 1
ATOM 6042 C CA . LYS B 1 332 ? 3.102 30.219 24.047 1 94.75 332 LYS B CA 1
ATOM 6043 C C . LYS B 1 332 ? 4.605 30.406 23.859 1 94.75 332 LYS B C 1
ATOM 6045 O O . LYS B 1 332 ? 5.102 31.531 23.844 1 94.75 332 LYS B O 1
ATOM 6050 N N . GLY B 1 333 ? 5.293 29.281 23.688 1 95.38 333 GLY B N 1
ATOM 6051 C CA . GLY B 1 333 ? 6.727 29.328 23.453 1 95.38 333 GLY B CA 1
ATOM 6052 C C . GLY B 1 333 ? 7.105 30.078 22.188 1 95.38 333 GLY B C 1
ATOM 6053 O O . GLY B 1 333 ? 8.094 30.812 22.172 1 95.38 333 GLY B O 1
ATOM 6054 N N . LEU B 1 334 ? 6.398 29.844 21.141 1 96.31 334 LEU B N 1
ATOM 6055 C CA . LEU B 1 334 ? 6.652 30.531 19.875 1 96.31 334 LEU B CA 1
ATOM 6056 C C . LEU B 1 334 ? 6.398 32.031 20 1 96.31 334 LEU B C 1
ATOM 6058 O O . LEU B 1 334 ? 7.156 32.844 19.469 1 96.31 334 LEU B O 1
ATOM 6062 N N . LEU B 1 335 ? 5.367 32.375 20.719 1 93.44 335 LEU B N 1
ATOM 6063 C CA . LEU B 1 335 ? 5.02 33.781 20.922 1 93.44 335 LEU B CA 1
ATOM 6064 C C . LEU B 1 335 ? 6.074 34.5 21.766 1 93.44 335 LEU B C 1
ATOM 6066 O O . LEU B 1 335 ? 6.379 35.656 21.547 1 93.44 335 LEU B O 1
ATOM 6070 N N . GLU B 1 336 ? 6.637 33.781 22.641 1 93.31 336 GLU B N 1
ATOM 6071 C CA . GLU B 1 336 ? 7.613 34.344 23.562 1 93.31 336 GLU B CA 1
ATOM 6072 C C . GLU B 1 336 ? 9.023 34.25 22.984 1 93.31 336 GLU B C 1
ATOM 6074 O O . GLU B 1 336 ? 9.977 34.75 23.609 1 93.31 336 GLU B O 1
ATOM 6079 N N . SER B 1 337 ? 9.195 33.625 21.906 1 94.81 337 SER B N 1
ATOM 6080 C CA . SER B 1 337 ? 10.508 33.438 21.312 1 94.81 337 SER B CA 1
ATOM 6081 C C . SER B 1 337 ? 11.156 34.75 20.922 1 94.81 337 SER B C 1
ATOM 6083 O O . SER B 1 337 ? 10.484 35.812 20.891 1 94.81 337 SER B O 1
ATOM 6085 N N . ARG B 1 338 ? 12.461 34.719 20.594 1 94.88 338 ARG B N 1
ATOM 6086 C CA . ARG B 1 338 ? 13.203 35.906 20.156 1 94.88 338 ARG B CA 1
ATOM 6087 C C . ARG B 1 338 ? 12.859 36.25 18.719 1 94.88 338 ARG B C 1
ATOM 6089 O O . ARG B 1 338 ? 13.273 37.312 18.203 1 94.88 338 ARG B O 1
ATOM 6096 N N . LEU B 1 339 ? 12.141 35.406 18.078 1 94.5 339 LEU B N 1
ATOM 6097 C CA . LEU B 1 339 ? 11.781 35.625 16.688 1 94.5 339 LEU B CA 1
ATOM 6098 C C . LEU B 1 339 ? 10.469 36.375 16.562 1 94.5 339 LEU B C 1
ATOM 6100 O O . LEU B 1 339 ? 9.555 36.188 17.359 1 94.5 339 LEU B O 1
ATOM 6104 N N . ASN B 1 340 ? 10.383 37.25 15.602 1 92.69 340 ASN B N 1
ATOM 6105 C CA . ASN B 1 340 ? 9.156 38 15.336 1 92.69 340 ASN B CA 1
ATOM 6106 C C . ASN B 1 340 ? 8.164 37.188 14.516 1 92.69 340 ASN B C 1
ATOM 6108 O O . ASN B 1 340 ? 7.973 37.438 13.328 1 92.69 340 ASN B O 1
ATOM 6112 N N . LEU B 1 341 ? 7.461 36.281 15.195 1 93.5 341 LEU B N 1
ATOM 6113 C CA . LEU B 1 341 ? 6.539 35.344 14.547 1 93.5 341 LEU B CA 1
ATOM 6114 C C . LEU B 1 341 ? 5.094 35.812 14.719 1 93.5 341 LEU B C 1
ATOM 6116 O O . LEU B 1 341 ? 4.738 36.375 15.75 1 93.5 341 LEU B O 1
ATOM 6120 N N . HIS B 1 342 ? 4.324 35.594 13.688 1 89.88 342 HIS B N 1
ATOM 6121 C CA . HIS B 1 342 ? 2.871 35.656 13.797 1 89.88 342 HIS B CA 1
ATOM 6122 C C . HIS B 1 342 ? 2.26 34.281 13.852 1 89.88 342 HIS B C 1
ATOM 6124 O O . HIS B 1 342 ? 2.676 33.375 13.109 1 89.88 342 HIS B O 1
ATOM 6130 N N . CYS B 1 343 ? 1.353 34.062 14.75 1 89.75 343 CYS B N 1
ATOM 6131 C CA . CYS B 1 343 ? 0.793 32.719 14.977 1 89.75 343 CYS B CA 1
ATOM 6132 C C . CYS B 1 343 ? -0.73 32.781 14.961 1 89.75 343 CYS B C 1
ATOM 6134 O O . CYS B 1 343 ? -1.329 33.844 15.086 1 89.75 343 CYS B O 1
ATOM 6136 N N . TRP B 1 344 ? -1.34 31.688 14.672 1 86.62 344 TRP B N 1
ATOM 6137 C CA . TRP B 1 344 ? -2.766 31.438 14.852 1 86.62 344 TRP B CA 1
ATOM 6138 C C . TRP B 1 344 ? -2.998 30.234 15.75 1 86.62 344 TRP B C 1
ATOM 6140 O O . TRP B 1 344 ? -2.156 29.328 15.828 1 86.62 344 TRP B O 1
ATOM 6150 N N . VAL B 1 345 ? -4.113 30.312 16.453 1 91.19 345 VAL B N 1
ATOM 6151 C CA . VAL B 1 345 ? -4.465 29.203 17.328 1 91.19 345 VAL B CA 1
ATOM 6152 C C . VAL B 1 345 ? -5.078 28.062 16.516 1 91.19 345 VAL B C 1
ATOM 6154 O O . VAL B 1 345 ? -6.117 28.25 15.867 1 91.19 345 VAL B O 1
ATOM 6157 N N . PRO B 1 346 ? -4.449 26.922 16.469 1 93.56 346 PRO B N 1
ATOM 6158 C CA . PRO B 1 346 ? -5.051 25.812 15.734 1 93.56 346 PRO B CA 1
ATOM 6159 C C . PRO B 1 346 ? -6.305 25.266 16.422 1 93.56 346 PRO B C 1
ATOM 6161 O O . PRO B 1 346 ? -6.367 25.203 17.641 1 93.56 346 PRO B O 1
ATOM 6164 N N . GLN B 1 347 ? -7.238 24.781 15.625 1 94.25 347 GLN B N 1
ATOM 6165 C CA . GLN B 1 347 ? -8.477 24.203 16.141 1 94.25 347 GLN B CA 1
ATOM 6166 C C . GLN B 1 347 ? -8.375 22.688 16.234 1 94.25 347 GLN B C 1
ATOM 6168 O O . GLN B 1 347 ? -9.297 22.031 16.734 1 94.25 347 GLN B O 1
ATOM 6173 N N . GLY B 1 348 ? -7.293 22.125 15.797 1 96 348 GLY B N 1
ATOM 6174 C CA . GLY B 1 348 ? -7.074 20.703 15.852 1 96 348 GLY B CA 1
ATOM 6175 C C . GLY B 1 348 ? -5.828 20.25 15.102 1 96 348 GLY B C 1
ATOM 6176 O O . GLY B 1 348 ? -5.016 21.094 14.695 1 96 348 GLY B O 1
ATOM 6177 N N . GLY B 1 349 ? -5.648 18.938 15 1 97 349 GLY B N 1
ATOM 6178 C CA . GLY B 1 349 ? -4.516 18.359 14.289 1 97 349 GLY B CA 1
ATOM 6179 C C . GLY B 1 349 ? -3.281 18.203 15.156 1 97 349 GLY B C 1
ATOM 6180 O O . GLY B 1 349 ? -3.389 17.984 16.359 1 97 349 GLY B O 1
ATOM 6181 N N . TYR B 1 350 ? -2.125 18.172 14.477 1 97.81 350 TYR B N 1
ATOM 6182 C CA . TYR B 1 350 ? -0.847 17.953 15.148 1 97.81 350 TYR B CA 1
ATOM 6183 C C . TYR B 1 350 ? 0.047 19.188 15.016 1 97.81 350 TYR B C 1
ATOM 6185 O O . TYR B 1 350 ? 1.179 19.188 15.508 1 97.81 350 TYR B O 1
ATOM 6193 N N . PHE B 1 351 ? -0.489 20.297 14.352 1 97.69 351 PHE B N 1
ATOM 6194 C CA . PHE B 1 351 ? 0.482 21.281 13.867 1 97.69 351 PHE B CA 1
ATOM 6195 C C . PHE B 1 351 ? 0.027 22.688 14.18 1 97.69 351 PHE B C 1
ATOM 6197 O O . PHE B 1 351 ? -1.154 22.922 14.445 1 97.69 351 PHE B O 1
ATOM 6204 N N . LEU B 1 352 ? 1.082 23.516 14.219 1 94.75 352 LEU B N 1
ATOM 6205 C CA . LEU B 1 352 ? 0.96 24.969 14.258 1 94.75 352 LEU B CA 1
ATOM 6206 C C . LEU B 1 352 ? 1.736 25.609 13.109 1 94.75 352 LEU B C 1
ATOM 6208 O O . LEU B 1 352 ? 2.814 25.141 12.742 1 94.75 352 LEU B O 1
ATOM 6212 N N . VAL B 1 353 ? 1.09 26.594 12.539 1 94.94 353 VAL B N 1
ATOM 6213 C CA . VAL B 1 353 ? 1.776 27.328 11.477 1 94.94 353 VAL B CA 1
ATOM 6214 C C . VAL B 1 353 ? 2.086 28.75 11.945 1 94.94 353 VAL B C 1
ATOM 6216 O O . VAL B 1 353 ? 1.271 29.375 12.625 1 94.94 353 VAL B O 1
ATOM 6219 N N . THR B 1 354 ? 3.283 29.219 11.609 1 95 354 THR B N 1
ATOM 6220 C CA . THR B 1 354 ? 3.67 30.594 11.914 1 95 354 THR B CA 1
ATOM 6221 C C . THR B 1 354 ? 4.004 31.359 10.633 1 95 354 THR B C 1
ATOM 6223 O O . THR B 1 354 ? 4.441 30.766 9.648 1 95 354 THR B O 1
ATOM 6226 N N . ASP B 1 355 ? 3.662 32.562 10.609 1 94.44 355 ASP B N 1
ATOM 6227 C CA . ASP B 1 355 ? 4.125 33.5 9.578 1 94.44 355 ASP B CA 1
ATOM 6228 C C . ASP B 1 355 ? 5.488 34.094 9.945 1 94.44 355 ASP B C 1
ATOM 6230 O O . ASP B 1 355 ? 5.66 34.625 11.031 1 94.44 355 ASP B O 1
ATOM 6234 N N . ILE B 1 356 ? 6.441 34.031 9.055 1 96.06 356 ILE B N 1
ATOM 6235 C CA . ILE B 1 356 ? 7.812 34.438 9.352 1 96.06 356 ILE B CA 1
ATOM 6236 C C . ILE B 1 356 ? 8.18 35.656 8.523 1 96.06 356 ILE B C 1
ATOM 6238 O O . ILE B 1 356 ? 9.359 35.969 8.352 1 96.06 356 ILE B O 1
ATOM 6242 N N . SER B 1 357 ? 7.215 36.312 7.945 1 93.88 357 SER B N 1
ATOM 6243 C CA . SER B 1 357 ? 7.453 37.438 7.047 1 93.88 357 SER B CA 1
ATOM 6244 C C . SER B 1 357 ? 8.336 38.5 7.699 1 93.88 357 SER B C 1
ATOM 6246 O O . SER B 1 357 ? 9.172 39.125 7.031 1 93.88 357 SER B O 1
ATOM 6248 N N . ASP B 1 358 ? 8.234 38.656 8.977 1 93.88 358 ASP B N 1
ATOM 6249 C CA . ASP B 1 358 ? 8.922 39.719 9.672 1 93.88 358 ASP B CA 1
ATOM 6250 C C . ASP B 1 358 ? 10.195 39.25 10.344 1 93.88 358 ASP B C 1
ATOM 6252 O O . ASP B 1 358 ? 10.82 39.969 11.125 1 93.88 358 ASP B O 1
ATOM 6256 N N . VAL B 1 359 ? 10.578 38.094 10.102 1 95.94 359 VAL B N 1
ATOM 6257 C CA . VAL B 1 359 ? 11.805 37.562 10.688 1 95.94 359 VAL B CA 1
ATOM 6258 C C . VAL B 1 359 ? 12.992 37.844 9.773 1 95.94 359 VAL B C 1
ATOM 6260 O O . VAL B 1 359 ? 12.93 37.594 8.57 1 95.94 359 VAL B O 1
ATOM 6263 N N . GLU B 1 360 ? 14.039 38.406 10.312 1 96 360 GLU B N 1
ATOM 6264 C CA . GLU B 1 360 ? 15.281 38.562 9.578 1 96 360 GLU B CA 1
ATOM 6265 C C . GLU B 1 360 ? 16.125 37.312 9.609 1 96 360 GLU B C 1
ATOM 6267 O O . GLU B 1 360 ? 16.375 36.719 10.68 1 96 360 GLU B O 1
ATOM 6272 N N . ILE B 1 361 ? 16.484 36.844 8.453 1 96.75 361 ILE B N 1
ATOM 6273 C CA . ILE B 1 361 ? 17.281 35.656 8.305 1 96.75 361 ILE B CA 1
ATOM 6274 C C . ILE B 1 361 ? 18.625 36 7.672 1 96.75 361 ILE B C 1
ATOM 6276 O O . ILE B 1 361 ? 18.688 36.719 6.668 1 96.75 361 ILE B O 1
ATOM 6280 N N . PRO B 1 362 ? 19.75 35.562 8.234 1 96.69 362 PRO B N 1
ATOM 6281 C CA . PRO B 1 362 ? 21.047 35.812 7.602 1 96.69 362 PRO B CA 1
ATOM 6282 C C . PRO B 1 362 ? 21.094 35.344 6.148 1 96.69 362 PRO B C 1
ATOM 6284 O O . PRO B 1 362 ? 20.578 34.281 5.824 1 96.69 362 PRO B O 1
ATOM 6287 N N . GLU B 1 363 ? 21.781 36 5.316 1 95.75 363 GLU B N 1
ATOM 6288 C CA . GLU B 1 363 ? 21.812 35.781 3.871 1 95.75 363 GLU B CA 1
ATOM 6289 C C . GLU B 1 363 ? 22.391 34.406 3.531 1 95.75 363 GLU B C 1
ATOM 6291 O O . GLU B 1 363 ? 21.984 33.781 2.551 1 95.75 363 GLU B O 1
ATOM 6296 N N . LYS B 1 364 ? 23.219 33.875 4.328 1 95 364 LYS B N 1
ATOM 6297 C CA . LYS B 1 364 ? 23.906 32.625 4.055 1 95 364 LYS B CA 1
ATOM 6298 C C . LYS B 1 364 ? 22.938 31.469 3.986 1 95 364 LYS B C 1
ATOM 6300 O O . LYS B 1 364 ? 23.219 30.453 3.352 1 95 364 LYS B O 1
ATOM 6305 N N . TYR B 1 365 ? 21.75 31.641 4.582 1 96.38 365 TYR B N 1
ATOM 6306 C CA . TYR B 1 365 ? 20.812 30.547 4.664 1 96.38 365 TYR B CA 1
ATOM 6307 C C . TYR B 1 365 ? 19.891 30.516 3.443 1 96.38 365 TYR B C 1
ATOM 6309 O O . TYR B 1 365 ? 19.125 29.562 3.25 1 96.38 365 TYR B O 1
ATOM 6317 N N . PHE B 1 366 ? 20 31.469 2.566 1 96.12 366 PHE B N 1
ATOM 6318 C CA . PHE B 1 366 ? 19.141 31.531 1.382 1 96.12 366 PHE B CA 1
ATOM 6319 C C . PHE B 1 366 ? 19.766 30.766 0.225 1 96.12 366 PHE B C 1
ATOM 6321 O O . PHE B 1 366 ? 19.156 30.625 -0.837 1 96.12 366 PHE B O 1
ATOM 6328 N N . LYS B 1 367 ? 20.922 30.188 0.407 1 92.31 367 LYS B N 1
ATOM 6329 C CA . LYS B 1 367 ? 21.609 29.375 -0.599 1 92.31 367 LYS B CA 1
ATOM 6330 C C . LYS B 1 367 ? 21.75 27.938 -0.135 1 92.31 367 LYS B C 1
ATOM 6332 O O . LYS B 1 367 ? 22.156 27.672 0.999 1 92.31 367 LYS B O 1
ATOM 6337 N N . ASP B 1 368 ? 21.25 27.047 -0.989 1 85.62 368 ASP B N 1
ATOM 6338 C CA . ASP B 1 368 ? 21.391 25.625 -0.682 1 85.62 368 ASP B CA 1
ATOM 6339 C C . ASP B 1 368 ? 22.859 25.219 -0.589 1 85.62 368 ASP B C 1
ATOM 6341 O O . ASP B 1 368 ? 23.672 25.625 -1.418 1 85.62 368 ASP B O 1
ATOM 6345 N N . ASP B 1 369 ? 23.156 24.391 0.296 1 76 369 ASP B N 1
ATOM 6346 C CA . ASP B 1 369 ? 24.562 24.031 0.544 1 76 369 ASP B CA 1
ATOM 6347 C C . ASP B 1 369 ? 25.047 23.016 -0.483 1 76 369 ASP B C 1
ATOM 6349 O O . ASP B 1 369 ? 26.266 22.891 -0.693 1 76 369 ASP B O 1
ATOM 6353 N N . GLN B 1 370 ? 24.094 22.312 -0.968 1 65.94 370 GLN B N 1
ATOM 6354 C CA . GLN B 1 370 ? 24.516 21.219 -1.856 1 65.94 370 GLN B CA 1
ATOM 6355 C C . GLN B 1 370 ? 24.703 21.734 -3.285 1 65.94 370 GLN B C 1
ATOM 6357 O O . GLN B 1 370 ? 25.703 21.422 -3.932 1 65.94 370 GLN B O 1
ATOM 6362 N N . ASP B 1 371 ? 23.734 22.516 -3.773 1 70.38 371 ASP B N 1
ATOM 6363 C CA . ASP B 1 371 ? 23.797 22.844 -5.191 1 70.38 371 ASP B CA 1
ATOM 6364 C C . ASP B 1 371 ? 23.766 24.359 -5.395 1 70.38 371 ASP B C 1
ATOM 6366 O O . ASP B 1 371 ? 23.844 24.844 -6.527 1 70.38 371 ASP B O 1
ATOM 6370 N N . GLY B 1 372 ? 23.656 25.047 -4.375 1 74.69 372 GLY B N 1
ATOM 6371 C CA . GLY B 1 372 ? 23.812 26.484 -4.398 1 74.69 372 GLY B CA 1
ATOM 6372 C C . GLY B 1 372 ? 22.578 27.219 -4.898 1 74.69 372 GLY B C 1
ATOM 6373 O O . GLY B 1 372 ? 22.578 28.453 -4.98 1 74.69 372 GLY B O 1
ATOM 6374 N N . HIS B 1 373 ? 21.531 26.5 -5.113 1 85 373 HIS B N 1
ATOM 6375 C CA . HIS B 1 373 ? 20.359 27.188 -5.637 1 85 373 HIS B CA 1
ATOM 6376 C C . HIS B 1 373 ? 19.688 28.016 -4.555 1 85 373 HIS B C 1
ATOM 6378 O O . HIS B 1 373 ? 19.875 27.766 -3.361 1 85 373 HIS B O 1
ATOM 6384 N N . GLN B 1 374 ? 19.062 29.078 -4.969 1 91 374 GLN B N 1
ATOM 6385 C CA . GLN B 1 374 ? 18.375 29.984 -4.059 1 91 374 GLN B CA 1
ATOM 6386 C C . GLN B 1 374 ? 17.188 29.297 -3.385 1 91 374 GLN B C 1
ATOM 6388 O O . GLN B 1 374 ? 16.391 28.625 -4.051 1 91 374 GLN B O 1
ATOM 6393 N N . LEU B 1 375 ? 17.172 29.5 -2.074 1 93.94 375 LEU B N 1
ATOM 6394 C CA . LEU B 1 375 ? 16.094 28.906 -1.289 1 93.94 375 LEU B CA 1
ATOM 6395 C C . LEU B 1 375 ? 15 29.938 -0.993 1 93.94 375 LEU B C 1
ATOM 6397 O O . LEU B 1 375 ? 15.273 31.125 -0.914 1 93.94 375 LEU B O 1
ATOM 6401 N N . THR B 1 376 ? 13.805 29.453 -0.883 1 95.56 376 THR B N 1
ATOM 6402 C CA . THR B 1 376 ? 12.711 30.297 -0.421 1 95.56 376 THR B CA 1
ATOM 6403 C C . THR B 1 376 ? 12.883 30.641 1.053 1 95.56 376 THR B C 1
ATOM 6405 O O . THR B 1 376 ? 13.672 30.016 1.761 1 95.56 376 THR B O 1
ATOM 6408 N N . LYS B 1 377 ? 12.227 31.688 1.521 1 97.25 377 LYS B N 1
ATOM 6409 C CA . LYS B 1 377 ? 12.383 32.188 2.883 1 97.25 377 LYS B CA 1
ATOM 6410 C C . LYS B 1 377 ? 12.078 31.094 3.908 1 97.25 377 LYS B C 1
ATOM 6412 O O . LYS B 1 377 ? 12.758 31 4.934 1 97.25 377 LYS B O 1
ATOM 6417 N N . ASP B 1 378 ? 11.039 30.297 3.609 1 97.31 378 ASP B N 1
ATOM 6418 C CA . ASP B 1 378 ? 10.656 29.266 4.562 1 97.31 378 ASP B CA 1
ATOM 6419 C C . ASP B 1 378 ? 11.758 28.219 4.707 1 97.31 378 ASP B C 1
ATOM 6421 O O . ASP B 1 378 ? 12.047 27.766 5.816 1 97.31 378 ASP B O 1
ATOM 6425 N N . PHE B 1 379 ? 12.414 27.812 3.621 1 96.69 379 PHE B N 1
ATOM 6426 C CA . PHE B 1 379 ? 13.531 26.891 3.701 1 96.69 379 PHE B CA 1
ATOM 6427 C C . PHE B 1 379 ? 14.719 27.531 4.418 1 96.69 379 PHE B C 1
ATOM 6429 O O . PHE B 1 379 ? 15.344 26.906 5.273 1 96.69 379 PHE B O 1
ATOM 6436 N N . ALA B 1 380 ? 15.047 28.75 4.047 1 97.12 380 ALA B N 1
ATOM 6437 C CA . ALA B 1 380 ? 16.125 29.469 4.711 1 97.12 380 ALA B CA 1
ATOM 6438 C C . ALA B 1 380 ? 15.883 29.562 6.215 1 97.12 380 ALA B C 1
ATOM 6440 O O . ALA B 1 380 ? 16.812 29.391 7.012 1 97.12 380 ALA B O 1
ATOM 6441 N N . PHE B 1 381 ? 14.711 29.891 6.582 1 97.62 381 PHE B N 1
ATOM 6442 C CA . PHE B 1 381 ? 14.344 30 7.988 1 97.62 381 PHE B CA 1
ATOM 6443 C C . PHE B 1 381 ? 14.547 28.656 8.695 1 97.62 381 PHE B C 1
ATOM 6445 O O . PHE B 1 381 ? 15.094 28.609 9.797 1 97.62 381 PHE B O 1
ATOM 6452 N N . ALA B 1 382 ? 14.039 27.562 8.109 1 96.81 382 ALA B N 1
ATOM 6453 C CA . ALA B 1 382 ? 14.156 26.234 8.703 1 96.81 382 ALA B CA 1
ATOM 6454 C C . ALA B 1 382 ? 15.625 25.859 8.922 1 96.81 382 ALA B C 1
ATOM 6456 O O . ALA B 1 382 ? 15.977 25.281 9.961 1 96.81 382 ALA B O 1
ATOM 6457 N N . TYR B 1 383 ? 16.438 26.203 7.941 1 95.69 383 TYR B N 1
ATOM 6458 C CA . TYR B 1 383 ? 17.875 25.953 8.094 1 95.69 383 TYR B CA 1
ATOM 6459 C C . TYR B 1 383 ? 18.469 26.844 9.188 1 95.69 383 TYR B C 1
ATOM 6461 O O . TYR B 1 383 ? 19.281 26.391 9.984 1 95.69 383 TYR B O 1
ATOM 6469 N N . TYR B 1 384 ? 18.109 28.094 9.18 1 96.69 384 TYR B N 1
ATOM 6470 C CA . TYR B 1 384 ? 18.594 29.062 10.164 1 96.69 384 TYR B CA 1
ATOM 6471 C C . TYR B 1 384 ? 18.281 28.578 11.578 1 96.69 384 TYR B C 1
ATOM 6473 O O . TYR B 1 384 ? 19.188 28.516 12.422 1 96.69 384 TYR B O 1
ATOM 6481 N N . THR B 1 385 ? 17.031 28.203 11.859 1 97.44 385 THR B N 1
ATOM 6482 C CA . THR B 1 385 ? 16.641 27.766 13.195 1 97.44 385 THR B CA 1
ATOM 6483 C C . THR B 1 385 ? 17.328 26.469 13.57 1 97.44 385 THR B C 1
ATOM 6485 O O . THR B 1 385 ? 17.688 26.266 14.734 1 97.44 385 THR B O 1
ATOM 6488 N N . ALA B 1 386 ? 17.5 25.562 12.609 1 96.12 386 ALA B N 1
ATOM 6489 C CA . ALA B 1 386 ? 18.188 24.297 12.875 1 96.12 386 ALA B CA 1
ATOM 6490 C C . ALA B 1 386 ? 19.656 24.531 13.25 1 96.12 386 ALA B C 1
ATOM 6492 O O . ALA B 1 386 ? 20.141 23.953 14.219 1 96.12 386 ALA B O 1
ATOM 6493 N N . CYS B 1 387 ? 20.297 25.406 12.555 1 95.06 387 CYS B N 1
ATOM 6494 C CA . CYS B 1 387 ? 21.734 25.562 12.672 1 95.06 387 CYS B CA 1
ATOM 6495 C C . CYS B 1 387 ? 22.094 26.5 13.82 1 95.06 387 CYS B C 1
ATOM 6497 O O . CYS B 1 387 ? 23.078 26.266 14.531 1 95.06 387 CYS B O 1
ATOM 6499 N N . GLU B 1 388 ? 21.312 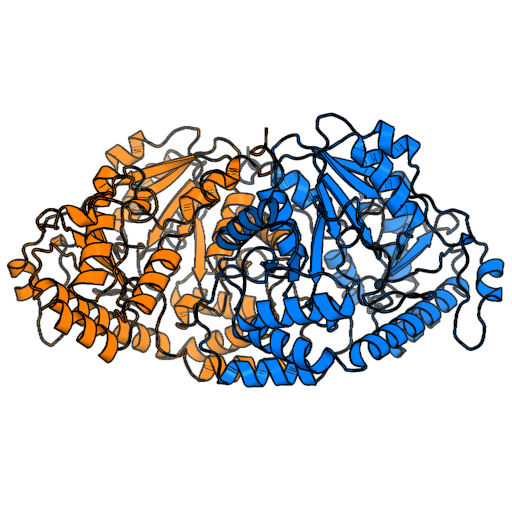27.531 14.023 1 96.06 388 GLU B N 1
ATOM 6500 C CA . GLU B 1 388 ? 21.688 28.578 14.969 1 96.06 388 GLU B CA 1
ATOM 6501 C C . GLU B 1 388 ? 20.922 28.453 16.281 1 96.06 388 GLU B C 1
ATOM 6503 O O . GLU B 1 388 ? 21.422 28.828 17.344 1 96.06 388 GLU B O 1
ATOM 6508 N N . ILE B 1 389 ? 19.766 27.938 16.219 1 96.75 389 ILE B N 1
ATOM 6509 C CA . ILE B 1 389 ? 18.906 27.891 17.391 1 96.75 389 ILE B CA 1
ATOM 6510 C C . ILE B 1 389 ? 18.797 26.469 17.922 1 96.75 389 ILE B C 1
ATOM 6512 O O . ILE B 1 389 ? 18.656 26.25 19.125 1 96.75 389 ILE B O 1
ATOM 6516 N N . GLY B 1 390 ? 18.875 25.5 16.984 1 97.75 390 GLY B N 1
ATOM 6517 C CA . GLY B 1 390 ? 18.812 24.094 17.375 1 97.75 390 GLY B CA 1
ATOM 6518 C C . GLY B 1 390 ? 17.391 23.547 17.406 1 97.75 390 GLY B C 1
ATOM 6519 O O . GLY B 1 390 ? 17.094 22.641 18.203 1 97.75 390 GLY B O 1
ATOM 6520 N N . VAL B 1 391 ? 16.531 24.125 16.719 1 98.19 391 VAL B N 1
ATOM 6521 C CA . VAL B 1 391 ? 15.156 23.656 16.578 1 98.19 391 VAL B CA 1
ATOM 6522 C C . VAL B 1 391 ? 14.797 23.516 15.102 1 98.19 391 VAL B C 1
ATOM 6524 O O . VAL B 1 391 ? 15.008 24.438 14.312 1 98.19 391 VAL B O 1
ATOM 6527 N N . VAL B 1 392 ? 14.227 22.375 14.75 1 96.69 392 VAL B N 1
ATOM 6528 C CA . VAL B 1 392 ? 13.867 22.109 13.367 1 96.69 392 VAL B CA 1
ATOM 6529 C C . VAL B 1 392 ? 12.359 22.297 13.172 1 96.69 392 VAL B C 1
ATOM 6531 O O . VAL B 1 392 ? 11.562 21.797 13.969 1 96.69 392 VAL B O 1
ATOM 6534 N N . CYS B 1 393 ? 11.984 23.078 12.211 1 97.31 393 CYS B N 1
ATOM 6535 C CA . CYS B 1 393 ? 10.625 23.203 11.711 1 97.31 393 CYS B CA 1
ATOM 6536 C C . CYS B 1 393 ? 10.539 22.828 10.242 1 97.31 393 CYS B C 1
ATOM 6538 O O . CYS B 1 393 ? 11.531 22.391 9.656 1 97.31 393 CYS B O 1
ATOM 6540 N N . ILE B 1 394 ? 9.336 22.891 9.633 1 97.25 394 ILE B N 1
ATOM 6541 C CA . ILE B 1 394 ? 9.156 22.453 8.258 1 97.25 394 ILE B CA 1
ATOM 6542 C C . ILE B 1 394 ? 8.711 23.641 7.395 1 97.25 394 ILE B C 1
ATOM 6544 O O . ILE B 1 394 ? 7.777 24.359 7.758 1 97.25 394 ILE B O 1
ATOM 6548 N N . PRO B 1 395 ? 9.414 23.875 6.246 1 97 395 PRO B N 1
ATOM 6549 C CA . PRO B 1 395 ? 8.953 24.906 5.312 1 97 395 PRO B CA 1
ATOM 6550 C C . PRO B 1 395 ? 7.559 24.625 4.762 1 97 395 PRO B C 1
ATOM 6552 O O . PRO B 1 395 ? 7.215 23.453 4.516 1 97 395 PRO B O 1
ATOM 6555 N N . CYS B 1 396 ? 6.773 25.609 4.449 1 96.56 396 CYS B N 1
ATOM 6556 C CA . CYS B 1 396 ? 5.383 25.406 4.059 1 96.56 396 CYS B CA 1
ATOM 6557 C C . CYS B 1 396 ? 5.195 25.641 2.564 1 96.56 396 CYS B C 1
ATOM 6559 O O . CYS B 1 396 ? 4.141 25.328 2.012 1 96.56 396 CYS B O 1
ATOM 6561 N N . SER B 1 397 ? 6.203 26.156 1.833 1 96.12 397 SER B N 1
ATOM 6562 C CA . SER B 1 397 ? 6.043 26.422 0.405 1 96.12 397 SER B CA 1
ATOM 6563 C C . SER B 1 397 ? 5.578 25.156 -0.333 1 96.12 397 SER B C 1
ATOM 6565 O O . SER B 1 397 ? 4.777 25.25 -1.268 1 96.12 397 SER B O 1
ATOM 6567 N N . PRO B 1 398 ? 5.969 23.969 0.116 1 94.44 398 PRO B N 1
ATOM 6568 C CA . PRO B 1 398 ? 5.504 22.766 -0.583 1 94.44 398 PRO B CA 1
ATOM 6569 C C . PRO B 1 398 ? 4.016 22.5 -0.37 1 94.44 398 PRO B C 1
ATOM 6571 O O . PRO B 1 398 ? 3.42 21.703 -1.099 1 94.44 398 PRO B O 1
ATOM 6574 N N . TYR B 1 399 ? 3.367 23.094 0.603 1 96.5 399 TYR B N 1
ATOM 6575 C CA . TYR B 1 399 ? 1.95 22.906 0.894 1 96.5 399 TYR B CA 1
ATOM 6576 C C . TYR B 1 399 ? 1.089 23.812 0.03 1 96.5 399 TYR B C 1
ATOM 6578 O O . TYR B 1 399 ? -0.14 23.719 0.041 1 96.5 399 TYR B O 1
ATOM 6586 N N . PHE B 1 400 ? 1.731 24.719 -0.73 1 96.19 400 PHE B N 1
ATOM 6587 C CA . PHE B 1 400 ? 1.014 25.719 -1.526 1 96.19 400 PHE B CA 1
ATOM 6588 C C . PHE B 1 400 ? 1.271 25.5 -3.014 1 96.19 400 PHE B C 1
ATOM 6590 O O . PHE B 1 400 ? 2.387 25.172 -3.414 1 96.19 400 PHE B O 1
ATOM 6597 N N . GLU B 1 401 ? 0.19 25.656 -3.807 1 95.56 401 GLU B N 1
ATOM 6598 C CA . GLU B 1 401 ? 0.439 25.781 -5.238 1 95.56 401 GLU B CA 1
ATOM 6599 C C . GLU B 1 401 ? 1.262 27.016 -5.555 1 95.56 401 GLU B C 1
ATOM 6601 O O . GLU B 1 401 ? 2.211 26.969 -6.34 1 95.56 401 GLU B O 1
ATOM 6606 N N . ASN B 1 402 ? 0.858 28.172 -4.977 1 95.19 402 ASN B N 1
ATOM 6607 C CA . ASN B 1 402 ? 1.653 29.391 -5.047 1 95.19 402 ASN B CA 1
ATOM 6608 C C . ASN B 1 402 ? 2.807 29.359 -4.047 1 95.19 402 ASN B C 1
ATOM 6610 O O . ASN B 1 402 ? 2.646 29.781 -2.896 1 95.19 402 ASN B O 1
ATOM 6614 N N . LYS B 1 403 ? 3.951 29.047 -4.465 1 93.94 403 LYS B N 1
ATOM 6615 C CA . LYS B 1 403 ? 5.102 28.812 -3.592 1 93.94 403 LYS B CA 1
ATOM 6616 C C . LYS B 1 403 ? 5.52 30.109 -2.889 1 93.94 403 LYS B C 1
ATOM 6618 O O . LYS B 1 403 ? 5.996 30.078 -1.754 1 93.94 403 LYS B O 1
ATOM 6623 N N . GLU B 1 404 ? 5.344 31.203 -3.559 1 94.44 404 GLU B N 1
ATOM 6624 C CA . GLU B 1 404 ? 5.691 32.5 -2.955 1 94.44 404 GLU B CA 1
ATOM 6625 C C . GLU B 1 404 ? 4.832 32.781 -1.729 1 94.44 404 GLU B C 1
ATOM 6627 O O . GLU B 1 404 ? 5.344 33.188 -0.692 1 94.44 404 GLU B O 1
ATOM 6632 N N . LEU B 1 405 ? 3.594 32.5 -1.898 1 93.88 405 LEU B N 1
ATOM 6633 C CA . LEU B 1 405 ? 2.695 32.656 -0.76 1 93.88 405 LEU B CA 1
ATOM 6634 C C . LEU B 1 405 ? 3.07 31.703 0.372 1 93.88 405 LEU B C 1
ATOM 6636 O O . LEU B 1 405 ? 3.07 32.094 1.542 1 93.88 405 LEU B O 1
ATOM 6640 N N . GLY B 1 406 ? 3.391 30.547 0.059 1 95.62 406 GLY B N 1
ATOM 6641 C CA . GLY B 1 406 ? 3.719 29.531 1.04 1 95.62 406 GLY B CA 1
ATOM 6642 C C . GLY B 1 406 ? 5.027 29.797 1.765 1 95.62 406 GLY B C 1
ATOM 6643 O O . GLY B 1 406 ? 5.203 29.375 2.91 1 95.62 406 GLY B O 1
ATOM 6644 N N . SER B 1 407 ? 5.934 30.531 1.1 1 96.88 407 SER B N 1
ATOM 6645 C CA . SER B 1 407 ? 7.273 30.75 1.635 1 96.88 407 SER B CA 1
ATOM 6646 C C . SER B 1 407 ? 7.23 31.656 2.863 1 96.88 407 SER B C 1
ATOM 6648 O O . SER B 1 407 ? 8.219 31.75 3.596 1 96.88 407 SER B O 1
ATOM 6650 N N . ARG B 1 408 ? 6.078 32.156 3.18 1 94.44 408 ARG B N 1
ATOM 6651 C CA . ARG B 1 408 ? 5.926 33.031 4.332 1 94.44 408 ARG B CA 1
ATOM 6652 C C . ARG B 1 408 ? 5.668 32.25 5.605 1 94.44 408 ARG B C 1
ATOM 6654 O O . ARG B 1 408 ? 5.699 32.781 6.707 1 94.44 408 ARG B O 1
ATOM 6661 N N . PHE B 1 409 ? 5.457 30.953 5.426 1 95.62 409 PHE B N 1
ATOM 6662 C CA . PHE B 1 409 ? 4.98 30.188 6.566 1 95.62 409 PHE B CA 1
ATOM 6663 C C . PHE B 1 409 ? 5.926 29.031 6.867 1 95.62 409 PHE B C 1
ATOM 6665 O O . PHE B 1 409 ? 6.629 28.547 5.977 1 95.62 409 PHE B O 1
ATOM 6672 N N . VAL B 1 410 ? 5.98 28.594 8.141 1 97.31 410 VAL B N 1
ATOM 6673 C CA . VAL B 1 410 ? 6.609 27.344 8.562 1 97.31 410 VAL B CA 1
ATOM 6674 C C . VAL B 1 410 ? 5.672 26.594 9.5 1 97.31 410 VAL B C 1
ATOM 6676 O O . VAL B 1 410 ? 4.797 27.188 10.133 1 97.31 410 VAL B O 1
ATOM 6679 N N . ARG B 1 411 ? 5.812 25.297 9.539 1 97.75 411 ARG B N 1
ATOM 6680 C CA . ARG B 1 411 ? 4.969 24.406 10.336 1 97.75 411 ARG B CA 1
ATOM 6681 C C . ARG B 1 411 ? 5.746 23.828 11.508 1 97.75 411 ARG B C 1
ATOM 6683 O O . ARG B 1 411 ? 6.902 23.438 11.359 1 97.75 411 ARG B O 1
ATOM 6690 N N . TRP B 1 412 ? 5.102 23.781 12.656 1 97.94 412 TRP B N 1
ATOM 6691 C CA . TRP B 1 412 ? 5.613 23.156 13.875 1 97.94 412 TRP B CA 1
ATOM 6692 C C . TRP B 1 412 ? 4.703 22.031 14.344 1 97.94 412 TRP B C 1
ATOM 6694 O O . TRP B 1 412 ? 3.477 22.172 14.336 1 97.94 412 TRP B O 1
ATOM 6704 N N . ALA B 1 413 ? 5.281 20.953 14.758 1 97.94 413 ALA B N 1
ATOM 6705 C CA . ALA B 1 413 ? 4.492 19.828 15.25 1 97.94 413 ALA B CA 1
ATOM 6706 C C . ALA B 1 413 ? 4.465 19.797 16.781 1 97.94 413 ALA B C 1
ATOM 6708 O O . ALA B 1 413 ? 5.516 19.812 17.422 1 97.94 413 ALA B O 1
ATOM 6709 N N . PHE B 1 414 ? 3.293 19.703 17.375 1 98 414 PHE B N 1
ATOM 6710 C CA . PHE B 1 414 ? 3.211 19.719 18.844 1 98 414 PHE B CA 1
ATOM 6711 C C . PHE B 1 414 ? 2.871 18.328 19.359 1 98 414 PHE B C 1
ATOM 6713 O O . PHE B 1 414 ? 2.682 18.141 20.562 1 98 414 PHE B O 1
ATOM 6720 N N . CYS B 1 415 ? 2.762 17.312 18.5 1 97.75 415 CYS B N 1
ATOM 6721 C CA . CYS B 1 415 ? 2.557 15.922 18.922 1 97.75 415 CYS B CA 1
ATOM 6722 C C . CYS B 1 415 ? 3.832 15.344 19.516 1 97.75 415 CYS B C 1
ATOM 6724 O O . CYS B 1 415 ? 4.316 14.305 19.062 1 97.75 415 CYS B O 1
ATOM 6726 N N . LYS B 1 416 ? 4.406 16.016 20.484 1 98 416 LYS B N 1
ATOM 6727 C CA . LYS B 1 416 ? 5.652 15.68 21.172 1 98 416 LYS B CA 1
ATOM 6728 C C . LYS B 1 416 ? 5.453 15.625 22.688 1 98 416 LYS B C 1
ATOM 6730 O O . LYS B 1 416 ? 4.422 16.062 23.203 1 98 416 LYS B O 1
ATOM 6735 N N . THR B 1 417 ? 6.422 15.047 23.406 1 97.69 417 THR B N 1
ATOM 6736 C CA . THR B 1 417 ? 6.387 15.055 24.859 1 97.69 417 THR B CA 1
ATOM 6737 C C . THR B 1 417 ? 6.52 16.469 25.391 1 97.69 417 THR B C 1
ATOM 6739 O O . THR B 1 417 ? 7.031 17.359 24.703 1 97.69 417 THR B O 1
ATOM 6742 N N . THR B 1 418 ? 6.035 16.609 26.594 1 97.94 418 THR B N 1
ATOM 6743 C CA . THR B 1 418 ? 6.16 17.875 27.281 1 97.94 418 THR B CA 1
ATOM 6744 C C . THR B 1 418 ? 7.621 18.328 27.344 1 97.94 418 THR B C 1
ATOM 6746 O O . THR B 1 418 ? 7.934 19.484 27.094 1 97.94 418 THR B O 1
ATOM 6749 N N . GLU B 1 419 ? 8.484 17.453 27.594 1 98.25 419 GLU B N 1
ATOM 6750 C CA . GLU B 1 419 ? 9.914 17.734 27.703 1 98.25 419 GLU B CA 1
ATOM 6751 C C . GLU B 1 419 ? 10.484 18.234 26.391 1 98.25 419 GLU B C 1
ATOM 6753 O O . GLU B 1 419 ? 11.273 19.188 26.359 1 98.25 419 GLU B O 1
ATOM 6758 N N . THR B 1 420 ? 10.086 17.578 25.328 1 97.94 420 THR B N 1
ATOM 6759 C CA . THR B 1 420 ? 10.562 17.969 24 1 97.94 420 THR B CA 1
ATOM 6760 C C . THR B 1 420 ? 10.102 19.375 23.656 1 97.94 420 THR B C 1
ATOM 6762 O O . THR B 1 420 ? 10.891 20.188 23.156 1 97.94 420 THR B O 1
ATOM 6765 N N . ILE B 1 421 ? 8.867 19.719 23.922 1 98.31 421 ILE B N 1
ATOM 6766 C CA . ILE B 1 421 ? 8.312 21.031 23.594 1 98.31 421 ILE B CA 1
ATOM 6767 C C . ILE B 1 421 ? 8.977 22.094 24.469 1 98.31 421 ILE B C 1
ATOM 6769 O O . ILE B 1 421 ? 9.328 23.172 23.984 1 98.31 421 ILE B O 1
ATOM 6773 N N . GLN B 1 422 ? 9.188 21.781 25.688 1 98.31 422 GLN B N 1
ATOM 6774 C CA . GLN B 1 422 ? 9.844 22.719 26.578 1 98.31 422 GLN B CA 1
ATOM 6775 C C . GLN B 1 422 ? 11.273 23.016 26.125 1 98.31 422 GLN B C 1
ATOM 6777 O O . GLN B 1 422 ? 11.719 24.156 26.172 1 98.31 422 GLN B O 1
ATOM 6782 N N . ASP B 1 423 ? 11.953 22 25.703 1 98.5 423 ASP B N 1
ATOM 6783 C CA . ASP B 1 423 ? 13.312 22.172 25.203 1 98.5 423 ASP B CA 1
ATOM 6784 C C . ASP B 1 423 ? 13.32 23.094 23.969 1 98.5 423 ASP B C 1
ATOM 6786 O O . ASP B 1 423 ? 14.148 24 23.875 1 98.5 423 ASP B O 1
ATOM 6790 N N . ALA B 1 424 ? 12.422 22.859 23.094 1 98.44 424 ALA B N 1
ATOM 6791 C CA . ALA B 1 424 ? 12.312 23.703 21.906 1 98.44 424 ALA B CA 1
ATOM 6792 C C . ALA B 1 424 ? 12.031 25.156 22.297 1 98.44 424 ALA B C 1
ATOM 6794 O O . ALA B 1 424 ? 12.664 26.078 21.766 1 98.44 424 ALA B O 1
ATOM 6795 N N . CYS B 1 425 ? 11.078 25.344 23.188 1 97.94 425 CYS B N 1
ATOM 6796 C CA . CYS B 1 425 ? 10.695 26.672 23.609 1 97.94 425 CYS B CA 1
ATOM 6797 C C . CYS B 1 425 ? 11.875 27.406 24.266 1 97.94 425 CYS B C 1
ATOM 6799 O O . CYS B 1 425 ? 12.086 28.594 24.031 1 97.94 425 CYS B O 1
ATOM 6801 N N . ASN B 1 426 ? 12.609 26.672 25.047 1 98.12 426 ASN B N 1
ATOM 6802 C CA . ASN B 1 426 ? 13.773 27.25 25.703 1 98.12 426 ASN B CA 1
ATOM 6803 C C . ASN B 1 426 ? 14.836 27.703 24.703 1 98.12 426 ASN B C 1
ATOM 6805 O O . ASN B 1 426 ? 15.43 28.766 24.844 1 98.12 426 ASN B O 1
ATOM 6809 N N . ARG B 1 427 ? 15.039 26.953 23.719 1 97.88 427 ARG B N 1
ATOM 6810 C CA . ARG B 1 427 ? 16.031 27.281 22.703 1 97.88 427 ARG B CA 1
ATOM 6811 C C . ARG B 1 427 ? 15.578 28.484 21.875 1 97.88 427 ARG B C 1
ATOM 6813 O O . ARG B 1 427 ? 16.406 29.297 21.453 1 97.88 427 ARG B O 1
ATOM 6820 N N . LEU B 1 428 ? 14.352 28.547 21.641 1 97.12 428 LEU B N 1
ATOM 6821 C CA . LEU B 1 428 ? 13.797 29.625 20.828 1 97.12 428 LEU B CA 1
ATOM 6822 C C . LEU B 1 428 ? 13.82 30.953 21.562 1 97.12 428 LEU B C 1
ATOM 6824 O O . LEU B 1 428 ? 13.812 32 20.953 1 97.12 428 LEU B O 1
ATOM 6828 N N . LYS B 1 429 ? 13.789 30.844 22.844 1 95.25 429 LYS B N 1
ATOM 6829 C CA . LYS B 1 429 ? 13.797 32.031 23.656 1 95.25 429 LYS B CA 1
ATOM 6830 C C . LYS B 1 429 ? 15.164 32.719 23.609 1 95.25 429 LYS B C 1
ATOM 6832 O O . LYS B 1 429 ? 15.25 33.938 23.562 1 95.25 429 LYS B O 1
#

Sequence (858 aa):
MQDNIIADRMAPYLQLQMYAKFTQLAVKNSCVNMGQGFPNFPPPQFLRQAIAEEALTESLQYTMTAGHPRLMKAASDFFEKHMGVKVDSAKEMVASSGAQSVLACVFQALLNPNDEVICFDPAFDFYRPLIEFQGAKHVGVPLKPGQLNSKASILNRFENGKIKFSKEDEWHLDYEYLEQKLNAKTKMIILNSPQNPIGKVFSIEELDRLAEILEKHPQIIVCEDAAYHHVVFGGYQPFSYPRCITHPKLKSKTVCVTSAGKMFSATGLRIGFAMGDEKYIKAIKSAQTYHNFCLNPVLQTATAKCLEQTIDGQYFTEIRDLYEEQSTMLLKGLLESRLNLHCWVPQGGYFLVTDISDVEIPEKYFKDDQDGHQLTKDFAFAYYTACEIGVVCIPCSPYFENKELGSRFVRWAFCKTTETIQDACNRLKMQDNIIADRMAPYLQLQMYAKFTQLAVKNSCVNMGQGFPNFPPPQFLRQAIAEEALTESLQYTMTAGHPRLMKAASDFFEKHMGVKVDSAKEMVASSGAQSVLACVFQALLNPNDEVICFDPAFDFYRPLIEFQGAKHVGVPLKPGQLNSKASILNRFENGKIKFSKEDEWHLDYEYLEQKLNAKTKMIILNSPQNPIGKVFSIEELDRLAEILEKHPQIIVCEDAAYHHVVFGGYQPFSYPRCITHPKLKSKTVCVTSAGKMFSATGLRIGFAMGDEKYIKAIKSAQTYHNFCLNPVLQTATAKCLEQTIDGQYFTEIRDLYEEQSTMLLKGLLESRLNLHCWVPQGGYFLVTDISDVEIPEKYFKDDQDGHQLTKDFAFAYYTACEIGVVCIPCSPYFENKELGSRFVRWAFCKTTETIQDACNRLK

Organism: Paramecium tetraurelia (NCBI:txid5888)

Secondary structure (DSSP, 8-state):
--S-SS-GGGGGG-SPPHHHHHHHHHHHTT-EE-S-SS-SSPPPHHHHHHHHHHHHHS--S---TT--HHHHHHHHHHHHHHH-----TTTSEEEESSHHHHHHHHHHHH--TT-EEEEEES--TTHHHHHHTTT-EEEEEEEEES----HHHHHTTEETTEE---GGG-EEE-HHHHHHH--TTEEEEEEESS-TTT-----HHHHHHHHHHHHT-TTPEEEEE-TTTT-B-TT-BTTBS--STT-TTTGGGEEEEEEHHHHTT-GGG--EEEES-HHHHHHHHHHHHHHT-S--HHHHHHHHHHHHHHTTSSHHHHHHHHHHHHHHHHHHHHHTSSS--EE---SBSSEEEEE-TT----GGGGB-TTT-PBPPHHHHHHHHIIIIISEE-EESGGG-SSHHHHTTEEEEE--S-HHHHHHHHHHH-/--SSSS-GGGGGG-SPPHHHHHHHHHHHTT-EE-S--S-SSPPPHHHHHHHHHHHHHS--S---TT--HHHHHHHHHHHHHHH-----TTTSEEEESSHHHHHHHHHHHH--TT-EEEEEES--TTHHHHHHTTT-EEEEEEEEES----HHHHHTTEETTEE---GGG-EEE-HHHHHHH--TTEEEEEEESS-TTT-----HHHHHHHHHHHHT-TTPEEEEE-TTTT-B-TT-BTTBS--STT-TTTGGGEEEEEEHHHHTT-GGG--EEEES-HHHHHHHHHHHHHHTSS--HHHHHHHHHHHHHHTTSSHHHHHHHHHHHHHHHHHHHHHHSSS--EE---SBSSEEEEE-TT----GGGGB-TTT-PBPPHHHHHHHHIIIII-EE-EESGGG-SSHHHHTTEEEEE--S-HHHHHHHHHHH-

pLDDT: mean 94.63, std 7.25, range [27.83, 98.94]

InterPro domains:
  IPR004838 Aminotransferases, class-I, pyridoxal-phosphate-binding site [PS00105] (259-272)
  IPR004839 Aminotransferase, class I/classII, large domain [PF00155] (31-428)
  IPR015421 Pyridoxal phosphate-dependent transferase, major domain [G3DSA:3.40.640.10] (45-311)
  IPR015422 Pyridoxal phosphate-dependent transferase, small domain [G3DSA:3.90.1150.10] (19-428)
  IPR015424 Pyridoxal phosphate-dependent transferase [SSF53383] (9-429)
  IPR051326 Kynurenine--oxoglutarate transaminase [PTHR43807] (13-429)

Radius of gyration: 27.93 Å; Cα contacts (8 Å, |Δi|>4): 1912; chains: 2; bounding box: 54×85×67 Å

Solvent-accessible surface area (backbone atoms only — not comparable to full-atom values): 42153 Å² total; per-residue (Å²): 140,80,80,77,58,48,11,73,74,42,66,88,52,60,64,82,52,68,67,60,55,47,49,52,49,19,62,75,59,70,23,43,67,28,36,58,87,58,54,78,53,71,38,55,65,69,49,29,51,32,30,22,54,28,31,71,68,50,65,36,33,76,49,48,37,45,37,44,66,64,25,33,48,31,48,34,54,42,38,28,74,50,54,63,42,83,52,53,46,84,51,14,37,30,38,35,50,12,38,56,22,32,50,39,19,46,40,57,18,45,42,38,66,64,26,28,34,40,35,50,21,60,28,56,61,64,54,49,59,50,37,36,65,44,47,21,39,70,40,66,44,63,49,38,69,66,48,85,46,50,55,67,67,54,61,72,35,58,55,94,82,38,70,66,78,56,78,57,42,38,65,39,74,53,63,69,62,51,57,69,70,55,53,92,48,40,40,34,38,50,48,50,38,25,18,50,50,56,1,42,61,59,48,59,68,56,51,51,53,50,40,60,59,43,66,78,38,79,73,42,31,35,37,33,39,29,51,28,35,47,28,40,40,86,86,40,44,54,45,42,65,64,48,56,61,68,30,89,83,36,26,85,46,17,40,34,32,28,22,53,13,55,69,51,51,18,57,9,60,35,36,11,34,38,37,35,44,45,86,56,33,47,38,25,34,35,38,31,35,64,37,46,33,39,58,38,43,29,58,37,49,18,48,19,52,46,43,62,66,42,63,87,49,58,58,58,59,52,52,27,51,50,46,52,46,33,42,45,50,44,51,52,27,51,58,61,19,71,54,56,49,33,58,50,67,47,36,17,44,50,30,35,38,33,38,46,76,69,45,90,69,68,73,76,39,32,39,39,86,87,79,55,48,79,44,50,60,16,50,16,46,27,49,43,32,29,73,76,48,30,33,24,42,32,51,28,24,74,25,24,78,56,40,74,70,19,23,33,24,35,35,35,29,33,46,47,47,71,67,57,46,49,52,39,30,58,49,46,76,138,82,81,75,56,47,11,71,76,41,64,88,51,58,63,83,50,69,67,60,55,48,50,50,50,18,63,76,59,69,24,43,67,28,36,58,88,57,55,78,54,72,38,57,66,69,48,31,49,31,31,23,54,27,31,72,67,50,67,36,34,75,49,48,38,44,37,43,68,63,23,34,48,31,47,35,55,42,38,28,73,51,53,65,42,82,54,52,47,85,50,13,38,30,40,36,50,12,37,58,22,32,49,39,18,44,39,56,18,45,41,39,67,64,25,28,33,40,34,49,21,57,27,56,62,63,53,50,60,50,38,37,65,44,48,23,38,71,42,66,43,63,48,38,68,64,49,84,45,49,56,68,67,55,59,72,34,56,54,94,83,38,70,66,78,56,78,58,44,37,64,41,75,52,62,69,60,50,57,69,71,55,54,93,47,38,39,32,36,50,47,50,38,25,18,50,49,58,1,44,61,60,47,59,68,56,52,50,53,50,38,58,59,43,66,79,37,80,73,44,31,36,38,34,40,28,50,28,36,47,27,40,40,85,86,42,44,54,45,44,64,64,49,55,62,68,29,89,83,35,24,85,43,16,39,34,32,28,23,54,12,55,68,49,53,17,56,10,61,34,35,11,33,37,36,35,46,45,85,57,33,47,38,26,35,36,38,32,34,64,38,43,33,40,58,39,44,30,59,36,49,18,50,19,52,45,43,62,64,42,65,85,50,58,58,58,60,51,52,27,52,49,45,52,46,32,42,45,52,44,52,52,27,51,58,63,20,71,54,54,51,33,57,50,67,47,34,18,44,52,29,36,39,33,38,44,76,71,45,87,68,70,74,75,40,34,39,38,86,87,80,56,49,79,44,51,60,16,50,16,45,27,50,43,32,28,74,73,48,30,33,25,42,32,50,29,24,72,25,24,78,56,41,75,68,19,21,33,24,35,35,35,30,33,46,48,46,72,67,57,46,49,52,41,30,58,49,45,75